Protein AF-0000000084958684 (afdb_homodimer)

Radius of gyration: 32.63 Å; Cα contacts (8 Å, |Δi|>4): 1754; chains: 2; bounding box: 71×109×109 Å

Sequence (992 aa):
MATMGGTKSHTVPFVALGTSLRSRGHNVTLLSAFPGPAANNGLHELVPSILEAYVENFTAEWDLVGARFRNELPVSPWDAMRYAWESCEALLQDASSIASMRKPNGDPHIRWDVAVLDGAYPECMLGILHGENVPTIMLNTVALYSGSIMRQGNPSPWSVTPYFGKAITQDMTFFQRVLNAAALLTLKIMHWFTLSIYLQPTLQRYLGNHIPNDLHSLTAEVPLTLQNSHYSVGDSVPYLSNVVNVACLHCRPAMQLSSDLESFLRRGFVFVSMGSSVRASGMPEALRQIFFAVFSTLPYNVVWKWDGSKIKDLPANVRTAAWWPQQELLGHSKLRAFVSHGGLLSLHEAAYHGAPTLVLPVFCDHDGNAAQAEKLGYALVMDLAGISISALRKDIIKVAALHNNSYREAAKKRSALLRDLPIGPGELATWWVEHVAKYDGADHLKSSIRYMSVFHYYSVDVVLFYILSLILIIYGLKKLFWRAVIGQDVFKKKIDMATMGGTKSHTVPFVALGTSLRSRGHNVTLLSAFPGPAANNGLHELVPSILEAYVENFTAEWDLVGARFRNELPVSPWDAMRYAWESCEALLQDASSIASMRKPNGDPHIRWDVAVLDGAYPECMLGILHGENVPTIMLNTVALYSGSIMRQGNPSPWSVTPYFGKAITQDMTFFQRVLNAAALLTLKIMHWFTLSIYLQPTLQRYLGNHIPNDLHSLTAEVPLTLQNSHYSVGDSVPYLSNVVNVACLHCRPAMQLSSDLESFLRRGFVFVSMGSSVRASGMPEALRQIFFAVFSTLPYNVVWKWDGSKIKDLPANVRTAAWWPQQELLGHSKLRAFVSHGGLLSLHEAAYHGAPTLVLPVFCDHDGNAAQAEKLGYALVMDLAGISISALRKDIIKVAALHNNSYREAAKKRSALLRDLPIGPGELATWWVEHVAKYDGADHLKSSIRYMSVFHYYSVDVVLFYILSLILIIYGLKKLFWRAVIGQDVFKKKID

pLDDT: mean 93.58, std 6.9, range [57.12, 98.69]

Foldseek 3Di:
DEELDLFPLLCLLVLLLQLLLVVVPDQAEYEYLDPDSNVVSPHHYQHQPQLVVVSCVLLVPQLLLVCLLQVHARDDLVSVLVSQQVSLLSCLVRPQSLLCLLAPNNDPVGGDLEAEYALVRCLSSLQSNPPSLHQYAYEHQQQLDCVLVVLLQWDFDLCQRFQLQALDHNPDDPVSSVVRVVVVVVVVVSVCCSVQPRRQVSSCVRPHDVRDNDSSVSSNQRQAYAHQDDVLQGPDTDGAPRYHYQHQSNADAADDDDPVVVVLCVQAEEEEDADRSNALQSHDPVVVVLVQLLQQPDSAAYEHQHPDDDDPPRHPSYDYDVDDPLLNQLLDPRYQAYEYQQRRNSSSSNLQSLHQYEHAHRHGSRSNSQSSLVVLPQYDYDRSNPDGSVVVNVVSCQSRPDPPRSNSVSSVVSNVVQVDDPDHSSVVSSVVSVVCSVVSNPSVSRDPSSPDDPCRVVVVVVVVVVVVVVVVVVVVVVVVVVVVVVVVVVVVVVVD/DEELDLFPLLCLLVLLLQLLLVVVPDQAEYEYLDPDSNVVSPHHYQHQPQLVVVSCVLLVPQLLLVCLLQVHARDDLVSVLVSQQVSLLSCLVRVQSLLCLLAPNNDPVGGDLEAEYEQVRCLSSLLSNPPSLHQYAYEHQQQLDCVLVVLLQWDFDLCQRFQLQAQDHNPDDPVSSVVRVVVVVVVVVSVCCSVQPRRQVSSCVRPNDVRDNDSSVSSNQRQAYAHQDDVLQGPDTDGAPRYHYQHQSNADAADDDDPVVVVLCVQAEEEEDADRSNALVSHDPVVVVLVQLLQQPDSAAYEHQHPDDDDPPRHPSYDYDVDDPLLNQLLDPRYQAYEYQQRRNSSSSNLQNLHQYEHAHRHGSRSNSQSSLVVLPQYDYDRSNPDGSVVVNVVSCQSRPDPPRSNSVSSVVSNVVQVDDPDHSSVVSSVVSVVCSVVSNPSVSRDPSSPDDPCRVVVVVVVVVVVVVVVVVVVVVVVVVVCVVVVVVVVVVVVD

Secondary structure (DSSP, 8-state):
-B---SSGGGHHHHHHHHHHHHHTT---EEE-S-SSTTGGGT-EEE--HHHHHHHHHHHHT--HHHHHHTT--SS-HHHHHHHHHHHHHHHHT-HHHHHHHHSGGG-TT---S-EEEETTS-HHHHHHHTTS---EEEE-SSTT--HHHHHTT----GGG---TTSS--SS--HHHHHHHHHHHHHHHHHHHHIIIIIIHHHHHHHH-TTS-S-HHHHHHT---EEES--TTTS----B-TTEEE-TTTT-----PPPHHHHHHHTT-EEEEE-TTT--GGGS-HHHHHHHHHHHHH-SSEEEEE--SSPPTT--TTEEEES---HHHHHT-TTEEEEEE---HHHHHHHHHHT--EEE---STTHHHHHHHHHHHTSEEE--STT--HHHHHHHHHHHH-SSS-HHHHHHHHHHHHHH--SS-HHHHHHHHHHHHHHTTT-GGG--GGGG--HHHHTTHHHHHHHHHHHHHHHHHHHHHHHHHHHHHHHHHHHH-/-B---SSGGGHHHHHHHHHHHHHTT---EEE-S-SSTTGGGT-EEE--HHHHHHHHHHHHT--HHHHHHTT--SS-HHHHHHHHHHHHHHHHT-HHHHHHHHSGGG-TT---S-EEEETTS-HHHHHHHTTS---EEEE-SSTT--HHHHHTT----GGG---TTSS--SS--HHHHHHHHHHHHHHHHHHHHIIIIIIHHHHHHHH-TTS-S-HHHHHHT---EEES--TTTS----B-TTEEE-TTTT-----PPPHHHHHHHTT-EEEEE-TTT--GGGS-HHHHHHHHHHHHH-SSEEEEE--SSPPTT--TTEEEES---HHHHHT-TTEEEEEE---HHHHHHHHHHT--EEE---STTHHHHHHHHHHHTSEEE--STT--HHHHHHHHHHHH-SSS-HHHHHHHHHHHHHH--SS-HHHHHHHHHHHHHHTTT-GGG--GGGG--HHHHTTHHHHHHHHHHHHHHHHHHHHHHHHHHHHHHHHHHHH-

Structure (mmCIF, N/CA/C/O backbone):
data_AF-0000000084958684-model_v1
#
loop_
_entity.id
_entity.type
_entity.pdbx_description
1 polymer UDP-glucuronosyltransferase
#
loop_
_atom_site.group_PDB
_atom_site.id
_atom_site.type_symbol
_atom_site.label_atom_id
_atom_site.label_alt_id
_atom_site.label_comp_id
_atom_site.label_asym_id
_atom_site.label_entity_id
_atom_site.label_seq_id
_atom_site.pdbx_PDB_ins_code
_atom_site.Cartn_x
_atom_site.Cartn_y
_atom_site.Cartn_z
_atom_site.occupancy
_atom_site.B_iso_or_equiv
_atom_site.auth_seq_id
_atom_site.auth_comp_id
_atom_site.auth_asym_id
_atom_site.auth_atom_id
_atom_site.pdbx_PDB_model_num
ATOM 1 N N . MET A 1 1 ? -19.281 15.852 3.26 1 98.31 1 MET A N 1
ATOM 2 C CA . MET A 1 1 ? -17.938 15.945 3.832 1 98.31 1 MET A CA 1
ATOM 3 C C . MET A 1 1 ? -17.953 16.75 5.133 1 98.31 1 MET A C 1
ATOM 5 O O . MET A 1 1 ? -18.812 17.609 5.32 1 98.31 1 MET A O 1
ATOM 9 N N . ALA A 1 2 ? -17.016 16.359 6.02 1 98.19 2 ALA A N 1
ATOM 10 C CA . ALA A 1 2 ? -17.062 17.078 7.297 1 98.19 2 ALA A CA 1
ATOM 11 C C . ALA A 1 2 ? -15.703 17.062 7.984 1 98.19 2 ALA A C 1
ATOM 13 O O . ALA A 1 2 ? -14.977 16.062 7.914 1 98.19 2 ALA A O 1
ATOM 14 N N . THR A 1 3 ? -15.336 18.141 8.602 1 97.88 3 THR A N 1
ATOM 15 C CA . THR A 1 3 ? -14.156 18.219 9.453 1 97.88 3 THR A CA 1
ATOM 16 C C . THR A 1 3 ? -14.461 19 10.734 1 97.88 3 THR A C 1
ATOM 18 O O . THR A 1 3 ? -15.203 19.984 10.703 1 97.88 3 THR A O 1
ATOM 21 N N . MET A 1 4 ? -13.969 18.438 11.891 1 95.12 4 MET A N 1
ATOM 22 C CA . MET A 1 4 ? -14.094 19.078 13.195 1 95.12 4 MET A CA 1
ATOM 23 C C . MET A 1 4 ? -12.805 19.812 13.562 1 95.12 4 MET A C 1
ATOM 25 O O . MET A 1 4 ? -12.617 20.203 14.719 1 95.12 4 MET A O 1
ATOM 29 N N . GLY A 1 5 ? -11.914 19.797 12.609 1 85.56 5 GLY A N 1
ATOM 30 C CA . GLY A 1 5 ? -10.633 20.391 12.945 1 85.56 5 GLY A CA 1
ATOM 31 C C . GLY A 1 5 ? -10.742 21.812 13.43 1 85.56 5 GLY A C 1
ATOM 32 O O . GLY A 1 5 ? -11.82 22.406 13.391 1 85.56 5 GLY A O 1
ATOM 33 N N . GLY A 1 6 ? -9.555 22.375 14.016 1 80.88 6 GLY A N 1
ATOM 34 C CA . GLY A 1 6 ? -9.578 23.656 14.695 1 80.88 6 GLY A CA 1
ATOM 35 C C . GLY A 1 6 ? -8.984 24.781 13.867 1 80.88 6 GLY A C 1
ATOM 36 O O . GLY A 1 6 ? -8.977 25.938 14.297 1 80.88 6 GLY A O 1
ATOM 37 N N . THR A 1 7 ? -8.492 24.375 12.742 1 87.62 7 THR A N 1
ATOM 38 C CA . THR A 1 7 ? -7.934 25.391 11.867 1 87.62 7 THR A CA 1
ATOM 39 C C . THR A 1 7 ? -8.555 25.312 10.477 1 87.62 7 THR A C 1
ATOM 41 O O . THR A 1 7 ? -8.977 24.234 10.047 1 87.62 7 THR A O 1
ATOM 44 N N . LYS A 1 8 ? -8.633 26.453 9.891 1 90.69 8 LYS A N 1
ATOM 45 C CA . LYS A 1 8 ? -9.258 26.578 8.578 1 90.69 8 LYS A CA 1
ATOM 46 C C . LYS A 1 8 ? -8.539 25.719 7.539 1 90.69 8 LYS A C 1
ATOM 48 O O . LYS A 1 8 ? -9.141 25.297 6.547 1 90.69 8 LYS A O 1
ATOM 53 N N . SER A 1 9 ? -7.285 25.422 7.766 1 91.25 9 SER A N 1
ATOM 54 C CA . SER A 1 9 ? -6.477 24.641 6.832 1 91.25 9 SER A CA 1
ATOM 55 C C . SER A 1 9 ? -7.055 23.25 6.637 1 91.25 9 SER A C 1
ATOM 57 O O . SER A 1 9 ? -6.848 22.625 5.59 1 91.25 9 SER A O 1
ATOM 59 N N . HIS A 1 10 ? -7.805 22.75 7.562 1 94.5 10 HIS A N 1
ATOM 60 C CA . HIS A 1 10 ? -8.391 21.406 7.469 1 94.5 10 HIS A CA 1
ATOM 61 C C . HIS A 1 10 ? -9.469 21.359 6.395 1 94.5 10 HIS A C 1
ATOM 63 O O . HIS A 1 10 ? -9.836 20.266 5.934 1 94.5 10 HIS A O 1
ATOM 69 N N . THR A 1 11 ? -10 22.5 6.027 1 96.88 11 THR A N 1
ATOM 70 C CA . THR A 1 11 ? -11.07 22.516 5.035 1 96.88 11 THR A CA 1
ATOM 71 C C . THR A 1 11 ? -10.5 22.422 3.623 1 96.88 11 THR A C 1
ATOM 73 O O . THR A 1 11 ? -11.203 22.031 2.688 1 96.88 11 THR A O 1
ATOM 76 N N . VAL A 1 12 ? -9.227 22.703 3.447 1 96.31 12 VAL A N 1
ATOM 77 C CA . VAL A 1 12 ? -8.625 22.891 2.131 1 96.31 12 VAL A CA 1
ATOM 78 C C . VAL A 1 12 ? -8.68 21.578 1.344 1 96.31 12 VAL A C 1
ATOM 80 O O . VAL A 1 12 ? -9.156 21.547 0.206 1 96.31 12 VAL A O 1
ATOM 83 N N . PRO A 1 13 ? -8.242 20.438 1.922 1 97.12 13 PRO A N 1
ATOM 84 C CA . PRO A 1 13 ? -8.328 19.188 1.159 1 97.12 13 PRO A CA 1
ATOM 85 C C . PRO A 1 13 ? -9.766 18.781 0.851 1 97.12 13 PRO A C 1
ATOM 87 O O . PRO A 1 13 ? -10.039 18.219 -0.209 1 97.12 13 PRO A O 1
ATOM 90 N N . PHE A 1 14 ? -10.664 19.078 1.726 1 98.31 14 PHE A N 1
ATOM 91 C CA . PHE A 1 14 ? -12.07 18.75 1.517 1 98.31 14 PHE A CA 1
ATOM 92 C C . PHE A 1 14 ? -12.656 19.578 0.383 1 98.31 14 PHE A C 1
ATOM 94 O O . PHE A 1 14 ? -13.414 19.062 -0.444 1 98.31 14 PHE A O 1
ATOM 101 N N . VAL A 1 15 ? -12.297 20.844 0.394 1 98.06 15 VAL A N 1
ATOM 102 C CA . VAL A 1 15 ? -12.789 21.719 -0.667 1 98.06 15 VAL A CA 1
ATOM 103 C C . VAL A 1 15 ? -12.234 21.266 -2.014 1 98.06 15 VAL A C 1
ATOM 105 O O . VAL A 1 15 ? -12.953 21.25 -3.018 1 98.06 15 VAL A O 1
ATOM 108 N N . ALA A 1 16 ? -10.977 20.906 -2.029 1 98.12 16 ALA A N 1
ATOM 109 C CA . ALA A 1 16 ? -10.367 20.406 -3.258 1 98.12 16 ALA A CA 1
ATOM 110 C C . ALA A 1 16 ? -11.086 19.156 -3.758 1 98.12 16 ALA A C 1
ATOM 112 O O . ALA A 1 16 ? -11.43 19.062 -4.938 1 98.12 16 ALA A O 1
ATOM 113 N N . LEU A 1 17 ? -11.305 18.188 -2.9 1 98.56 17 LEU A N 1
ATOM 114 C CA . LEU A 1 17 ? -12.039 16.969 -3.256 1 98.56 17 LEU A CA 1
ATOM 115 C C . LEU A 1 17 ? -13.453 17.312 -3.703 1 98.56 17 LEU A C 1
ATOM 117 O O . LEU A 1 17 ? -13.938 16.766 -4.703 1 98.56 17 LEU A O 1
ATOM 121 N N . GLY A 1 18 ? -14.109 18.172 -2.938 1 98.62 18 GLY A N 1
ATOM 122 C CA . GLY A 1 18 ? -15.469 18.578 -3.271 1 98.62 18 GLY A CA 1
ATOM 123 C C . GLY A 1 18 ? -15.578 19.219 -4.645 1 98.62 18 GLY A C 1
ATOM 124 O O . GLY A 1 18 ? -16.547 18.953 -5.371 1 98.62 18 GLY A O 1
ATOM 125 N N . THR A 1 19 ? -14.648 20.031 -4.938 1 97.88 19 THR A N 1
ATOM 126 C CA . THR A 1 19 ? -14.641 20.672 -6.246 1 97.88 19 THR A CA 1
ATOM 127 C C . THR A 1 19 ? -14.508 19.641 -7.359 1 97.88 19 THR A C 1
ATOM 129 O O . THR A 1 19 ? -15.164 19.75 -8.398 1 97.88 19 THR A O 1
ATOM 132 N N . SER A 1 20 ? -13.648 18.672 -7.172 1 97.69 20 SER A N 1
ATOM 133 C CA . SER A 1 20 ? -13.5 17.594 -8.141 1 97.69 20 SER A CA 1
ATOM 134 C C . SER A 1 20 ? -14.789 16.797 -8.289 1 97.69 20 SER A C 1
ATOM 136 O O . SER A 1 20 ? -15.188 16.453 -9.398 1 97.69 20 SER A O 1
ATOM 138 N N . LEU A 1 21 ? -15.43 16.5 -7.211 1 98.38 21 LEU A N 1
ATOM 139 C CA . LEU A 1 21 ? -16.688 15.758 -7.219 1 98.38 21 LEU A CA 1
ATOM 140 C C . LEU A 1 21 ? -17.781 16.547 -7.938 1 98.38 21 LEU A C 1
ATOM 142 O O . LEU A 1 21 ? -18.531 15.992 -8.734 1 98.38 21 LEU A O 1
ATOM 146 N N . ARG A 1 22 ? -17.828 17.828 -7.66 1 97.75 22 ARG A N 1
ATOM 147 C CA . ARG A 1 22 ? -18.812 18.688 -8.297 1 97.75 22 ARG A CA 1
ATOM 148 C C . ARG A 1 22 ? -18.625 18.719 -9.812 1 97.75 22 ARG A C 1
ATOM 150 O O . ARG A 1 22 ? -19.594 18.719 -10.562 1 97.75 22 ARG A O 1
ATOM 157 N N . SER A 1 23 ? -17.406 18.797 -10.211 1 96.75 23 SER A N 1
ATOM 158 C CA . SER A 1 23 ? -17.109 18.828 -11.641 1 96.75 23 SER A CA 1
ATOM 159 C C . SER A 1 23 ? -17.641 17.578 -12.344 1 96.75 23 SER A C 1
ATOM 161 O O . SER A 1 23 ? -17.891 17.594 -13.547 1 96.75 23 SER A O 1
ATOM 163 N N . ARG A 1 24 ? -17.828 16.547 -11.633 1 96.69 24 ARG A N 1
ATOM 164 C CA . ARG A 1 24 ? -18.344 15.305 -12.188 1 96.69 24 ARG A CA 1
ATOM 165 C C . ARG A 1 24 ? -19.859 15.211 -11.984 1 96.69 24 ARG A C 1
ATOM 167 O O . ARG A 1 24 ? -20.453 14.156 -12.219 1 96.69 24 ARG A O 1
ATOM 174 N N . GLY A 1 25 ? -20.484 16.219 -11.406 1 97.06 25 GLY A N 1
ATOM 175 C CA . GLY A 1 25 ? -21.938 16.312 -11.367 1 97.06 25 GLY A CA 1
ATOM 176 C C . GLY A 1 25 ? -22.516 15.961 -10.016 1 97.06 25 GLY A C 1
ATOM 177 O O . GLY A 1 25 ? -23.734 15.852 -9.859 1 97.06 25 GLY A O 1
ATOM 178 N N . HIS A 1 26 ? -21.719 15.836 -8.984 1 97.69 26 HIS A N 1
ATOM 179 C CA . HIS A 1 26 ? -22.219 15.445 -7.672 1 97.69 26 HIS A CA 1
ATOM 180 C C . HIS A 1 26 ? -22.641 16.672 -6.863 1 97.69 26 HIS A C 1
ATOM 182 O O . HIS A 1 26 ? -22.125 17.766 -7.07 1 97.69 26 HIS A O 1
ATOM 188 N N . ASN A 1 27 ? -23.609 16.453 -5.961 1 96.81 27 ASN A N 1
ATOM 189 C CA . ASN A 1 27 ? -23.984 17.438 -4.957 1 96.81 27 ASN A CA 1
ATOM 190 C C . ASN A 1 27 ? -23.156 17.297 -3.688 1 96.81 27 ASN A C 1
ATOM 192 O O . ASN A 1 27 ? -23.234 16.266 -3.004 1 96.81 27 ASN A O 1
ATOM 196 N N . VAL A 1 28 ? -22.422 18.328 -3.367 1 98.19 28 VAL A N 1
ATOM 197 C CA . VAL A 1 28 ? -21.438 18.203 -2.291 1 98.19 28 VAL A CA 1
ATOM 198 C C . VAL A 1 28 ? -21.734 19.219 -1.202 1 98.19 28 VAL A C 1
ATOM 200 O O . VAL A 1 28 ? -21.938 20.406 -1.491 1 98.19 28 VAL A O 1
ATOM 203 N N . THR A 1 29 ? -21.828 18.797 0.015 1 98.25 29 THR A N 1
ATOM 204 C CA . THR A 1 29 ? -21.969 19.641 1.198 1 98.25 29 THR A CA 1
ATOM 205 C C . THR A 1 29 ? -20.781 19.453 2.137 1 98.25 29 THR A C 1
ATOM 207 O O . THR A 1 29 ? -20.344 18.328 2.389 1 98.25 29 THR A O 1
ATOM 210 N N . LEU A 1 30 ? -20.234 20.547 2.586 1 98.5 30 LEU A N 1
ATOM 211 C CA . LEU A 1 30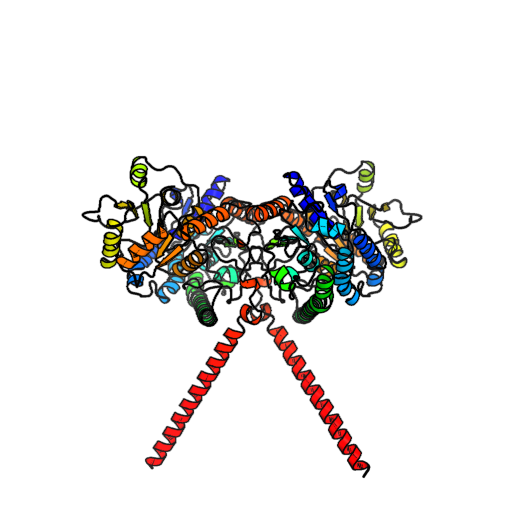 ? -19.141 20.484 3.541 1 98.5 30 LEU A CA 1
ATOM 212 C C . LEU A 1 30 ? -19.547 21.062 4.887 1 98.5 30 LEU A C 1
ATOM 214 O O . LEU A 1 30 ? -20.016 22.219 4.957 1 98.5 30 LEU A O 1
ATOM 218 N N . LEU A 1 31 ? -19.453 20.281 5.91 1 98.38 31 LEU A N 1
ATOM 219 C CA . LEU A 1 31 ? -19.656 20.734 7.281 1 98.38 31 LEU A CA 1
ATOM 220 C C . LEU A 1 31 ? -18.312 21.078 7.941 1 98.38 31 LEU A C 1
ATOM 222 O O . LEU A 1 31 ? -17.406 20.234 7.973 1 98.38 31 LEU A O 1
ATOM 226 N N . SER A 1 32 ? -18.156 22.266 8.391 1 98 32 SER A N 1
ATOM 227 C CA . SER A 1 32 ? -16.984 22.703 9.141 1 98 32 SER A CA 1
ATOM 228 C C . SER A 1 32 ? -17.328 23.859 10.07 1 98 32 SER A C 1
ATOM 230 O O . SER A 1 32 ? -18.469 24.344 10.078 1 98 32 SER A O 1
ATOM 232 N N . ALA A 1 33 ? -16.344 24.266 10.844 1 97.38 33 ALA A N 1
ATOM 233 C CA . ALA A 1 33 ? -16.547 25.375 11.773 1 97.38 33 ALA A CA 1
ATOM 234 C C . ALA A 1 33 ? -16.188 26.719 11.125 1 97.38 33 ALA A C 1
ATOM 236 O O . ALA A 1 33 ? -16.141 27.75 11.797 1 97.38 33 ALA A O 1
ATOM 237 N N . PHE A 1 34 ? -15.945 26.719 9.789 1 96.19 34 PHE A N 1
ATOM 238 C CA . PHE A 1 34 ? -15.414 27.906 9.141 1 96.19 34 PHE A CA 1
ATOM 239 C C . PHE A 1 34 ? -16.281 28.312 7.953 1 96.19 34 PHE A C 1
ATOM 241 O O . PHE A 1 34 ? -16.406 27.562 6.984 1 96.19 34 PHE A O 1
ATOM 248 N N . PRO A 1 35 ? -16.875 29.469 8.031 1 96.31 35 PRO A N 1
ATOM 249 C CA . PRO A 1 35 ? -17.641 29.953 6.871 1 96.31 35 PRO A CA 1
ATOM 250 C C . PRO A 1 35 ? -16.734 30.422 5.73 1 96.31 35 PRO A C 1
ATOM 252 O O . PRO A 1 35 ? -15.695 31.031 5.973 1 96.31 35 PRO A O 1
ATOM 255 N N . GLY A 1 36 ? -17.172 30.094 4.5 1 95.5 36 GLY A N 1
ATOM 256 C CA . GLY A 1 36 ? -16.453 30.688 3.391 1 95.5 36 GLY A CA 1
ATOM 257 C C . GLY A 1 36 ? -15.797 29.656 2.484 1 95.5 36 GLY A C 1
ATOM 258 O O . GLY A 1 36 ? -16.031 29.656 1.273 1 95.5 36 GLY A O 1
ATOM 259 N N . PRO A 1 37 ? -15.016 28.797 3.047 1 94.06 37 PRO A N 1
ATOM 260 C CA . PRO A 1 37 ? -14.211 27.906 2.207 1 94.06 37 PRO A CA 1
ATOM 261 C C . PRO A 1 37 ? -15.062 27.125 1.2 1 94.06 37 PRO A C 1
ATOM 263 O O . PRO A 1 37 ? -14.719 27.062 0.016 1 94.06 37 PRO A O 1
ATOM 266 N N . ALA A 1 38 ? -16.109 26.5 1.632 1 95.81 38 ALA A N 1
ATOM 267 C CA . ALA A 1 38 ? -16.938 25.703 0.743 1 95.81 38 ALA A CA 1
ATOM 268 C C . ALA A 1 38 ? -17.766 26.594 -0.187 1 95.81 38 ALA A C 1
ATOM 270 O O . ALA A 1 38 ? -17.766 26.391 -1.403 1 95.81 38 ALA A O 1
ATOM 271 N N . ALA A 1 39 ? -18.391 27.609 0.36 1 96 39 ALA A N 1
ATOM 272 C CA . ALA A 1 39 ? -19.266 28.5 -0.406 1 96 39 ALA A CA 1
ATOM 273 C C . ALA A 1 39 ? -18.484 29.234 -1.497 1 96 39 ALA A C 1
ATOM 275 O O . ALA A 1 39 ? -18.969 29.391 -2.619 1 96 39 ALA A O 1
ATOM 276 N N . ASN A 1 40 ? -17.312 29.641 -1.155 1 95.31 40 ASN A N 1
ATOM 277 C CA . ASN A 1 40 ? -16.484 30.375 -2.096 1 95.31 40 ASN A CA 1
ATOM 278 C C . ASN A 1 40 ? -16.047 29.5 -3.264 1 95.31 40 ASN A C 1
ATOM 280 O O . ASN A 1 40 ? -15.562 30.016 -4.281 1 95.31 40 ASN A O 1
ATOM 284 N N . ASN A 1 41 ? -16.219 28.234 -3.168 1 95 41 ASN A N 1
ATOM 285 C CA . ASN A 1 41 ? -15.828 27.312 -4.227 1 95 41 ASN A CA 1
ATOM 286 C C . ASN A 1 41 ? -17.031 26.578 -4.82 1 95 41 ASN A C 1
ATOM 288 O O . ASN A 1 41 ? -16.891 25.516 -5.418 1 95 41 ASN A O 1
ATOM 292 N N . GLY A 1 42 ? -18.203 27.062 -4.598 1 95.69 42 GLY A N 1
ATOM 293 C CA . GLY A 1 42 ? -19.406 26.578 -5.246 1 95.69 42 GLY A CA 1
ATOM 294 C C . GLY A 1 42 ? -19.969 25.328 -4.602 1 95.69 42 GLY A C 1
ATOM 295 O O . GLY A 1 42 ? -20.75 24.594 -5.219 1 95.69 42 GLY A O 1
ATOM 296 N N . LEU A 1 43 ? -19.547 24.984 -3.42 1 97.88 43 LEU A N 1
ATOM 297 C CA . LEU A 1 43 ? -20.078 23.844 -2.678 1 97.88 43 LEU A CA 1
ATOM 298 C C . LEU A 1 43 ? -21.125 24.297 -1.667 1 97.88 43 LEU A C 1
ATOM 300 O O . LEU A 1 43 ? -21.156 25.469 -1.279 1 97.88 43 LEU A O 1
ATOM 304 N N . HIS A 1 44 ? -22 23.406 -1.34 1 97.5 44 HIS A N 1
ATOM 305 C CA . HIS A 1 44 ? -22.906 23.703 -0.234 1 97.5 44 HIS A CA 1
ATOM 306 C C . HIS A 1 44 ? -22.172 23.688 1.101 1 97.5 44 HIS A C 1
ATOM 308 O O . HIS A 1 44 ? -21.312 22.844 1.331 1 97.5 44 HIS A O 1
ATOM 314 N N . GLU A 1 45 ? -22.484 24.672 1.894 1 97.44 45 GLU A N 1
ATOM 315 C CA . GLU A 1 45 ? -21.781 24.859 3.156 1 97.44 45 GLU A CA 1
ATOM 316 C C . GLU A 1 45 ? -22.719 24.703 4.348 1 97.44 45 GLU A C 1
ATOM 318 O O . GLU A 1 45 ? -23.844 25.203 4.324 1 97.44 45 GLU A O 1
ATOM 323 N N . LEU A 1 46 ? -22.328 23.906 5.285 1 97.75 46 LEU A N 1
ATOM 324 C CA . LEU A 1 46 ? -23 23.766 6.578 1 97.75 46 LEU A CA 1
ATOM 325 C C . LEU A 1 46 ? -22.062 24.188 7.711 1 97.75 46 LEU A C 1
ATOM 327 O O . LEU A 1 46 ? -21.109 23.484 8.047 1 97.75 46 LEU A O 1
ATOM 331 N N . VAL A 1 47 ? -22.391 25.359 8.297 1 97.88 47 VAL A N 1
ATOM 332 C CA . VAL A 1 47 ? -21.594 25.875 9.391 1 97.88 47 VAL A CA 1
ATOM 333 C C . VAL A 1 47 ? -22.422 25.953 10.664 1 97.88 47 VAL A C 1
ATOM 335 O O . VAL A 1 47 ? -23.109 26.953 10.891 1 97.88 47 VAL A O 1
ATOM 338 N N . PRO A 1 48 ? -22.328 24.953 11.523 1 97.94 48 PRO A N 1
ATOM 339 C CA . PRO A 1 48 ? -23.062 25.062 12.789 1 97.94 48 PRO A CA 1
ATOM 340 C C . PRO A 1 48 ? -22.609 26.25 13.625 1 97.94 48 PRO A C 1
ATOM 342 O O . PRO A 1 48 ? -21.438 26.328 14.016 1 97.94 48 PRO A O 1
ATOM 345 N N . SER A 1 49 ? -23.5 27.078 13.992 1 97.38 49 SER A N 1
ATOM 346 C CA . SER A 1 49 ? -23.172 28.359 14.617 1 97.38 49 SER A CA 1
ATOM 347 C C . SER A 1 49 ? -22.5 28.156 15.977 1 97.38 49 SER A C 1
ATOM 349 O O . SER A 1 49 ? -21.578 28.891 16.328 1 97.38 49 SER A O 1
ATOM 351 N N . ILE A 1 50 ? -22.984 27.188 16.734 1 97.94 50 ILE A N 1
ATOM 352 C CA . ILE A 1 50 ? -22.453 26.969 18.062 1 97.94 50 ILE A CA 1
ATOM 353 C C . ILE A 1 50 ? -21.031 26.422 17.969 1 97.94 50 ILE A C 1
ATOM 355 O O . ILE A 1 50 ? -20.156 26.812 18.734 1 97.94 50 ILE A O 1
ATOM 359 N N . LEU A 1 51 ? -20.828 25.531 17.031 1 98.12 51 LEU A N 1
ATOM 360 C CA . LEU A 1 51 ? -19.5 25 16.797 1 98.12 51 LEU A CA 1
ATOM 361 C C . LEU A 1 51 ? -18.547 26.094 16.328 1 98.12 51 LEU A C 1
ATOM 363 O O . LEU A 1 51 ? -17.406 26.172 16.766 1 98.12 51 LEU A O 1
ATOM 367 N N . GLU A 1 52 ? -19.016 26.891 15.375 1 97.75 52 GLU A N 1
ATOM 368 C CA . GLU A 1 52 ? -18.234 28.016 14.883 1 97.75 52 GLU A CA 1
ATOM 369 C C . GLU A 1 52 ? -17.766 28.922 16.031 1 97.75 52 GLU A C 1
ATOM 371 O O . GLU A 1 52 ? -16.578 29.266 16.125 1 97.75 52 GLU A O 1
ATOM 376 N N . ALA A 1 53 ? -18.688 29.234 16.922 1 97.12 53 ALA A N 1
ATOM 377 C CA . ALA A 1 53 ? -18.391 30.109 18.062 1 97.12 53 ALA A CA 1
ATOM 378 C C . ALA A 1 53 ? -17.391 29.438 19 1 97.12 53 ALA A C 1
ATOM 380 O O . ALA A 1 53 ? -16.469 30.078 19.516 1 97.12 53 ALA A O 1
ATOM 381 N N . TYR A 1 54 ? -17.578 28.234 19.25 1 96.94 54 TYR A N 1
ATOM 382 C CA . TYR A 1 54 ? -16.672 27.516 20.141 1 96.94 54 TYR A CA 1
ATOM 383 C C . TYR A 1 54 ? -15.258 27.516 19.594 1 96.94 54 TYR A C 1
ATOM 385 O O . TYR A 1 54 ? -14.305 27.812 20.328 1 96.94 54 TYR A O 1
ATOM 393 N N . VAL A 1 55 ? -15.141 27.125 18.297 1 96 55 VAL A N 1
ATOM 394 C CA . VAL A 1 55 ? -13.82 27.016 17.688 1 96 55 VAL A CA 1
ATOM 395 C C . VAL A 1 55 ? -13.141 28.375 17.672 1 96 55 VAL A C 1
ATOM 397 O O . VAL A 1 55 ? -11.945 28.484 17.953 1 96 55 VAL A O 1
ATOM 400 N N . GLU A 1 56 ? -13.891 29.375 17.344 1 93.75 56 GLU A N 1
ATOM 401 C CA . GLU A 1 56 ? -13.352 30.734 17.344 1 93.75 56 GLU A CA 1
ATOM 402 C C . GLU A 1 56 ? -12.844 31.109 18.734 1 93.75 56 GLU A C 1
ATOM 404 O O . GLU A 1 56 ? -11.734 31.656 18.859 1 93.75 56 GLU A O 1
ATOM 409 N N . ASN A 1 57 ? -13.602 30.781 19.75 1 93.12 57 ASN A N 1
ATOM 410 C CA . ASN A 1 57 ? -13.219 31.109 21.125 1 93.12 57 ASN A CA 1
ATOM 411 C C . ASN A 1 57 ? -12.039 30.266 21.594 1 93.12 57 ASN A C 1
ATOM 413 O O . ASN A 1 57 ? -11.18 30.75 22.328 1 93.12 57 ASN A O 1
ATOM 417 N N . PHE A 1 58 ? -12.109 29.109 21.266 1 91.81 58 PHE A N 1
ATOM 418 C CA . PHE A 1 58 ? -11.07 28.156 21.672 1 91.81 58 PHE A CA 1
ATOM 419 C C . PHE A 1 58 ? -9.719 28.562 21.094 1 91.81 58 PHE A C 1
ATOM 421 O O . PHE A 1 58 ? -8.695 28.453 21.781 1 91.81 58 PHE A O 1
ATOM 428 N N . THR A 1 59 ? -9.688 29.031 19.828 1 87.25 59 THR A N 1
ATOM 429 C CA . THR A 1 59 ? -8.43 29.312 19.141 1 87.25 59 THR A CA 1
ATOM 430 C C . THR A 1 59 ? -8.031 30.766 19.328 1 87.25 59 THR A C 1
ATOM 432 O O . THR A 1 59 ? -6.906 31.156 19 1 87.25 59 THR A O 1
ATOM 435 N N . ALA A 1 60 ? -8.922 31.594 19.781 1 82 60 ALA A N 1
ATOM 436 C CA . ALA A 1 60 ? -8.703 33.031 19.891 1 82 60 ALA A CA 1
ATOM 437 C C . ALA A 1 60 ? -7.523 33.312 20.828 1 82 60 ALA A C 1
ATOM 439 O O . ALA A 1 60 ? -6.793 34.281 20.609 1 82 60 ALA A O 1
ATOM 440 N N . GLU A 1 61 ? -7.32 32.469 21.719 1 75.69 61 GLU A N 1
ATOM 441 C CA . GLU A 1 61 ? -6.305 32.781 22.719 1 75.69 61 GLU A CA 1
ATOM 442 C C . GLU A 1 61 ? -4.984 32.062 22.406 1 75.69 61 GLU A C 1
ATOM 444 O O . GLU A 1 61 ? -4 32.219 23.125 1 75.69 61 GLU A O 1
ATOM 449 N N . TRP A 1 62 ? -4.98 31.453 21.328 1 79.62 62 TRP A N 1
ATOM 450 C CA . TRP A 1 62 ? -3.768 30.703 21 1 79.62 62 TRP A CA 1
ATOM 451 C C . TRP A 1 62 ? -2.648 31.641 20.562 1 79.62 62 TRP A C 1
ATOM 453 O O . TRP A 1 62 ? -2.814 32.406 19.625 1 79.62 62 TRP A O 1
ATOM 463 N N . ASP A 1 63 ? -1.593 31.672 21.328 1 80.62 63 ASP A N 1
ATOM 464 C CA . ASP A 1 63 ? -0.353 32.344 20.953 1 80.62 63 ASP A CA 1
ATOM 465 C C . ASP A 1 63 ? 0.696 31.344 20.469 1 80.62 63 ASP A C 1
ATOM 467 O O . ASP A 1 63 ? 1.729 31.156 21.125 1 80.62 63 ASP A O 1
ATOM 471 N N . LEU A 1 64 ? 0.476 30.797 19.297 1 83.12 64 LEU A N 1
ATOM 472 C CA . LEU A 1 64 ? 1.291 29.688 18.828 1 83.12 64 LEU A CA 1
ATOM 473 C C . LEU A 1 64 ? 2.723 30.141 18.562 1 83.12 64 LEU A C 1
ATOM 475 O O . LEU A 1 64 ? 3.674 29.531 19.062 1 83.12 64 LEU A O 1
ATOM 479 N N . VAL A 1 65 ? 2.867 31.25 17.891 1 84.88 65 VAL A N 1
ATOM 480 C CA . VAL A 1 65 ? 4.184 31.75 17.5 1 84.88 65 VAL A CA 1
ATOM 481 C C . VAL A 1 65 ? 4.918 32.25 18.734 1 84.88 65 VAL A C 1
ATOM 483 O O . VAL A 1 65 ? 6.102 31.969 18.938 1 84.88 65 VAL A O 1
ATOM 486 N N . GLY A 1 66 ? 4.16 33 19.562 1 84.62 66 GLY A N 1
ATOM 487 C CA . GLY A 1 66 ? 4.773 33.531 20.781 1 84.62 66 GLY A CA 1
ATOM 488 C C . GLY A 1 66 ? 5.242 32.438 21.719 1 84.62 66 GLY A C 1
ATOM 489 O O . GLY A 1 66 ? 6.336 32.531 22.281 1 84.62 66 GLY A O 1
ATOM 490 N N . ALA A 1 67 ? 4.398 31.484 21.891 1 86.94 67 ALA A N 1
ATOM 491 C CA . ALA A 1 67 ? 4.758 30.375 22.766 1 86.94 67 ALA A CA 1
ATOM 492 C C . ALA A 1 67 ? 6.012 29.656 22.266 1 86.94 67 ALA A C 1
ATOM 494 O O . ALA A 1 67 ? 6.926 29.375 23.031 1 86.94 67 ALA A O 1
ATOM 495 N N . ARG A 1 68 ? 6.039 29.406 20.984 1 88.44 68 ARG A N 1
ATOM 496 C CA . ARG A 1 68 ? 7.195 28.734 20.391 1 88.44 68 ARG A CA 1
ATOM 497 C C . ARG A 1 68 ? 8.445 29.594 20.5 1 88.44 68 ARG A C 1
ATOM 499 O O . ARG A 1 68 ? 9.539 29.094 20.75 1 88.44 68 ARG A O 1
ATOM 506 N N . PHE A 1 69 ? 8.289 30.875 20.266 1 88.88 69 PHE A N 1
ATOM 507 C CA . PHE A 1 69 ? 9.391 31.828 20.344 1 88.88 69 PHE A CA 1
ATOM 508 C C . PHE A 1 69 ? 9.977 31.844 21.75 1 88.88 69 PHE A C 1
ATOM 510 O O . PHE A 1 69 ? 11.188 32.031 21.922 1 88.88 69 PHE A O 1
ATOM 517 N N . ARG A 1 70 ? 9.141 31.609 22.75 1 89.62 70 ARG A N 1
ATOM 518 C CA . ARG A 1 70 ? 9.578 31.578 24.141 1 89.62 70 ARG A CA 1
ATOM 519 C C . ARG A 1 70 ? 9.992 30.172 24.562 1 89.62 70 ARG A C 1
ATOM 521 O O . ARG A 1 70 ? 10.25 29.922 25.734 1 89.62 70 ARG A O 1
ATOM 528 N N . ASN A 1 71 ? 9.945 29.25 23.609 1 88.38 71 ASN A N 1
ATOM 529 C CA . ASN A 1 71 ? 10.312 27.859 23.844 1 88.38 71 ASN A CA 1
ATOM 530 C C . ASN A 1 71 ? 9.336 27.172 24.781 1 88.38 71 ASN A C 1
ATOM 532 O O . ASN A 1 71 ? 9.742 26.406 25.672 1 88.38 71 ASN A O 1
ATOM 536 N N . GLU A 1 72 ? 8.109 27.516 24.609 1 86.44 72 GLU A N 1
ATOM 537 C CA . GLU A 1 72 ? 7.02 26.906 25.375 1 86.44 72 GLU A CA 1
ATOM 538 C C . GLU A 1 72 ? 6.141 26.031 24.484 1 86.44 72 GLU A C 1
ATOM 540 O O . GLU A 1 72 ? 6.195 26.141 23.25 1 86.44 72 GLU A O 1
ATOM 545 N N . LEU A 1 73 ? 5.387 25.188 25.141 1 83.94 73 LEU A N 1
ATOM 546 C CA . LEU A 1 73 ? 4.43 24.375 24.391 1 83.94 73 LEU A CA 1
ATOM 547 C C . LEU A 1 73 ? 3.275 25.234 23.875 1 83.94 73 LEU A C 1
ATOM 549 O O . LEU A 1 73 ? 2.596 25.891 24.672 1 83.94 73 LEU A O 1
ATOM 553 N N . PRO A 1 74 ? 3.127 25.188 22.641 1 83.06 74 PRO A N 1
ATOM 554 C CA . PRO A 1 74 ? 2.094 26.062 22.078 1 83.06 74 PRO A CA 1
ATOM 555 C C . PRO A 1 74 ? 0.686 25.672 22.516 1 83.06 74 PRO A C 1
ATOM 557 O O . PRO A 1 74 ? -0.164 26.547 22.734 1 83.06 74 PRO A O 1
ATOM 560 N N . VAL A 1 75 ? 0.394 24.438 22.594 1 85.19 75 VAL A N 1
ATOM 561 C CA . VAL A 1 75 ? -0.903 23.938 23.031 1 85.19 75 VAL A CA 1
ATOM 562 C C . VAL A 1 75 ? -0.707 22.906 24.141 1 85.19 75 VAL A C 1
ATOM 564 O O . VAL A 1 75 ? 0.065 21.953 23.969 1 85.19 75 VAL A O 1
ATOM 567 N N . SER A 1 76 ? -1.395 23.125 25.203 1 87.25 76 SER A N 1
ATOM 568 C CA . SER A 1 76 ? -1.282 22.172 26.297 1 87.25 76 SER A CA 1
ATOM 569 C C . SER A 1 76 ? -1.959 20.844 25.938 1 87.25 76 SER A C 1
ATOM 571 O O . SER A 1 76 ? -2.955 20.828 25.219 1 87.25 76 SER A O 1
ATOM 573 N N . PRO A 1 77 ? -1.441 19.719 26.469 1 88.12 77 PRO A N 1
ATOM 574 C CA . PRO A 1 77 ? -2.084 18.422 26.234 1 88.12 77 PRO A CA 1
ATOM 575 C C . PRO A 1 77 ? -3.543 18.406 26.688 1 88.12 77 PRO A C 1
ATOM 577 O O . PRO A 1 77 ? -4.383 17.766 26.047 1 88.12 77 PRO A O 1
ATOM 580 N N . TRP A 1 78 ? -3.781 19.141 27.734 1 91.69 78 TRP A N 1
ATOM 581 C CA . TRP A 1 78 ? -5.156 19.188 28.219 1 91.69 78 TRP A CA 1
ATOM 582 C C . TRP A 1 78 ? -6.066 19.875 27.219 1 91.69 78 TRP A C 1
ATOM 584 O O . TRP A 1 78 ? -7.195 19.438 26.984 1 91.69 78 TRP A O 1
ATOM 594 N N . ASP A 1 79 ? -5.562 20.969 26.672 1 89.81 79 ASP A N 1
ATOM 595 C CA . ASP A 1 79 ? -6.348 21.703 25.672 1 89.81 79 ASP A CA 1
ATOM 596 C C . ASP A 1 79 ? -6.566 20.844 24.422 1 89.81 79 ASP A C 1
ATOM 598 O O . ASP A 1 79 ? -7.648 20.875 23.828 1 89.81 79 ASP A O 1
ATOM 602 N N . ALA A 1 80 ? -5.574 20.156 24.094 1 88.5 80 ALA A N 1
ATOM 603 C CA . ALA A 1 80 ? -5.711 19.25 22.953 1 88.5 80 ALA A CA 1
ATOM 604 C C . ALA A 1 80 ? -6.766 18.188 23.219 1 88.5 80 ALA A C 1
ATOM 606 O O . ALA A 1 80 ? -7.555 17.844 22.328 1 88.5 80 ALA A O 1
ATOM 607 N N . MET A 1 81 ? -6.812 17.656 24.375 1 94.19 81 MET A N 1
ATOM 608 C CA . MET A 1 81 ? -7.754 16.609 24.734 1 94.19 81 MET A CA 1
ATOM 609 C C . MET A 1 81 ? -9.172 17.156 24.844 1 94.19 81 MET A C 1
ATOM 611 O O . MET A 1 81 ? -10.117 16.562 24.312 1 94.19 81 MET A O 1
ATOM 615 N N . ARG A 1 82 ? -9.289 18.266 25.547 1 95.12 82 ARG A N 1
ATOM 616 C CA . ARG A 1 82 ? -10.633 18.781 25.812 1 95.12 82 ARG A CA 1
ATOM 617 C C . ARG A 1 82 ? -11.305 19.25 24.516 1 95.12 82 ARG A C 1
ATOM 619 O O . ARG A 1 82 ? -12.531 19.266 24.422 1 95.12 82 ARG A O 1
ATOM 626 N N . TYR A 1 83 ? -10.531 19.703 23.547 1 95.12 83 TYR A N 1
ATOM 627 C CA . TYR A 1 83 ? -11.109 20.094 22.266 1 95.12 83 TYR A CA 1
ATOM 628 C C . TYR A 1 83 ? -12.016 19 21.719 1 95.12 83 TYR A C 1
ATOM 630 O O . TYR A 1 83 ? -13.055 19.297 21.125 1 95.12 83 TYR A O 1
ATOM 638 N N . ALA A 1 84 ? -11.641 17.766 21.875 1 95.75 84 ALA A N 1
ATOM 639 C CA . ALA A 1 84 ? -12.352 16.625 21.281 1 95.75 84 ALA A CA 1
ATOM 640 C C . ALA A 1 84 ? -13.789 16.562 21.781 1 95.75 84 ALA A C 1
ATOM 642 O O . ALA A 1 84 ? -14.734 16.672 21 1 95.75 84 ALA A O 1
ATOM 643 N N . TRP A 1 85 ? -14 16.484 23.047 1 97 85 TRP A N 1
ATOM 644 C CA . TRP A 1 85 ? -15.359 16.297 23.516 1 97 85 TRP A CA 1
ATOM 645 C C . TRP A 1 85 ? -16.109 17.625 23.609 1 97 85 TRP A C 1
ATOM 647 O O . TRP A 1 85 ? -17.328 17.672 23.422 1 97 85 TRP A O 1
ATOM 657 N N . GLU A 1 86 ? -15.391 18.766 23.797 1 97.88 86 GLU A N 1
ATOM 658 C CA . GLU A 1 86 ? -16.062 20.047 23.891 1 97.88 86 GLU A CA 1
ATOM 659 C C . GLU A 1 86 ? -16.562 20.516 22.516 1 97.88 86 GLU A C 1
ATOM 661 O O . GLU A 1 86 ? -17.641 21.078 22.406 1 97.88 86 GLU A O 1
ATOM 666 N N . SER A 1 87 ? -15.727 20.375 21.5 1 98 87 SER A N 1
ATOM 667 C CA . SER A 1 87 ? -16.172 20.734 20.156 1 98 87 SER A CA 1
ATOM 668 C C . SER A 1 87 ? -17.344 19.859 19.719 1 98 87 SER A C 1
ATOM 670 O O . SER A 1 87 ? -18.281 20.359 19.078 1 98 87 SER A O 1
ATOM 672 N N . CYS A 1 88 ? -17.297 18.594 20.031 1 98.25 88 CYS A N 1
ATOM 673 C CA . CYS A 1 88 ? -18.391 17.703 19.719 1 98.25 88 CYS A CA 1
ATOM 674 C C . CYS A 1 88 ? -19.672 18.125 20.438 1 98.25 88 CYS A C 1
ATOM 676 O O . CYS A 1 88 ? -20.75 18.109 19.844 1 98.25 88 CYS A O 1
ATOM 678 N N . GLU A 1 89 ? -19.516 18.453 21.688 1 98.38 89 GLU A N 1
ATOM 679 C CA . GLU A 1 89 ? -20.672 18.922 22.453 1 98.38 89 GLU A CA 1
ATOM 680 C C . GLU A 1 89 ? -21.266 20.188 21.828 1 98.38 89 GLU A C 1
ATOM 682 O O . GLU A 1 89 ? -22.484 20.328 21.766 1 98.38 89 GLU A O 1
ATOM 687 N N . ALA A 1 90 ? -20.406 21.078 21.406 1 98.38 90 ALA A N 1
ATOM 688 C CA . ALA A 1 90 ? -20.859 22.297 20.75 1 98.38 90 ALA A CA 1
ATOM 689 C C . ALA A 1 90 ? -21.672 21.969 19.5 1 98.38 90 ALA A C 1
ATOM 691 O O . ALA A 1 90 ? -22.703 22.594 19.25 1 98.38 90 ALA A O 1
ATOM 692 N N . LEU A 1 91 ? -21.219 21.078 18.75 1 98.38 91 LEU A N 1
ATOM 693 C CA . LEU A 1 91 ? -21.938 20.656 17.562 1 98.38 91 LEU A CA 1
ATOM 694 C C . LEU A 1 91 ? -23.281 20.016 17.938 1 98.38 91 LEU A C 1
ATOM 696 O O . LEU A 1 91 ? -24.297 20.312 17.297 1 98.38 91 LEU A O 1
ATOM 700 N N . LEU A 1 92 ? -23.312 19.188 18.969 1 98.12 92 LEU A N 1
ATOM 701 C CA . LEU A 1 92 ? -24.484 18.422 19.375 1 98.12 92 LEU A CA 1
ATOM 702 C C . LEU A 1 92 ? -25.578 19.359 19.906 1 98.12 92 LEU A C 1
ATOM 704 O O . LEU A 1 92 ? -26.75 19 19.922 1 98.12 92 LEU A O 1
ATOM 708 N N . GLN A 1 93 ? -25.219 20.5 20.312 1 97.81 93 GLN A N 1
ATOM 709 C CA . GLN A 1 93 ? -26.172 21.453 20.859 1 97.81 93 GLN A CA 1
ATOM 710 C C . GLN A 1 93 ? -26.969 22.141 19.75 1 97.81 93 GLN A C 1
ATOM 712 O O . GLN A 1 93 ? -28 22.781 20.016 1 97.81 93 GLN A O 1
ATOM 717 N N . ASP A 1 94 ? -26.516 22 18.547 1 97.06 94 ASP A N 1
ATOM 718 C CA . ASP A 1 94 ? -27.188 22.578 17.391 1 97.06 94 ASP A CA 1
ATOM 719 C C . ASP A 1 94 ? -28.047 21.516 16.688 1 97.06 94 ASP A C 1
ATOM 721 O O . ASP A 1 94 ? -27.625 20.938 15.688 1 97.06 94 ASP A O 1
ATOM 725 N N . ALA A 1 95 ? -29.297 21.438 17.016 1 95.25 95 ALA A N 1
ATOM 726 C CA . ALA A 1 95 ? -30.172 20.359 16.562 1 95.25 95 ALA A CA 1
ATOM 727 C C . ALA A 1 95 ? -30.375 20.438 15.047 1 95.25 95 ALA A C 1
ATOM 729 O O . ALA A 1 95 ? -30.453 19.406 14.375 1 95.25 95 ALA A O 1
ATOM 730 N N . SER A 1 96 ? -30.5 21.578 14.586 1 95.5 96 SER A N 1
ATOM 731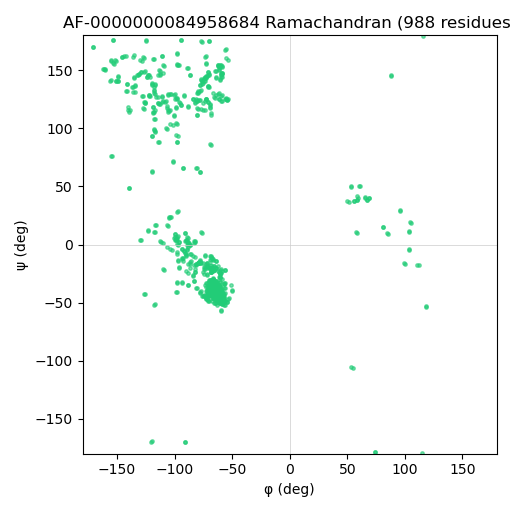 C CA . SER A 1 96 ? -30.719 21.766 13.148 1 95.5 96 SER A CA 1
ATOM 732 C C . SER A 1 96 ? -29.516 21.266 12.344 1 95.5 96 SER A C 1
ATOM 734 O O . SER A 1 96 ? -29.672 20.609 11.32 1 95.5 96 SER A O 1
ATOM 736 N N . SER A 1 97 ? -28.297 21.609 12.766 1 96.25 97 SER A N 1
ATOM 737 C CA . SER A 1 97 ? -27.094 21.172 12.078 1 96.25 97 SER A CA 1
ATOM 738 C C . SER A 1 97 ? -26.922 19.656 12.156 1 96.25 97 SER A C 1
ATOM 740 O O . SER A 1 97 ? -26.453 19.016 11.203 1 96.25 97 SER A O 1
ATOM 742 N N . ILE A 1 98 ? -27.297 19.109 13.289 1 96.44 98 ILE A N 1
ATOM 743 C CA . ILE A 1 98 ? -27.219 17.672 13.453 1 96.44 98 ILE A CA 1
ATOM 744 C C . ILE A 1 98 ? -28.156 16.984 12.469 1 96.44 98 ILE A C 1
ATOM 746 O O . ILE A 1 98 ? -27.797 15.992 11.828 1 96.44 98 ILE A O 1
ATOM 750 N N . ALA A 1 99 ? -29.375 17.516 12.367 1 95.94 99 ALA A N 1
ATOM 751 C CA . ALA A 1 99 ? -30.344 16.938 11.43 1 95.94 99 ALA A CA 1
ATOM 752 C C . ALA A 1 99 ? -29.797 17 10 1 95.94 99 ALA A C 1
ATOM 754 O O . ALA A 1 99 ? -29.938 16.031 9.25 1 95.94 99 ALA A O 1
ATOM 755 N N . SER A 1 100 ? -29.188 18.109 9.633 1 96.19 100 SER A N 1
ATOM 756 C CA . SER A 1 100 ? -28.656 18.312 8.289 1 96.19 100 SER A CA 1
ATOM 757 C C . SER A 1 100 ? -27.438 17.422 8.039 1 96.19 100 SER A C 1
ATOM 759 O O . SER A 1 100 ? -27.188 17 6.91 1 96.19 100 SER A O 1
ATOM 761 N N . MET A 1 101 ? -26.672 17.203 9.078 1 96.38 101 MET A N 1
ATOM 762 C CA . MET A 1 101 ? -25.5 16.328 8.961 1 96.38 101 MET A CA 1
ATOM 763 C C . MET A 1 101 ? -25.922 14.875 8.742 1 96.38 101 MET A C 1
ATOM 765 O O . MET A 1 101 ? -25.297 14.156 7.957 1 96.38 101 MET A O 1
ATOM 769 N N . ARG A 1 102 ? -26.922 14.477 9.422 1 95.81 102 ARG A N 1
ATOM 770 C CA . ARG A 1 102 ? -27.406 13.102 9.336 1 95.81 102 ARG A CA 1
ATOM 771 C C . ARG A 1 102 ? -28.094 12.836 8.008 1 95.81 102 ARG A C 1
ATOM 773 O O . ARG A 1 102 ? -27.922 11.766 7.414 1 95.81 102 ARG A O 1
ATOM 780 N N . LYS A 1 103 ? -28.906 13.883 7.551 1 95.69 103 LYS A N 1
ATOM 781 C CA . LYS A 1 103 ? -29.641 13.828 6.293 1 95.69 103 LYS A CA 1
ATOM 782 C C . LYS A 1 103 ? -29.5 15.125 5.508 1 95.69 103 LYS A C 1
ATOM 784 O O . LYS A 1 103 ? -29.438 16.203 6.098 1 95.69 103 LYS A O 1
ATOM 789 N N . PRO A 1 104 ? -29.422 14.93 4.18 1 94.06 104 PRO A N 1
ATOM 790 C CA . PRO A 1 104 ? -29.328 16.172 3.395 1 94.06 104 PRO A CA 1
ATOM 791 C C . PRO A 1 104 ? -30.453 17.156 3.701 1 94.06 104 PRO A C 1
ATOM 793 O O . PRO A 1 104 ? -31.625 16.812 3.592 1 94.06 104 PRO A O 1
ATOM 796 N N . ASN A 1 105 ? -30.078 18.359 4.066 1 90.56 105 ASN A N 1
ATOM 797 C CA . ASN A 1 105 ? -30.984 19.453 4.375 1 90.56 105 ASN A CA 1
ATOM 798 C C . ASN A 1 105 ? -31.953 19.078 5.504 1 90.56 105 ASN A C 1
ATOM 800 O O . ASN A 1 105 ? -33 19.719 5.672 1 90.56 105 ASN A O 1
ATOM 804 N N . GLY A 1 106 ? -31.703 18.047 6.109 1 91.19 106 GLY A N 1
ATOM 805 C CA . GLY A 1 106 ? -32.562 17.609 7.211 1 91.19 106 GLY A CA 1
ATOM 806 C C . GLY A 1 106 ? -33.781 16.828 6.758 1 91.19 106 GLY A C 1
ATOM 807 O O . GLY A 1 106 ? -34.656 16.562 7.555 1 91.19 106 GLY A O 1
ATOM 808 N N . ASP A 1 107 ? -33.812 16.484 5.504 1 93.25 107 ASP A N 1
ATOM 809 C CA . ASP A 1 107 ? -34.938 15.734 4.961 1 93.25 107 ASP A CA 1
ATOM 810 C C . ASP A 1 107 ? -34.812 14.25 5.293 1 93.25 107 ASP A C 1
ATOM 812 O O . ASP A 1 107 ? -33.938 13.562 4.773 1 93.25 107 ASP A O 1
ATOM 816 N N . PRO A 1 108 ? -35.719 13.727 6.027 1 91.06 108 PRO A N 1
ATOM 817 C CA . PRO A 1 108 ? -35.625 12.336 6.473 1 91.06 108 PRO A CA 1
ATOM 818 C C . PRO A 1 108 ? -35.781 11.336 5.328 1 91.06 108 PRO A C 1
ATOM 820 O O . PRO A 1 108 ? -35.5 10.148 5.496 1 91.06 108 PRO A O 1
ATOM 823 N N . HIS A 1 109 ? -36.188 11.82 4.188 1 92.88 109 HIS A N 1
ATOM 824 C CA . HIS A 1 109 ? -36.469 10.898 3.092 1 92.88 109 HIS A CA 1
ATOM 825 C C . HIS A 1 109 ? -35.281 10.797 2.131 1 92.88 109 HIS A C 1
ATOM 827 O O . HIS A 1 109 ? -35.312 9.961 1.226 1 92.88 109 HIS A O 1
ATOM 833 N N . ILE A 1 110 ? -34.375 11.633 2.371 1 93.81 110 ILE A N 1
ATOM 834 C CA . ILE A 1 110 ? -33.219 11.617 1.495 1 93.81 110 ILE A CA 1
ATOM 835 C C . ILE A 1 110 ? -32 11.156 2.277 1 93.81 110 ILE A C 1
ATOM 837 O O . ILE A 1 110 ? -31.922 11.344 3.494 1 93.81 110 ILE A O 1
ATOM 841 N N . ARG A 1 111 ? -31.141 10.453 1.603 1 94 111 ARG A N 1
ATOM 842 C CA . ARG A 1 111 ? -29.938 9.922 2.246 1 94 111 ARG A CA 1
ATOM 843 C C . ARG A 1 111 ? -28.672 10.375 1.518 1 94 111 ARG A C 1
ATOM 845 O O . ARG A 1 111 ? -28.688 10.547 0.298 1 94 111 ARG A O 1
ATOM 852 N N . TRP A 1 112 ? -27.625 10.617 2.324 1 96.69 112 TRP A N 1
ATOM 853 C CA . TRP A 1 112 ? -26.312 10.836 1.708 1 96.69 112 TRP A CA 1
ATOM 854 C C . TRP A 1 112 ? -25.844 9.586 0.98 1 96.69 112 TRP A C 1
ATOM 856 O O . TRP A 1 112 ? -26.047 8.469 1.459 1 96.69 112 TRP A O 1
ATOM 866 N N . ASP A 1 113 ? -25.172 9.781 -0.114 1 97.12 113 ASP A N 1
ATOM 867 C CA . ASP A 1 113 ? -24.594 8.641 -0.817 1 97.12 113 ASP A CA 1
ATOM 868 C C . ASP A 1 113 ? -23.281 8.219 -0.185 1 97.12 113 ASP A C 1
ATOM 870 O O . ASP A 1 113 ? -22.953 7.027 -0.156 1 97.12 113 ASP A O 1
ATOM 874 N N . VAL A 1 114 ? -22.484 9.188 0.26 1 98.19 114 VAL A N 1
ATOM 875 C CA . VAL A 1 114 ? -21.219 8.938 0.916 1 98.19 114 VAL A CA 1
ATOM 876 C C . VAL A 1 114 ? -20.906 10.062 1.899 1 98.19 114 VAL A C 1
ATOM 878 O O . VAL A 1 114 ? -21.203 11.227 1.63 1 98.19 114 VAL A O 1
ATOM 881 N N . ALA A 1 115 ? -20.375 9.727 3.023 1 98.38 115 ALA A N 1
ATOM 882 C CA . ALA A 1 115 ? -19.828 10.695 3.979 1 98.38 115 ALA A CA 1
ATOM 883 C C . ALA A 1 115 ? -18.297 10.594 4.051 1 98.38 115 ALA A C 1
ATOM 885 O O . ALA A 1 115 ? -17.75 9.516 4.301 1 98.38 115 ALA A O 1
ATOM 886 N N . VAL A 1 116 ? -17.625 11.688 3.797 1 98.69 116 VAL A N 1
ATOM 887 C CA . VAL A 1 116 ? -16.172 11.758 3.924 1 98.69 116 VAL A CA 1
ATOM 888 C C . VAL A 1 116 ? -15.812 12.555 5.176 1 98.69 116 VAL A C 1
ATOM 890 O O . VAL A 1 116 ? -16.031 13.766 5.234 1 98.69 116 VAL A O 1
ATOM 893 N N . LEU A 1 117 ? -15.195 11.883 6.109 1 98.38 117 LEU A N 1
ATOM 894 C CA . LEU A 1 117 ? -14.898 12.508 7.395 1 98.38 117 LEU A CA 1
ATOM 895 C C . LEU A 1 117 ? -13.406 12.742 7.559 1 98.38 117 LEU A C 1
ATOM 897 O O . LEU A 1 117 ? -12.586 12.055 6.945 1 98.38 117 LEU A O 1
ATOM 901 N N . ASP A 1 118 ? -13.062 13.711 8.359 1 98 118 ASP A N 1
ATOM 902 C CA . ASP A 1 118 ? -11.664 13.977 8.68 1 98 118 ASP A CA 1
ATOM 903 C C . ASP A 1 118 ? -11.078 12.867 9.547 1 98 118 ASP A C 1
ATOM 905 O O . ASP A 1 118 ? -11.523 12.656 10.68 1 98 118 ASP A O 1
ATOM 909 N N . GLY A 1 119 ? -10.07 12.242 9.055 1 96.44 119 GLY A N 1
ATOM 910 C CA . GLY A 1 119 ? -9.461 11.109 9.734 1 96.44 119 GLY A CA 1
ATOM 911 C C . GLY A 1 119 ? -8.641 11.508 10.945 1 96.44 119 GLY A C 1
ATOM 912 O O . GLY A 1 119 ? -8.281 10.656 11.766 1 96.44 119 GLY A O 1
ATOM 913 N N . ALA A 1 120 ? -8.422 12.805 11.117 1 94.12 120 ALA A N 1
ATOM 914 C CA . ALA A 1 120 ? -7.66 13.273 12.273 1 94.12 120 ALA A CA 1
ATOM 915 C C . ALA A 1 120 ? -8.477 13.141 13.555 1 94.12 120 ALA A C 1
ATOM 917 O O . ALA A 1 120 ? -7.91 12.969 14.641 1 94.12 120 ALA A O 1
ATOM 918 N N . TYR A 1 121 ? -9.727 13.297 13.461 1 93.81 121 TYR A N 1
ATOM 919 C CA . TYR A 1 121 ? -10.672 13.18 14.57 1 93.81 121 TYR A CA 1
ATOM 920 C C . TYR A 1 121 ? -12.062 12.82 14.07 1 93.81 121 TYR A C 1
ATOM 922 O O . TYR A 1 121 ? -12.961 13.656 14.047 1 93.81 121 TYR A O 1
ATOM 930 N N . PRO A 1 122 ? -12.203 11.508 13.719 1 96.56 122 PRO A N 1
ATOM 931 C CA . PRO A 1 122 ? -13.461 11.125 13.086 1 96.56 122 PRO A CA 1
ATOM 932 C C . PRO A 1 122 ? -14.531 10.695 14.094 1 96.56 122 PRO A C 1
ATOM 934 O O . PRO A 1 122 ? -15.695 10.547 13.734 1 96.56 122 PRO A O 1
ATOM 937 N N . GLU A 1 123 ? -14.227 10.508 15.32 1 96.25 123 GLU A N 1
ATOM 938 C CA . GLU A 1 123 ? -15.047 9.766 16.281 1 96.25 123 GLU A CA 1
ATOM 939 C C . GLU A 1 123 ? -16.359 10.492 16.562 1 96.25 123 GLU A C 1
ATOM 941 O O . GLU A 1 123 ? -17.422 9.867 16.656 1 96.25 123 GLU A O 1
ATOM 946 N N . CYS A 1 124 ? -16.25 11.789 16.703 1 97 124 CYS A N 1
ATOM 947 C CA . CYS A 1 124 ? -17.469 12.555 16.953 1 97 124 CYS A CA 1
ATOM 948 C C . CYS A 1 124 ? -18.484 12.359 15.828 1 97 124 CYS A C 1
ATOM 950 O O . CYS A 1 124 ? -19.625 11.984 16.078 1 97 124 CYS A O 1
ATOM 952 N N . MET A 1 125 ? -18.047 12.547 14.664 1 97.44 125 MET A N 1
ATOM 953 C CA . MET A 1 125 ? -18.922 12.492 13.5 1 97.44 125 MET A CA 1
ATOM 954 C C . MET A 1 125 ? -19.375 11.062 13.227 1 97.44 125 MET A C 1
ATOM 956 O O . MET A 1 125 ? -20.5 10.844 12.766 1 97.44 125 MET A O 1
ATOM 960 N N . LEU A 1 126 ? -18.5 10.109 13.445 1 97 126 LEU A N 1
ATOM 961 C CA . LEU A 1 126 ? -18.891 8.711 13.32 1 97 126 LEU A CA 1
ATOM 962 C C . LEU A 1 126 ? -20.031 8.375 14.281 1 97 126 LEU A C 1
ATOM 964 O O . LEU A 1 126 ? -20.953 7.641 13.922 1 97 126 LEU A O 1
ATOM 968 N N . GLY A 1 127 ? -19.922 8.906 15.492 1 96.62 127 GLY A N 1
ATOM 969 C CA . GLY A 1 127 ? -21 8.711 16.453 1 96.62 127 GLY A CA 1
ATOM 970 C C . GLY A 1 127 ? -22.328 9.312 15.992 1 96.62 127 GLY A C 1
ATOM 971 O O . GLY A 1 127 ? -23.375 8.664 16.078 1 96.62 127 GLY A O 1
ATOM 972 N N . ILE A 1 128 ? -22.25 10.477 15.477 1 96.81 128 ILE A N 1
ATOM 973 C CA . ILE A 1 128 ? -23.453 11.195 15.055 1 96.81 128 ILE A CA 1
ATOM 974 C C . ILE A 1 128 ? -24.094 10.469 13.883 1 96.81 128 ILE A C 1
ATOM 976 O O . ILE A 1 128 ? -25.328 10.391 13.789 1 96.81 128 ILE A O 1
ATOM 980 N N . LEU A 1 129 ? -23.281 9.906 12.992 1 96.5 129 LEU A N 1
ATOM 981 C CA . LEU A 1 129 ? -23.781 9.273 11.781 1 96.5 129 LEU A CA 1
ATOM 982 C C . LEU A 1 129 ? -24.172 7.82 12.047 1 96.5 129 LEU A C 1
ATOM 984 O O . LEU A 1 129 ? -24.734 7.152 11.18 1 96.5 129 LEU A O 1
ATOM 988 N N . HIS A 1 130 ? -23.828 7.383 13.242 1 94.5 130 HIS A N 1
ATOM 989 C CA . HIS A 1 130 ? -24.109 5.992 13.57 1 94.5 130 HIS A CA 1
ATOM 990 C C . HIS A 1 130 ? -25.609 5.703 13.469 1 94.5 130 HIS A C 1
ATOM 992 O O . HIS A 1 130 ? -26.422 6.457 13.992 1 94.5 130 HIS A O 1
ATOM 998 N N . GLY A 1 131 ? -26.047 4.73 12.781 1 90.69 131 GLY A N 1
ATOM 999 C CA . GLY A 1 131 ? -27.438 4.363 12.633 1 90.69 131 GLY A CA 1
ATOM 1000 C C . GLY A 1 131 ? -28.047 4.844 11.328 1 90.69 131 GLY A C 1
ATOM 1001 O O . GLY A 1 131 ? -29.125 4.395 10.938 1 90.69 131 GLY A O 1
ATOM 1002 N N . GLU A 1 132 ? -27.422 5.793 10.625 1 92.81 132 GLU A N 1
ATOM 1003 C CA . GLU A 1 132 ? -27.953 6.312 9.375 1 92.81 132 GLU A CA 1
ATOM 1004 C C . GLU A 1 132 ? -27.594 5.402 8.203 1 92.81 132 GLU A C 1
ATOM 1006 O O . GLU A 1 132 ? -28.172 5.52 7.117 1 92.81 132 GLU A O 1
ATOM 1011 N N . ASN A 1 133 ? -26.719 4.441 8.398 1 89.69 133 ASN A N 1
ATOM 1012 C CA . ASN A 1 133 ? -26.297 3.492 7.375 1 89.69 133 ASN A CA 1
ATOM 1013 C C . ASN A 1 133 ? -25.75 4.203 6.141 1 89.69 133 ASN A C 1
ATOM 1015 O O . ASN A 1 133 ? -26.125 3.871 5.012 1 89.69 133 ASN A O 1
ATOM 1019 N N . VAL A 1 134 ? -25.062 5.242 6.305 1 95.12 134 VAL A N 1
ATOM 1020 C CA . VAL A 1 134 ? -24.391 5.957 5.227 1 95.12 134 VAL A CA 1
ATOM 1021 C C . VAL A 1 134 ? -22.953 5.438 5.07 1 95.12 134 VAL A C 1
ATOM 1023 O O . VAL A 1 134 ? -22.234 5.309 6.055 1 95.12 134 VAL A O 1
ATOM 1026 N N . PRO A 1 135 ? -22.594 5.055 3.785 1 96.31 135 PRO A N 1
ATOM 1027 C CA . PRO A 1 135 ? -21.188 4.723 3.568 1 96.31 135 PRO A CA 1
ATOM 1028 C C . PRO A 1 135 ? -20.234 5.84 3.996 1 96.31 135 PRO A C 1
ATOM 1030 O O . PRO A 1 135 ? -20.422 6.996 3.605 1 96.31 135 PRO A O 1
ATOM 1033 N N . THR A 1 136 ? -19.266 5.52 4.891 1 97.44 136 THR A N 1
ATOM 1034 C CA . THR A 1 136 ? -18.406 6.539 5.461 1 97.44 136 THR A CA 1
ATOM 1035 C C . THR A 1 136 ? -16.938 6.219 5.176 1 97.44 136 THR A C 1
ATOM 1037 O O . THR A 1 136 ? -16.5 5.082 5.363 1 97.44 136 THR A O 1
ATOM 1040 N N . ILE A 1 137 ? -16.219 7.184 4.629 1 98.31 137 ILE A N 1
ATOM 1041 C CA . ILE A 1 137 ? -14.773 7.043 4.461 1 98.31 137 ILE A CA 1
ATOM 1042 C C . ILE A 1 137 ? -14.062 8.211 5.129 1 98.31 137 ILE A C 1
ATOM 1044 O O . ILE A 1 137 ? -14.703 9.117 5.672 1 98.31 137 ILE A O 1
ATOM 1048 N N . MET A 1 138 ? -12.742 8.156 5.125 1 98.25 138 MET A N 1
ATOM 1049 C CA . MET A 1 138 ? -11.984 9.211 5.801 1 98.25 138 MET A CA 1
ATOM 1050 C C . MET A 1 138 ? -11.008 9.883 4.836 1 98.25 138 MET A C 1
ATOM 1052 O O . MET A 1 138 ? -10.523 9.242 3.898 1 98.25 138 MET A O 1
ATOM 1056 N N . LEU A 1 139 ? -10.82 11.117 5.016 1 98.25 139 LEU A N 1
ATOM 1057 C CA . LEU A 1 139 ? -9.742 11.906 4.438 1 98.25 139 LEU A CA 1
ATOM 1058 C C . LEU A 1 139 ? -8.859 12.508 5.527 1 98.25 139 LEU A C 1
ATOM 1060 O O . LEU A 1 139 ? -9.328 13.312 6.336 1 98.25 139 LEU A O 1
ATOM 1064 N N . ASN A 1 140 ? -7.621 12.125 5.512 1 96.69 140 ASN A N 1
ATOM 1065 C CA . ASN A 1 140 ? -6.73 12.594 6.57 1 96.69 140 ASN A CA 1
ATOM 1066 C C . ASN A 1 140 ? -6.16 13.969 6.254 1 96.69 140 ASN A C 1
ATOM 1068 O O . ASN A 1 140 ? -5.52 14.164 5.219 1 96.69 140 ASN A O 1
ATOM 1072 N N . THR A 1 141 ? -6.355 14.883 7.195 1 94.69 141 THR A N 1
ATOM 1073 C CA . THR A 1 141 ? -5.816 16.219 7.023 1 94.69 141 THR A CA 1
ATOM 1074 C C . THR A 1 141 ? -4.473 16.359 7.734 1 94.69 141 THR A C 1
ATOM 1076 O O . THR A 1 141 ? -3.725 17.312 7.48 1 94.69 141 THR A O 1
ATOM 1079 N N . VAL A 1 142 ? -4.207 15.523 8.664 1 92.19 142 VAL A N 1
ATOM 1080 C CA . VAL A 1 142 ? -2.916 15.43 9.328 1 92.19 142 VAL A CA 1
ATOM 1081 C C . VAL A 1 142 ? -2.172 14.188 8.859 1 92.19 142 VAL A C 1
ATOM 1083 O O . VAL A 1 142 ? -2.406 13.086 9.359 1 92.19 142 VAL A O 1
ATOM 1086 N N . ALA A 1 143 ? -1.299 14.312 8 1 88.12 143 ALA A N 1
ATOM 1087 C CA . ALA A 1 143 ? -0.717 13.227 7.223 1 88.12 143 ALA A CA 1
ATOM 1088 C C . ALA A 1 143 ? 0.045 12.25 8.117 1 88.12 143 ALA A C 1
ATOM 1090 O O . ALA A 1 143 ? 0.022 11.039 7.891 1 88.12 143 ALA A O 1
ATOM 1091 N N . LEU A 1 144 ? 0.666 12.758 9.172 1 88.25 144 LEU A N 1
ATOM 1092 C CA . LEU A 1 144 ? 1.537 11.898 9.969 1 88.25 144 LEU A CA 1
ATOM 1093 C C . LEU A 1 144 ? 0.77 11.258 11.117 1 88.25 144 LEU A C 1
ATOM 1095 O O . LEU A 1 144 ? 1.299 10.398 11.82 1 88.25 144 LEU A O 1
ATOM 1099 N N . TYR A 1 145 ? -0.45 11.672 11.25 1 89.75 145 TYR A N 1
ATOM 1100 C CA . TYR A 1 145 ? -1.278 11.031 12.266 1 89.75 145 TYR A CA 1
ATOM 1101 C C . TYR A 1 145 ? -1.874 9.727 11.734 1 89.75 145 TYR A C 1
ATOM 1103 O O . TYR A 1 145 ? -2.611 9.734 10.75 1 89.75 145 TYR A O 1
ATOM 1111 N N . SER A 1 146 ? -1.574 8.633 12.477 1 90.81 146 SER A N 1
ATOM 1112 C CA . SER A 1 146 ? -1.978 7.328 11.961 1 90.81 146 SER A CA 1
ATOM 1113 C C . SER A 1 146 ? -2.959 6.641 12.898 1 90.81 146 SER A C 1
ATOM 1115 O O . SER A 1 146 ? -3.26 5.457 12.727 1 90.81 146 SER A O 1
ATOM 1117 N N . GLY A 1 147 ? -3.451 7.355 13.852 1 93.12 147 GLY A N 1
ATOM 1118 C CA . GLY A 1 147 ? -4.32 6.73 14.828 1 93.12 147 GLY A CA 1
ATOM 1119 C C . GLY A 1 147 ? -5.547 6.082 14.219 1 93.12 147 GLY A C 1
ATOM 1120 O O . GLY A 1 147 ? -5.848 4.918 14.492 1 93.12 147 GLY A O 1
ATOM 1121 N N . SER A 1 148 ? -6.242 6.785 13.406 1 95 148 SER A N 1
ATOM 1122 C CA . SER A 1 148 ? -7.461 6.27 12.789 1 95 148 SER A CA 1
ATOM 1123 C C . SER A 1 148 ? -7.148 5.16 11.797 1 95 148 SER A C 1
ATOM 1125 O O . SER A 1 148 ? -7.887 4.176 11.695 1 95 148 SER A O 1
ATOM 1127 N N . ILE A 1 149 ? -6.043 5.281 11.094 1 95.69 149 ILE A N 1
ATOM 1128 C CA . ILE A 1 149 ? -5.621 4.281 10.117 1 95.69 149 ILE A CA 1
ATOM 1129 C C . ILE A 1 149 ? -5.297 2.971 10.828 1 95.69 149 ILE A C 1
ATOM 1131 O O . ILE A 1 149 ? -5.613 1.89 10.328 1 95.69 149 ILE A O 1
ATOM 1135 N N . MET A 1 150 ? -4.66 3.152 11.969 1 94.94 150 MET A N 1
ATOM 1136 C CA . MET A 1 150 ? -4.316 1.961 12.742 1 94.94 150 MET A CA 1
ATOM 1137 C C . MET A 1 150 ? -5.574 1.204 13.156 1 94.94 150 MET A C 1
ATOM 1139 O O . MET A 1 150 ? -5.617 -0.025 13.078 1 94.94 150 MET A O 1
ATOM 1143 N N . ARG A 1 151 ? -6.594 1.913 13.492 1 93.75 151 ARG A N 1
ATOM 1144 C CA . ARG A 1 151 ? -7.832 1.301 13.969 1 93.75 151 ARG A CA 1
ATOM 1145 C C . ARG A 1 151 ? -8.602 0.664 12.812 1 93.75 151 ARG A C 1
ATOM 1147 O O . ARG A 1 151 ? -9.414 -0.239 13.023 1 93.75 151 ARG A O 1
ATOM 1154 N N . GLN A 1 152 ? -8.328 1.086 11.641 1 93.94 152 GLN A N 1
ATOM 1155 C CA . GLN A 1 152 ? -8.969 0.559 10.445 1 93.94 152 GLN A CA 1
ATOM 1156 C C . GLN A 1 152 ? -8.297 -0.728 9.977 1 93.94 152 GLN A C 1
ATOM 1158 O O . GLN A 1 152 ? -8.633 -1.266 8.922 1 93.94 152 GLN A O 1
ATOM 1163 N N . GLY A 1 153 ? -7.332 -1.191 10.711 1 93.12 153 GLY A N 1
ATOM 1164 C CA . GLY A 1 153 ? -6.676 -2.447 10.383 1 93.12 153 GLY A CA 1
ATOM 1165 C C . GLY A 1 153 ? -5.293 -2.26 9.781 1 93.12 153 GLY A C 1
ATOM 1166 O O . GLY A 1 153 ? -4.766 -3.164 9.133 1 93.12 153 GLY A O 1
ATOM 1167 N N . ASN A 1 154 ? -4.734 -1.137 9.969 1 95.44 154 ASN A N 1
ATOM 1168 C CA . ASN A 1 154 ? -3.41 -0.85 9.43 1 95.44 154 ASN A CA 1
ATOM 1169 C C . ASN A 1 154 ? -2.408 -0.535 10.539 1 95.44 154 ASN A C 1
ATOM 1171 O O . ASN A 1 154 ? -1.793 0.533 10.539 1 95.44 154 ASN A O 1
ATOM 1175 N N . PRO A 1 155 ? -2.232 -1.506 11.312 1 93.12 155 PRO A N 1
ATOM 1176 C CA . PRO A 1 155 ? -1.209 -1.266 12.336 1 93.12 155 PRO A CA 1
ATOM 1177 C C . PRO A 1 155 ? 0.208 -1.292 11.766 1 93.12 155 PRO A C 1
ATOM 1179 O O . PRO A 1 155 ? 0.539 -2.168 10.961 1 93.12 155 PRO A O 1
ATOM 1182 N N . SER A 1 156 ? 0.998 -0.238 11.938 1 92.31 156 SER A N 1
ATOM 1183 C CA . SER A 1 156 ? 2.398 -0.211 11.523 1 92.31 156 SER A CA 1
ATOM 1184 C C . SER A 1 156 ? 3.328 -0.206 12.734 1 92.31 156 SER A C 1
ATOM 1186 O O . SER A 1 156 ? 2.998 0.363 13.773 1 92.31 156 SER A O 1
ATOM 1188 N N . PRO A 1 157 ? 4.484 -0.845 12.539 1 94.31 157 PRO A N 1
ATOM 1189 C CA . PRO A 1 157 ? 5.43 -0.829 13.656 1 94.31 157 PRO A CA 1
ATOM 1190 C C . PRO A 1 157 ? 5.844 0.584 14.062 1 94.31 157 PRO A C 1
ATOM 1192 O O . PRO A 1 157 ? 6.004 1.454 13.203 1 94.31 157 PRO A O 1
ATOM 1195 N N . TRP A 1 158 ? 6.059 0.721 15.312 1 95.25 158 TRP A N 1
ATOM 1196 C CA . TRP A 1 158 ? 6.387 2.045 15.828 1 95.25 158 TRP A CA 1
ATOM 1197 C C . TRP A 1 158 ? 7.789 2.465 15.398 1 95.25 158 TRP A C 1
ATOM 1199 O O . TRP A 1 158 ? 8.125 3.65 15.422 1 95.25 158 TRP A O 1
ATOM 1209 N N . SER A 1 159 ? 8.609 1.486 15 1 95.69 159 SER A N 1
ATOM 1210 C CA . SER A 1 159 ? 9.953 1.787 14.531 1 95.69 159 SER A CA 1
ATOM 1211 C C . SER A 1 159 ? 9.922 2.57 13.219 1 95.69 159 SER A C 1
ATOM 1213 O O . SER A 1 159 ? 10.883 3.26 12.883 1 95.69 159 SER A O 1
ATOM 1215 N N . VAL A 1 160 ? 8.82 2.482 12.539 1 94.88 160 VAL A N 1
ATOM 1216 C CA . VAL A 1 160 ? 8.75 3.158 11.242 1 94.88 160 VAL A CA 1
ATOM 1217 C C . VAL A 1 160 ? 7.578 4.137 11.234 1 94.88 160 VAL A C 1
ATOM 1219 O O . VAL A 1 160 ? 7.148 4.59 10.172 1 94.88 160 VAL A O 1
ATOM 1222 N N . THR A 1 161 ? 7.012 4.41 12.367 1 95.25 161 THR A N 1
ATOM 1223 C CA . THR A 1 161 ? 5.938 5.383 12.531 1 95.25 161 THR A CA 1
ATOM 1224 C C . THR A 1 161 ? 6.352 6.488 13.492 1 95.25 161 THR A C 1
ATOM 1226 O O . THR A 1 161 ? 6.09 6.398 14.695 1 95.25 161 THR A O 1
ATOM 1229 N N . PRO A 1 162 ? 6.855 7.516 12.992 1 95.62 162 PRO A N 1
ATOM 1230 C CA . PRO A 1 162 ? 7.301 8.594 13.883 1 95.62 162 PRO A CA 1
ATOM 1231 C C . PRO A 1 162 ? 6.141 9.367 14.5 1 95.62 162 PRO A C 1
ATOM 1233 O O . PRO A 1 162 ? 5.105 9.562 13.859 1 95.62 162 PRO A O 1
ATOM 1236 N N . TYR A 1 163 ? 6.402 9.742 15.773 1 95.25 163 TYR A N 1
ATOM 1237 C CA . TYR A 1 163 ? 5.488 10.695 16.375 1 95.25 163 TYR A CA 1
ATOM 1238 C C . TYR A 1 163 ? 5.492 12.016 15.617 1 95.25 163 TYR A C 1
ATOM 1240 O O . TYR A 1 163 ? 6.551 12.594 15.375 1 95.25 163 TYR A O 1
ATOM 1248 N N . PHE A 1 164 ? 4.316 12.5 15.266 1 92.56 164 PHE A N 1
ATOM 1249 C CA . PHE A 1 164 ? 4.215 13.602 14.32 1 92.56 164 PHE A CA 1
ATOM 1250 C C . PHE A 1 164 ? 4.547 14.93 14.992 1 92.56 164 PHE A C 1
ATOM 1252 O O . PHE A 1 164 ? 4.781 15.938 14.32 1 92.56 164 PHE A O 1
ATOM 1259 N N . GLY A 1 165 ? 4.578 15.047 16.328 1 92.38 165 GLY A N 1
ATOM 1260 C CA . GLY A 1 165 ? 4.793 16.297 17.047 1 92.38 165 GLY A CA 1
ATOM 1261 C C . GLY A 1 165 ? 6.258 16.594 17.281 1 92.38 165 GLY A C 1
ATOM 1262 O O . GLY A 1 165 ? 6.594 17.609 17.922 1 92.38 165 GLY A O 1
ATOM 1263 N N . LYS A 1 166 ? 7.109 15.742 16.812 1 92.88 166 LYS A N 1
ATOM 1264 C CA . LYS A 1 166 ? 8.547 15.961 16.969 1 92.88 166 LYS A CA 1
ATOM 1265 C C . LYS A 1 166 ? 9.258 15.867 15.617 1 92.88 166 LYS A C 1
ATOM 1267 O O . LYS A 1 166 ? 8.703 15.352 14.641 1 92.88 166 LYS A O 1
ATOM 1272 N N . ALA A 1 167 ? 10.445 16.438 15.672 1 94.19 167 ALA A N 1
ATOM 1273 C CA . ALA A 1 167 ? 11.25 16.453 14.453 1 94.19 167 ALA A CA 1
ATOM 1274 C C . ALA A 1 167 ? 11.977 15.125 14.258 1 94.19 167 ALA A C 1
ATOM 1276 O O . ALA A 1 167 ? 13.211 15.078 14.297 1 94.19 167 ALA A O 1
ATOM 1277 N N . ILE A 1 168 ? 11.219 14.055 14.031 1 94.75 168 ILE A N 1
ATOM 1278 C CA . ILE A 1 168 ? 11.789 12.734 13.805 1 94.75 168 ILE A CA 1
ATOM 1279 C C . ILE A 1 168 ? 11.172 12.109 12.555 1 94.75 168 ILE A C 1
ATOM 1281 O O . ILE A 1 168 ? 10.039 12.422 12.195 1 94.75 168 ILE A O 1
ATOM 1285 N N . THR A 1 169 ? 11.961 11.344 11.859 1 95.31 169 THR A N 1
ATOM 1286 C CA . THR A 1 169 ? 11.523 10.602 10.68 1 95.31 169 THR A CA 1
ATOM 1287 C C . THR A 1 169 ? 11.727 9.102 10.883 1 95.31 169 THR A C 1
ATOM 1289 O O . THR A 1 169 ? 11.945 8.641 12.008 1 95.31 169 THR A O 1
ATOM 1292 N N . GLN A 1 170 ? 11.578 8.297 9.836 1 94.62 170 GLN A N 1
ATOM 1293 C CA . GLN A 1 170 ? 11.68 6.844 9.938 1 94.62 170 GLN A CA 1
ATOM 1294 C C . GLN A 1 170 ? 13.117 6.414 10.242 1 94.62 170 GLN A C 1
ATOM 1296 O O . GLN A 1 170 ? 13.352 5.281 10.672 1 94.62 170 GLN A O 1
ATOM 1301 N N . ASP A 1 171 ? 14.078 7.273 10.031 1 95 171 ASP A N 1
ATOM 1302 C CA . ASP A 1 171 ? 15.477 6.953 10.289 1 95 171 ASP A CA 1
ATOM 1303 C C . ASP A 1 171 ? 15.883 7.367 11.703 1 95 171 ASP A C 1
ATOM 1305 O O . ASP A 1 171 ? 16.797 8.172 11.875 1 95 171 ASP A O 1
ATOM 1309 N N . MET A 1 172 ? 15.344 6.766 12.617 1 96.5 172 MET A N 1
ATOM 1310 C CA . MET A 1 172 ? 15.547 7.109 14.023 1 96.5 172 MET A CA 1
ATOM 1311 C C . MET A 1 172 ? 16.766 6.402 14.594 1 96.5 172 MET A C 1
ATOM 1313 O O . MET A 1 172 ? 17.031 5.246 14.25 1 96.5 172 MET A O 1
ATOM 1317 N N . THR A 1 173 ? 17.453 7.09 15.5 1 96.44 173 THR A N 1
ATOM 1318 C CA . THR A 1 173 ? 18.469 6.441 16.344 1 96.44 173 THR A CA 1
ATOM 1319 C C . THR A 1 173 ? 17.797 5.633 17.453 1 96.44 173 THR A C 1
ATOM 1321 O O . THR A 1 173 ? 16.578 5.688 17.625 1 96.44 173 THR A O 1
ATOM 1324 N N . PHE A 1 174 ? 18.656 4.875 18.234 1 96.62 174 PHE A N 1
ATOM 1325 C CA . PHE A 1 174 ? 18.109 4.062 19.328 1 96.62 174 PHE A CA 1
ATOM 1326 C C . PHE A 1 174 ? 17.375 4.926 20.328 1 96.62 174 PHE A C 1
ATOM 1328 O O . PHE A 1 174 ? 16.234 4.617 20.719 1 96.62 174 PHE A O 1
ATOM 1335 N N . PHE A 1 175 ? 17.891 5.965 20.703 1 97.5 175 PHE A N 1
ATOM 1336 C CA . PHE A 1 175 ? 17.297 6.824 21.719 1 97.5 175 PHE A CA 1
ATOM 1337 C C . PHE A 1 175 ? 16.062 7.527 21.188 1 97.5 175 PHE A C 1
ATOM 1339 O O . PHE A 1 175 ? 15.094 7.727 21.922 1 97.5 175 PHE A O 1
ATOM 1346 N N . GLN A 1 176 ? 16.094 7.914 19.938 1 97.62 176 GLN A N 1
ATOM 1347 C CA . GLN A 1 176 ? 14.914 8.5 19.312 1 97.62 176 GLN A CA 1
ATOM 1348 C C . GLN A 1 176 ? 13.758 7.508 19.297 1 97.62 176 GLN A C 1
ATOM 1350 O O . GLN A 1 176 ? 12.602 7.887 19.484 1 97.62 176 GLN A O 1
ATOM 1355 N N . ARG A 1 177 ? 14.109 6.258 19.031 1 97.88 177 ARG A N 1
ATOM 1356 C CA . ARG A 1 177 ? 13.07 5.23 19.016 1 97.88 177 ARG A CA 1
ATOM 1357 C C . ARG A 1 177 ? 12.469 5.043 20.406 1 97.88 177 ARG A C 1
ATOM 1359 O O . ARG A 1 177 ? 11.273 4.793 20.547 1 97.88 177 ARG A O 1
ATOM 1366 N N . VAL A 1 178 ? 13.305 5.094 21.406 1 98 178 VAL A N 1
ATOM 1367 C CA . VAL A 1 178 ? 12.844 4.984 22.781 1 98 178 VAL A CA 1
ATOM 1368 C C . VAL A 1 178 ? 11.859 6.113 23.094 1 98 178 VAL A C 1
ATOM 1370 O O . VAL A 1 178 ? 10.773 5.871 23.609 1 98 178 VAL A O 1
ATOM 1373 N N . LEU A 1 179 ? 12.242 7.324 22.75 1 97.81 179 LEU A N 1
ATOM 1374 C CA . LEU A 1 179 ? 11.391 8.484 22.984 1 97.81 179 LEU A CA 1
ATOM 1375 C C . LEU A 1 179 ? 10.133 8.422 22.125 1 97.81 179 LEU A C 1
ATOM 1377 O O . LEU A 1 179 ? 9.047 8.805 22.578 1 97.81 179 LEU A O 1
ATOM 1381 N N . ASN A 1 180 ? 10.328 7.988 20.906 1 97.81 180 ASN A N 1
ATOM 1382 C CA . ASN A 1 180 ? 9.195 7.84 20 1 97.81 180 ASN A CA 1
ATOM 1383 C C . ASN A 1 180 ? 8.148 6.875 20.547 1 97.81 180 ASN A C 1
ATOM 1385 O O . ASN A 1 180 ? 6.953 7.164 20.516 1 97.81 180 ASN A O 1
ATOM 1389 N N . ALA A 1 181 ? 8.609 5.77 21.031 1 97.69 181 ALA A N 1
ATOM 1390 C CA . ALA A 1 181 ? 7.699 4.773 21.594 1 97.69 181 ALA A CA 1
ATOM 1391 C C . ALA A 1 181 ? 6.926 5.348 22.781 1 97.69 181 ALA A C 1
ATOM 1393 O O . ALA A 1 181 ? 5.723 5.117 22.922 1 97.69 181 ALA A O 1
ATOM 1394 N N . ALA A 1 182 ? 7.602 6.035 23.609 1 97.44 182 ALA A N 1
ATOM 1395 C CA . ALA A 1 182 ? 6.953 6.656 24.766 1 97.44 182 ALA A CA 1
ATOM 1396 C C . ALA A 1 182 ? 5.898 7.668 24.328 1 97.44 182 ALA A C 1
ATOM 1398 O O . ALA A 1 182 ? 4.805 7.727 24.891 1 97.44 182 ALA A O 1
ATOM 1399 N N . ALA A 1 183 ? 6.27 8.484 23.344 1 96.5 183 ALA A N 1
ATOM 1400 C CA . ALA A 1 183 ? 5.348 9.5 22.844 1 96.5 183 ALA A CA 1
ATOM 1401 C C . ALA A 1 183 ? 4.105 8.859 22.234 1 96.5 183 ALA A C 1
ATOM 1403 O O . ALA A 1 183 ? 2.98 9.289 22.5 1 96.5 183 ALA A O 1
ATOM 1404 N N . LEU A 1 184 ? 4.324 7.855 21.453 1 96.5 184 LEU A N 1
ATOM 1405 C CA . LEU A 1 184 ? 3.209 7.188 20.797 1 96.5 184 LEU A CA 1
ATOM 1406 C C . LEU A 1 184 ? 2.316 6.484 21.812 1 96.5 184 LEU A C 1
ATOM 1408 O O . LEU A 1 184 ? 1.092 6.48 21.688 1 96.5 184 LEU A O 1
ATOM 1412 N N . LEU A 1 185 ? 2.936 5.887 22.797 1 96.31 185 LEU A N 1
ATOM 1413 C CA . LEU A 1 185 ? 2.152 5.246 23.859 1 96.31 185 LEU A CA 1
ATOM 1414 C C . LEU A 1 185 ? 1.321 6.273 24.609 1 96.31 185 LEU A C 1
ATOM 1416 O O . LEU A 1 185 ? 0.15 6.031 24.922 1 96.31 185 LEU A O 1
ATOM 1420 N N . THR A 1 186 ? 1.93 7.367 24.922 1 95.94 186 THR A N 1
ATOM 1421 C CA . THR A 1 186 ? 1.223 8.438 25.609 1 95.94 186 THR A CA 1
ATOM 1422 C C . THR A 1 186 ? 0.03 8.914 24.781 1 95.94 186 THR A C 1
ATOM 1424 O O . THR A 1 186 ? -1.061 9.125 25.312 1 95.94 186 THR A O 1
ATOM 1427 N N . LEU A 1 187 ? 0.297 9.125 23.531 1 94.81 187 LEU A N 1
ATOM 1428 C CA . LEU A 1 187 ? -0.776 9.555 22.641 1 94.81 187 LEU A CA 1
ATOM 1429 C C . LEU A 1 187 ? -1.914 8.539 22.641 1 94.81 187 LEU A C 1
ATOM 1431 O O . LEU A 1 187 ? -3.088 8.914 22.625 1 94.81 187 LEU A O 1
ATOM 1435 N N . LYS A 1 188 ? -1.607 7.281 22.594 1 94.5 188 LYS A N 1
ATOM 1436 C CA . LYS A 1 188 ? -2.613 6.223 22.594 1 94.5 188 LYS A CA 1
ATOM 1437 C C . LYS A 1 188 ? -3.436 6.254 23.891 1 94.5 188 LYS A C 1
ATOM 1439 O O . LYS A 1 188 ? -4.66 6.098 23.844 1 94.5 188 LYS A O 1
ATOM 1444 N N . ILE A 1 189 ? -2.791 6.434 24.984 1 95.44 189 ILE A N 1
ATOM 1445 C CA . ILE A 1 189 ? -3.457 6.488 26.281 1 95.44 189 ILE A CA 1
ATOM 1446 C C . ILE A 1 189 ? -4.359 7.719 26.344 1 95.44 189 ILE A C 1
ATOM 1448 O O . ILE A 1 189 ? -5.516 7.629 26.766 1 95.44 189 ILE A O 1
ATOM 1452 N N . MET A 1 190 ? -3.809 8.828 25.891 1 95.5 190 MET A N 1
ATOM 1453 C CA . MET A 1 190 ? -4.586 10.062 25.875 1 95.5 190 MET A CA 1
ATOM 1454 C C . MET A 1 190 ? -5.828 9.906 25 1 95.5 190 MET A C 1
ATOM 1456 O O . MET A 1 190 ? -6.91 10.367 25.375 1 95.5 190 MET A O 1
ATOM 1460 N N . HIS A 1 191 ? -5.637 9.352 23.891 1 94.88 191 HIS A N 1
ATOM 1461 C CA . HIS A 1 191 ? -6.754 9.133 22.984 1 94.88 191 HIS A CA 1
ATOM 1462 C C . HIS A 1 191 ? -7.816 8.25 23.625 1 94.88 191 HIS A C 1
ATOM 1464 O O . HIS A 1 191 ? -9.008 8.555 23.562 1 94.88 191 HIS A O 1
ATOM 1470 N N . TRP A 1 192 ? -7.426 7.145 24.219 1 93.81 192 TRP A N 1
ATOM 1471 C CA . TRP A 1 192 ? -8.352 6.23 24.875 1 93.81 192 TRP A CA 1
ATOM 1472 C C . TRP A 1 192 ? -9.109 6.941 25.984 1 93.81 192 TRP A C 1
ATOM 1474 O O . TRP A 1 192 ? -10.328 6.781 26.125 1 93.81 192 TRP A O 1
ATOM 1484 N N . PHE A 1 193 ? -8.359 7.664 26.719 1 94.88 193 PHE A N 1
ATOM 1485 C CA . PHE A 1 193 ? -8.945 8.406 27.844 1 94.88 193 PHE A CA 1
ATOM 1486 C C . PHE A 1 193 ? -9.977 9.406 27.344 1 94.88 193 PHE A C 1
ATOM 1488 O O . PHE A 1 193 ? -11.086 9.477 27.875 1 94.88 193 PHE A O 1
ATOM 1495 N N . THR A 1 194 ? -9.656 10.172 26.359 1 96.25 194 THR A N 1
ATOM 1496 C CA . THR A 1 194 ? -10.539 11.195 25.797 1 96.25 194 THR A CA 1
ATOM 1497 C C . THR A 1 194 ? -11.812 10.562 25.234 1 96.25 194 THR A C 1
ATOM 1499 O O . THR A 1 194 ? -12.914 11.055 25.484 1 96.25 194 THR A O 1
ATOM 1502 N N . LEU A 1 195 ? -11.703 9.477 24.562 1 95.62 195 LEU A N 1
ATOM 1503 C CA . LEU A 1 195 ? -12.844 8.852 23.906 1 95.62 195 LEU A CA 1
ATOM 1504 C C . LEU A 1 195 ? -13.734 8.141 24.922 1 95.62 195 LEU A C 1
ATOM 1506 O O . LEU A 1 195 ? -14.961 8.289 24.875 1 95.62 195 LEU A O 1
ATOM 1510 N N . SER A 1 196 ? -13.148 7.406 25.859 1 94.88 196 SER A N 1
ATOM 1511 C CA . SER A 1 196 ? -13.891 6.512 26.734 1 94.88 196 SER A CA 1
ATOM 1512 C C . SER A 1 196 ? -14.492 7.27 27.922 1 94.88 196 SER A C 1
ATOM 1514 O O . SER A 1 196 ? -15.578 6.938 28.391 1 94.88 196 SER A O 1
ATOM 1516 N N . ILE A 1 197 ? -13.805 8.297 28.328 1 95.81 197 ILE A N 1
ATOM 1517 C CA . ILE A 1 197 ? -14.227 8.961 29.562 1 95.81 197 ILE A CA 1
ATOM 1518 C C . ILE A 1 197 ? -15.062 10.188 29.234 1 95.81 197 ILE A C 1
ATOM 1520 O O . ILE A 1 197 ? -15.992 10.531 29.969 1 95.81 197 ILE A O 1
ATOM 1524 N N . TYR A 1 198 ? -14.758 10.852 28.109 1 96.56 198 TYR A N 1
ATOM 1525 C CA . TYR A 1 198 ? -15.398 12.148 27.906 1 96.56 198 TYR A CA 1
ATOM 1526 C C . TYR A 1 198 ? -16.281 12.117 26.656 1 96.56 198 TYR A C 1
ATOM 1528 O O . TYR A 1 198 ? -17.469 12.422 26.734 1 96.56 198 TYR A O 1
ATOM 1536 N N . LEU A 1 199 ? -15.797 11.711 25.547 1 97.44 199 LEU A N 1
ATOM 1537 C CA . LEU A 1 199 ? -16.516 11.844 24.297 1 97.44 199 LEU A CA 1
ATOM 1538 C C . LEU A 1 199 ? -17.703 10.891 24.25 1 97.44 199 LEU A C 1
ATOM 1540 O O . LEU A 1 199 ? -18.812 11.281 23.844 1 97.44 199 LEU A O 1
ATOM 1544 N N . GLN A 1 200 ? -17.438 9.609 24.594 1 96.19 200 GLN A N 1
ATOM 1545 C CA . GLN A 1 200 ? -18.5 8.594 24.547 1 96.19 200 GLN A CA 1
ATOM 1546 C C . GLN A 1 200 ? -19.688 9 25.391 1 96.19 200 GLN A C 1
ATOM 1548 O O . GLN A 1 200 ? -20.828 9.008 24.922 1 96.19 200 GLN A O 1
ATOM 1553 N N . PRO A 1 201 ? -19.562 9.367 26.672 1 95.94 201 PRO A N 1
ATOM 1554 C CA . PRO A 1 201 ? -20.703 9.805 27.469 1 95.94 201 PRO A CA 1
ATOM 1555 C C . PRO A 1 201 ? -21.391 11.039 26.906 1 95.94 201 PRO A C 1
ATOM 1557 O O . PRO A 1 201 ? -22.609 11.18 27 1 95.94 201 PRO A O 1
ATOM 1560 N N . THR A 1 202 ? -20.594 11.953 26.328 1 97.12 202 THR A N 1
ATOM 1561 C CA . THR A 1 202 ? -21.172 13.141 25.719 1 97.12 202 THR A CA 1
ATOM 1562 C C . THR A 1 202 ? -22.094 12.766 24.562 1 97.12 202 THR A C 1
ATOM 1564 O O . THR A 1 202 ? -23.203 13.273 24.469 1 97.12 202 THR A O 1
ATOM 1567 N N . LEU A 1 203 ? -21.641 11.906 23.719 1 97.38 203 LEU A N 1
ATOM 1568 C CA . LEU A 1 203 ? -22.453 11.453 22.578 1 97.38 203 LEU A CA 1
ATOM 1569 C C . LEU A 1 203 ? -23.703 10.742 23.062 1 97.38 203 LEU A C 1
ATOM 1571 O O . LEU A 1 203 ? -24.797 10.953 22.516 1 97.38 203 LEU A O 1
ATOM 1575 N N . GLN A 1 204 ? -23.594 9.945 24.078 1 96.38 204 GLN A N 1
ATOM 1576 C CA . GLN A 1 204 ? -24.719 9.188 24.594 1 96.38 204 GLN A CA 1
ATOM 1577 C C . GLN A 1 204 ? -25.75 10.109 25.25 1 96.38 204 GLN A C 1
ATOM 1579 O O . GLN A 1 204 ? -26.953 9.867 25.188 1 96.38 204 GLN A O 1
ATOM 1584 N N . ARG A 1 205 ? -25.312 11.117 25.875 1 95.88 205 ARG A N 1
ATOM 1585 C CA . ARG A 1 205 ? -26.203 12.086 26.516 1 95.88 205 ARG A CA 1
ATOM 1586 C C . ARG A 1 205 ? -27.094 12.789 25.484 1 95.88 205 ARG A C 1
ATOM 1588 O O . ARG A 1 205 ? -28.281 13.008 25.734 1 95.88 205 ARG A O 1
ATOM 1595 N N . TYR A 1 206 ? -26.531 13.109 24.344 1 95.44 206 TYR A N 1
ATOM 1596 C CA . TYR A 1 206 ? -27.25 13.914 23.359 1 95.44 206 TYR A CA 1
ATOM 1597 C C . TYR A 1 206 ? -27.969 13.031 22.344 1 95.44 206 TYR A C 1
ATOM 1599 O O . TYR A 1 206 ? -29.016 13.422 21.812 1 95.44 206 TYR A O 1
ATOM 1607 N N . LEU A 1 207 ? -27.438 11.859 22 1 94.62 207 LEU A N 1
ATOM 1608 C CA . LEU A 1 207 ? -27.969 11.055 20.906 1 94.62 207 LEU A CA 1
ATOM 1609 C C . LEU A 1 207 ? -28.656 9.797 21.438 1 94.62 207 LEU A C 1
ATOM 1611 O O . LEU A 1 207 ? -29.422 9.156 20.719 1 94.62 207 LEU A O 1
ATOM 1615 N N . GLY A 1 208 ? -28.344 9.367 22.594 1 93 208 GLY A N 1
ATOM 1616 C CA . GLY A 1 208 ? -28.969 8.203 23.188 1 93 208 GLY A CA 1
ATOM 1617 C C . GLY A 1 208 ? -28.016 7.051 23.406 1 93 208 GLY A C 1
ATOM 1618 O O . GLY A 1 208 ? -26.859 7.105 22.984 1 93 208 GLY A O 1
ATOM 1619 N N . ASN A 1 209 ? -28.516 5.988 23.922 1 90.5 209 ASN A N 1
ATOM 1620 C CA . ASN A 1 209 ? -27.688 4.871 24.391 1 90.5 209 ASN A CA 1
ATOM 1621 C C . ASN A 1 209 ? -27.422 3.875 23.266 1 90.5 209 ASN A C 1
ATOM 1623 O O . ASN A 1 209 ? -26.672 2.91 23.438 1 90.5 209 ASN A O 1
ATOM 1627 N N . HIS A 1 210 ? -27.906 4.199 22.156 1 89.44 210 HIS A N 1
ATOM 1628 C CA . HIS A 1 210 ? -27.641 3.307 21.031 1 89.44 210 HIS A CA 1
ATOM 1629 C C . HIS A 1 210 ? -26.234 3.512 20.484 1 89.44 210 HIS A C 1
ATOM 1631 O O . HIS A 1 210 ? -25.734 2.697 19.703 1 89.44 210 HIS A O 1
ATOM 1637 N N . ILE A 1 211 ? -25.641 4.555 20.859 1 90.69 211 ILE A N 1
ATOM 1638 C CA . ILE A 1 211 ? -24.234 4.766 20.516 1 90.69 211 ILE A CA 1
ATOM 1639 C C . ILE A 1 211 ? -23.375 3.717 21.219 1 90.69 211 ILE A C 1
ATOM 1641 O O . ILE A 1 211 ? -23.453 3.555 22.438 1 90.69 211 ILE A O 1
ATOM 1645 N N . PRO A 1 212 ? -22.547 3.014 20.438 1 89.75 212 PRO A N 1
ATOM 1646 C CA . PRO A 1 212 ? -21.766 1.935 21.031 1 89.75 212 PRO A CA 1
ATOM 1647 C C . PRO A 1 212 ? -20.828 2.426 22.141 1 89.75 212 PRO A C 1
ATOM 1649 O O . PRO A 1 212 ? -20.344 3.559 22.094 1 89.75 212 PRO A O 1
ATOM 1652 N N . ASN A 1 213 ? -20.531 1.495 23.031 1 86.5 213 ASN A N 1
ATOM 1653 C CA . ASN A 1 213 ? -19.641 1.79 24.156 1 86.5 213 ASN A CA 1
ATOM 1654 C C . ASN A 1 213 ? -18.188 1.897 23.719 1 86.5 213 ASN A C 1
ATOM 1656 O O . ASN A 1 213 ? -17.359 2.449 24.453 1 86.5 213 ASN A O 1
ATOM 1660 N N . ASP A 1 214 ? -17.922 1.338 22.562 1 88.62 214 ASP A N 1
ATOM 1661 C CA . ASP A 1 214 ? -16.578 1.432 22.031 1 88.62 214 ASP A CA 1
ATOM 1662 C C . ASP A 1 214 ? -16.547 2.191 20.703 1 88.62 214 ASP A C 1
ATOM 1664 O O . ASP A 1 214 ? -16.766 1.604 19.641 1 88.62 214 ASP A O 1
ATOM 1668 N N . LEU A 1 215 ? -16.203 3.461 20.812 1 91.19 215 LEU A N 1
ATOM 1669 C CA . LEU A 1 215 ? -16.172 4.305 19.625 1 91.19 215 LEU A CA 1
ATOM 1670 C C . LEU A 1 215 ? -15.086 3.836 18.656 1 91.19 215 LEU A C 1
ATOM 1672 O O . LEU A 1 215 ? -15.141 4.137 17.469 1 91.19 215 LEU A O 1
ATOM 1676 N N . HIS A 1 216 ? -14.133 3.119 19.219 1 89.44 216 HIS A N 1
ATOM 1677 C CA . HIS A 1 216 ? -13.055 2.602 18.391 1 89.44 216 HIS A CA 1
ATOM 1678 C C . HIS A 1 216 ? -13.586 1.614 17.359 1 89.44 216 HIS A C 1
ATOM 1680 O O . HIS A 1 216 ? -13.055 1.522 16.25 1 89.44 216 HIS A O 1
ATOM 1686 N N . SER A 1 217 ? -14.609 0.925 17.688 1 91.94 217 SER A N 1
ATOM 1687 C CA . SER A 1 217 ? -15.195 -0.053 16.781 1 91.94 217 SER A CA 1
ATOM 1688 C C . SER A 1 217 ? -15.812 0.628 15.57 1 91.94 217 SER A C 1
ATOM 1690 O O . SER A 1 217 ? -15.828 0.061 14.469 1 91.94 217 SER A O 1
ATOM 1692 N N . LEU A 1 218 ? -16.266 1.858 15.805 1 94.88 218 LEU A N 1
ATOM 1693 C CA . LEU A 1 218 ? -16.844 2.594 14.68 1 94.88 218 LEU A CA 1
ATOM 1694 C C . LEU A 1 218 ? -15.773 2.951 13.656 1 94.88 218 LEU A C 1
ATOM 1696 O O . LEU A 1 218 ? -16 2.85 12.453 1 94.88 218 LEU A O 1
ATOM 1700 N N . THR A 1 219 ? -14.656 3.373 14.141 1 95.75 219 THR A N 1
ATOM 1701 C CA . THR A 1 219 ? -13.562 3.719 13.242 1 95.75 219 THR A CA 1
ATOM 1702 C C . THR A 1 219 ? -13.055 2.482 12.508 1 95.75 219 THR A C 1
ATOM 1704 O O . THR A 1 219 ? -12.664 2.564 11.344 1 95.75 219 THR A O 1
ATOM 1707 N N . ALA A 1 220 ? -13.062 1.321 13.172 1 95.62 220 ALA A N 1
ATOM 1708 C CA . ALA A 1 220 ? -12.586 0.067 12.594 1 95.62 220 ALA A CA 1
ATOM 1709 C C . ALA A 1 220 ? -13.453 -0.354 11.414 1 95.62 220 ALA A C 1
ATOM 1711 O O . ALA A 1 220 ? -13 -1.099 10.539 1 95.62 220 ALA A O 1
ATOM 1712 N N . GLU A 1 221 ? -14.641 0.169 11.367 1 95.69 221 GLU A N 1
ATOM 1713 C CA . GLU A 1 221 ? -15.586 -0.263 10.336 1 95.69 221 GLU A CA 1
ATOM 1714 C C . GLU A 1 221 ? -15.516 0.642 9.109 1 95.69 221 GLU A C 1
ATOM 1716 O O . GLU A 1 221 ? -16.203 0.404 8.117 1 95.69 221 GLU A O 1
ATOM 1721 N N . VAL A 1 222 ? -14.695 1.697 9.172 1 97.19 222 VAL A N 1
ATOM 1722 C CA . VAL A 1 222 ? -14.508 2.566 8.016 1 97.19 222 VAL A CA 1
ATOM 1723 C C . VAL A 1 222 ? -13.68 1.852 6.957 1 97.19 222 VAL A C 1
ATOM 1725 O O . VAL A 1 222 ? -12.547 1.432 7.227 1 97.19 222 VAL A O 1
ATOM 1728 N N . PRO A 1 223 ? -14.133 1.732 5.758 1 97 223 PRO A N 1
ATOM 1729 C CA . PRO A 1 223 ? -13.523 0.832 4.773 1 97 223 PRO A CA 1
ATOM 1730 C C . PRO A 1 223 ? -12.312 1.448 4.078 1 97 223 PRO A C 1
ATOM 1732 O O . PRO A 1 223 ? -11.461 0.725 3.557 1 97 223 PRO A O 1
ATOM 1735 N N . LEU A 1 224 ? -12.25 2.771 4.059 1 97.94 224 LEU A N 1
ATOM 1736 C CA . LEU A 1 224 ? -11.258 3.406 3.197 1 97.94 224 LEU A CA 1
ATOM 1737 C C . LEU A 1 224 ? -10.781 4.727 3.797 1 97.94 224 LEU A C 1
ATOM 1739 O O . LEU A 1 224 ? -11.578 5.469 4.383 1 97.94 224 LEU A O 1
ATOM 1743 N N . THR A 1 225 ? -9.531 4.961 3.664 1 98.12 225 THR A N 1
ATOM 1744 C CA . THR A 1 225 ? -8.953 6.246 4.047 1 98.12 225 THR A CA 1
ATOM 1745 C C . THR A 1 225 ? -8.164 6.852 2.889 1 98.12 225 THR A C 1
ATOM 1747 O O . THR A 1 225 ? -7.301 6.191 2.305 1 98.12 225 THR A O 1
ATOM 1750 N N . LEU A 1 226 ? -8.555 8.055 2.504 1 98.31 226 LEU A N 1
ATOM 1751 C CA . LEU A 1 226 ? -7.703 8.867 1.646 1 98.31 226 LEU A CA 1
ATOM 1752 C C . LEU A 1 226 ? -6.609 9.555 2.457 1 98.31 226 LEU A C 1
ATOM 1754 O O . LEU A 1 226 ? -6.895 10.422 3.289 1 98.31 226 LEU A O 1
ATOM 1758 N N . GLN A 1 227 ? -5.391 9.109 2.205 1 97.12 227 GLN A N 1
ATOM 1759 C CA . GLN A 1 227 ? -4.254 9.547 3.008 1 97.12 227 GLN A CA 1
ATOM 1760 C C . GLN A 1 227 ? -3.492 10.672 2.316 1 97.12 227 GLN A C 1
ATOM 1762 O O . GLN A 1 227 ? -3.088 10.539 1.159 1 97.12 227 GLN A O 1
ATOM 1767 N N . ASN A 1 228 ? -3.328 11.789 3.037 1 95.94 228 ASN A N 1
ATOM 1768 C CA . ASN A 1 228 ? -2.635 12.953 2.506 1 95.94 228 ASN A CA 1
ATOM 1769 C C . ASN A 1 228 ? -1.12 12.766 2.533 1 95.94 228 ASN A C 1
ATOM 1771 O O . ASN A 1 228 ? -0.402 13.57 3.133 1 95.94 228 ASN A O 1
ATOM 1775 N N . SER A 1 229 ? -0.695 11.781 1.805 1 94.5 229 SER A N 1
ATOM 1776 C CA . SER A 1 229 ? 0.725 11.453 1.758 1 94.5 229 SER A CA 1
ATOM 1777 C C . SER A 1 229 ? 1.129 10.953 0.375 1 94.5 229 SER A C 1
ATOM 1779 O O . SER A 1 229 ? 0.272 10.68 -0.469 1 94.5 229 SER A O 1
ATOM 1781 N N . HIS A 1 230 ? 2.379 10.992 0.111 1 95.75 230 HIS A N 1
ATOM 1782 C CA . HIS A 1 230 ? 3.049 10.516 -1.096 1 95.75 230 HIS A CA 1
ATOM 1783 C C . HIS A 1 230 ? 4.543 10.32 -0.855 1 95.75 230 HIS A C 1
ATOM 1785 O O . HIS A 1 230 ? 5.141 11.023 -0.037 1 95.75 230 HIS A O 1
ATOM 1791 N N . TYR A 1 231 ? 5.125 9.422 -1.548 1 93.19 231 TYR A N 1
ATOM 1792 C CA . TYR A 1 231 ? 6.531 9.133 -1.307 1 93.19 231 TYR A CA 1
ATOM 1793 C C . TYR A 1 231 ? 7.406 10.328 -1.67 1 93.19 231 TYR A C 1
ATOM 1795 O O . TYR A 1 231 ? 8.555 10.414 -1.235 1 93.19 231 TYR A O 1
ATOM 1803 N N . SER A 1 232 ? 6.918 11.242 -2.434 1 94.94 232 SER A N 1
ATOM 1804 C CA . SER A 1 232 ? 7.688 12.414 -2.838 1 94.94 232 SER A CA 1
ATOM 1805 C C . SER A 1 232 ? 7.734 13.461 -1.728 1 94.94 232 SER A C 1
ATOM 1807 O O . SER A 1 232 ? 8.57 14.367 -1.753 1 94.94 232 SER A O 1
ATOM 1809 N N . VAL A 1 233 ? 6.863 13.344 -0.733 1 96.38 233 VAL A N 1
ATOM 1810 C CA . VAL A 1 233 ? 6.816 14.398 0.273 1 96.38 233 VAL A CA 1
ATOM 1811 C C . VAL A 1 233 ? 6.879 13.789 1.67 1 96.38 233 VAL A C 1
ATOM 1813 O O . VAL A 1 233 ? 6.793 14.5 2.674 1 96.38 233 VAL A O 1
ATOM 1816 N N . GLY A 1 234 ? 7.031 12.578 1.744 1 93.94 234 GLY A N 1
ATOM 1817 C CA . GLY A 1 234 ? 7.141 11.906 3.027 1 93.94 234 GLY A CA 1
ATOM 1818 C C . GLY A 1 234 ? 7.535 10.445 2.902 1 93.94 234 GLY A C 1
ATOM 1819 O O . GLY A 1 234 ? 7.516 9.883 1.805 1 93.94 234 GLY A O 1
ATOM 1820 N N . ASP A 1 235 ? 7.84 9.859 4.047 1 94.06 235 ASP A N 1
ATOM 1821 C CA . ASP A 1 235 ? 8.203 8.445 4.074 1 94.06 235 ASP A CA 1
ATOM 1822 C C . ASP A 1 235 ? 6.996 7.559 3.777 1 94.06 235 ASP A C 1
ATOM 1824 O O . ASP A 1 235 ? 5.871 7.887 4.16 1 94.06 235 ASP A O 1
ATOM 1828 N N . SER A 1 236 ? 7.316 6.457 3.115 1 93.81 236 SER A N 1
ATOM 1829 C CA . SER A 1 236 ? 6.281 5.449 2.896 1 93.81 236 SER A CA 1
ATOM 1830 C C . SER A 1 236 ? 6.047 4.617 4.152 1 93.81 236 SER A C 1
ATOM 1832 O O . SER A 1 236 ? 7 4.262 4.852 1 93.81 236 SER A O 1
ATOM 1834 N N . VAL A 1 237 ? 4.777 4.375 4.434 1 94.69 237 VAL A N 1
ATOM 1835 C CA . VAL A 1 237 ? 4.367 3.516 5.543 1 94.69 237 VAL A CA 1
ATOM 1836 C C . VAL A 1 237 ? 3.617 2.301 5 1 94.69 237 VAL A C 1
ATOM 1838 O O . VAL A 1 237 ? 2.869 2.408 4.027 1 94.69 237 VAL A O 1
ATOM 1841 N N . PRO A 1 238 ? 3.904 1.156 5.555 1 95.25 238 PRO A N 1
ATOM 1842 C CA . PRO A 1 238 ? 3.203 -0.022 5.035 1 95.25 238 PRO A CA 1
ATOM 1843 C C . PRO A 1 238 ? 1.717 -0.027 5.387 1 95.25 238 PRO A C 1
ATOM 1845 O O . PRO A 1 238 ? 1.357 -0.042 6.566 1 95.25 238 PRO A O 1
ATOM 1848 N N . TYR A 1 239 ? 0.86 0.016 4.379 1 96 239 TYR A N 1
ATOM 1849 C CA . TYR A 1 239 ? -0.589 -0.01 4.547 1 96 239 TYR A CA 1
ATOM 1850 C C . TYR A 1 239 ? -1.221 -1.088 3.676 1 96 239 TYR A C 1
ATOM 1852 O O . TYR A 1 239 ? -0.609 -1.555 2.713 1 96 239 TYR A O 1
ATOM 1860 N N . LEU A 1 240 ? -2.422 -1.462 4.113 1 96.44 240 LEU A N 1
ATOM 1861 C CA . LEU A 1 240 ? -3.275 -2.277 3.254 1 96.44 240 LEU A CA 1
ATOM 1862 C C . LEU A 1 240 ? -3.783 -1.47 2.064 1 96.44 240 LEU A C 1
ATOM 1864 O O . LEU A 1 240 ? -3.496 -0.277 1.951 1 96.44 240 LEU A O 1
ATOM 1868 N N . SER A 1 241 ? -4.477 -2.139 1.19 1 94.38 241 SER A N 1
ATOM 1869 C CA . SER A 1 241 ? -4.949 -1.524 -0.046 1 94.38 241 SER A CA 1
ATOM 1870 C C . SER A 1 241 ? -6.031 -0.49 0.232 1 94.38 241 SER A C 1
ATOM 1872 O O . SER A 1 241 ? -6.371 0.312 -0.641 1 94.38 241 SER A O 1
ATOM 1874 N N . ASN A 1 242 ? -6.559 -0.477 1.408 1 96.62 242 ASN A N 1
ATOM 1875 C CA . ASN A 1 242 ? -7.668 0.425 1.706 1 96.62 242 ASN A CA 1
ATOM 1876 C C . ASN A 1 242 ? -7.172 1.801 2.139 1 96.62 242 ASN A C 1
ATOM 1878 O O . ASN A 1 242 ? -7.969 2.672 2.492 1 96.62 242 ASN A O 1
ATOM 1882 N N . VAL A 1 243 ? -5.922 2.029 2.211 1 97.25 243 VAL A N 1
ATOM 1883 C CA . VAL A 1 243 ? -5.332 3.352 2.414 1 97.25 243 VAL A CA 1
ATOM 1884 C C . VAL A 1 243 ? -4.758 3.867 1.097 1 97.25 243 VAL A C 1
ATOM 1886 O O . VAL A 1 243 ? -3.809 3.291 0.559 1 97.25 243 VAL A O 1
ATOM 1889 N N . VAL A 1 244 ? -5.328 4.949 0.594 1 97.12 244 VAL A N 1
ATOM 1890 C CA . VAL A 1 244 ? -4.973 5.473 -0.721 1 97.12 244 VAL A CA 1
ATOM 1891 C C . VAL A 1 244 ? -4.285 6.828 -0.569 1 97.12 244 VAL A C 1
ATOM 1893 O O . VAL A 1 244 ? -4.875 7.77 -0.037 1 97.12 244 VAL A O 1
ATOM 1896 N N . ASN A 1 245 ? -3.07 6.91 -1.047 1 96.62 245 ASN A N 1
ATOM 1897 C CA . ASN A 1 245 ? -2.299 8.141 -0.944 1 96.62 245 ASN A CA 1
ATOM 1898 C C . ASN A 1 245 ? -2.729 9.164 -1.993 1 96.62 245 ASN A C 1
ATOM 1900 O O . ASN A 1 245 ? -2.723 8.875 -3.189 1 96.62 245 ASN A O 1
ATOM 1904 N N . VAL A 1 246 ? -3.107 10.383 -1.512 1 97.19 246 VAL A N 1
ATOM 1905 C CA . VAL A 1 246 ? -3.6 11.414 -2.416 1 97.19 246 VAL A CA 1
ATOM 1906 C C . VAL A 1 246 ? -3.033 12.773 -2.006 1 97.19 246 VAL A C 1
ATOM 1908 O O . VAL A 1 246 ? -3.771 13.758 -1.906 1 97.19 246 VAL A O 1
ATOM 1911 N N . ALA A 1 247 ? -1.767 12.828 -1.788 1 95.5 247 ALA A N 1
ATOM 1912 C CA . ALA A 1 247 ? -1.129 14.078 -1.382 1 95.5 247 ALA A CA 1
ATOM 1913 C C . ALA A 1 247 ? -1.357 15.172 -2.42 1 95.5 247 ALA A C 1
ATOM 1915 O O . ALA A 1 247 ? -1.451 14.891 -3.617 1 95.5 247 ALA A O 1
ATOM 1916 N N . CYS A 1 248 ? -1.448 16.406 -1.965 1 96.25 248 CYS A N 1
ATOM 1917 C CA . CYS A 1 248 ? -1.469 17.609 -2.779 1 96.25 248 CYS A CA 1
ATOM 1918 C C . CYS A 1 248 ? -2.725 17.672 -3.643 1 96.25 248 CYS A C 1
ATOM 1920 O O . CYS A 1 248 ? -2.668 18.078 -4.805 1 96.25 248 CYS A O 1
ATOM 1922 N N . LEU A 1 249 ? -3.809 17.266 -3.023 1 96.06 249 LEU A N 1
ATOM 1923 C CA . LEU A 1 249 ? -5.109 17.328 -3.678 1 96.06 249 LEU A CA 1
ATOM 1924 C C . LEU A 1 249 ? -5.418 18.766 -4.117 1 96.06 249 LEU A C 1
ATOM 1926 O O . LEU A 1 249 ? -6.078 18.969 -5.137 1 96.06 249 LEU A O 1
ATOM 1930 N N . HIS A 1 250 ? -4.938 19.703 -3.334 1 96.5 250 HIS A N 1
ATOM 1931 C CA . HIS A 1 250 ? -5.305 21.109 -3.527 1 96.5 250 HIS A CA 1
ATOM 1932 C C . HIS A 1 250 ? -4.332 21.812 -4.473 1 96.5 250 HIS A C 1
ATOM 1934 O O . HIS A 1 250 ? -4.559 22.953 -4.863 1 96.5 250 HIS A O 1
ATOM 1940 N N . CYS A 1 251 ? -3.252 21.125 -4.824 1 97.62 251 CYS A N 1
ATOM 1941 C CA . CYS A 1 251 ? -2.225 21.766 -5.645 1 97.62 251 CYS A CA 1
ATOM 1942 C C . CYS A 1 251 ? -2.709 21.953 -7.078 1 97.62 251 CYS A C 1
ATOM 1944 O O . CYS A 1 251 ? -3.469 21.125 -7.594 1 97.62 251 CYS A O 1
ATOM 1946 N N . ARG A 1 252 ? -2.312 23 -7.672 1 96.06 252 ARG A N 1
ATOM 1947 C CA . ARG A 1 252 ? -2.635 23.344 -9.055 1 96.06 252 ARG A CA 1
ATOM 1948 C C . ARG A 1 252 ? -1.535 24.188 -9.68 1 96.06 252 ARG A C 1
ATOM 1950 O O . ARG A 1 252 ? -0.733 24.797 -8.969 1 96.06 252 ARG A O 1
ATOM 1957 N N . PRO A 1 253 ? -1.464 24.203 -10.984 1 96 253 PRO A N 1
ATOM 1958 C CA . PRO A 1 253 ? -0.481 25.078 -11.633 1 96 253 PRO A CA 1
ATOM 1959 C C . PRO A 1 253 ? -0.706 26.562 -11.312 1 96 253 PRO A C 1
ATOM 1961 O O . PRO A 1 253 ? -1.836 26.969 -11.031 1 96 253 PRO A O 1
ATOM 1964 N N . ALA A 1 254 ? 0.358 27.297 -11.367 1 96.88 254 ALA A N 1
ATOM 1965 C CA . ALA A 1 254 ? 0.31 28.734 -11.102 1 96.88 254 ALA A CA 1
ATOM 1966 C C . ALA A 1 254 ? -0.392 29.469 -12.242 1 96.88 254 ALA A C 1
ATOM 1968 O O . ALA A 1 254 ? -0.149 29.203 -13.414 1 96.88 254 ALA A O 1
ATOM 1969 N N . MET A 1 255 ? -1.264 30.391 -11.836 1 95.25 255 MET A N 1
ATOM 1970 C CA . MET A 1 255 ? -1.943 31.25 -12.805 1 95.25 255 MET A CA 1
ATOM 1971 C C . MET A 1 255 ? -1.203 32.562 -12.969 1 95.25 255 MET A C 1
ATOM 1973 O O . MET A 1 255 ? -0.243 32.844 -12.25 1 95.25 255 MET A O 1
ATOM 1977 N N . GLN A 1 256 ? -1.697 33.344 -13.867 1 94.5 256 GLN A N 1
ATOM 1978 C CA . GLN A 1 256 ? -1.044 34.625 -14.148 1 94.5 256 GLN A CA 1
ATOM 1979 C C . GLN A 1 256 ? -1.335 35.656 -13.055 1 94.5 256 GLN A C 1
ATOM 1981 O O . GLN A 1 256 ? -2.459 35.719 -12.547 1 94.5 256 GLN A O 1
ATOM 1986 N N . LEU A 1 257 ? -0.256 36.438 -12.742 1 96.38 257 LEU A N 1
ATOM 1987 C CA . LEU A 1 257 ? -0.378 37.469 -11.727 1 96.38 257 LEU A CA 1
ATOM 1988 C C . LEU A 1 257 ? -0.616 38.844 -12.383 1 96.38 257 LEU A C 1
ATOM 1990 O O . LEU A 1 257 ? -0.456 38.969 -13.594 1 96.38 257 LEU A O 1
ATOM 1994 N N . SER A 1 258 ? -1.064 39.812 -11.586 1 95 258 SER A N 1
ATOM 1995 C CA . SER A 1 258 ? -1.249 41.156 -12.078 1 95 258 SER A CA 1
ATOM 1996 C C . SER A 1 258 ? 0.073 41.781 -12.539 1 95 258 SER A C 1
ATOM 1998 O O . SER A 1 258 ? 1.137 41.406 -12.031 1 95 258 SER A O 1
ATOM 2000 N N . SER A 1 259 ? -0.022 42.719 -13.445 1 95.12 259 SER A N 1
ATOM 2001 C CA . SER A 1 259 ? 1.172 43.344 -14 1 95.12 259 SER A CA 1
ATOM 2002 C C . SER A 1 259 ? 1.95 44.094 -12.922 1 95.12 259 SER A C 1
ATOM 2004 O O . SER A 1 259 ? 3.184 44.125 -12.938 1 95.12 259 SER A O 1
ATOM 2006 N N . ASP A 1 260 ? 1.276 44.656 -12.078 1 95.5 260 ASP A N 1
ATOM 2007 C CA . ASP A 1 260 ? 1.913 45.406 -10.992 1 95.5 260 ASP A CA 1
ATOM 2008 C C . ASP A 1 260 ? 2.752 44.469 -10.117 1 95.5 260 ASP A C 1
ATOM 2010 O O . ASP A 1 260 ? 3.912 44.781 -9.82 1 95.5 260 ASP A O 1
ATOM 2014 N N . LEU A 1 261 ? 2.145 43.438 -9.688 1 96.12 261 LEU A N 1
ATOM 2015 C CA . LEU A 1 261 ? 2.865 42.469 -8.852 1 96.12 261 LEU A CA 1
ATOM 2016 C C . LEU A 1 261 ? 4.039 41.875 -9.609 1 96.12 261 LEU A C 1
ATOM 2018 O O . LEU A 1 261 ? 5.117 41.656 -9.047 1 96.12 261 LEU A O 1
ATOM 2022 N N . GLU A 1 262 ? 3.891 41.656 -10.891 1 96.56 262 GLU A N 1
ATOM 2023 C CA . GLU A 1 262 ? 4.945 41.094 -11.727 1 96.56 262 GLU A CA 1
ATOM 2024 C C . GLU A 1 262 ? 6.176 41.969 -11.75 1 96.56 262 GLU A C 1
ATOM 2026 O O . GLU A 1 262 ? 7.309 41.5 -11.695 1 96.56 262 GLU A O 1
ATOM 2031 N N . SER A 1 263 ? 5.891 43.25 -11.844 1 96 263 SER A N 1
ATOM 2032 C CA . SER A 1 263 ? 6.996 44.188 -11.867 1 96 263 SER A CA 1
ATOM 2033 C C . SER A 1 263 ? 7.789 44.156 -10.57 1 96 263 SER A C 1
ATOM 2035 O O . SER A 1 263 ? 9.016 44.25 -10.578 1 96 263 SER A O 1
ATOM 2037 N N . PHE A 1 264 ? 7.098 44 -9.523 1 97 264 PHE A N 1
ATOM 2038 C CA . PHE A 1 264 ? 7.727 43.938 -8.211 1 97 264 PHE A CA 1
ATOM 2039 C C . PHE A 1 264 ? 8.547 42.688 -8.047 1 97 264 PHE A C 1
ATOM 2041 O O . PHE A 1 264 ? 9.586 42.688 -7.383 1 97 264 PHE A O 1
ATOM 2048 N N . LEU A 1 265 ? 8.141 41.594 -8.703 1 97.38 265 LEU A N 1
ATOM 2049 C CA . LEU A 1 265 ? 8.742 40.281 -8.508 1 97.38 265 LEU A CA 1
ATOM 2050 C C . LEU A 1 265 ? 9.953 40.125 -9.414 1 97.38 265 LEU A C 1
ATOM 2052 O O . LEU A 1 265 ? 10.75 39.188 -9.219 1 97.38 265 LEU A O 1
ATOM 2056 N N . ARG A 1 266 ? 10.188 40.875 -10.383 1 94.31 266 ARG A N 1
ATOM 2057 C CA . ARG A 1 266 ? 11.164 40.719 -11.453 1 94.31 266 ARG A CA 1
ATOM 2058 C C . ARG A 1 266 ? 12.586 40.688 -10.891 1 94.31 266 ARG A C 1
ATOM 2060 O O . ARG A 1 266 ? 13.461 40.031 -11.461 1 94.31 266 ARG A O 1
ATOM 2067 N N . ARG A 1 267 ? 12.812 41.312 -9.805 1 92.88 267 ARG A N 1
ATOM 2068 C CA . ARG A 1 267 ? 14.148 41.375 -9.219 1 92.88 267 ARG A CA 1
ATOM 2069 C C . ARG A 1 267 ? 14.461 40.125 -8.406 1 92.88 267 ARG A C 1
ATOM 2071 O O . ARG A 1 267 ? 15.562 40 -7.863 1 92.88 267 ARG A O 1
ATOM 2078 N N . GLY A 1 268 ? 13.555 39.25 -8.406 1 96.81 268 GLY A N 1
ATOM 2079 C CA . GLY A 1 268 ? 13.664 38.156 -7.465 1 96.81 268 GLY A CA 1
ATOM 2080 C C . GLY A 1 268 ? 13.039 38.469 -6.117 1 96.81 268 GLY A C 1
ATOM 2081 O O . GLY A 1 268 ? 13.086 39.594 -5.645 1 96.81 268 GLY A O 1
ATOM 2082 N N . PHE A 1 269 ? 12.477 37.406 -5.543 1 98.31 269 PHE A N 1
ATOM 2083 C CA . PHE A 1 269 ? 11.781 37.719 -4.301 1 98.31 269 PHE A CA 1
ATOM 2084 C C . PHE A 1 269 ? 11.742 36.5 -3.389 1 98.31 269 PHE A C 1
ATOM 2086 O O . PHE A 1 269 ? 11.93 35.375 -3.844 1 98.31 269 PHE A O 1
ATOM 2093 N N . VAL A 1 270 ? 11.602 36.781 -2.127 1 98.31 270 VAL A N 1
ATOM 2094 C CA . VAL A 1 270 ? 11.328 35.812 -1.08 1 98.31 270 VAL A CA 1
ATOM 2095 C C . VAL A 1 270 ? 9.867 35.938 -0.632 1 98.31 270 VAL A C 1
ATOM 2097 O O . VAL A 1 270 ? 9.383 37.031 -0.387 1 98.31 270 VAL A O 1
ATOM 2100 N N . PHE A 1 271 ? 9.211 34.812 -0.633 1 98.31 271 PHE A N 1
ATOM 2101 C CA . PHE A 1 271 ? 7.832 34.812 -0.172 1 98.31 271 PHE A CA 1
ATOM 2102 C C . PHE A 1 271 ? 7.742 34.344 1.27 1 98.31 271 PHE A C 1
ATOM 2104 O O . PHE A 1 271 ? 8.227 33.25 1.595 1 98.31 271 PHE A O 1
ATOM 2111 N N . VAL A 1 272 ? 7.125 35.125 2.102 1 96.12 272 VAL A N 1
ATOM 2112 C CA . VAL A 1 272 ? 7.016 34.812 3.521 1 96.12 272 VAL A CA 1
ATOM 2113 C C . VAL A 1 272 ? 5.543 34.656 3.904 1 96.12 272 VAL A C 1
ATOM 2115 O O . VAL A 1 272 ? 4.77 35.625 3.818 1 96.12 272 VAL A O 1
ATOM 2118 N N . SER A 1 273 ? 5.238 33.406 4.277 1 92.62 273 SER A N 1
ATOM 2119 C CA . SER A 1 273 ? 3.879 33.125 4.715 1 92.62 273 SER A CA 1
ATOM 2120 C C . SER A 1 273 ? 3.879 32.156 5.91 1 92.62 273 SER A C 1
ATOM 2122 O O . SER A 1 273 ? 4.348 31.031 5.805 1 92.62 273 SER A O 1
ATOM 2124 N N . MET A 1 274 ? 3.385 32.594 6.98 1 79.25 274 MET A N 1
ATOM 2125 C CA . MET A 1 274 ? 3.35 31.75 8.18 1 79.25 274 MET A CA 1
ATOM 2126 C C . MET A 1 274 ? 1.983 31.094 8.344 1 79.25 274 MET A C 1
ATOM 2128 O O . MET A 1 274 ? 1.537 30.844 9.461 1 79.25 274 MET A O 1
ATOM 2132 N N . GLY A 1 275 ? 1.312 30.875 7.309 1 66.19 275 GLY A N 1
ATOM 2133 C CA . GLY A 1 275 ? 0.104 30.078 7.25 1 66.19 275 GLY A CA 1
ATOM 2134 C C . GLY A 1 275 ? -1.106 30.766 7.848 1 66.19 275 GLY A C 1
ATOM 2135 O O . GLY A 1 275 ? -1.02 31.906 8.281 1 66.19 275 GLY A O 1
ATOM 2136 N N . SER A 1 276 ? -2.197 30.109 7.855 1 60.19 276 SER A N 1
ATOM 2137 C CA . SER A 1 276 ? -3.479 30.641 8.312 1 60.19 276 SER A CA 1
ATOM 2138 C C . SER A 1 276 ? -3.605 30.547 9.828 1 60.19 276 SER A C 1
ATOM 2140 O O . SER A 1 276 ? -4.391 31.281 10.438 1 60.19 276 SER A O 1
ATOM 2142 N N . SER A 1 277 ? -2.787 29.734 10.336 1 57.56 277 SER A N 1
ATOM 2143 C CA . SER A 1 277 ? -2.957 29.453 11.758 1 57.56 277 SER A CA 1
ATOM 2144 C C . SER A 1 277 ? -2.219 30.469 12.617 1 57.56 277 SER A C 1
ATOM 2146 O O . SER A 1 277 ? -2.477 30.578 13.82 1 57.56 277 SER A O 1
ATOM 2148 N N . VAL A 1 278 ? -1.331 31.156 11.961 1 59 278 VAL A N 1
ATOM 2149 C CA . VAL A 1 278 ? -0.514 32.094 12.703 1 59 278 VAL A CA 1
ATOM 2150 C C . VAL A 1 278 ? -1.015 33.531 12.445 1 59 278 VAL A C 1
ATOM 2152 O O . VAL A 1 278 ? -1.026 34 11.305 1 59 278 VAL A O 1
ATOM 2155 N N . ARG A 1 279 ? -1.684 33.969 13.43 1 63.91 279 ARG A N 1
ATOM 2156 C CA . ARG A 1 279 ? -2.09 35.375 13.344 1 63.91 279 ARG A CA 1
ATOM 2157 C C . ARG A 1 279 ? -0.914 36.281 13.625 1 63.91 279 ARG A C 1
ATOM 2159 O O . ARG A 1 279 ? -0.236 36.156 14.648 1 63.91 279 ARG A O 1
ATOM 2166 N N . ALA A 1 280 ? -0.65 37.094 12.672 1 62.19 280 ALA A N 1
ATOM 2167 C CA . ALA A 1 280 ? 0.456 38.031 12.797 1 62.19 280 ALA A CA 1
ATOM 2168 C C . ALA A 1 280 ? 0.27 38.938 14.008 1 62.19 280 ALA A C 1
ATOM 2170 O O . ALA A 1 280 ? 1.248 39.375 14.617 1 62.19 280 ALA A O 1
ATOM 2171 N N . SER A 1 281 ? -0.993 39.125 14.266 1 60.25 281 SER A N 1
ATOM 2172 C CA . SER A 1 281 ? -1.257 40 15.398 1 60.25 281 SER A CA 1
ATOM 2173 C C . SER A 1 281 ? -0.709 39.438 16.703 1 60.25 281 SER A C 1
ATOM 2175 O O . SER A 1 281 ? -0.431 40.156 17.641 1 60.25 281 SER A O 1
ATOM 2177 N N . GLY A 1 282 ? -0.472 38.156 16.641 1 69.12 282 GLY A N 1
ATOM 2178 C CA . GLY A 1 282 ? 0.028 37.531 17.859 1 69.12 282 GLY A CA 1
ATOM 2179 C C . GLY A 1 282 ? 1.535 37.375 17.859 1 69.12 282 GLY A C 1
ATOM 2180 O O . GLY A 1 282 ? 2.107 36.875 18.828 1 69.12 282 GLY A O 1
ATOM 2181 N N . MET A 1 283 ? 2.098 37.906 16.906 1 79.75 283 MET A N 1
ATOM 2182 C CA . MET A 1 283 ? 3.551 37.75 16.828 1 79.75 283 MET A CA 1
ATOM 2183 C C . MET A 1 283 ? 4.23 38.75 17.781 1 79.75 283 MET A C 1
ATOM 2185 O O . MET A 1 283 ? 3.9 39.938 17.797 1 79.75 283 MET A O 1
ATOM 2189 N N . PRO A 1 284 ? 5.117 38.219 18.5 1 85.5 284 PRO A N 1
ATOM 2190 C CA . PRO A 1 284 ? 5.844 39.094 19.406 1 85.5 284 PRO A CA 1
ATOM 2191 C C . PRO A 1 284 ? 6.578 40.219 18.688 1 85.5 284 PRO A C 1
ATOM 2193 O O . PRO A 1 284 ? 7.129 40 17.594 1 85.5 284 PRO A O 1
ATOM 2196 N N . GLU A 1 285 ? 6.652 41.312 19.359 1 86.81 285 GLU A N 1
ATOM 2197 C CA . GLU A 1 285 ? 7.293 42.5 18.781 1 86.81 285 GLU A CA 1
ATOM 2198 C C . GLU A 1 285 ? 8.75 42.219 18.422 1 86.81 285 GLU A C 1
ATOM 2200 O O . GLU A 1 285 ? 9.242 42.656 17.391 1 86.81 285 GLU A O 1
ATOM 2205 N N . ALA A 1 286 ? 9.359 41.5 19.312 1 90.38 286 ALA A N 1
ATOM 2206 C CA . ALA A 1 286 ? 10.773 41.188 19.078 1 90.38 286 ALA A CA 1
ATOM 2207 C C . ALA A 1 286 ? 10.945 40.406 17.781 1 90.38 286 ALA A C 1
ATOM 2209 O O . ALA A 1 286 ? 11.891 40.625 17.031 1 90.38 286 ALA A O 1
ATOM 2210 N N . LEU A 1 287 ? 10.133 39.5 17.609 1 90.5 287 LEU A N 1
ATOM 2211 C CA . LEU A 1 287 ? 10.203 38.656 16.406 1 90.5 287 LEU A CA 1
ATOM 2212 C C . LEU A 1 287 ? 9.898 39.5 15.172 1 90.5 287 LEU A C 1
ATOM 2214 O O . LEU A 1 287 ? 10.547 39.344 14.133 1 90.5 287 LEU A O 1
ATOM 2218 N N . ARG A 1 288 ? 8.922 40.312 15.242 1 88.38 288 ARG A N 1
ATOM 2219 C CA . ARG A 1 288 ? 8.578 41.219 14.141 1 88.38 288 ARG A CA 1
ATOM 2220 C C . ARG A 1 288 ? 9.766 42.094 13.75 1 88.38 288 ARG A C 1
ATOM 2222 O O . ARG A 1 288 ? 10.016 42.312 12.562 1 88.38 288 ARG A O 1
ATOM 2229 N N . GLN A 1 289 ? 10.414 42.531 14.758 1 90.62 289 GLN A N 1
ATOM 2230 C CA . GLN A 1 289 ? 11.578 43.375 14.516 1 90.62 289 GLN A CA 1
ATOM 2231 C C . GLN A 1 289 ? 12.688 42.594 13.82 1 90.62 289 GLN A C 1
ATOM 2233 O O . GLN A 1 289 ? 13.398 43.125 12.961 1 90.62 289 GLN A O 1
ATOM 2238 N N . ILE A 1 290 ? 12.805 41.406 14.258 1 93.75 290 ILE A N 1
ATOM 2239 C CA . ILE A 1 290 ? 13.805 40.562 13.617 1 93.75 290 ILE A CA 1
ATOM 2240 C C . ILE A 1 290 ? 13.477 40.406 12.141 1 93.75 290 ILE A C 1
ATOM 2242 O O . ILE A 1 290 ? 14.336 40.562 11.281 1 93.75 290 ILE A O 1
ATOM 2246 N N . PHE A 1 291 ? 12.227 40.094 11.836 1 92.62 291 PHE A N 1
ATOM 2247 C CA . PHE A 1 291 ? 11.789 39.906 10.461 1 92.62 291 PHE A CA 1
ATOM 2248 C C . PHE A 1 291 ? 12 41.188 9.656 1 92.62 291 PHE A C 1
ATOM 2250 O O . PHE A 1 291 ? 12.562 41.156 8.562 1 92.62 291 PHE A O 1
ATOM 2257 N N . PHE A 1 292 ? 11.617 42.25 10.281 1 91.62 292 PHE A N 1
ATOM 2258 C CA . PHE A 1 292 ? 11.734 43.531 9.625 1 91.62 292 PHE A CA 1
ATOM 2259 C C . PHE A 1 292 ? 13.195 43.844 9.305 1 91.62 292 PHE A C 1
ATOM 2261 O O . PHE A 1 292 ? 13.516 44.25 8.195 1 91.62 292 PHE A O 1
ATOM 2268 N N . ALA A 1 293 ? 14.008 43.656 10.281 1 94.75 293 ALA A N 1
ATOM 2269 C CA . ALA A 1 293 ? 15.43 43.938 10.117 1 94.75 293 ALA A CA 1
ATOM 2270 C C . ALA A 1 293 ? 16.047 43.094 9.008 1 94.75 293 ALA A C 1
ATOM 2272 O O . ALA A 1 293 ? 16.812 43.594 8.195 1 94.75 293 ALA A O 1
ATOM 2273 N N . VAL A 1 294 ? 15.672 41.875 9 1 97 294 VAL A N 1
ATOM 2274 C CA . VAL A 1 294 ? 16.25 40.938 8.039 1 97 294 VAL A CA 1
ATOM 2275 C C . VAL A 1 294 ? 15.711 41.25 6.641 1 97 294 VAL A C 1
ATOM 2277 O O . VAL A 1 294 ? 16.484 41.344 5.68 1 97 294 VAL A O 1
ATOM 2280 N N . PHE A 1 295 ? 14.406 41.438 6.484 1 96.56 295 PHE A N 1
ATOM 2281 C CA . PHE A 1 295 ? 13.781 41.625 5.184 1 96.56 295 PHE A CA 1
ATOM 2282 C C . PHE A 1 295 ? 14.273 42.938 4.535 1 96.56 295 PHE A C 1
ATOM 2284 O O . PHE A 1 295 ? 14.422 43 3.312 1 96.56 295 PHE A O 1
ATOM 2291 N N . SER A 1 296 ? 14.562 43.875 5.328 1 94.56 296 SER A N 1
ATOM 2292 C CA . SER A 1 296 ? 15 45.156 4.828 1 94.56 296 SER A CA 1
ATOM 2293 C C . SER A 1 296 ? 16.406 45.094 4.242 1 94.56 296 SER A C 1
ATOM 2295 O O . SER A 1 296 ? 16.797 45.938 3.438 1 94.56 296 SER A O 1
ATOM 2297 N N . THR A 1 297 ? 17.094 44.125 4.609 1 95.31 297 THR A N 1
ATOM 2298 C CA . THR A 1 297 ? 18.5 44.062 4.227 1 95.31 297 THR A CA 1
ATOM 2299 C C . THR A 1 297 ? 18.734 43.031 3.148 1 95.31 297 THR A C 1
ATOM 2301 O O . THR A 1 297 ? 19.859 42.875 2.658 1 95.31 297 THR A O 1
ATOM 2304 N N . LEU A 1 298 ? 17.719 42.344 2.744 1 96.12 298 LEU A N 1
ATOM 2305 C CA . LEU A 1 298 ? 17.875 41.312 1.737 1 96.12 298 LEU A CA 1
ATOM 2306 C C . LEU A 1 298 ? 18.094 41.906 0.355 1 96.12 298 LEU A C 1
ATOM 2308 O O . LEU A 1 298 ? 17.547 42.969 0.035 1 96.12 298 LEU A O 1
ATOM 2312 N N . PRO A 1 299 ? 18.938 41.281 -0.46 1 94.62 299 PRO A N 1
ATOM 2313 C CA . PRO A 1 299 ? 19.141 41.75 -1.828 1 94.62 299 PRO A CA 1
ATOM 2314 C C . PRO A 1 299 ? 18 41.375 -2.768 1 94.62 299 PRO A C 1
ATOM 2316 O O . PRO A 1 299 ? 18.141 41.469 -3.988 1 94.62 299 PRO A O 1
ATOM 2319 N N . TYR A 1 300 ? 16.906 40.875 -2.242 1 95.38 300 TYR A N 1
ATOM 2320 C CA . TYR A 1 300 ? 15.695 40.469 -2.939 1 95.38 300 TYR A CA 1
ATOM 2321 C C . TYR A 1 300 ? 14.5 41.312 -2.469 1 95.38 300 TYR A C 1
ATOM 2323 O O . TYR A 1 300 ? 14.539 41.906 -1.393 1 95.38 300 TYR A O 1
ATOM 2331 N N . ASN A 1 301 ? 13.508 41.312 -3.316 1 97.69 301 ASN A N 1
ATOM 2332 C CA . ASN A 1 301 ? 12.227 41.781 -2.793 1 97.69 301 ASN A CA 1
ATOM 2333 C C . ASN A 1 301 ? 11.586 40.781 -1.865 1 97.69 301 ASN A C 1
ATOM 2335 O O . ASN A 1 301 ? 11.945 39.594 -1.892 1 97.69 301 ASN A O 1
ATOM 2339 N N . VAL A 1 302 ? 10.734 41.25 -0.977 1 97.81 302 VAL A N 1
ATOM 2340 C CA . VAL A 1 302 ? 10.07 40.375 -0.017 1 97.81 302 VAL A CA 1
ATOM 2341 C C . VAL A 1 302 ? 8.555 40.562 -0.114 1 97.81 302 VAL A C 1
ATOM 2343 O O . VAL A 1 302 ? 8.055 41.688 -0.062 1 97.81 302 VAL A O 1
ATOM 2346 N N . VAL A 1 303 ? 7.898 39.5 -0.394 1 96.88 303 VAL A N 1
ATOM 2347 C CA . VAL A 1 303 ? 6.445 39.438 -0.296 1 96.88 303 VAL A CA 1
ATOM 2348 C C . VAL A 1 303 ? 6.039 38.75 1.01 1 96.88 303 VAL A C 1
ATOM 2350 O O . VAL A 1 303 ? 6.242 37.562 1.178 1 96.88 303 VAL A O 1
ATOM 2353 N N . TRP A 1 304 ? 5.48 39.531 1.903 1 94.31 304 TRP A N 1
ATOM 2354 C CA . TRP A 1 304 ? 5.25 39.062 3.27 1 94.31 304 TRP A CA 1
ATOM 2355 C C . TRP A 1 304 ? 3.762 39.062 3.602 1 94.31 304 TRP A C 1
ATOM 2357 O O . TRP A 1 304 ? 3.135 40.125 3.643 1 94.31 304 TRP A O 1
ATOM 2367 N N . LYS A 1 305 ? 3.197 37.844 3.803 1 92.69 305 LYS A N 1
ATOM 2368 C CA . LYS A 1 305 ? 1.818 37.781 4.273 1 92.69 305 LYS A CA 1
ATOM 2369 C C . LYS A 1 305 ? 1.698 38.281 5.707 1 92.69 305 LYS A C 1
ATOM 2371 O O . LYS A 1 305 ? 2.254 37.688 6.633 1 92.69 305 LYS A O 1
ATOM 2376 N N . TRP A 1 306 ? 1.029 39.375 5.82 1 86.56 306 TRP A N 1
ATOM 2377 C CA . TRP A 1 306 ? 0.904 40.094 7.102 1 86.56 306 TRP A CA 1
ATOM 2378 C C . TRP A 1 306 ? -0.507 40.625 7.289 1 86.56 306 TRP A C 1
ATOM 2380 O O . TRP A 1 306 ? -0.968 41.469 6.5 1 86.56 306 TRP A O 1
ATOM 2390 N N . ASP A 1 307 ? -1.156 40.062 8.289 1 78.81 307 ASP A N 1
ATOM 2391 C CA . ASP A 1 307 ? -2.525 40.5 8.523 1 78.81 307 ASP A CA 1
ATOM 2392 C C . ASP A 1 307 ? -2.609 41.406 9.766 1 78.81 307 ASP A C 1
ATOM 2394 O O . ASP A 1 307 ? -3.689 41.594 10.328 1 78.81 307 ASP A O 1
ATOM 2398 N N . GLY A 1 308 ? -1.508 41.906 10.219 1 76.88 308 GLY A N 1
ATOM 2399 C CA . GLY A 1 308 ? -1.5 42.781 11.367 1 76.88 308 GLY A CA 1
ATOM 2400 C C . GLY A 1 308 ? -1.62 44.25 10.992 1 76.88 308 GLY A C 1
ATOM 2401 O O . GLY A 1 308 ? -2.062 44.594 9.891 1 76.88 308 GLY A O 1
ATOM 2402 N N . SER A 1 309 ? -1.394 45.062 12.031 1 76.56 309 SER A N 1
ATOM 2403 C CA . SER A 1 309 ? -1.457 46.5 11.844 1 76.56 309 SER A CA 1
ATOM 2404 C C . SER A 1 309 ? -0.411 46.969 10.836 1 76.56 309 SER A C 1
ATOM 2406 O O . SER A 1 309 ? 0.593 46.281 10.609 1 76.56 309 SER A O 1
ATOM 2408 N N . LYS A 1 310 ? -0.774 48.062 10.258 1 78.19 310 LYS A N 1
ATOM 2409 C CA . LYS A 1 310 ? 0.128 48.625 9.266 1 78.19 310 LYS A CA 1
ATOM 2410 C C . LYS A 1 310 ? 1.518 48.875 9.852 1 78.19 310 LYS A C 1
ATOM 2412 O O . LYS A 1 310 ? 1.648 49.375 10.961 1 78.19 310 LYS A O 1
ATOM 2417 N N . ILE A 1 311 ? 2.422 48.312 9.172 1 79.62 311 ILE A N 1
ATOM 2418 C CA . ILE A 1 311 ? 3.809 48.531 9.578 1 79.62 311 ILE A CA 1
ATOM 2419 C C . ILE A 1 311 ? 4.301 49.875 9.047 1 79.62 311 ILE A C 1
ATOM 2421 O O . ILE A 1 311 ? 4.23 50.156 7.844 1 79.62 311 ILE A O 1
ATOM 2425 N N . LYS A 1 312 ? 4.734 50.656 9.914 1 81.56 312 LYS A N 1
ATOM 2426 C CA . LYS A 1 312 ? 5.242 51.969 9.539 1 81.56 312 LYS A CA 1
ATOM 2427 C C . LYS A 1 312 ? 6.605 51.875 8.859 1 81.56 312 LYS A C 1
ATOM 2429 O O . LYS A 1 312 ? 7.414 51 9.219 1 81.56 312 LYS A O 1
ATOM 2434 N N . ASP A 1 313 ? 6.906 52.688 7.887 1 85.19 313 ASP A N 1
ATOM 2435 C CA . ASP A 1 313 ? 8.203 52.812 7.234 1 85.19 313 ASP A CA 1
ATOM 2436 C C . ASP A 1 313 ? 8.648 51.5 6.609 1 85.19 313 ASP A C 1
ATOM 2438 O O . ASP A 1 313 ? 9.789 51.062 6.801 1 85.19 313 ASP A O 1
ATOM 2442 N N . LEU A 1 314 ? 7.727 50.812 6.02 1 88.62 314 LEU A N 1
ATOM 2443 C CA . LEU A 1 314 ? 8.07 49.594 5.305 1 88.62 314 LEU A CA 1
ATOM 2444 C C . LEU A 1 314 ? 9.07 49.906 4.188 1 88.62 314 LEU A C 1
ATOM 2446 O O . LEU A 1 314 ? 8.852 50.781 3.369 1 88.62 314 LEU A O 1
ATOM 2450 N N . PRO A 1 315 ? 10.188 49.219 4.246 1 92.19 315 PRO A N 1
ATOM 2451 C CA . PRO A 1 315 ? 11.148 49.406 3.162 1 92.19 315 PRO A CA 1
ATOM 2452 C C . PRO A 1 315 ? 10.547 49.188 1.78 1 92.19 315 PRO A C 1
ATOM 2454 O O . PRO A 1 315 ? 9.578 48.406 1.649 1 92.19 315 PRO A O 1
ATOM 2457 N N . ALA A 1 316 ? 11.141 49.719 0.677 1 92.75 316 ALA A N 1
ATOM 2458 C CA . ALA A 1 316 ? 10.617 49.656 -0.685 1 92.75 316 ALA A CA 1
ATOM 2459 C C . ALA A 1 316 ? 10.641 48.25 -1.23 1 92.75 316 ALA A C 1
ATOM 2461 O O . ALA A 1 316 ? 9.844 47.906 -2.105 1 92.75 316 ALA A O 1
ATOM 2462 N N . ASN A 1 317 ? 11.492 47.469 -0.683 1 96.38 317 ASN A N 1
ATOM 2463 C CA . ASN A 1 317 ? 11.625 46.125 -1.219 1 96.38 317 ASN A CA 1
ATOM 2464 C C . ASN A 1 317 ? 10.656 45.156 -0.548 1 96.38 317 ASN A C 1
ATOM 2466 O O . ASN A 1 317 ? 10.656 43.938 -0.853 1 96.38 317 ASN A O 1
ATOM 2470 N N . VAL A 1 318 ? 9.867 45.594 0.421 1 96.31 318 VAL A N 1
ATOM 2471 C CA . VAL A 1 318 ? 8.961 44.719 1.153 1 96.31 318 VAL A CA 1
ATOM 2472 C C . VAL A 1 318 ? 7.516 45.094 0.878 1 96.31 318 VAL A C 1
ATOM 2474 O O . VAL A 1 318 ? 7.145 46.281 1.031 1 96.31 318 VAL A O 1
ATOM 2477 N N . ARG A 1 319 ? 6.738 44.156 0.481 1 94.94 319 ARG A N 1
ATOM 2478 C CA . ARG A 1 319 ? 5.297 44.344 0.349 1 94.94 319 ARG A CA 1
ATOM 2479 C C . ARG A 1 319 ? 4.535 43.406 1.274 1 94.94 319 ARG A C 1
ATOM 2481 O O . ARG A 1 319 ? 4.91 42.219 1.419 1 94.94 319 ARG A O 1
ATOM 2488 N N . THR A 1 320 ? 3.512 43.969 1.942 1 92.69 320 THR A N 1
ATOM 2489 C CA . THR A 1 320 ? 2.709 43.156 2.865 1 92.69 320 THR A CA 1
ATOM 2490 C C . THR A 1 320 ? 1.24 43.188 2.457 1 92.69 320 THR A C 1
ATOM 2492 O O . THR A 1 320 ? 0.776 44.125 1.821 1 92.69 320 THR A O 1
ATOM 2495 N N . ALA A 1 321 ? 0.604 42.094 2.672 1 91.25 321 ALA A N 1
ATOM 2496 C CA . ALA A 1 321 ? -0.844 41.969 2.525 1 91.25 321 ALA A CA 1
ATOM 2497 C C . ALA A 1 321 ? -1.396 40.844 3.385 1 91.25 321 ALA A C 1
ATOM 2499 O O . ALA A 1 321 ? -0.66 39.938 3.77 1 91.25 321 ALA A O 1
ATOM 2500 N N . ALA A 1 322 ? -2.658 40.969 3.646 1 88.31 322 ALA A N 1
ATOM 2501 C CA . ALA A 1 322 ? -3.314 39.938 4.457 1 88.31 322 ALA A CA 1
ATOM 2502 C C . ALA A 1 322 ? -3.467 38.656 3.678 1 88.31 322 ALA A C 1
ATOM 2504 O O . ALA A 1 322 ? -3.594 37.562 4.27 1 88.31 322 ALA A O 1
ATOM 2505 N N . TRP A 1 323 ? -3.508 38.781 2.416 1 90.25 323 TRP A N 1
ATOM 2506 C CA . TRP A 1 323 ? -3.662 37.625 1.555 1 90.25 323 TRP A CA 1
ATOM 2507 C C . TRP A 1 323 ? -2.803 37.75 0.301 1 90.25 323 TRP A C 1
ATOM 2509 O O . TRP A 1 323 ? -2.674 38.844 -0.258 1 90.25 323 TRP A O 1
ATOM 2519 N N . TRP A 1 324 ? -2.168 36.625 -0.067 1 94.44 324 TRP A N 1
ATOM 2520 C CA . TRP A 1 324 ? -1.418 36.531 -1.314 1 94.44 324 TRP A CA 1
ATOM 2521 C C . TRP A 1 324 ? -1.783 35.25 -2.072 1 94.44 324 TRP A C 1
ATOM 2523 O O . TRP A 1 324 ? -2.148 34.25 -1.464 1 94.44 324 TRP A O 1
ATOM 2533 N N . PRO A 1 325 ? -1.794 35.281 -3.408 1 95.56 325 PRO A N 1
ATOM 2534 C CA . PRO A 1 325 ? -1.948 34.062 -4.172 1 95.56 325 PRO A CA 1
ATOM 2535 C C . PRO A 1 325 ? -0.735 33.125 -4.055 1 95.56 325 PRO A C 1
ATOM 2537 O O . PRO A 1 325 ? 0.12 33.125 -4.945 1 95.56 325 PRO A O 1
ATOM 2540 N N . GLN A 1 326 ? -0.717 32.344 -3.086 1 96.12 326 GLN A N 1
ATOM 2541 C CA . GLN A 1 326 ? 0.46 31.594 -2.652 1 96.12 326 GLN A CA 1
ATOM 2542 C C . GLN A 1 326 ? 0.976 30.688 -3.764 1 96.12 326 GLN A C 1
ATOM 2544 O O . GLN A 1 326 ? 2.174 30.672 -4.051 1 96.12 326 GLN A O 1
ATOM 2549 N N . GLN A 1 327 ? 0.142 29.922 -4.434 1 97.56 327 GLN A N 1
ATOM 2550 C CA . GLN A 1 327 ? 0.616 28.953 -5.422 1 97.56 327 GLN A CA 1
ATOM 2551 C C . GLN A 1 327 ? 1.165 29.656 -6.66 1 97.56 327 GLN A C 1
ATOM 2553 O O . GLN A 1 327 ? 2.09 29.156 -7.305 1 97.56 327 GLN A O 1
ATOM 2558 N N . GLU A 1 328 ? 0.602 30.859 -6.996 1 98.19 328 GLU A N 1
ATOM 2559 C CA . GLU A 1 328 ? 1.162 31.672 -8.078 1 98.19 328 GLU A CA 1
ATOM 2560 C C . GLU A 1 328 ? 2.561 32.156 -7.719 1 98.19 328 GLU A C 1
ATOM 2562 O O . GLU A 1 328 ? 3.455 32.188 -8.57 1 98.19 328 GLU A O 1
ATOM 2567 N N . LEU A 1 329 ? 2.662 32.531 -6.465 1 98.25 329 LEU A N 1
ATOM 2568 C CA . LEU A 1 329 ? 3.955 33.031 -6.016 1 98.25 329 LEU A CA 1
ATOM 2569 C C . LEU A 1 329 ? 4.98 31.906 -5.934 1 98.25 329 LEU A C 1
ATOM 2571 O O . LEU A 1 329 ? 6.129 32.062 -6.348 1 98.25 329 LEU A O 1
ATOM 2575 N N . LEU A 1 330 ? 4.562 30.797 -5.441 1 98.38 330 LEU A N 1
ATOM 2576 C CA . LEU A 1 330 ? 5.461 29.656 -5.309 1 98.38 330 LEU A CA 1
ATOM 2577 C C . LEU A 1 330 ? 5.875 29.141 -6.68 1 98.38 330 LEU A C 1
ATOM 2579 O O . LEU A 1 330 ? 6.984 28.625 -6.844 1 98.38 330 LEU A O 1
ATOM 2583 N N . GLY A 1 331 ? 5.027 29.25 -7.621 1 98.06 331 GLY A N 1
ATOM 2584 C CA . GLY A 1 331 ? 5.305 28.75 -8.953 1 98.06 331 GLY A CA 1
ATOM 2585 C C . GLY A 1 331 ? 5.969 29.781 -9.852 1 98.06 331 GLY A C 1
ATOM 2586 O O . GLY A 1 331 ? 6.211 29.531 -11.031 1 98.06 331 GLY A O 1
ATOM 2587 N N . HIS A 1 332 ? 6.281 30.938 -9.32 1 97.88 332 HIS A N 1
ATOM 2588 C CA . HIS A 1 332 ? 6.848 32.031 -10.117 1 97.88 332 HIS A CA 1
ATOM 2589 C C . HIS A 1 332 ? 8.328 31.781 -10.406 1 97.88 332 HIS A C 1
ATOM 2591 O O . HIS A 1 332 ? 9.062 31.312 -9.531 1 97.88 332 HIS A O 1
ATOM 2597 N N . SER A 1 333 ? 8.805 32.125 -11.586 1 96.12 333 SER A N 1
ATOM 2598 C CA . SER A 1 333 ? 10.156 31.812 -12.031 1 96.12 333 SER A CA 1
ATOM 2599 C C . SER A 1 333 ? 11.195 32.625 -11.25 1 96.12 333 SER A C 1
ATOM 2601 O O . SER A 1 333 ? 12.359 32.219 -11.156 1 96.12 333 SER A O 1
ATOM 2603 N N . LYS A 1 334 ? 10.758 33.75 -10.625 1 97.44 334 LYS A N 1
ATOM 2604 C CA . LYS A 1 334 ? 11.711 34.625 -9.945 1 97.44 334 LYS A CA 1
ATOM 2605 C C . LYS A 1 334 ? 11.711 34.375 -8.445 1 97.44 334 LYS A C 1
ATOM 2607 O O . LYS A 1 334 ? 12.406 35.062 -7.691 1 97.44 334 LYS A O 1
ATOM 2612 N N . LEU A 1 335 ? 10.969 33.344 -7.98 1 98.31 335 LEU A N 1
ATOM 2613 C CA . LEU A 1 335 ? 10.984 33.031 -6.562 1 98.31 335 LEU A CA 1
ATOM 2614 C C . LEU A 1 335 ? 12.359 32.531 -6.133 1 98.31 335 LEU A C 1
ATOM 2616 O O . LEU A 1 335 ? 12.922 31.625 -6.77 1 98.31 335 LEU A O 1
ATOM 2620 N N . ARG A 1 336 ? 12.852 33.094 -5.086 1 98.06 336 ARG A N 1
ATOM 2621 C CA . ARG A 1 336 ? 14.156 32.688 -4.57 1 98.06 336 ARG A CA 1
ATOM 2622 C C . ARG A 1 336 ? 13.992 31.719 -3.406 1 98.06 336 ARG A C 1
ATOM 2624 O O . ARG A 1 336 ? 14.781 30.766 -3.268 1 98.06 336 ARG A O 1
ATOM 2631 N N . ALA A 1 337 ? 13.062 31.984 -2.582 1 98.44 337 ALA A N 1
ATOM 2632 C CA . ALA A 1 337 ? 12.852 31.141 -1.417 1 98.44 337 ALA A CA 1
ATOM 2633 C C . ALA A 1 337 ? 11.445 31.328 -0.844 1 98.44 337 ALA A C 1
ATOM 2635 O O . ALA A 1 337 ? 10.844 32.406 -1.016 1 98.44 337 ALA A O 1
ATOM 2636 N N . PHE A 1 338 ? 10.969 30.328 -0.262 1 98.62 338 PHE A N 1
ATOM 2637 C CA . PHE A 1 338 ? 9.734 30.328 0.51 1 98.62 338 PHE A CA 1
ATOM 2638 C C . PHE A 1 338 ? 10.023 30.219 2.002 1 98.62 338 PHE A C 1
ATOM 2640 O O . PHE A 1 338 ? 10.758 29.328 2.43 1 98.62 338 PHE A O 1
ATOM 2647 N N . VAL A 1 339 ? 9.578 31.141 2.793 1 97.19 339 VAL A N 1
ATOM 2648 C CA . VAL A 1 339 ? 9.695 31.078 4.246 1 97.19 339 VAL A CA 1
ATOM 2649 C C . VAL A 1 339 ? 8.328 30.766 4.863 1 97.19 339 VAL A C 1
ATOM 2651 O O . VAL A 1 339 ? 7.375 31.531 4.688 1 97.19 339 VAL A O 1
ATOM 2654 N N . SER A 1 340 ? 8.258 29.656 5.555 1 94.88 340 SER A N 1
ATOM 2655 C CA . SER A 1 340 ? 6.965 29.188 6.051 1 94.88 340 SER A CA 1
ATOM 2656 C C . SER A 1 340 ? 7.105 28.531 7.426 1 94.88 340 SER A C 1
ATOM 2658 O O . SER A 1 340 ? 8.219 28.219 7.859 1 94.88 340 SER A O 1
ATOM 2660 N N . HIS A 1 341 ? 6.016 28.391 8.125 1 92.31 341 HIS A N 1
ATOM 2661 C CA . HIS A 1 341 ? 6.02 27.672 9.398 1 92.31 341 HIS A CA 1
ATOM 2662 C C . HIS A 1 341 ? 6.027 26.172 9.172 1 92.31 341 HIS A C 1
ATOM 2664 O O . HIS A 1 341 ? 6.242 25.406 10.117 1 92.31 341 HIS A O 1
ATOM 2670 N N . GLY A 1 342 ? 5.699 25.766 7.938 1 92.62 342 GLY A N 1
ATOM 2671 C CA . GLY A 1 342 ? 5.863 24.359 7.633 1 92.62 342 GLY A CA 1
ATOM 2672 C C . GLY A 1 342 ? 4.586 23.562 7.793 1 92.62 342 GLY A C 1
ATOM 2673 O O . GLY A 1 342 ? 4.625 22.375 8.164 1 92.62 342 GLY A O 1
ATOM 2674 N N . GLY A 1 343 ? 3.42 24.188 7.59 1 93 343 GLY A N 1
ATOM 2675 C CA . GLY A 1 343 ? 2.193 23.422 7.488 1 93 343 GLY A CA 1
ATOM 2676 C C . GLY A 1 343 ? 2.221 22.406 6.363 1 93 343 GLY A C 1
ATOM 2677 O O . GLY A 1 343 ? 2.895 22.609 5.352 1 93 343 GLY A O 1
ATOM 2678 N N . LEU A 1 344 ? 1.481 21.391 6.527 1 94.5 344 LEU A N 1
ATOM 2679 C CA . LEU A 1 344 ? 1.483 20.297 5.574 1 94.5 344 LEU A CA 1
ATOM 2680 C C . LEU A 1 344 ? 1.154 20.781 4.172 1 94.5 344 LEU A C 1
ATOM 2682 O O . LEU A 1 344 ? 1.87 20.484 3.215 1 94.5 344 LEU A O 1
ATOM 2686 N N . LEU A 1 345 ? 0.105 21.562 4.031 1 95.5 345 LEU A N 1
ATOM 2687 C CA . LEU A 1 345 ? -0.38 22 2.729 1 95.5 345 LEU A CA 1
ATOM 2688 C C . LEU A 1 345 ? 0.612 22.953 2.072 1 95.5 345 LEU A C 1
ATOM 2690 O O . LEU A 1 345 ? 0.828 22.891 0.859 1 95.5 345 LEU A O 1
ATOM 2694 N N . SER A 1 346 ? 1.201 23.812 2.9 1 95.81 346 SER A N 1
ATOM 2695 C CA . SER A 1 346 ? 2.207 24.734 2.375 1 95.81 346 SER A CA 1
ATOM 2696 C C . SER A 1 346 ? 3.439 23.984 1.884 1 95.81 346 SER A C 1
ATOM 2698 O O . SER A 1 346 ? 4.012 24.328 0.848 1 95.81 346 SER A O 1
ATOM 2700 N N . LEU A 1 347 ? 3.814 23.031 2.645 1 97.12 347 LEU A N 1
ATOM 2701 C CA . LEU A 1 347 ? 4.973 22.25 2.236 1 97.12 347 LEU A CA 1
ATOM 2702 C C . LEU A 1 347 ? 4.668 21.438 0.982 1 97.12 347 LEU A C 1
ATOM 2704 O O . LEU A 1 347 ? 5.539 21.25 0.128 1 97.12 347 LEU A O 1
ATOM 2708 N N . HIS A 1 348 ? 3.447 20.906 0.882 1 97.81 348 HIS A N 1
ATOM 2709 C CA . HIS A 1 348 ? 3.041 20.234 -0.348 1 97.81 348 HIS A CA 1
ATOM 2710 C C . HIS A 1 348 ? 3.121 21.172 -1.542 1 97.81 348 HIS A C 1
ATOM 2712 O O . HIS A 1 348 ? 3.617 20.797 -2.605 1 97.81 348 HIS A O 1
ATOM 2718 N N . GLU A 1 349 ? 2.645 22.375 -1.354 1 98 349 GLU A N 1
ATOM 2719 C CA . GLU A 1 349 ? 2.691 23.375 -2.424 1 98 349 GLU A CA 1
ATOM 2720 C C . GLU A 1 349 ? 4.133 23.719 -2.793 1 98 349 GLU A C 1
ATOM 2722 O O . GLU A 1 349 ? 4.457 23.875 -3.971 1 98 349 GLU A O 1
ATOM 2727 N N . ALA A 1 350 ? 4.91 23.859 -1.747 1 98.5 350 ALA A N 1
ATOM 2728 C CA . ALA A 1 350 ? 6.32 24.141 -1.997 1 98.5 350 ALA A CA 1
ATOM 2729 C C . ALA A 1 350 ? 6.961 23.047 -2.83 1 98.5 350 ALA A C 1
ATOM 2731 O O . ALA A 1 350 ? 7.668 23.312 -3.803 1 98.5 350 ALA A O 1
ATOM 2732 N N . ALA A 1 351 ? 6.727 21.828 -2.484 1 98.56 351 ALA A N 1
ATOM 2733 C CA . ALA A 1 351 ? 7.246 20.688 -3.236 1 98.56 351 ALA A CA 1
ATOM 2734 C C . ALA A 1 351 ? 6.684 20.656 -4.652 1 98.56 351 ALA A C 1
ATOM 2736 O O . ALA A 1 351 ? 7.422 20.469 -5.621 1 98.56 351 ALA A O 1
ATOM 2737 N N . TYR A 1 352 ? 5.434 20.859 -4.781 1 98.56 352 TYR A N 1
ATOM 2738 C CA . TYR A 1 352 ? 4.746 20.812 -6.066 1 98.56 352 TYR A CA 1
ATOM 2739 C C . TYR A 1 352 ? 5.316 21.859 -7.027 1 98.56 352 TYR A C 1
ATOM 2741 O O . TYR A 1 352 ? 5.5 21.578 -8.211 1 98.56 352 TYR A O 1
ATOM 2749 N N . HIS A 1 353 ? 5.645 23.016 -6.5 1 98.69 353 HIS A N 1
ATOM 2750 C CA . HIS A 1 353 ? 6.109 24.109 -7.34 1 98.69 353 HIS A CA 1
ATOM 2751 C C . HIS A 1 353 ? 7.633 24.172 -7.371 1 98.69 353 HIS A C 1
ATOM 2753 O O . HIS A 1 353 ? 8.211 25.062 -8.016 1 98.69 353 HIS A O 1
ATOM 2759 N N . GLY A 1 354 ? 8.32 23.266 -6.656 1 98.44 354 GLY A N 1
ATOM 2760 C CA . GLY A 1 354 ? 9.773 23.203 -6.656 1 98.44 354 GLY A CA 1
ATOM 2761 C C . GLY A 1 354 ? 10.414 24.391 -5.957 1 98.44 354 GLY A C 1
ATOM 2762 O O . GLY A 1 354 ? 11.422 24.922 -6.422 1 98.44 354 GLY A O 1
ATOM 2763 N N . ALA A 1 355 ? 9.82 24.797 -4.848 1 98.5 355 ALA A N 1
ATOM 2764 C CA . ALA A 1 355 ? 10.289 25.984 -4.137 1 98.5 355 ALA A CA 1
ATOM 2765 C C . ALA A 1 355 ? 11.188 25.594 -2.963 1 98.5 355 ALA A C 1
ATOM 2767 O O . ALA A 1 355 ? 10.75 24.922 -2.031 1 98.5 355 ALA A O 1
ATOM 2768 N N . PRO A 1 356 ? 12.461 26.016 -2.996 1 98.62 356 PRO A N 1
ATOM 2769 C CA . PRO A 1 356 ? 13.25 25.828 -1.775 1 98.62 356 PRO A CA 1
ATOM 2770 C C . PRO A 1 356 ? 12.664 26.578 -0.578 1 98.62 356 PRO A C 1
ATOM 2772 O O . PRO A 1 356 ? 12.203 27.703 -0.719 1 98.62 356 PRO A O 1
ATOM 2775 N N . THR A 1 357 ? 12.719 25.953 0.606 1 98.69 357 THR A N 1
ATOM 2776 C CA . THR A 1 357 ? 11.891 26.469 1.688 1 98.69 357 THR A CA 1
ATOM 2777 C C . THR A 1 357 ? 12.688 26.562 2.986 1 98.69 357 THR A C 1
ATOM 2779 O O . THR A 1 357 ? 13.461 25.656 3.307 1 98.69 357 THR A O 1
ATOM 2782 N N . LEU A 1 358 ? 12.617 27.672 3.629 1 98.5 358 LEU A N 1
ATOM 2783 C CA . LEU A 1 358 ? 13.023 27.812 5.023 1 98.5 358 LEU A CA 1
ATOM 2784 C C . LEU A 1 358 ? 11.828 27.641 5.957 1 98.5 358 LEU A C 1
ATOM 2786 O O . LEU A 1 358 ? 10.859 28.391 5.875 1 98.5 358 LEU A O 1
ATOM 2790 N N . VAL A 1 359 ? 11.914 26.672 6.809 1 97.5 359 VAL A N 1
ATOM 2791 C CA . VAL A 1 359 ? 10.758 26.328 7.641 1 97.5 359 VAL A CA 1
ATOM 2792 C C . VAL A 1 359 ? 11.047 26.703 9.094 1 97.5 359 VAL A C 1
ATOM 2794 O O . VAL A 1 359 ? 12.094 26.344 9.641 1 97.5 359 VAL A O 1
ATOM 2797 N N . LEU A 1 360 ? 10.18 27.422 9.641 1 94.94 360 LEU A N 1
ATOM 2798 C CA . LEU A 1 360 ? 10.164 27.734 11.07 1 94.94 360 LEU A CA 1
ATOM 2799 C C . LEU A 1 360 ? 8.945 27.109 11.742 1 94.94 360 LEU A C 1
ATOM 2801 O O . LEU A 1 360 ? 7.926 27.781 11.922 1 94.94 360 LEU A O 1
ATOM 2805 N N . PRO A 1 361 ? 9.086 25.859 12.188 1 93.5 361 PRO A N 1
ATOM 2806 C CA . PRO A 1 361 ? 7.91 25.188 12.742 1 93.5 361 PRO A CA 1
ATOM 2807 C C . P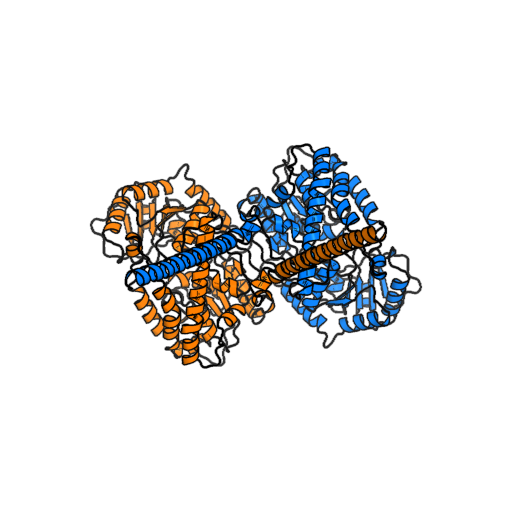RO A 1 361 ? 7.391 25.859 14.016 1 93.5 361 PRO A C 1
ATOM 2809 O O . PRO A 1 361 ? 8.18 26.344 14.828 1 93.5 361 PRO A O 1
ATOM 2812 N N . VAL A 1 362 ? 6.117 25.766 14.203 1 88.12 362 VAL A N 1
ATOM 2813 C CA . VAL A 1 362 ? 5.523 26.484 15.328 1 88.12 362 VAL A CA 1
ATOM 2814 C C . VAL A 1 362 ? 4.719 25.531 16.203 1 88.12 362 VAL A C 1
ATOM 2816 O O . VAL A 1 362 ? 4.762 25.609 17.422 1 88.12 362 VAL A O 1
ATOM 2819 N N . PHE A 1 363 ? 3.957 24.656 15.484 1 82.56 363 PHE A N 1
ATOM 2820 C CA . PHE A 1 363 ? 2.996 23.938 16.312 1 82.56 363 PHE A CA 1
ATOM 2821 C C . PHE A 1 363 ? 2.719 22.547 15.742 1 82.56 363 PHE A C 1
ATOM 2823 O O . PHE A 1 363 ? 2.682 22.359 14.523 1 82.56 363 PHE A O 1
ATOM 2830 N N . CYS A 1 364 ? 2.502 21.562 16.75 1 82.75 364 CYS A N 1
ATOM 2831 C CA . CYS A 1 364 ? 1.93 20.25 16.516 1 82.75 364 CYS A CA 1
ATOM 2832 C C . CYS A 1 364 ? 2.699 19.5 15.438 1 82.75 364 CYS A C 1
ATOM 2834 O O . CYS A 1 364 ? 3.869 19.156 15.625 1 82.75 364 CYS A O 1
ATOM 2836 N N . ASP A 1 365 ? 2.041 19.406 14.234 1 89 365 ASP A N 1
ATOM 2837 C CA . ASP A 1 365 ? 2.605 18.516 13.227 1 89 365 ASP A CA 1
ATOM 2838 C C . ASP A 1 365 ? 3.627 19.25 12.359 1 89 365 ASP A C 1
ATOM 2840 O O . ASP A 1 365 ? 4.266 18.625 11.5 1 89 365 ASP A O 1
ATOM 2844 N N . HIS A 1 366 ? 3.922 20.516 12.711 1 92.19 366 HIS A N 1
ATOM 2845 C CA . HIS A 1 366 ? 4.879 21.266 11.914 1 92.19 366 HIS A CA 1
ATOM 2846 C C . HIS A 1 366 ? 6.281 20.672 12.031 1 92.19 366 HIS A C 1
ATOM 2848 O O . HIS A 1 366 ? 7.031 20.641 11.055 1 92.19 366 HIS A O 1
ATOM 2854 N N . ASP A 1 367 ? 6.57 20.219 13.234 1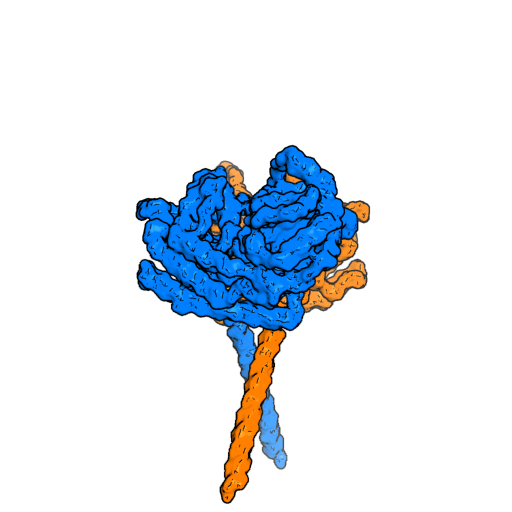 94 367 ASP A N 1
ATOM 2855 C CA . ASP A 1 367 ? 7.898 19.656 13.445 1 94 367 ASP A CA 1
ATOM 2856 C C . ASP A 1 367 ? 8.094 18.391 12.609 1 94 367 ASP A C 1
ATOM 2858 O O . ASP A 1 367 ? 9.133 18.219 11.977 1 94 367 ASP A O 1
ATOM 2862 N N . GLY A 1 368 ? 7.113 17.547 12.672 1 95.81 368 GLY A N 1
ATOM 2863 C CA . GLY A 1 368 ? 7.191 16.328 11.875 1 95.81 368 GLY A CA 1
ATOM 2864 C C . GLY A 1 368 ? 7.223 16.594 10.383 1 95.81 368 GLY A C 1
ATOM 2865 O O . GLY A 1 368 ? 8.016 15.992 9.656 1 95.81 368 GLY A O 1
ATOM 2866 N N . ASN A 1 369 ? 6.383 17.5 9.914 1 96.44 369 ASN A N 1
ATOM 2867 C CA . ASN A 1 369 ? 6.355 17.875 8.508 1 96.44 369 ASN A CA 1
ATOM 2868 C C . ASN A 1 369 ? 7.688 18.453 8.055 1 96.44 369 ASN A C 1
ATOM 2870 O O . ASN A 1 369 ? 8.195 18.109 6.984 1 96.44 369 ASN A O 1
ATOM 2874 N N . ALA A 1 370 ? 8.164 19.312 8.898 1 97.12 370 ALA A N 1
ATOM 2875 C CA . ALA A 1 370 ? 9.43 19.969 8.594 1 97.12 370 ALA A CA 1
ATOM 2876 C C . ALA A 1 370 ? 10.57 18.953 8.516 1 97.12 370 ALA A C 1
ATOM 2878 O O . ALA A 1 370 ? 11.445 19.062 7.656 1 97.12 370 ALA A O 1
ATOM 2879 N N . ALA A 1 371 ? 10.531 18.031 9.398 1 97.19 371 ALA A N 1
ATOM 2880 C CA . ALA A 1 371 ? 11.562 17 9.414 1 97.19 371 ALA A CA 1
ATOM 2881 C C . ALA A 1 371 ? 11.539 16.188 8.125 1 97.19 371 ALA A C 1
ATOM 2883 O O . ALA A 1 371 ? 12.586 15.836 7.582 1 97.19 371 ALA A O 1
ATOM 2884 N N . GLN A 1 372 ? 10.383 15.805 7.664 1 97.06 372 GLN A N 1
ATOM 2885 C CA . GLN A 1 372 ? 10.258 15.07 6.41 1 97.06 372 GLN A CA 1
ATOM 2886 C C . GLN A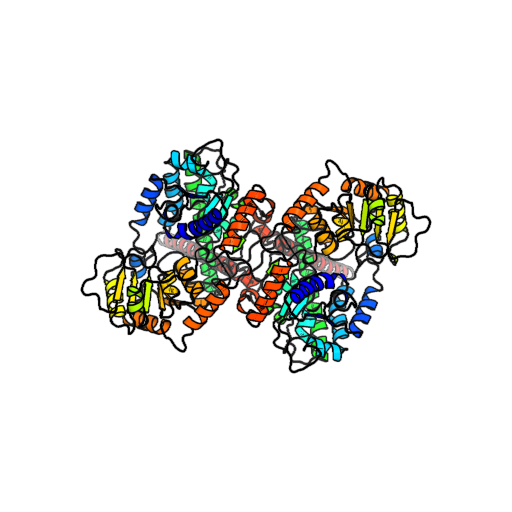 1 372 ? 10.805 15.883 5.238 1 97.06 372 GLN A C 1
ATOM 2888 O O . GLN A 1 372 ? 11.523 15.352 4.391 1 97.06 372 GLN A O 1
ATOM 2893 N N . ALA A 1 373 ? 10.445 17.156 5.219 1 98.12 373 ALA A N 1
ATOM 2894 C CA . ALA A 1 373 ? 10.891 18.047 4.145 1 98.12 373 ALA A CA 1
ATOM 2895 C C . ALA A 1 373 ? 12.406 18.203 4.152 1 98.12 373 ALA A C 1
ATOM 2897 O O . ALA A 1 373 ? 13.047 18.219 3.096 1 98.12 373 ALA A O 1
ATOM 2898 N N . GLU A 1 374 ? 12.906 18.328 5.324 1 98.25 374 GLU A N 1
ATOM 2899 C CA . GLU A 1 374 ? 14.359 18.453 5.465 1 98.25 374 GLU A CA 1
ATOM 2900 C C . GLU A 1 374 ? 15.062 17.172 4.996 1 98.25 374 GLU A C 1
ATOM 2902 O O . GLU A 1 374 ? 16.078 17.25 4.297 1 98.25 374 GLU A O 1
ATOM 2907 N N . LYS A 1 375 ? 14.555 16.094 5.375 1 97.12 375 LYS A N 1
ATOM 2908 C CA . LYS A 1 375 ? 15.109 14.805 4.953 1 97.12 375 LYS A CA 1
ATOM 2909 C C . LYS A 1 375 ? 15.141 14.695 3.434 1 97.12 375 LYS A C 1
ATOM 2911 O O . LYS A 1 375 ? 16.094 14.148 2.865 1 97.12 375 LYS A O 1
ATOM 2916 N N . LEU A 1 376 ? 14.141 15.211 2.805 1 97.38 376 LEU A N 1
ATOM 2917 C CA . LEU A 1 376 ? 14.023 15.133 1.352 1 97.38 376 LEU A CA 1
ATOM 2918 C C . LEU A 1 376 ? 14.898 16.188 0.679 1 97.38 376 LEU A C 1
ATOM 2920 O O . LEU A 1 376 ? 15.07 16.172 -0.542 1 97.38 376 LEU A O 1
ATOM 2924 N N . GLY A 1 377 ? 15.336 17.172 1.421 1 98.12 377 GLY A N 1
ATOM 2925 C CA . GLY A 1 377 ? 16.422 18.031 0.982 1 98.12 377 GLY A CA 1
ATOM 2926 C C . GLY A 1 377 ? 15.969 19.391 0.502 1 98.12 377 GLY A C 1
ATOM 2927 O O . GLY A 1 377 ? 16.797 20.266 0.234 1 98.12 377 GLY A O 1
ATOM 2928 N N . TYR A 1 378 ? 14.633 19.609 0.441 1 98.44 378 TYR A N 1
ATOM 2929 C CA . TYR A 1 378 ? 14.195 20.859 -0.178 1 98.44 378 TYR A CA 1
ATOM 2930 C C . TYR A 1 378 ? 13.875 21.906 0.877 1 98.44 378 TYR A C 1
ATOM 2932 O O . TYR A 1 378 ? 13.477 23.031 0.547 1 98.44 378 TYR A O 1
ATOM 2940 N N . ALA A 1 379 ? 14.117 21.578 2.188 1 98.62 379 ALA A N 1
ATOM 2941 C CA . ALA A 1 379 ? 13.797 22.516 3.26 1 98.62 379 ALA A CA 1
ATOM 2942 C C . ALA A 1 379 ? 14.945 22.609 4.262 1 98.62 379 ALA A C 1
ATOM 2944 O O . ALA A 1 379 ? 15.594 21.609 4.578 1 98.62 379 ALA A O 1
ATOM 2945 N N . LEU A 1 380 ? 15.227 23.797 4.637 1 98.62 380 LEU A N 1
ATOM 2946 C CA . LEU A 1 380 ? 16.047 24.062 5.805 1 98.62 380 LEU A CA 1
ATOM 2947 C C . LEU A 1 380 ? 15.188 24.422 7.012 1 98.62 380 LEU A C 1
ATOM 2949 O O . LEU A 1 380 ? 14.281 25.25 6.91 1 98.62 380 LEU A O 1
ATOM 2953 N N . VAL A 1 381 ? 15.43 23.766 8.133 1 98.12 381 VAL A N 1
ATOM 2954 C CA . VAL A 1 381 ? 14.594 23.984 9.305 1 98.12 381 VAL A CA 1
ATOM 2955 C C . VAL A 1 381 ? 15.336 24.859 10.32 1 98.12 381 VAL A C 1
ATOM 2957 O O . VAL A 1 381 ? 16.516 24.625 10.594 1 98.12 381 VAL A O 1
ATOM 2960 N N . MET A 1 382 ? 14.672 25.859 10.75 1 96.25 382 MET A N 1
ATOM 2961 C CA . MET A 1 382 ? 15.211 26.781 11.758 1 96.25 382 MET A CA 1
ATOM 2962 C C . MET A 1 382 ? 14.328 26.781 13 1 96.25 382 MET A C 1
ATOM 2964 O O . MET A 1 382 ? 13.102 26.797 12.898 1 96.25 382 MET A O 1
ATOM 2968 N N . ASP A 1 383 ? 15.008 26.797 14.109 1 92.69 383 ASP A N 1
ATOM 2969 C CA . ASP A 1 383 ? 14.281 26.859 15.375 1 92.69 383 ASP A CA 1
ATOM 2970 C C . ASP A 1 383 ? 13.859 28.281 15.695 1 92.69 383 ASP A C 1
ATOM 2972 O O . ASP A 1 383 ? 14.695 29.188 15.742 1 92.69 383 ASP A O 1
ATOM 2976 N N . LEU A 1 384 ? 12.656 28.453 15.906 1 90.88 384 LEU A N 1
ATOM 2977 C CA . LEU A 1 384 ? 12.117 29.781 16.172 1 90.88 384 LEU A CA 1
ATOM 2978 C C . LEU A 1 384 ? 12.625 30.328 17.5 1 90.88 384 LEU A C 1
ATOM 2980 O O . LEU A 1 384 ? 12.836 31.531 17.656 1 90.88 384 LEU A O 1
ATOM 2984 N N . ALA A 1 385 ? 12.812 29.453 18.422 1 90.06 385 ALA A N 1
ATOM 2985 C CA . ALA A 1 385 ? 13.258 29.859 19.75 1 90.06 385 ALA A CA 1
ATOM 2986 C C . ALA A 1 385 ? 14.68 30.406 19.719 1 90.06 385 ALA A C 1
ATOM 2988 O O . ALA A 1 385 ? 15.039 31.281 20.5 1 90.06 385 ALA A O 1
ATOM 2989 N N . GLY A 1 386 ? 15.461 29.906 18.828 1 90.5 386 GLY A N 1
ATOM 2990 C CA . GLY A 1 386 ? 16.844 30.344 18.719 1 90.5 386 GLY A CA 1
ATOM 2991 C C . GLY A 1 386 ? 17.094 31.297 17.562 1 90.5 386 GLY A C 1
ATOM 2992 O O . GLY A 1 386 ? 18.234 31.5 17.156 1 90.5 386 GLY A O 1
ATOM 2993 N N . ILE A 1 387 ? 16.078 31.969 17.125 1 94.44 387 ILE A N 1
ATOM 2994 C CA . ILE A 1 387 ? 16.172 32.812 15.922 1 94.44 387 ILE A CA 1
ATOM 2995 C C . ILE A 1 387 ? 16.906 34.094 16.25 1 94.44 387 ILE A C 1
ATOM 2997 O O . ILE A 1 387 ? 16.797 34.625 17.359 1 94.44 387 ILE A O 1
ATOM 3001 N N . SER A 1 388 ? 17.766 34.531 15.398 1 96.19 388 SER A N 1
ATOM 3002 C CA . SER A 1 388 ? 18.453 35.812 15.438 1 96.19 388 SER A CA 1
ATOM 3003 C C . SER A 1 388 ? 18.469 36.5 14.07 1 96.19 388 SER A C 1
ATOM 3005 O O . SER A 1 388 ? 18.203 35.844 13.055 1 96.19 388 SER A O 1
ATOM 3007 N N . ILE A 1 389 ? 18.75 37.781 14.086 1 97.25 389 ILE A N 1
ATOM 3008 C CA . ILE A 1 389 ? 18.797 38.531 12.836 1 97.25 389 ILE A CA 1
ATOM 3009 C C . ILE A 1 389 ? 19.828 37.938 11.906 1 97.25 389 ILE A C 1
ATOM 3011 O O . ILE A 1 389 ? 19.562 37.688 10.727 1 97.25 389 ILE A O 1
ATOM 3015 N N . SER A 1 390 ? 20.953 37.625 12.469 1 97.38 390 SER A N 1
ATOM 3016 C CA . SER A 1 390 ? 22.047 37.094 11.664 1 97.38 390 SER A CA 1
ATOM 3017 C C . SER A 1 390 ? 21.719 35.688 11.156 1 97.38 390 SER A C 1
ATOM 3019 O O . SER A 1 390 ? 21.969 35.375 9.984 1 97.38 390 SER A O 1
ATOM 3021 N N . ALA A 1 391 ? 21.188 34.875 12 1 97.25 391 ALA A N 1
ATOM 3022 C CA . ALA A 1 391 ? 20.891 33.5 11.625 1 97.25 391 ALA A CA 1
ATOM 3023 C C . ALA A 1 391 ? 19.797 33.438 10.562 1 97.25 391 ALA A C 1
ATOM 3025 O O . ALA A 1 391 ? 19.906 32.688 9.594 1 97.25 391 ALA A O 1
ATOM 3026 N N . LEU A 1 392 ? 18.766 34.188 10.781 1 97.88 392 LEU A N 1
ATOM 3027 C CA . LEU A 1 392 ? 17.656 34.219 9.836 1 97.88 392 LEU A CA 1
ATOM 3028 C C . LEU A 1 392 ? 18.125 34.719 8.469 1 97.88 392 LEU A C 1
ATOM 3030 O O . LEU A 1 392 ? 17.781 34.125 7.438 1 97.88 392 LEU A O 1
ATOM 3034 N N . ARG A 1 393 ? 18.859 35.844 8.477 1 97.81 393 ARG A N 1
ATOM 3035 C CA . ARG A 1 393 ? 19.359 36.406 7.223 1 97.81 393 ARG A CA 1
ATOM 3036 C C . ARG A 1 393 ? 20.234 35.375 6.488 1 97.81 393 ARG A C 1
ATOM 3038 O O . ARG A 1 393 ? 20.062 35.188 5.285 1 97.81 393 ARG A O 1
ATOM 3045 N N . LYS A 1 394 ? 21.109 34.781 7.27 1 97.75 394 LYS A N 1
ATOM 3046 C CA . LYS A 1 394 ? 22.031 33.812 6.695 1 97.75 394 LYS A CA 1
ATOM 3047 C C . LYS A 1 394 ? 21.266 32.656 6.062 1 97.75 394 LYS A C 1
ATOM 3049 O O . LYS A 1 394 ? 21.562 32.25 4.941 1 97.75 394 LYS A O 1
ATOM 3054 N N . ASP A 1 395 ? 20.281 32.125 6.758 1 98.06 395 ASP A N 1
ATOM 3055 C CA . ASP A 1 395 ? 19.547 30.938 6.289 1 98.06 395 ASP A CA 1
ATOM 3056 C C . ASP A 1 395 ? 18.672 31.281 5.094 1 98.06 395 ASP A C 1
ATOM 3058 O O . ASP A 1 395 ? 18.516 30.469 4.18 1 98.06 395 ASP A O 1
ATOM 3062 N N . ILE A 1 396 ? 18.078 32.469 5.07 1 98.25 396 ILE A N 1
ATOM 3063 C CA . ILE A 1 396 ? 17.281 32.875 3.922 1 98.25 396 ILE A CA 1
ATOM 3064 C C . ILE A 1 396 ? 18.172 32.969 2.682 1 98.25 396 ILE A C 1
ATOM 3066 O O . ILE A 1 396 ? 17.812 32.469 1.616 1 98.25 396 ILE A O 1
ATOM 3070 N N . ILE A 1 397 ? 19.297 33.625 2.812 1 97.69 397 ILE A N 1
ATOM 3071 C CA . ILE A 1 397 ? 20.219 33.812 1.688 1 97.69 397 ILE A CA 1
ATOM 3072 C C . ILE A 1 397 ? 20.688 32.438 1.178 1 97.69 397 ILE A C 1
ATOM 3074 O O . ILE A 1 397 ? 20.797 32.219 -0.032 1 97.69 397 ILE A O 1
ATOM 3078 N N . LYS A 1 398 ? 20.938 31.578 2.129 1 97.88 398 LYS A N 1
ATOM 3079 C CA . LYS A 1 398 ? 21.391 30.234 1.786 1 97.88 398 LYS A CA 1
ATOM 3080 C C . LYS A 1 398 ? 20.344 29.5 0.949 1 97.88 398 LYS A C 1
ATOM 3082 O O . LYS A 1 398 ? 20.656 28.938 -0.097 1 97.88 398 LYS A O 1
ATOM 3087 N N . VAL A 1 399 ? 19.094 29.531 1.337 1 98.44 399 VAL A N 1
ATOM 3088 C CA . VAL A 1 399 ? 18.016 28.828 0.668 1 98.44 399 VAL A CA 1
ATOM 3089 C C . VAL A 1 399 ? 17.641 29.547 -0.626 1 98.44 399 VAL A C 1
ATOM 3091 O O . VAL A 1 399 ? 17.156 28.922 -1.576 1 98.44 399 VAL A O 1
ATOM 3094 N N . ALA A 1 400 ? 17.938 30.828 -0.687 1 98 400 ALA A N 1
ATOM 3095 C CA . ALA A 1 400 ? 17.531 31.672 -1.815 1 98 400 ALA A CA 1
ATOM 3096 C C . ALA A 1 400 ? 18.594 31.656 -2.908 1 98 400 ALA A C 1
ATOM 3098 O O . ALA A 1 400 ? 18.375 32.219 -3.996 1 98 400 ALA A O 1
ATOM 3099 N N . ALA A 1 401 ? 19.641 31.047 -2.664 1 96.5 401 ALA A N 1
ATOM 3100 C CA . ALA A 1 401 ? 20.75 31.094 -3.611 1 96.5 401 ALA A CA 1
ATOM 3101 C C . ALA A 1 401 ? 20.344 30.547 -4.973 1 96.5 401 ALA A C 1
ATOM 3103 O O . ALA A 1 401 ? 19.562 29.594 -5.059 1 96.5 401 ALA A O 1
ATOM 3104 N N . LEU A 1 402 ? 20.859 31.109 -6.031 1 92.5 402 LEU A N 1
ATOM 3105 C CA . LEU A 1 402 ? 20.484 30.703 -7.383 1 92.5 402 LEU A CA 1
ATOM 3106 C C . LEU A 1 402 ? 21.375 29.562 -7.871 1 92.5 402 LEU A C 1
ATOM 3108 O O . LEU A 1 402 ? 20.922 28.688 -8.609 1 92.5 402 LEU A O 1
ATOM 3112 N N . HIS A 1 403 ? 22.578 29.656 -7.441 1 92.12 403 HIS A N 1
ATOM 3113 C CA . HIS A 1 403 ? 23.531 28.672 -7.953 1 92.12 403 HIS A CA 1
ATOM 3114 C C . HIS A 1 403 ? 24.016 27.75 -6.844 1 92.12 403 HIS A C 1
ATOM 3116 O O . HIS A 1 403 ? 24.141 28.156 -5.691 1 92.12 403 HIS A O 1
ATOM 3122 N N . ASN A 1 404 ? 24.328 26.578 -7.23 1 94.25 404 ASN A N 1
ATOM 3123 C CA . ASN A 1 404 ? 24.859 25.562 -6.32 1 94.25 404 ASN A CA 1
ATOM 3124 C C . ASN A 1 404 ? 23.969 25.406 -5.086 1 94.25 404 ASN A C 1
ATOM 3126 O O . ASN A 1 404 ? 24.469 25.406 -3.959 1 94.25 404 ASN A O 1
ATOM 3130 N N . ASN A 1 405 ? 22.703 25.531 -5.324 1 97.56 405 ASN A N 1
ATOM 3131 C CA . ASN A 1 405 ? 21.719 25.438 -4.254 1 97.56 405 ASN A CA 1
ATOM 3132 C C . ASN A 1 405 ? 21.078 24.047 -4.188 1 97.56 405 ASN A C 1
ATOM 3134 O O . ASN A 1 405 ? 20.203 23.719 -4.992 1 97.56 405 ASN A O 1
ATOM 3138 N N . SER A 1 406 ? 21.484 23.234 -3.209 1 98.25 406 SER A N 1
ATOM 3139 C CA . SER A 1 406 ? 21 21.875 -3.074 1 98.25 406 SER A CA 1
ATOM 3140 C C . SER A 1 406 ? 19.516 21.844 -2.732 1 98.25 406 SER A C 1
ATOM 3142 O O . SER A 1 406 ? 18.797 20.906 -3.088 1 98.25 406 SER A O 1
ATOM 3144 N N . TYR A 1 407 ? 19.062 22.875 -2.027 1 98.56 407 TYR A N 1
ATOM 3145 C CA . TYR A 1 407 ? 17.641 22.938 -1.696 1 98.56 407 TYR A CA 1
ATOM 3146 C C . TYR A 1 407 ? 16.797 23.109 -2.953 1 98.56 407 TYR A C 1
ATOM 3148 O O . TYR A 1 407 ? 15.75 22.469 -3.088 1 98.56 407 TYR A O 1
ATOM 3156 N N . ARG A 1 408 ? 17.25 23.938 -3.814 1 98.19 408 ARG A N 1
ATOM 3157 C CA . ARG A 1 408 ? 16.531 24.188 -5.062 1 98.19 408 ARG A CA 1
ATOM 3158 C C . ARG A 1 408 ? 16.531 22.938 -5.941 1 98.19 408 ARG A C 1
ATOM 3160 O O . ARG A 1 408 ? 15.508 22.609 -6.543 1 98.19 408 ARG A O 1
ATOM 3167 N N . GLU A 1 409 ? 17.656 22.312 -6.031 1 98.12 409 GLU A N 1
ATOM 3168 C CA . GLU A 1 409 ? 17.734 21.078 -6.812 1 98.12 409 GLU A CA 1
ATOM 3169 C C . GLU A 1 409 ? 16.812 20 -6.254 1 98.12 409 GLU A C 1
ATOM 3171 O O . GLU A 1 409 ? 16.125 19.312 -7.012 1 98.12 409 GLU A O 1
ATOM 3176 N N . ALA A 1 410 ? 16.797 19.859 -5.004 1 98.31 410 ALA A N 1
ATOM 3177 C CA . ALA A 1 410 ? 15.914 18.891 -4.359 1 98.31 410 ALA A CA 1
ATOM 3178 C C . ALA A 1 410 ? 14.445 19.25 -4.566 1 98.31 410 ALA A C 1
ATOM 3180 O O . ALA A 1 410 ? 13.609 18.359 -4.793 1 98.31 410 ALA A O 1
ATOM 3181 N N . ALA A 1 411 ? 14.148 20.5 -4.438 1 98.5 411 ALA A N 1
ATOM 3182 C CA . ALA A 1 411 ? 12.773 20.953 -4.641 1 98.5 411 ALA A CA 1
ATOM 3183 C C . ALA A 1 411 ? 12.289 20.625 -6.051 1 98.5 411 ALA A C 1
ATOM 3185 O O . ALA A 1 411 ? 11.156 20.172 -6.234 1 98.5 411 ALA A O 1
ATOM 3186 N N . LYS A 1 412 ? 13.117 20.875 -6.98 1 97.94 412 LYS A N 1
ATOM 3187 C CA . LYS A 1 412 ? 12.773 20.562 -8.367 1 97.94 412 LYS A CA 1
ATOM 3188 C C . LYS A 1 412 ? 12.508 19.078 -8.547 1 97.94 412 LYS A C 1
ATOM 3190 O O . LYS A 1 412 ? 11.586 18.688 -9.266 1 97.94 412 LYS A O 1
ATOM 3195 N N . LYS A 1 413 ? 13.336 18.328 -7.922 1 97.56 413 LYS A N 1
ATOM 3196 C CA . LYS A 1 413 ? 13.148 16.875 -7.98 1 97.56 413 LYS A CA 1
ATOM 3197 C C . LYS A 1 413 ? 11.805 16.469 -7.383 1 97.56 413 LYS A C 1
ATOM 3199 O O . LYS A 1 413 ? 11.078 15.656 -7.953 1 97.56 413 LYS A O 1
ATOM 3204 N N . ARG A 1 414 ? 11.453 17.031 -6.215 1 98 414 ARG A N 1
ATOM 3205 C CA . ARG A 1 414 ? 10.164 16.734 -5.594 1 98 414 ARG A CA 1
ATOM 3206 C C . ARG A 1 414 ? 9.008 17.141 -6.504 1 98 414 ARG A C 1
ATOM 3208 O O . ARG A 1 414 ? 8.016 16.422 -6.617 1 98 414 ARG A O 1
ATOM 3215 N N . SER A 1 415 ? 9.164 18.281 -7.102 1 98.38 415 SER A N 1
ATOM 3216 C CA . SER A 1 415 ? 8.133 18.797 -8 1 98.38 415 SER A CA 1
ATOM 3217 C C . SER A 1 415 ? 7.895 17.828 -9.164 1 98.38 415 SER A C 1
ATOM 3219 O O . SER A 1 415 ? 6.75 17.516 -9.477 1 98.38 415 SER A O 1
ATOM 3221 N N . ALA A 1 416 ? 8.961 17.406 -9.75 1 97.81 416 ALA A N 1
ATOM 3222 C CA . ALA A 1 416 ? 8.852 16.469 -10.867 1 97.81 416 ALA A CA 1
ATOM 3223 C C . ALA A 1 416 ? 8.133 15.188 -10.453 1 97.81 416 ALA A C 1
ATOM 3225 O O . ALA A 1 416 ? 7.258 14.703 -11.164 1 97.81 416 ALA A O 1
ATOM 3226 N N . LEU A 1 417 ? 8.484 14.664 -9.336 1 97.12 417 LEU A N 1
ATOM 3227 C CA . LEU A 1 417 ? 7.926 13.398 -8.867 1 97.12 417 LEU A CA 1
ATOM 3228 C C . LEU A 1 417 ? 6.461 13.57 -8.477 1 97.12 417 LEU A C 1
ATOM 3230 O O . LEU A 1 417 ? 5.641 12.688 -8.742 1 97.12 417 LEU A O 1
ATOM 3234 N N . LEU A 1 418 ? 6.172 14.664 -7.809 1 97 418 LEU A N 1
ATOM 3235 C CA . LEU A 1 418 ? 4.816 14.891 -7.324 1 97 418 LEU A CA 1
ATOM 3236 C C . LEU A 1 418 ? 3.859 15.141 -8.484 1 97 418 LEU A C 1
ATOM 3238 O O . LEU A 1 418 ? 2.654 14.914 -8.367 1 97 418 LEU A O 1
ATOM 3242 N N . ARG A 1 419 ? 4.363 15.586 -9.594 1 96.75 419 ARG A N 1
ATOM 3243 C CA . ARG A 1 419 ? 3.539 15.922 -10.75 1 96.75 419 ARG A CA 1
ATOM 3244 C C . ARG A 1 419 ? 3.496 14.766 -11.742 1 96.75 419 ARG A C 1
ATOM 3246 O O . ARG A 1 419 ? 2.668 14.75 -12.656 1 96.75 419 ARG A O 1
ATOM 3253 N N . ASP A 1 420 ? 4.367 13.812 -11.586 1 96.06 420 ASP A N 1
ATOM 3254 C CA . ASP A 1 420 ? 4.434 12.648 -12.461 1 96.06 420 ASP A CA 1
ATOM 3255 C C . ASP A 1 420 ? 3.717 11.453 -11.844 1 96.06 420 ASP A C 1
ATOM 3257 O O . ASP A 1 420 ? 4.348 10.602 -11.211 1 96.06 420 ASP A O 1
ATOM 3261 N N . LEU A 1 421 ? 2.449 11.359 -12.094 1 95.94 421 LEU A N 1
ATOM 3262 C CA . LEU A 1 421 ? 1.591 10.32 -11.539 1 95.94 421 LEU A CA 1
ATOM 3263 C C . LEU A 1 421 ? 0.783 9.633 -12.641 1 95.94 421 LEU A C 1
ATOM 3265 O O . LEU A 1 421 ? 0.472 10.25 -13.656 1 95.94 421 LEU A O 1
ATOM 3269 N N . PRO A 1 422 ? 0.497 8.367 -12.438 1 95.75 422 PRO A N 1
ATOM 3270 C CA . PRO A 1 422 ? -0.329 7.691 -13.438 1 95.75 422 PRO A CA 1
ATOM 3271 C C . PRO A 1 422 ? -1.761 8.219 -13.477 1 95.75 422 PRO A C 1
ATOM 3273 O O . PRO A 1 422 ? -2.424 8.148 -14.516 1 95.75 422 PRO A O 1
ATOM 3276 N N . ILE A 1 423 ? -2.248 8.664 -12.375 1 96 423 ILE A N 1
ATOM 3277 C CA . ILE A 1 423 ? -3.555 9.281 -12.203 1 96 423 ILE A CA 1
ATOM 3278 C C . ILE A 1 423 ? -3.453 10.422 -11.195 1 96 423 ILE A C 1
ATOM 3280 O O . ILE A 1 423 ? -2.807 10.281 -10.148 1 96 423 ILE A O 1
ATOM 3284 N N . GLY A 1 424 ? -4.008 11.586 -11.539 1 95.62 424 GLY A N 1
ATOM 3285 C CA . GLY A 1 424 ? -3.957 12.719 -10.625 1 95.62 424 GLY A CA 1
ATOM 3286 C C . GLY A 1 424 ? -4.672 12.453 -9.312 1 95.62 424 GLY A C 1
ATOM 3287 O O . GLY A 1 424 ? -5.633 11.688 -9.273 1 95.62 424 GLY A O 1
ATOM 3288 N N . PRO A 1 425 ? -4.207 13.086 -8.273 1 96.62 425 PRO A N 1
ATOM 3289 C CA . PRO A 1 425 ? -4.805 12.82 -6.961 1 96.62 425 PRO A CA 1
ATOM 3290 C C . PRO A 1 425 ? -6.293 13.156 -6.91 1 96.62 425 PRO A C 1
ATOM 3292 O O . PRO A 1 425 ? -7.066 12.453 -6.262 1 96.62 425 PRO A O 1
ATOM 3295 N N . GLY A 1 426 ? -6.715 14.25 -7.496 1 97 426 GLY A N 1
ATOM 3296 C CA . GLY A 1 426 ? -8.125 14.602 -7.531 1 97 426 GLY A CA 1
ATOM 3297 C C . GLY A 1 426 ? -8.984 13.547 -8.203 1 97 426 GLY A C 1
ATOM 3298 O O . GLY A 1 426 ? -10.039 13.172 -7.684 1 97 426 GLY A O 1
ATOM 3299 N N . GLU A 1 427 ? -8.547 13.125 -9.344 1 97.06 427 GLU A N 1
ATOM 3300 C CA . GLU A 1 427 ? -9.266 12.094 -10.078 1 97.06 427 GLU A CA 1
ATOM 3301 C C . GLU A 1 427 ? -9.312 10.789 -9.297 1 97.06 427 GLU A C 1
ATOM 3303 O O . GLU A 1 427 ? -10.352 10.125 -9.242 1 97.06 427 GLU A O 1
ATOM 3308 N N . LEU A 1 428 ? -8.203 10.43 -8.773 1 97.88 428 LEU A N 1
ATOM 3309 C CA . LEU A 1 428 ? -8.109 9.188 -8.008 1 97.88 428 LEU A CA 1
ATOM 3310 C C . LEU A 1 428 ? -9.039 9.219 -6.805 1 97.88 428 LEU A C 1
ATOM 3312 O O . LEU A 1 428 ? -9.781 8.266 -6.562 1 97.88 428 LEU A O 1
ATOM 3316 N N . ALA A 1 429 ? -8.961 10.281 -6.039 1 98.5 429 ALA A N 1
ATOM 3317 C CA . ALA A 1 429 ? -9.82 10.422 -4.867 1 98.5 429 ALA A CA 1
ATOM 3318 C C . ALA A 1 429 ? -11.297 10.383 -5.258 1 98.5 429 ALA A C 1
ATOM 3320 O O . ALA A 1 429 ? -12.094 9.711 -4.598 1 98.5 429 ALA A O 1
ATOM 3321 N N . THR A 1 430 ? -11.625 11.102 -6.297 1 98.44 430 THR A N 1
ATOM 3322 C CA . THR A 1 430 ? -13.008 11.133 -6.773 1 98.44 430 THR A CA 1
ATOM 3323 C C . THR A 1 430 ? -13.469 9.734 -7.172 1 98.44 430 THR A C 1
ATOM 3325 O O . THR A 1 430 ? -14.586 9.328 -6.84 1 98.44 430 THR A O 1
ATOM 3328 N N . TRP A 1 431 ? -12.641 9.031 -7.879 1 98.38 431 TRP A N 1
ATOM 3329 C CA . TRP A 1 431 ? -12.984 7.672 -8.297 1 98.38 431 TRP A CA 1
ATOM 3330 C C . TRP A 1 431 ? -13.305 6.797 -7.094 1 98.38 431 TRP A C 1
ATOM 3332 O O . TRP A 1 431 ? -14.273 6.031 -7.117 1 98.38 431 TRP A O 1
ATOM 3342 N N . TRP A 1 432 ? -12.555 6.887 -6.07 1 98.38 432 TRP A N 1
ATOM 3343 C CA . TRP A 1 432 ? -12.734 6.047 -4.895 1 98.38 432 TRP A CA 1
ATOM 3344 C C . TRP A 1 432 ? -14.031 6.395 -4.172 1 98.38 432 TRP A C 1
ATOM 3346 O O . TRP A 1 432 ? -14.727 5.508 -3.664 1 98.38 432 TRP A O 1
ATOM 3356 N N . VAL A 1 433 ? -14.297 7.707 -4.074 1 98.62 433 VAL A N 1
ATOM 3357 C CA . VAL A 1 433 ? -15.57 8.102 -3.48 1 98.62 433 VAL A CA 1
ATOM 3358 C C . VAL A 1 433 ? -16.719 7.496 -4.273 1 98.62 433 VAL A C 1
ATOM 3360 O O . VAL A 1 433 ? -17.656 6.934 -3.693 1 98.62 433 VAL A O 1
ATOM 3363 N N . GLU A 1 434 ? -16.672 7.582 -5.566 1 98.31 434 GLU A N 1
ATOM 3364 C CA . GLU A 1 434 ? -17.703 7.004 -6.434 1 98.31 434 GLU A CA 1
ATOM 3365 C C . GLU A 1 434 ? -17.766 5.488 -6.27 1 98.31 434 GLU A C 1
ATOM 3367 O O . GLU A 1 434 ? -18.859 4.906 -6.301 1 98.31 434 GLU A O 1
ATOM 3372 N N . HIS A 1 435 ? -16.609 4.883 -6.141 1 98.12 435 HIS A N 1
ATOM 3373 C CA . HIS A 1 435 ? -16.531 3.438 -5.945 1 98.12 435 HIS A CA 1
ATOM 3374 C C . HIS A 1 435 ? -17.266 3.018 -4.672 1 98.12 435 HIS A C 1
ATOM 3376 O O . HIS A 1 435 ? -18.016 2.035 -4.676 1 98.12 435 HIS A O 1
ATOM 3382 N N . VAL A 1 436 ? -17.031 3.73 -3.602 1 97.75 436 VAL A N 1
ATOM 3383 C CA . VAL A 1 436 ? -17.672 3.436 -2.324 1 97.75 436 VAL A CA 1
ATOM 3384 C C . VAL A 1 436 ? -19.188 3.615 -2.449 1 97.75 436 VAL A C 1
ATOM 3386 O O . VAL A 1 436 ? -19.953 2.824 -1.904 1 97.75 436 VAL A O 1
ATOM 3389 N N . ALA A 1 437 ? -19.594 4.664 -3.129 1 97.38 437 ALA A N 1
ATOM 3390 C CA . ALA A 1 437 ? -21.016 4.887 -3.359 1 97.38 437 ALA A CA 1
ATOM 3391 C C . ALA A 1 437 ? -21.625 3.746 -4.176 1 97.38 437 ALA A C 1
ATOM 3393 O O . ALA A 1 437 ? -22.703 3.244 -3.848 1 97.38 437 ALA A O 1
ATOM 3394 N N . LYS A 1 438 ? -20.953 3.357 -5.215 1 96.94 438 LYS A N 1
ATOM 3395 C CA . LYS A 1 438 ? -21.438 2.35 -6.156 1 96.94 438 LYS A CA 1
ATOM 3396 C C . LYS A 1 438 ? -21.656 1.008 -5.461 1 96.94 438 LYS A C 1
ATOM 3398 O O . LYS A 1 438 ? -22.609 0.293 -5.766 1 96.94 438 LYS A O 1
ATOM 3403 N N . TYR A 1 439 ? -20.781 0.643 -4.543 1 96.12 439 TYR A N 1
ATOM 3404 C CA . TYR A 1 439 ? -20.828 -0.678 -3.93 1 96.12 439 TYR A CA 1
ATOM 3405 C C . TYR A 1 439 ? -21.375 -0.601 -2.51 1 96.12 439 TYR A C 1
ATOM 3407 O O . TYR A 1 439 ? -21.031 -1.426 -1.659 1 96.12 439 TYR A O 1
ATOM 3415 N N . ASP A 1 440 ? -22.125 0.417 -2.15 1 91 440 ASP A N 1
ATOM 3416 C CA . ASP A 1 440 ? -22.891 0.581 -0.921 1 91 440 ASP A CA 1
ATOM 3417 C C . ASP A 1 440 ? -22.016 0.376 0.31 1 91 440 ASP A C 1
ATOM 3419 O O . ASP A 1 440 ? -22.328 -0.446 1.174 1 91 440 ASP A O 1
ATOM 3423 N N . GLY A 1 441 ? -20.828 1.087 0.298 1 89.25 441 GLY A N 1
ATOM 3424 C CA . GLY A 1 441 ? -19.984 1.097 1.484 1 89.25 441 GLY A CA 1
ATOM 3425 C C . GLY A 1 441 ? -18.672 0.366 1.29 1 89.25 441 GLY A C 1
ATOM 3426 O O . GLY A 1 441 ? -17.766 0.474 2.121 1 89.25 441 GLY A O 1
ATOM 3427 N N . ALA A 1 442 ? -18.609 -0.489 0.231 1 93.81 442 ALA A N 1
ATOM 3428 C CA . ALA A 1 442 ? -17.375 -1.153 -0.168 1 93.81 442 ALA A CA 1
ATOM 3429 C C . ALA A 1 442 ? -16.828 -2.031 0.958 1 93.81 442 ALA A C 1
ATOM 3431 O O . ALA A 1 442 ? -15.664 -1.922 1.335 1 93.81 442 ALA A O 1
ATOM 3432 N N . ASP A 1 443 ? -17.625 -2.865 1.521 1 94 443 ASP A N 1
ATOM 3433 C CA . ASP A 1 443 ? -17.234 -3.791 2.582 1 94 443 ASP A CA 1
ATOM 3434 C C . ASP A 1 443 ? -16.062 -4.672 2.145 1 94 443 ASP A C 1
ATOM 3436 O O . ASP A 1 443 ? -15.312 -5.172 2.98 1 94 443 ASP A O 1
ATOM 3440 N N . HIS A 1 444 ? -15.906 -4.801 0.823 1 95.19 444 HIS A N 1
ATOM 3441 C CA . HIS A 1 444 ? -14.859 -5.66 0.281 1 95.19 444 HIS A CA 1
ATOM 3442 C C . HIS A 1 444 ? -13.477 -5.086 0.555 1 95.19 444 HIS A C 1
ATOM 3444 O O . HIS A 1 444 ? -12.469 -5.781 0.414 1 95.19 444 HIS A O 1
ATOM 3450 N N . LEU A 1 445 ? -13.398 -3.85 1.038 1 96.31 445 LEU A N 1
ATOM 3451 C CA . LEU A 1 445 ? -12.117 -3.217 1.318 1 96.31 445 LEU A CA 1
ATOM 3452 C C . LEU A 1 445 ? -11.711 -3.43 2.771 1 96.31 445 LEU A C 1
ATOM 3454 O O . LEU A 1 445 ? -10.562 -3.186 3.143 1 96.31 445 LEU A O 1
ATOM 3458 N N . LYS A 1 446 ? -12.617 -3.904 3.607 1 95.44 446 LYS A N 1
ATOM 3459 C CA . LYS A 1 446 ? -12.328 -4.098 5.023 1 95.44 446 LYS A CA 1
ATOM 3460 C C . LYS A 1 446 ? -11.555 -5.391 5.258 1 95.44 446 LYS A C 1
ATOM 3462 O O . LYS A 1 446 ? -11.891 -6.434 4.699 1 95.44 446 LYS A O 1
ATOM 3467 N N . SER A 1 447 ? -10.477 -5.285 6.027 1 93.75 447 SER A N 1
ATOM 3468 C CA . SER A 1 447 ? -9.664 -6.453 6.336 1 93.75 447 SER A CA 1
ATOM 3469 C C . SER A 1 447 ? -10.031 -7.047 7.691 1 93.75 447 SER A C 1
ATOM 3471 O O . SER A 1 447 ? -10.523 -6.336 8.57 1 93.75 447 SER A O 1
ATOM 3473 N N . SER A 1 448 ? -9.773 -8.305 7.848 1 92.94 448 SER A N 1
ATOM 3474 C CA . SER A 1 448 ? -9.992 -8.961 9.133 1 92.94 448 SER A CA 1
ATOM 3475 C C . SER A 1 448 ? -8.953 -8.516 10.156 1 92.94 448 SER A C 1
ATOM 3477 O O . SER A 1 448 ? -9.148 -8.695 11.367 1 92.94 448 SER A O 1
ATOM 3479 N N . ILE A 1 449 ? -7.938 -7.938 9.711 1 94.5 449 ILE A N 1
ATOM 3480 C CA . ILE A 1 449 ? -6.852 -7.48 10.57 1 94.5 449 ILE A CA 1
ATOM 3481 C C . ILE A 1 449 ? -7.383 -6.457 11.57 1 94.5 449 ILE A C 1
ATOM 3483 O O . ILE A 1 449 ? -6.848 -6.32 12.672 1 94.5 449 ILE A O 1
ATOM 3487 N N . ARG A 1 450 ? -8.492 -5.781 11.203 1 94.38 450 ARG A N 1
ATOM 3488 C CA . ARG A 1 450 ? -9 -4.684 12.023 1 94.38 450 ARG A CA 1
ATOM 3489 C C . ARG A 1 450 ? -9.445 -5.184 13.391 1 94.38 450 ARG A C 1
ATOM 3491 O O . ARG A 1 450 ? -9.555 -4.398 14.336 1 94.38 450 ARG A O 1
ATOM 3498 N N . TYR A 1 451 ? -9.586 -6.508 13.547 1 92.06 451 TYR A N 1
ATOM 3499 C CA . TYR A 1 451 ? -10.023 -7.051 14.828 1 92.06 451 TYR A CA 1
ATOM 3500 C C . TYR A 1 451 ? -8.906 -7.848 15.492 1 92.06 451 TYR A C 1
ATOM 3502 O O . TYR A 1 451 ? -9.102 -8.438 16.562 1 92.06 451 TYR A O 1
ATOM 3510 N N . MET A 1 452 ? -7.828 -7.852 14.875 1 93 452 MET A N 1
ATOM 3511 C CA . MET A 1 452 ? -6.715 -8.609 15.43 1 93 452 MET A CA 1
ATOM 3512 C C . MET A 1 452 ? -6.066 -7.855 16.578 1 93 452 MET A C 1
ATOM 3514 O O . MET A 1 452 ? -5.812 -6.652 16.484 1 93 452 MET A O 1
ATOM 3518 N N . SER A 1 453 ? -5.844 -8.539 17.672 1 92.38 453 SER A N 1
ATOM 3519 C CA . SER A 1 453 ? -5.121 -7.934 18.781 1 92.38 453 SER A CA 1
ATOM 3520 C C . SER A 1 453 ? -3.635 -7.793 18.469 1 92.38 453 SER A C 1
ATOM 3522 O O . SER A 1 453 ? -3.125 -8.445 17.547 1 92.38 453 SER A O 1
ATOM 3524 N N . VAL A 1 454 ? -2.99 -6.953 19.219 1 90.19 454 VAL A N 1
ATOM 3525 C CA . VAL A 1 454 ? -1.556 -6.75 19.047 1 90.19 454 VAL A CA 1
ATOM 3526 C C . VAL A 1 454 ? -0.814 -8.062 19.297 1 90.19 454 VAL A C 1
ATOM 3528 O O . VAL A 1 454 ? 0.115 -8.398 18.547 1 90.19 454 VAL A O 1
ATOM 3531 N N . PHE A 1 455 ? -1.207 -8.828 20.266 1 92.06 455 PHE A N 1
ATOM 3532 C CA . PHE A 1 455 ? -0.601 -10.094 20.641 1 92.06 455 PHE A CA 1
ATOM 3533 C C . PHE A 1 455 ? -0.718 -11.109 19.516 1 92.06 455 PHE A C 1
ATOM 3535 O O . PHE A 1 455 ? 0.217 -11.875 19.25 1 92.06 455 PHE A O 1
ATOM 3542 N N . HIS A 1 456 ? -1.851 -11.031 18.875 1 94.44 456 HIS A N 1
ATOM 3543 C CA . HIS A 1 456 ? -2.104 -11.922 17.75 1 94.44 456 HIS A CA 1
ATOM 3544 C C . HIS A 1 456 ? -1.382 -11.445 16.5 1 94.44 456 HIS A C 1
ATOM 3546 O O . HIS A 1 456 ? -0.766 -12.25 15.789 1 94.44 456 HIS A O 1
ATOM 3552 N N . TYR A 1 457 ? -1.397 -10.195 16.312 1 94.69 457 TYR A N 1
ATOM 3553 C CA . TYR A 1 457 ? -0.84 -9.617 15.086 1 94.69 457 TYR A CA 1
ATOM 3554 C C . TYR A 1 457 ? 0.662 -9.859 15.008 1 94.69 457 TYR A C 1
ATOM 3556 O O . TYR A 1 457 ? 1.181 -10.219 13.945 1 94.69 457 TYR A O 1
ATOM 3564 N N . TYR A 1 458 ? 1.338 -9.789 16.094 1 93.25 458 TYR A N 1
ATOM 3565 C CA . TYR A 1 458 ? 2.785 -9.977 16.094 1 93.25 458 TYR A CA 1
ATOM 3566 C C . TYR A 1 458 ? 3.16 -11.383 16.531 1 93.25 458 TYR A C 1
ATOM 3568 O O . TYR A 1 458 ? 4.336 -11.672 16.781 1 93.25 458 TYR A O 1
ATOM 3576 N N . SER A 1 459 ? 2.26 -12.297 16.672 1 95.75 459 SER A N 1
ATOM 3577 C CA . SER A 1 459 ? 2.432 -13.719 16.938 1 95.75 459 SER A CA 1
ATOM 3578 C C . SER A 1 459 ? 3.193 -13.953 18.234 1 95.75 459 SER A C 1
ATOM 3580 O O . SER A 1 459 ? 4.051 -14.836 18.312 1 95.75 459 SER A O 1
ATOM 3582 N N . VAL A 1 460 ? 2.9 -13.125 19.188 1 94.12 460 VAL A N 1
ATOM 3583 C CA . VAL A 1 460 ? 3.541 -13.305 20.484 1 94.12 460 VAL A CA 1
ATOM 3584 C C . VAL A 1 460 ? 3.111 -14.633 21.094 1 94.12 460 VAL A C 1
ATOM 3586 O O . VAL A 1 460 ? 3.922 -15.336 21.703 1 94.12 460 VAL A O 1
ATOM 3589 N N . ASP A 1 461 ? 1.833 -14.953 20.938 1 95.88 461 ASP A N 1
ATOM 3590 C CA . ASP A 1 461 ? 1.31 -16.219 21.438 1 95.88 461 ASP A CA 1
ATOM 3591 C C . ASP A 1 461 ? 2.031 -17.406 20.797 1 95.88 461 ASP A C 1
ATOM 3593 O O . ASP A 1 461 ? 2.357 -18.375 21.484 1 95.88 461 ASP A O 1
ATOM 3597 N N . VAL A 1 462 ? 2.318 -17.297 19.531 1 97.44 462 VAL A N 1
ATOM 3598 C CA . VAL A 1 462 ? 3 -18.375 18.812 1 97.44 462 VAL A CA 1
ATOM 3599 C C . VAL A 1 462 ? 4.438 -18.484 19.312 1 97.44 462 VAL A C 1
ATOM 3601 O O . VAL A 1 462 ? 4.938 -19.594 19.516 1 97.44 462 VAL A O 1
ATOM 3604 N N . VAL A 1 463 ? 5.125 -17.422 19.5 1 95.69 463 VAL A N 1
ATOM 3605 C CA . VAL A 1 463 ? 6.492 -17.422 20.016 1 95.69 463 VAL A CA 1
ATOM 3606 C C . VAL A 1 463 ? 6.527 -18.062 21.391 1 95.69 463 VAL A C 1
ATOM 3608 O O . VAL A 1 463 ? 7.398 -18.891 21.688 1 95.69 463 VAL A O 1
ATOM 3611 N N . LEU A 1 464 ? 5.645 -17.672 22.234 1 96.19 464 LEU A N 1
ATOM 3612 C CA . LEU A 1 464 ? 5.562 -18.234 23.578 1 96.19 464 LEU A CA 1
ATOM 3613 C C . LEU A 1 464 ? 5.336 -19.734 23.531 1 96.19 464 LEU A C 1
ATOM 3615 O O . LEU A 1 464 ? 5.895 -20.484 24.344 1 96.19 464 LEU A O 1
ATOM 3619 N N . PHE A 1 465 ? 4.461 -20.156 22.625 1 97.56 465 PHE A N 1
ATOM 3620 C CA . PHE A 1 465 ? 4.223 -21.578 22.438 1 97.56 465 PHE A CA 1
ATOM 3621 C C . PHE A 1 465 ? 5.523 -22.312 22.109 1 97.56 465 PHE A C 1
ATOM 3623 O O . PHE A 1 465 ? 5.82 -23.344 22.703 1 97.56 465 PHE A O 1
ATOM 3630 N N . TYR A 1 466 ? 6.273 -21.844 21.219 1 97.12 466 TYR A N 1
ATOM 3631 C CA . TYR A 1 466 ? 7.52 -22.5 20.812 1 97.12 466 TYR A CA 1
ATOM 3632 C C . TYR A 1 466 ? 8.539 -22.469 21.953 1 97.12 466 TYR A C 1
ATOM 3634 O O . TYR A 1 466 ? 9.289 -23.422 22.156 1 97.12 466 TYR A O 1
ATOM 3642 N N . ILE A 1 467 ? 8.633 -21.359 22.688 1 96.62 467 ILE A N 1
ATOM 3643 C CA . ILE A 1 467 ? 9.547 -21.266 23.828 1 96.62 467 ILE A CA 1
ATOM 3644 C C . ILE A 1 467 ? 9.172 -22.312 24.875 1 96.62 467 ILE A C 1
ATOM 3646 O O . ILE A 1 467 ? 10.031 -23.031 25.375 1 96.62 467 ILE A O 1
ATOM 3650 N N . LEU A 1 468 ? 7.926 -22.359 25.203 1 97.31 468 LEU A N 1
ATOM 3651 C CA . LEU A 1 468 ? 7.449 -23.312 26.203 1 97.31 468 LEU A CA 1
ATOM 3652 C C . LEU A 1 468 ? 7.703 -24.75 25.75 1 97.31 468 LEU A C 1
ATOM 3654 O O . LEU A 1 468 ? 8.07 -25.609 26.562 1 97.31 468 LEU A O 1
ATOM 3658 N N . SER A 1 469 ? 7.426 -25.031 24.484 1 97.31 469 SER A N 1
ATOM 3659 C CA . SER A 1 469 ? 7.684 -26.359 23.938 1 97.31 469 SER A CA 1
ATOM 3660 C C . SER A 1 469 ? 9.164 -26.719 24.031 1 97.31 469 SER A C 1
ATOM 3662 O O . SER A 1 469 ? 9.508 -27.859 24.359 1 97.31 469 SER A O 1
ATOM 3664 N N . LEU A 1 470 ? 9.984 -25.781 23.75 1 96.88 470 LEU A N 1
ATOM 3665 C CA . LEU A 1 470 ? 11.422 -26 23.828 1 96.88 470 LEU A CA 1
ATOM 3666 C C . LEU A 1 470 ? 11.844 -26.297 25.266 1 96.88 470 LEU A C 1
ATOM 3668 O O . LEU A 1 470 ? 12.672 -27.172 25.516 1 96.88 470 LEU A O 1
ATOM 3672 N N . ILE A 1 471 ? 11.336 -25.547 26.188 1 96.69 471 ILE A N 1
ATOM 3673 C CA . ILE A 1 471 ? 11.641 -25.734 27.594 1 96.69 471 ILE A CA 1
ATOM 3674 C C . ILE A 1 471 ? 11.211 -27.141 28.016 1 96.69 471 ILE A C 1
ATOM 3676 O O . ILE A 1 471 ? 11.953 -27.828 28.719 1 96.69 471 ILE A O 1
ATOM 3680 N N . LEU A 1 472 ? 10.062 -27.547 27.594 1 96.88 472 LEU A N 1
ATOM 3681 C CA . LEU A 1 472 ? 9.547 -28.859 27.938 1 96.88 472 LEU A CA 1
ATOM 3682 C C . LEU A 1 472 ? 10.422 -29.953 27.344 1 96.88 472 LEU A C 1
ATOM 3684 O O . LEU A 1 472 ? 10.656 -30.984 27.984 1 96.88 472 LEU A O 1
ATOM 3688 N N . ILE A 1 473 ? 10.82 -29.75 26.156 1 96.44 473 ILE A N 1
ATOM 3689 C CA . ILE A 1 473 ? 11.688 -30.719 25.5 1 96.44 473 ILE A CA 1
ATOM 3690 C C . ILE A 1 473 ? 13.016 -30.812 26.25 1 96.44 473 ILE A C 1
ATOM 3692 O O . ILE A 1 473 ? 13.508 -31.922 26.5 1 96.44 473 ILE A O 1
ATOM 3696 N N . ILE A 1 474 ? 13.586 -29.703 26.578 1 96.19 474 ILE A N 1
ATOM 3697 C CA . ILE A 1 474 ? 14.852 -29.688 27.312 1 96.19 474 ILE A CA 1
ATOM 3698 C C . ILE A 1 474 ? 14.672 -30.359 28.672 1 96.19 474 ILE A C 1
ATOM 3700 O O . ILE A 1 474 ? 15.516 -31.172 29.078 1 96.19 474 ILE A O 1
ATOM 3704 N N . TYR A 1 475 ? 13.656 -29.969 29.328 1 95 475 TYR A N 1
ATOM 3705 C CA . TYR A 1 475 ? 13.367 -30.578 30.625 1 95 475 TYR A CA 1
ATOM 3706 C C . TYR A 1 475 ? 13.188 -32.094 30.484 1 95 475 TYR A C 1
ATOM 3708 O O . TYR A 1 475 ? 13.68 -32.844 31.312 1 95 475 TYR A O 1
ATOM 3716 N N . GLY A 1 476 ? 12.461 -32.5 29.516 1 95.06 476 GLY A N 1
ATOM 3717 C CA . GLY A 1 476 ? 12.273 -33.938 29.266 1 95.06 476 GLY A CA 1
ATOM 3718 C C . GLY A 1 476 ? 13.57 -34.656 28.953 1 95.06 476 GLY A C 1
ATOM 3719 O O . GLY A 1 476 ? 13.797 -35.781 29.453 1 95.06 476 GLY A O 1
ATOM 3720 N N . LEU A 1 477 ? 14.297 -34.094 28.156 1 95.19 477 LEU A N 1
ATOM 3721 C CA . LEU A 1 477 ? 15.586 -34.688 27.812 1 95.19 477 LEU A CA 1
ATOM 3722 C C . LEU A 1 477 ? 16.484 -34.781 29.031 1 95.19 477 LEU A C 1
ATOM 3724 O O . LEU A 1 477 ? 17.219 -35.75 29.203 1 95.19 477 LEU A O 1
ATOM 3728 N N . LYS A 1 478 ? 16.531 -33.719 29.781 1 93.69 478 LYS A N 1
ATOM 3729 C CA . LYS A 1 478 ? 17.312 -33.719 31.016 1 93.69 478 LYS A CA 1
ATOM 3730 C C . LYS A 1 478 ? 16.844 -34.844 31.953 1 93.69 478 LYS A C 1
ATOM 3732 O O . LYS A 1 478 ? 17.672 -35.531 32.562 1 93.69 478 LYS A O 1
ATOM 3737 N N . LYS A 1 479 ? 15.633 -34.969 32.062 1 93.06 479 LYS A N 1
ATOM 3738 C CA . LYS A 1 479 ? 15.07 -36 32.906 1 93.06 479 LYS A CA 1
ATOM 3739 C C . LYS A 1 479 ? 15.438 -37.406 32.375 1 93.06 479 LYS A C 1
ATOM 3741 O O . LYS A 1 479 ? 15.734 -38.312 33.156 1 93.06 479 LYS A O 1
ATOM 3746 N N . LEU A 1 480 ? 15.359 -37.562 31.109 1 92.56 480 LEU A N 1
ATOM 3747 C CA . LEU A 1 480 ? 15.719 -38.844 30.5 1 92.56 480 LEU A CA 1
ATOM 3748 C C . LEU A 1 480 ? 17.203 -39.125 30.688 1 92.56 480 LEU A C 1
ATOM 3750 O O . LEU A 1 480 ? 17.594 -40.281 30.906 1 92.56 480 LEU A O 1
ATOM 3754 N N . PHE A 1 481 ? 17.938 -38.094 30.5 1 90.56 481 PHE A N 1
ATOM 3755 C CA . PHE A 1 481 ? 19.375 -38.219 30.703 1 90.56 481 PHE A CA 1
ATOM 3756 C C . PHE A 1 481 ? 19.688 -38.594 32.156 1 90.56 481 PHE A C 1
ATOM 3758 O O . PHE A 1 481 ? 20.516 -39.469 32.406 1 90.56 481 PHE A O 1
ATOM 3765 N N . TRP A 1 482 ? 19.047 -37.938 33.031 1 89.69 482 TRP A N 1
ATOM 3766 C CA . TRP A 1 482 ? 19.266 -38.219 34.469 1 89.69 482 TRP A CA 1
ATOM 3767 C C . TRP A 1 482 ? 18.797 -39.625 34.812 1 89.69 482 TRP A C 1
ATOM 3769 O O . TRP A 1 482 ? 19.438 -40.312 35.594 1 89.69 482 TRP A O 1
ATOM 3779 N N . ARG A 1 483 ? 17.766 -40.031 34.219 1 90 483 ARG A N 1
ATOM 3780 C CA . ARG A 1 483 ? 17.266 -41.375 34.469 1 90 483 ARG A CA 1
ATOM 3781 C C . ARG A 1 483 ? 18.219 -42.438 33.906 1 90 483 ARG A C 1
ATOM 3783 O O . ARG A 1 483 ? 18.422 -43.469 34.531 1 90 483 ARG A O 1
ATOM 3790 N N . ALA A 1 484 ? 18.766 -42.125 32.781 1 88.88 484 ALA A N 1
ATOM 3791 C CA . ALA A 1 484 ? 19.703 -43.031 32.156 1 88.88 484 ALA A CA 1
ATOM 3792 C C . ALA A 1 484 ? 21 -43.125 32.938 1 88.88 484 ALA A C 1
ATOM 3794 O O . ALA A 1 484 ? 21.594 -44.188 33.062 1 88.88 484 ALA A O 1
ATOM 3795 N N . VAL A 1 485 ? 21.422 -42.031 33.531 1 86 485 VAL A N 1
ATOM 3796 C CA . VAL A 1 485 ? 22.656 -42 34.281 1 86 485 VAL A CA 1
ATOM 3797 C C . VAL A 1 485 ? 22.438 -42.656 35.656 1 86 485 VAL A C 1
ATOM 3799 O O . VAL A 1 485 ? 23.281 -43.469 36.094 1 86 485 VAL A O 1
ATOM 3802 N N . ILE A 1 486 ? 21.391 -42.375 36.219 1 81.31 486 ILE A N 1
ATOM 3803 C CA . ILE A 1 486 ? 21.109 -43 37.5 1 81.31 486 ILE A CA 1
ATOM 3804 C C . ILE A 1 486 ? 20.875 -44.5 37.312 1 81.31 486 ILE A C 1
ATOM 3806 O O . ILE A 1 486 ? 21.312 -45.312 38.125 1 81.31 486 ILE A O 1
ATOM 3810 N N . GLY A 1 487 ? 20.219 -44.812 36.25 1 74.56 487 GLY A N 1
ATOM 3811 C CA . GLY A 1 487 ? 20.016 -46.219 35.938 1 74.56 487 GLY A CA 1
ATOM 3812 C C . GLY A 1 487 ? 21.312 -46.969 35.719 1 74.56 487 GLY A C 1
ATOM 3813 O O . GLY A 1 487 ? 21.453 -48.094 36.156 1 74.56 487 GLY A O 1
ATOM 3814 N N . GLN A 1 488 ? 22.219 -46.375 35.188 1 76.12 488 GLN A N 1
ATOM 3815 C CA . GLN A 1 488 ? 23.516 -46.969 34.969 1 76.12 488 GLN A CA 1
ATOM 3816 C C . GLN A 1 488 ? 24.281 -47.125 36.281 1 76.12 488 GLN A C 1
ATOM 3818 O O . GLN A 1 488 ? 24.953 -48.125 36.5 1 76.12 488 GLN A O 1
ATOM 3823 N N . ASP A 1 489 ? 24.203 -46.125 37.125 1 75.88 489 ASP A N 1
ATOM 3824 C CA . ASP A 1 489 ? 24.859 -46.188 38.406 1 75.88 489 ASP A CA 1
ATOM 3825 C C . ASP A 1 489 ? 24.281 -47.312 39.281 1 75.88 489 ASP A C 1
ATOM 3827 O O . ASP A 1 489 ? 25 -48 39.969 1 75.88 489 ASP A O 1
ATOM 3831 N N . VAL A 1 490 ? 23.094 -47.531 39.188 1 70.81 490 VAL A N 1
ATOM 3832 C CA . VAL A 1 490 ? 22.438 -48.594 39.969 1 70.81 490 VAL A CA 1
ATOM 3833 C C . VAL A 1 490 ? 22.812 -49.969 39.406 1 70.81 490 VAL A C 1
ATOM 3835 O O . VAL A 1 490 ? 23.062 -50.906 40.156 1 70.81 490 VAL A O 1
ATOM 3838 N N . PHE A 1 491 ? 22.953 -50.031 38.188 1 65.88 491 PHE A N 1
ATOM 3839 C CA . PHE A 1 491 ? 23.328 -51.281 37.531 1 65.88 491 PHE A CA 1
ATOM 3840 C C . PHE A 1 491 ? 24.781 -51.656 37.844 1 65.88 491 PHE A C 1
ATOM 3842 O O . PHE A 1 491 ? 25.094 -52.812 38.094 1 65.88 491 PHE A O 1
ATOM 3849 N N . LYS A 1 492 ? 25.625 -50.75 37.875 1 69.12 492 LYS A N 1
ATOM 3850 C CA . LYS A 1 492 ? 27.031 -51 38.25 1 69.12 492 LYS A CA 1
ATOM 3851 C C . LYS A 1 492 ? 27.156 -51.406 39.719 1 69.12 492 LYS A C 1
ATOM 3853 O O . LYS A 1 492 ? 27.953 -52.281 40.031 1 69.12 492 LYS A O 1
ATOM 3858 N N . LYS A 1 493 ? 26.453 -50.781 40.438 1 61.06 493 LYS A N 1
ATOM 3859 C CA . LYS A 1 493 ? 26.547 -51.156 41.844 1 61.06 493 LYS A CA 1
ATOM 3860 C C . LYS A 1 493 ? 26.016 -52.562 42.094 1 61.06 493 LYS A C 1
ATOM 3862 O O . LYS A 1 493 ? 26.484 -53.281 42.969 1 61.06 493 LYS A O 1
ATOM 3867 N N . LYS A 1 494 ? 25.25 -53.156 41.406 1 65 494 LYS A N 1
ATOM 3868 C CA . LYS A 1 494 ? 24.719 -54.5 41.562 1 65 494 LYS A CA 1
ATOM 3869 C C . LYS A 1 494 ? 25.703 -55.531 41.031 1 65 494 LYS A C 1
ATOM 3871 O O . LYS A 1 494 ? 25.719 -56.688 41.531 1 65 494 LYS A O 1
ATOM 3876 N N . ILE A 1 495 ? 26.531 -55.188 40.25 1 70.62 495 ILE A N 1
ATOM 3877 C CA . ILE A 1 495 ? 27.5 -56.125 39.688 1 70.62 495 ILE A CA 1
ATOM 3878 C C . ILE A 1 495 ? 28.734 -56.156 40.594 1 70.62 495 ILE A C 1
ATOM 3880 O O . ILE A 1 495 ? 29.328 -57.25 40.812 1 70.62 495 ILE A O 1
ATOM 3884 N N . ASP A 1 496 ? 29.062 -55.281 41.344 1 57.91 496 ASP A N 1
ATOM 3885 C CA . ASP A 1 496 ? 30.203 -55.375 42.281 1 57.91 496 ASP A CA 1
ATOM 3886 C C . ASP A 1 496 ? 29.797 -56.062 43.562 1 57.91 496 ASP A C 1
ATOM 3888 O O . ASP A 1 496 ? 30.594 -56.812 44.125 1 57.91 496 ASP A O 1
ATOM 3892 N N . MET B 1 1 ? 12.859 -8.219 -20.219 1 98.31 1 MET B N 1
ATOM 3893 C CA . MET B 1 1 ? 12.125 -9.023 -19.25 1 98.31 1 MET B CA 1
ATOM 3894 C C . MET B 1 1 ? 12.68 -10.438 -19.188 1 98.31 1 MET B C 1
ATOM 3896 O O . MET B 1 1 ? 13.227 -10.945 -20.172 1 98.31 1 MET B O 1
ATOM 3900 N N . ALA B 1 2 ? 12.547 -11.023 -17.969 1 98.19 2 ALA B N 1
ATOM 3901 C CA . ALA B 1 2 ? 13.133 -12.359 -17.875 1 98.19 2 ALA B CA 1
ATOM 3902 C C . ALA B 1 2 ? 12.477 -13.164 -16.766 1 98.19 2 ALA B C 1
ATOM 3904 O O . ALA B 1 2 ? 12.125 -12.625 -15.719 1 98.19 2 ALA B O 1
ATOM 3905 N N . THR B 1 3 ? 12.25 -14.43 -17 1 97.88 3 THR B N 1
ATOM 3906 C CA . THR B 1 3 ? 11.797 -15.367 -15.969 1 97.88 3 THR B CA 1
ATOM 3907 C C . THR B 1 3 ? 12.562 -16.688 -16.062 1 97.88 3 THR B C 1
ATOM 3909 O O . THR B 1 3 ? 12.867 -17.156 -17.156 1 97.88 3 THR B O 1
ATOM 3912 N N . MET B 1 4 ? 12.992 -17.203 -14.852 1 95 4 MET B N 1
ATOM 3913 C CA . MET B 1 4 ? 13.664 -18.484 -14.734 1 95 4 MET B CA 1
ATOM 3914 C C . MET B 1 4 ? 12.688 -19.578 -14.328 1 95 4 MET B C 1
ATOM 3916 O O . MET B 1 4 ? 13.094 -20.672 -13.945 1 95 4 MET B O 1
ATOM 3920 N N . GLY B 1 5 ? 11.445 -19.141 -14.273 1 85.12 5 GLY B N 1
ATOM 3921 C CA . GLY B 1 5 ? 10.484 -20.109 -13.781 1 85.12 5 GLY B CA 1
ATOM 3922 C C . GLY B 1 5 ? 10.477 -21.406 -14.578 1 85.12 5 GLY B C 1
ATOM 3923 O O . GLY B 1 5 ? 11.109 -21.484 -15.633 1 85.12 5 GLY B O 1
ATOM 3924 N N . GLY B 1 6 ? 9.758 -22.516 -13.977 1 80.12 6 GLY B N 1
ATOM 3925 C CA . GLY B 1 6 ? 9.828 -23.859 -14.523 1 80.12 6 GLY B CA 1
ATOM 3926 C C . GLY B 1 6 ? 8.594 -24.234 -15.328 1 80.12 6 GLY B C 1
ATOM 3927 O O . GLY B 1 6 ? 8.531 -25.312 -15.906 1 80.12 6 GLY B O 1
ATOM 3928 N N . THR B 1 7 ? 7.676 -23.328 -15.297 1 87.38 7 THR B N 1
ATOM 3929 C CA . THR B 1 7 ? 6.477 -23.594 -16.078 1 87.38 7 THR B CA 1
ATOM 3930 C C . THR B 1 7 ? 6.191 -22.438 -17.031 1 87.38 7 THR B C 1
ATOM 3932 O O . THR B 1 7 ? 6.551 -21.297 -16.766 1 87.38 7 THR B O 1
ATOM 3935 N N . LYS B 1 8 ? 5.613 -22.812 -18.109 1 90.62 8 LYS B N 1
ATOM 3936 C CA . LYS B 1 8 ? 5.312 -21.859 -19.172 1 90.62 8 LYS B CA 1
ATOM 3937 C C . LYS B 1 8 ? 4.383 -20.766 -18.688 1 90.62 8 LYS B C 1
ATOM 3939 O O . LYS B 1 8 ? 4.391 -19.656 -19.219 1 90.62 8 LYS B O 1
ATOM 3944 N N . SER B 1 9 ? 3.611 -21.031 -17.656 1 91.25 9 SER B N 1
ATOM 3945 C CA . SER B 1 9 ? 2.648 -20.078 -17.125 1 91.25 9 SER B CA 1
ATOM 3946 C C . SER B 1 9 ? 3.344 -18.828 -16.609 1 91.25 9 SER B C 1
ATOM 3948 O O . SER B 1 9 ? 2.744 -17.75 -16.562 1 91.25 9 SER B O 1
ATOM 3950 N N . HIS B 1 10 ? 4.59 -18.906 -16.266 1 94.5 10 HIS B N 1
ATOM 3951 C CA . HIS B 1 10 ? 5.336 -17.766 -15.75 1 94.5 10 HIS B CA 1
ATOM 3952 C C . HIS B 1 10 ? 5.578 -16.719 -16.844 1 94.5 10 HIS B C 1
ATOM 3954 O O . HIS B 1 10 ? 5.887 -15.562 -16.547 1 94.5 10 HIS B O 1
ATOM 3960 N N . THR B 1 11 ? 5.48 -17.125 -18.078 1 96.88 11 THR B N 1
ATOM 3961 C CA . THR B 1 11 ? 5.738 -16.188 -19.172 1 96.88 11 THR B CA 1
ATOM 3962 C C . THR B 1 11 ? 4.512 -15.328 -19.453 1 96.88 11 THR B C 1
ATOM 3964 O O . THR B 1 11 ? 4.625 -14.242 -20.031 1 96.88 11 THR B O 1
ATOM 3967 N N . VAL B 1 12 ? 3.359 -15.727 -18.984 1 96.25 12 VAL B N 1
ATOM 3968 C CA . VAL B 1 12 ? 2.088 -15.133 -19.391 1 96.25 12 VAL B CA 1
ATOM 3969 C C . VAL B 1 12 ? 2.016 -13.688 -18.922 1 96.25 12 VAL B C 1
ATOM 3971 O O . VAL B 1 12 ? 1.745 -12.781 -19.703 1 96.25 12 VAL B O 1
ATOM 3974 N N . PRO B 1 13 ? 2.301 -13.398 -17.625 1 97.12 13 PRO B N 1
ATOM 3975 C CA . PRO B 1 13 ? 2.258 -12 -17.188 1 97.12 13 PRO B CA 1
ATOM 3976 C C . PRO B 1 13 ? 3.305 -11.133 -17.891 1 97.12 13 PRO B C 1
ATOM 3978 O O . PRO B 1 13 ? 3.059 -9.961 -18.156 1 97.12 13 PRO B O 1
ATOM 3981 N N . PHE B 1 14 ? 4.426 -11.695 -18.203 1 98.31 14 PHE B N 1
ATOM 3982 C CA . PHE B 1 14 ? 5.484 -10.953 -18.875 1 98.31 14 PHE B CA 1
ATOM 3983 C C . PHE B 1 14 ? 5.078 -10.617 -20.312 1 98.31 14 PHE B C 1
ATOM 3985 O O . PHE B 1 14 ? 5.324 -9.5 -20.781 1 98.31 14 PHE B O 1
ATOM 3992 N N . VAL B 1 15 ? 4.473 -11.594 -20.953 1 98.12 15 VAL B N 1
ATOM 3993 C CA . VAL B 1 15 ? 4.023 -11.359 -22.312 1 98.12 15 VAL B CA 1
ATOM 3994 C C . VAL B 1 15 ? 2.939 -10.281 -22.328 1 98.12 15 VAL B C 1
ATOM 3996 O O . VAL B 1 15 ? 2.924 -9.414 -23.203 1 98.12 15 VAL B O 1
ATOM 3999 N N . ALA B 1 16 ? 2.041 -10.359 -21.359 1 98.12 16 ALA B N 1
ATOM 4000 C CA . ALA B 1 16 ? 0.996 -9.344 -21.266 1 98.12 16 ALA B CA 1
ATOM 4001 C C . ALA B 1 16 ? 1.597 -7.957 -21.078 1 98.12 16 ALA B C 1
ATOM 4003 O O . ALA B 1 16 ? 1.214 -7.008 -21.766 1 98.12 16 ALA B O 1
ATOM 4004 N N . LEU B 1 17 ? 2.514 -7.801 -20.141 1 98.56 17 LEU B N 1
ATOM 4005 C CA . LEU B 1 17 ? 3.193 -6.527 -19.906 1 98.56 17 LEU B CA 1
ATOM 4006 C C . LEU B 1 17 ? 3.953 -6.09 -21.156 1 98.56 17 LEU B C 1
ATOM 4008 O O . LEU B 1 17 ? 3.898 -4.922 -21.547 1 98.56 17 LEU B O 1
ATOM 4012 N N . GLY B 1 18 ? 4.672 -7.035 -21.766 1 98.62 18 GLY B N 1
ATOM 4013 C CA . GLY B 1 18 ? 5.43 -6.73 -22.969 1 98.62 18 GLY B CA 1
ATOM 4014 C C . GLY B 1 18 ? 4.562 -6.219 -24.109 1 98.62 18 GLY B C 1
ATOM 4015 O O . GLY B 1 18 ? 4.957 -5.301 -24.828 1 98.62 18 GLY B O 1
ATOM 4016 N N . THR B 1 19 ? 3.459 -6.836 -24.25 1 97.88 19 THR B N 1
ATOM 4017 C CA . THR B 1 19 ? 2.537 -6.41 -25.297 1 97.88 19 THR B CA 1
ATOM 4018 C C . THR B 1 19 ? 2.059 -4.98 -25.047 1 97.88 19 THR B C 1
ATOM 4020 O O . THR B 1 19 ? 1.952 -4.188 -25.984 1 97.88 19 THR B O 1
ATOM 4023 N N . SER B 1 20 ? 1.76 -4.664 -23.812 1 97.69 20 SER B N 1
ATOM 4024 C CA . SER B 1 20 ? 1.364 -3.305 -23.453 1 97.69 20 SER B CA 1
ATOM 4025 C C . SER B 1 20 ? 2.49 -2.312 -23.734 1 97.69 20 SER B C 1
ATOM 4027 O O . SER B 1 20 ? 2.25 -1.221 -24.25 1 97.69 20 SER B O 1
ATOM 4029 N N . LEU B 1 21 ? 3.688 -2.65 -23.406 1 98.38 21 LEU B N 1
ATOM 4030 C CA . LEU B 1 21 ? 4.852 -1.803 -23.641 1 98.38 21 LEU B CA 1
ATOM 4031 C C . LEU B 1 21 ? 5.078 -1.588 -25.125 1 98.38 21 LEU B C 1
ATOM 4033 O O . LEU B 1 21 ? 5.359 -0.468 -25.562 1 98.38 21 LEU B O 1
ATOM 4037 N N . ARG B 1 22 ? 4.941 -2.646 -25.875 1 97.81 22 ARG B N 1
ATOM 4038 C CA . ARG B 1 22 ? 5.117 -2.561 -27.312 1 97.81 22 ARG B CA 1
ATOM 4039 C C . ARG B 1 22 ? 4.094 -1.62 -27.938 1 97.81 22 ARG B C 1
ATOM 4041 O O . ARG B 1 22 ? 4.414 -0.859 -28.859 1 97.81 22 ARG B O 1
ATOM 4048 N N . SER B 1 23 ? 2.906 -1.714 -27.484 1 96.75 23 SER B N 1
ATOM 4049 C CA . SER B 1 23 ? 1.85 -0.856 -28.016 1 96.75 23 SER B CA 1
ATOM 4050 C C . SER B 1 23 ? 2.18 0.618 -27.797 1 96.75 23 SER B C 1
ATOM 4052 O O . SER B 1 23 ? 1.678 1.479 -28.531 1 96.75 23 SER B O 1
ATOM 4054 N N . ARG B 1 24 ? 2.99 0.901 -26.891 1 96.62 24 ARG B N 1
ATOM 4055 C CA . ARG B 1 24 ? 3.402 2.275 -26.625 1 96.62 24 ARG B CA 1
ATOM 4056 C C . ARG B 1 24 ? 4.715 2.604 -27.328 1 96.62 24 ARG B C 1
ATOM 4058 O O . ARG B 1 24 ? 5.312 3.65 -27.078 1 96.62 24 ARG B O 1
ATOM 4065 N N . GLY B 1 25 ? 5.27 1.67 -28.094 1 97.06 25 GLY B N 1
ATOM 4066 C CA . GLY B 1 25 ? 6.398 1.959 -28.969 1 97.06 25 GLY B CA 1
ATOM 4067 C C . GLY B 1 25 ? 7.719 1.454 -28.422 1 97.06 25 GLY B C 1
ATOM 4068 O O . GLY B 1 25 ? 8.781 1.749 -28.969 1 97.06 25 GLY B O 1
ATOM 4069 N N . HIS B 1 26 ? 7.723 0.649 -27.391 1 97.75 26 HIS B N 1
ATOM 4070 C CA . HIS B 1 26 ? 8.969 0.17 -26.812 1 97.75 26 HIS B CA 1
ATOM 4071 C C . HIS B 1 26 ? 9.438 -1.111 -27.484 1 97.75 26 HIS B C 1
ATOM 4073 O O . HIS B 1 26 ? 8.633 -1.872 -28.016 1 97.75 26 HIS B O 1
ATOM 4079 N N . ASN B 1 27 ? 10.766 -1.316 -27.469 1 96.88 27 ASN B N 1
ATOM 4080 C CA . ASN B 1 27 ? 11.375 -2.58 -27.859 1 96.88 27 ASN B CA 1
ATOM 4081 C C . ASN B 1 27 ? 11.492 -3.543 -26.688 1 96.88 27 ASN B C 1
ATOM 4083 O O . ASN B 1 27 ? 12.195 -3.264 -25.719 1 96.88 27 ASN B O 1
ATOM 4087 N N . VAL B 1 28 ? 10.844 -4.668 -26.812 1 98.19 28 VAL B N 1
ATOM 4088 C CA . VAL B 1 28 ? 10.734 -5.559 -25.672 1 98.19 28 VAL B CA 1
ATOM 4089 C C . VAL B 1 28 ? 11.32 -6.922 -26.016 1 98.19 28 VAL B C 1
ATOM 4091 O O . VAL B 1 28 ? 11 -7.496 -27.062 1 98.19 28 VAL B O 1
ATOM 4094 N N . THR B 1 29 ? 12.195 -7.422 -25.203 1 98.31 29 THR B N 1
ATOM 4095 C CA . THR B 1 29 ? 12.766 -8.766 -25.281 1 98.31 29 THR B CA 1
ATOM 4096 C C . THR B 1 29 ? 12.43 -9.578 -24.047 1 98.31 29 THR B C 1
ATOM 4098 O O . THR B 1 29 ? 12.539 -9.078 -22.922 1 98.31 29 THR B O 1
ATOM 4101 N N . LEU B 1 30 ? 11.984 -10.781 -24.25 1 98.5 30 LEU B N 1
ATOM 4102 C CA . LEU B 1 30 ? 11.695 -11.672 -23.125 1 98.5 30 LEU B CA 1
ATOM 4103 C C . LEU B 1 30 ? 12.641 -12.867 -23.125 1 98.5 30 LEU B C 1
ATOM 4105 O O . LEU B 1 30 ? 12.742 -13.586 -24.125 1 98.5 30 LEU B O 1
ATOM 4109 N N . LEU B 1 31 ? 13.352 -13.023 -22.062 1 98.38 31 LEU B N 1
ATOM 4110 C CA . LEU B 1 31 ? 14.172 -14.211 -21.844 1 98.38 31 LEU B CA 1
ATOM 4111 C C . LEU B 1 31 ? 13.43 -15.234 -20.984 1 98.38 31 LEU B C 1
ATOM 4113 O O . LEU B 1 31 ? 12.969 -14.914 -19.891 1 98.38 31 LEU B O 1
ATOM 4117 N N . SER B 1 32 ? 13.258 -16.406 -21.484 1 98 32 SER B N 1
ATOM 4118 C CA . SER B 1 32 ? 12.656 -17.516 -20.75 1 98 32 SER B CA 1
ATOM 4119 C C . SER B 1 32 ? 13.148 -18.859 -21.297 1 98 32 SER B C 1
ATOM 4121 O O . SER B 1 32 ? 13.906 -18.906 -22.266 1 98 32 SER B O 1
ATOM 4123 N N . ALA B 1 33 ? 12.711 -19.922 -20.625 1 97.38 33 ALA B N 1
ATOM 4124 C CA . ALA B 1 33 ? 13.117 -21.266 -21.047 1 97.38 33 ALA B CA 1
ATOM 4125 C C . ALA B 1 33 ? 12.125 -21.844 -22.047 1 97.38 33 ALA B C 1
ATOM 4127 O O . ALA B 1 33 ? 12.203 -23.031 -22.391 1 97.38 33 ALA B O 1
ATOM 4128 N N . PHE B 1 34 ? 11.172 -21.016 -22.547 1 96.25 34 PHE B N 1
ATOM 4129 C CA . PHE B 1 34 ? 10.078 -21.547 -23.344 1 96.25 34 PHE B CA 1
ATOM 4130 C C . PHE B 1 34 ? 9.969 -20.797 -24.672 1 96.25 34 PHE B C 1
ATOM 4132 O O . PHE B 1 34 ? 9.703 -19.594 -24.703 1 9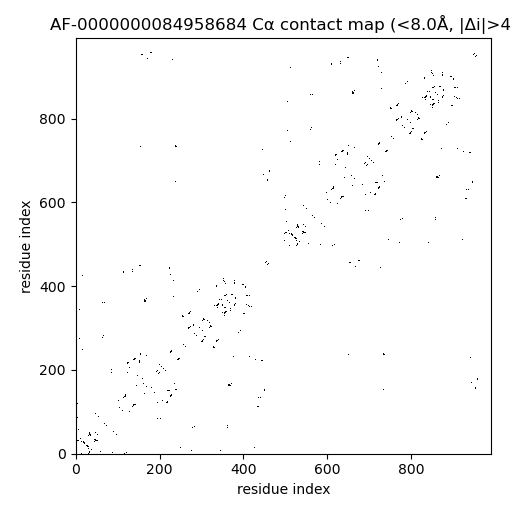6.25 34 PHE B O 1
ATOM 4139 N N . PRO B 1 35 ? 10.164 -21.5 -25.75 1 96.31 35 PRO B N 1
ATOM 4140 C CA . PRO B 1 35 ? 9.969 -20.859 -27.047 1 96.31 35 PRO B CA 1
ATOM 4141 C C . PRO B 1 35 ? 8.492 -20.656 -27.391 1 96.31 35 PRO B C 1
ATOM 4143 O O . PRO B 1 35 ? 7.66 -21.516 -27.078 1 96.31 35 PRO B O 1
ATOM 4146 N N . GLY B 1 36 ? 8.211 -19.484 -28 1 95.5 36 GLY B N 1
ATOM 4147 C CA . GLY B 1 36 ? 6.855 -19.344 -28.516 1 95.5 36 GLY B CA 1
ATOM 4148 C C . GLY B 1 36 ? 6.098 -18.203 -27.875 1 95.5 36 GLY B C 1
ATOM 4149 O O . GLY B 1 36 ? 5.582 -17.328 -28.578 1 95.5 36 GLY B O 1
ATOM 4150 N N . PRO B 1 37 ? 6.047 -18.188 -26.578 1 94.06 37 PRO B N 1
ATOM 4151 C CA . PRO B 1 37 ? 5.176 -17.203 -25.922 1 94.06 37 PRO B CA 1
ATOM 4152 C C . PRO B 1 37 ? 5.457 -15.773 -26.359 1 94.06 37 PRO B C 1
ATOM 4154 O O . PRO B 1 37 ? 4.527 -15.031 -26.703 1 94.06 37 PRO B O 1
ATOM 4157 N N . ALA B 1 38 ? 6.676 -15.344 -26.344 1 95.88 38 ALA B N 1
ATOM 4158 C CA . ALA B 1 38 ? 7.027 -13.977 -26.703 1 95.88 38 ALA B CA 1
ATOM 4159 C C . ALA B 1 38 ? 6.902 -13.758 -28.219 1 95.88 38 ALA B C 1
ATOM 4161 O O . ALA B 1 38 ? 6.258 -12.805 -28.656 1 95.88 38 ALA B O 1
ATOM 4162 N N . ALA B 1 39 ? 7.426 -14.672 -29 1 96.06 39 ALA B N 1
ATOM 4163 C CA . ALA B 1 39 ? 7.43 -14.555 -30.453 1 96.06 39 ALA B CA 1
ATOM 4164 C C . ALA B 1 39 ? 6.004 -14.531 -31.016 1 96.06 39 ALA B C 1
ATOM 4166 O O . ALA B 1 39 ? 5.699 -13.766 -31.922 1 96.06 39 ALA B O 1
ATOM 4167 N N . ASN B 1 40 ? 5.199 -15.344 -30.453 1 95.38 40 ASN B N 1
ATOM 4168 C CA . ASN B 1 40 ? 3.816 -15.453 -30.906 1 95.38 40 ASN B CA 1
ATOM 4169 C C . ASN B 1 40 ? 3.033 -14.172 -30.625 1 95.38 40 ASN B C 1
ATOM 4171 O O . ASN B 1 40 ? 1.949 -13.969 -31.172 1 95.38 40 ASN B O 1
ATOM 4175 N N . ASN B 1 41 ? 3.564 -13.305 -29.828 1 94.94 41 ASN B N 1
ATOM 4176 C CA . ASN B 1 41 ? 2.891 -12.062 -29.484 1 94.94 41 ASN B CA 1
ATOM 4177 C C . ASN B 1 41 ? 3.676 -10.844 -29.969 1 94.94 41 ASN B C 1
ATOM 4179 O O . ASN B 1 41 ? 3.496 -9.742 -29.453 1 94.94 41 ASN B O 1
ATOM 4183 N N . GLY B 1 42 ? 4.59 -11.023 -30.859 1 95.69 42 GLY B N 1
ATOM 4184 C CA . GLY B 1 42 ? 5.289 -9.938 -31.531 1 95.69 42 GLY B CA 1
ATOM 4185 C C . GLY B 1 42 ? 6.418 -9.352 -30.703 1 95.69 42 GLY B C 1
ATOM 4186 O O . GLY B 1 42 ? 6.863 -8.227 -30.953 1 95.69 42 GLY B O 1
ATOM 4187 N N . LEU B 1 43 ? 6.855 -10.008 -29.672 1 97.88 43 LEU B N 1
ATOM 4188 C CA . LEU B 1 43 ? 7.988 -9.57 -28.875 1 97.88 43 LEU B CA 1
ATOM 4189 C C . LEU B 1 43 ? 9.266 -10.289 -29.297 1 97.88 43 LEU B C 1
ATOM 4191 O O . LEU B 1 43 ? 9.203 -11.352 -29.922 1 97.88 43 LEU B O 1
ATOM 4195 N N . HIS B 1 44 ? 10.359 -9.656 -29.031 1 97.56 44 HIS B N 1
ATOM 4196 C CA . HIS B 1 44 ? 11.625 -10.359 -29.219 1 97.56 44 HIS B CA 1
ATOM 4197 C C . HIS B 1 44 ? 11.812 -11.438 -28.172 1 97.56 44 HIS B C 1
ATOM 4199 O O . HIS B 1 44 ? 11.484 -11.234 -27 1 97.56 44 HIS B O 1
ATOM 4205 N N . GLU B 1 45 ? 12.266 -12.578 -28.641 1 97.44 45 GLU B N 1
ATOM 4206 C CA . GLU B 1 45 ? 12.391 -13.734 -27.75 1 97.44 45 GLU B CA 1
ATOM 4207 C C . GLU B 1 45 ? 13.852 -14.18 -27.625 1 97.44 45 GLU B C 1
ATOM 4209 O O . GLU B 1 45 ? 14.586 -14.203 -28.625 1 97.44 45 GLU B O 1
ATOM 4214 N N . LEU B 1 46 ? 14.297 -14.359 -26.438 1 97.75 46 LEU B N 1
ATOM 4215 C CA . LEU B 1 46 ? 15.586 -14.961 -26.109 1 97.75 46 LEU B CA 1
ATOM 4216 C C . LEU B 1 46 ? 15.398 -16.266 -25.328 1 97.75 46 LEU B C 1
ATOM 4218 O O . LEU B 1 46 ? 15.039 -16.234 -24.156 1 97.75 46 LEU B O 1
ATOM 4222 N N . VAL B 1 47 ? 15.68 -17.375 -26.031 1 97.88 47 VAL B N 1
ATOM 4223 C CA . VAL B 1 47 ? 15.539 -18.688 -25.391 1 97.88 47 VAL B CA 1
ATOM 4224 C C . VAL B 1 47 ? 16.906 -19.375 -25.328 1 97.88 47 VAL B C 1
ATOM 4226 O O . VAL B 1 47 ? 17.312 -20.031 -26.281 1 97.88 47 VAL B O 1
ATOM 4229 N N . PRO B 1 48 ? 17.578 -19.281 -24.188 1 97.94 48 PRO B N 1
ATOM 4230 C CA . PRO B 1 48 ? 18.844 -20.016 -24.078 1 97.94 48 PRO B CA 1
ATOM 4231 C C . PRO B 1 48 ? 18.656 -21.516 -24.219 1 97.94 48 PRO B C 1
ATOM 4233 O O . PRO B 1 48 ? 17.969 -22.141 -23.422 1 97.94 48 PRO B O 1
ATOM 4236 N N . SER B 1 49 ? 19.344 -22.109 -25.109 1 97.38 49 SER B N 1
ATOM 4237 C CA . SER B 1 49 ? 19.109 -23.5 -25.484 1 97.38 49 SER B CA 1
ATOM 4238 C C . SER B 1 49 ? 19.422 -24.453 -24.344 1 97.38 49 SER B C 1
ATOM 4240 O O . SER B 1 49 ? 18.719 -25.438 -24.125 1 97.38 49 SER B O 1
ATOM 4242 N N . ILE B 1 50 ? 20.5 -24.156 -23.609 1 97.94 50 ILE B N 1
ATOM 4243 C CA . ILE B 1 50 ? 20.906 -25.031 -22.516 1 97.94 50 ILE B CA 1
ATOM 4244 C C . ILE B 1 50 ? 19.891 -24.953 -21.391 1 97.94 50 ILE B C 1
ATOM 4246 O O . ILE B 1 50 ? 19.531 -25.969 -20.781 1 97.94 50 ILE B O 1
ATOM 4250 N N . LEU B 1 51 ? 19.422 -23.766 -21.109 1 98.12 51 LEU B N 1
ATOM 4251 C CA . LEU B 1 51 ? 18.391 -23.594 -20.094 1 98.12 51 LEU B CA 1
ATOM 4252 C C . LEU B 1 51 ? 17.094 -24.281 -20.516 1 98.12 51 LEU B C 1
ATOM 4254 O O . LEU B 1 51 ? 16.438 -24.938 -19.688 1 98.12 51 LEU B O 1
ATOM 4258 N N . GLU B 1 52 ? 16.703 -24.078 -21.781 1 97.69 52 GLU B N 1
ATOM 4259 C CA . GLU B 1 52 ? 15.516 -24.734 -22.312 1 97.69 52 GLU B CA 1
ATOM 4260 C C . GLU B 1 52 ? 15.578 -26.25 -22.109 1 97.69 52 GLU B C 1
ATOM 4262 O O . GLU B 1 52 ? 14.625 -26.859 -21.609 1 97.69 52 GLU B O 1
ATOM 4267 N N . ALA B 1 53 ? 16.719 -26.828 -22.438 1 97.12 53 ALA B N 1
ATOM 4268 C CA . ALA B 1 53 ? 16.906 -28.266 -22.297 1 97.12 53 ALA B CA 1
ATOM 4269 C C . ALA B 1 53 ? 16.844 -28.688 -20.828 1 97.12 53 ALA B C 1
ATOM 4271 O O . ALA B 1 53 ? 16.266 -29.734 -20.5 1 97.12 53 ALA B O 1
ATOM 4272 N N . TYR B 1 54 ? 17.469 -28 -20 1 96.94 54 TYR B N 1
ATOM 4273 C CA . TYR B 1 54 ? 17.469 -28.328 -18.578 1 96.94 54 TYR B CA 1
ATOM 4274 C C . TYR B 1 54 ? 16.047 -28.328 -18.031 1 96.94 54 TYR B C 1
ATOM 4276 O O . TYR B 1 54 ? 15.648 -29.281 -17.344 1 96.94 54 TYR B O 1
ATOM 4284 N N . VAL B 1 55 ? 15.32 -27.219 -18.328 1 95.94 55 VAL B N 1
ATOM 4285 C CA . VAL B 1 55 ? 13.969 -27.078 -17.781 1 95.94 55 VAL B CA 1
ATOM 4286 C C . VAL B 1 55 ? 13.078 -28.203 -18.312 1 95.94 55 VAL B C 1
ATOM 4288 O O . VAL B 1 55 ? 12.281 -28.766 -17.578 1 95.94 55 VAL B O 1
ATOM 4291 N N . GLU B 1 56 ? 13.211 -28.469 -19.562 1 93.69 56 GLU B N 1
ATOM 4292 C CA . GLU B 1 56 ? 12.445 -29.547 -20.156 1 93.69 56 GLU B CA 1
ATOM 4293 C C . GLU B 1 56 ? 12.734 -30.875 -19.469 1 93.69 56 GLU B C 1
ATOM 4295 O O . GLU B 1 56 ? 11.812 -31.625 -19.125 1 93.69 56 GLU B O 1
ATOM 4300 N N . ASN B 1 57 ? 13.992 -31.141 -19.219 1 93.06 57 ASN B N 1
ATOM 4301 C CA . ASN B 1 57 ? 14.391 -32.375 -18.562 1 93.06 57 ASN B CA 1
ATOM 4302 C C . ASN B 1 57 ? 13.961 -32.406 -17.109 1 93.06 57 ASN B C 1
ATOM 4304 O O . ASN B 1 57 ? 13.586 -33.469 -16.594 1 93.06 57 ASN B O 1
ATOM 4308 N N . PHE B 1 58 ? 14.133 -31.375 -16.516 1 91.75 58 PHE B N 1
ATOM 4309 C CA . PHE B 1 58 ? 13.812 -31.266 -15.094 1 91.75 58 PHE B CA 1
ATOM 4310 C C . PHE B 1 58 ? 12.328 -31.516 -14.859 1 91.75 58 PHE B C 1
ATOM 4312 O O . PHE B 1 58 ? 11.945 -32.156 -13.883 1 91.75 58 PHE B O 1
ATOM 4319 N N . THR B 1 59 ? 11.453 -31 -15.758 1 87.19 59 THR B N 1
ATOM 4320 C CA . THR B 1 59 ? 10.008 -31.062 -15.547 1 87.19 59 THR B CA 1
ATOM 4321 C C . THR B 1 59 ? 9.422 -32.281 -16.219 1 87.19 59 THR B C 1
ATOM 4323 O O . THR B 1 59 ? 8.258 -32.625 -15.992 1 87.19 59 THR B O 1
ATOM 4326 N N . ALA B 1 60 ? 10.156 -32.938 -17.062 1 82 60 ALA B N 1
ATOM 4327 C CA . ALA B 1 60 ? 9.68 -34.062 -17.844 1 82 60 ALA B CA 1
ATOM 4328 C C . ALA B 1 60 ? 9.211 -35.219 -16.922 1 82 60 ALA B C 1
ATOM 4330 O O . ALA B 1 60 ? 8.266 -35.938 -17.266 1 82 60 ALA B O 1
ATOM 4331 N N . GLU B 1 61 ? 9.789 -35.25 -15.812 1 75.69 61 GLU B N 1
ATOM 4332 C CA . GLU B 1 61 ? 9.484 -36.406 -14.961 1 75.69 61 GLU B CA 1
ATOM 4333 C C . GLU B 1 61 ? 8.461 -36.062 -13.891 1 75.69 61 GLU B C 1
ATOM 4335 O O . GLU B 1 61 ? 8.07 -36.906 -13.086 1 75.69 61 GLU B O 1
ATOM 4340 N N . TRP B 1 62 ? 8.016 -34.906 -13.969 1 79.44 62 TRP B N 1
ATOM 4341 C CA . TRP B 1 62 ? 7.086 -34.469 -12.922 1 79.44 62 TRP B CA 1
ATOM 4342 C C . TRP B 1 62 ? 5.715 -35.125 -13.117 1 79.44 62 TRP B C 1
ATOM 4344 O O . TRP B 1 62 ? 5.102 -34.969 -14.172 1 79.44 62 TRP B O 1
ATOM 4354 N N . ASP B 1 63 ? 5.332 -35.938 -12.164 1 80.19 63 ASP B N 1
ATOM 4355 C CA . ASP B 1 63 ? 3.984 -36.5 -12.086 1 80.19 63 ASP B CA 1
ATOM 4356 C C . ASP B 1 63 ? 3.148 -35.75 -11.047 1 80.19 63 ASP B C 1
ATOM 4358 O O . ASP B 1 63 ? 2.764 -36.312 -10.023 1 80.19 63 ASP B O 1
ATOM 4362 N N . LEU B 1 64 ? 2.787 -34.531 -11.367 1 82.88 64 LEU B N 1
ATOM 4363 C CA . LEU B 1 64 ? 2.17 -33.625 -10.383 1 82.88 64 LEU B CA 1
ATOM 4364 C C . LEU B 1 64 ? 0.786 -34.156 -9.992 1 82.88 64 LEU B C 1
ATOM 4366 O O . LEU B 1 64 ? 0.496 -34.312 -8.805 1 82.88 64 LEU B O 1
ATOM 4370 N N . VAL B 1 65 ? 0.004 -34.5 -10.961 1 84.44 65 VAL B N 1
ATOM 4371 C CA . VAL B 1 65 ? -1.368 -34.938 -10.727 1 84.44 65 VAL B CA 1
ATOM 4372 C C . VAL B 1 65 ? -1.365 -36.312 -10.062 1 84.44 65 VAL B C 1
ATOM 4374 O O . VAL B 1 65 ? -2.098 -36.562 -9.102 1 84.44 65 VAL B O 1
ATOM 4377 N N . GLY B 1 66 ? -0.504 -37.188 -10.609 1 84.19 66 GLY B N 1
ATOM 4378 C CA . GLY B 1 66 ? -0.427 -38.531 -10.039 1 84.19 66 GLY B CA 1
ATOM 4379 C C . GLY B 1 66 ? 0.036 -38.531 -8.594 1 84.19 66 GLY B C 1
ATOM 4380 O O . GLY B 1 66 ? -0.517 -39.25 -7.762 1 84.19 66 GLY B O 1
ATOM 4381 N N . ALA B 1 67 ? 1.032 -37.75 -8.367 1 86.69 67 ALA B N 1
ATOM 4382 C CA . ALA B 1 67 ? 1.544 -37.688 -7.004 1 86.69 67 ALA B CA 1
ATOM 4383 C C . ALA B 1 67 ? 0.47 -37.156 -6.047 1 86.69 67 ALA B C 1
ATOM 4385 O O . ALA B 1 67 ? 0.272 -37.75 -4.969 1 86.69 67 ALA B O 1
ATOM 4386 N N . ARG B 1 68 ? -0.213 -36.156 -6.465 1 88.19 68 ARG B N 1
ATOM 4387 C CA . ARG B 1 68 ? -1.266 -35.594 -5.621 1 88.19 68 ARG B CA 1
ATOM 4388 C C . ARG B 1 68 ? -2.408 -36.594 -5.445 1 88.19 68 ARG B C 1
ATOM 4390 O O . ARG B 1 68 ? -2.984 -36.688 -4.359 1 88.19 68 ARG B O 1
ATOM 4397 N N . PHE B 1 69 ? -2.748 -37.281 -6.496 1 88.56 69 PHE B N 1
ATOM 4398 C CA . PHE B 1 69 ? -3.803 -38.281 -6.461 1 88.56 69 PHE B CA 1
ATOM 4399 C C . PHE B 1 69 ? -3.461 -39.375 -5.477 1 88.56 69 PHE B C 1
ATOM 4401 O O . PHE B 1 69 ? -4.348 -39.938 -4.82 1 88.56 69 PHE B O 1
ATOM 4408 N N . ARG B 1 70 ? -2.189 -39.656 -5.332 1 89.38 70 ARG B N 1
ATOM 4409 C CA . ARG B 1 70 ? -1.727 -40.688 -4.41 1 89.38 70 ARG B CA 1
ATOM 4410 C C . ARG B 1 70 ? -1.443 -40.094 -3.029 1 89.38 70 ARG B C 1
ATOM 4412 O O . ARG B 1 70 ? -0.896 -40.781 -2.16 1 89.38 70 ARG B O 1
ATOM 4419 N N . ASN B 1 71 ? -1.703 -38.812 -2.885 1 88.25 71 ASN B N 1
ATOM 4420 C CA . ASN B 1 71 ? -1.492 -38.094 -1.629 1 88.25 71 ASN B CA 1
ATOM 4421 C C . ASN B 1 71 ? -0.01 -38 -1.283 1 88.25 71 ASN B C 1
ATOM 4423 O O . ASN B 1 71 ? 0.373 -38.156 -0.123 1 88.25 71 ASN B O 1
ATOM 4427 N N . GLU B 1 72 ? 0.762 -37.812 -2.297 1 86.19 72 GLU B N 1
ATOM 4428 C CA . GLU B 1 72 ? 2.201 -37.625 -2.154 1 86.19 72 GLU B CA 1
ATOM 4429 C C . GLU B 1 72 ? 2.604 -36.188 -2.498 1 86.19 72 GLU B C 1
ATOM 4431 O O . GLU B 1 72 ? 1.833 -35.438 -3.119 1 86.19 72 GLU B O 1
ATOM 4436 N N . LEU B 1 73 ? 3.789 -35.844 -2.043 1 83.75 73 LEU B N 1
ATOM 4437 C CA . LEU B 1 73 ? 4.316 -34.531 -2.408 1 83.75 73 LEU B CA 1
ATOM 4438 C C . LEU B 1 73 ? 4.703 -34.5 -3.883 1 83.75 73 LEU B C 1
ATOM 4440 O O . LEU B 1 73 ? 5.508 -35.312 -4.34 1 83.75 73 LEU B O 1
ATOM 4444 N N . PRO B 1 74 ? 4.113 -33.594 -4.527 1 82.75 74 PRO B N 1
ATOM 4445 C CA . PRO B 1 74 ? 4.371 -33.562 -5.969 1 82.75 74 PRO B CA 1
ATOM 4446 C C . PRO B 1 74 ? 5.82 -33.219 -6.301 1 82.75 74 PRO B C 1
ATOM 4448 O O . PRO B 1 74 ? 6.375 -33.719 -7.27 1 82.75 74 PRO B O 1
ATOM 4451 N N . VAL B 1 75 ? 6.406 -32.312 -5.602 1 85 75 VAL B N 1
ATOM 4452 C CA . VAL B 1 75 ? 7.801 -31.922 -5.801 1 85 75 VAL B CA 1
ATOM 4453 C C . VAL B 1 75 ? 8.555 -32 -4.473 1 85 75 VAL B C 1
ATOM 4455 O O . VAL B 1 75 ? 8.109 -31.438 -3.471 1 85 75 VAL B O 1
ATOM 4458 N N . SER B 1 76 ? 9.633 -32.688 -4.516 1 87.25 76 SER B N 1
ATOM 4459 C CA . SER B 1 76 ? 10.422 -32.781 -3.293 1 87.25 76 SER B CA 1
ATOM 4460 C C . SER B 1 76 ? 11.094 -31.438 -2.965 1 87.25 76 SER B C 1
ATOM 4462 O O . SER B 1 76 ? 11.453 -30.688 -3.867 1 87.25 76 SER B O 1
ATOM 4464 N N . PRO B 1 77 ? 11.289 -31.141 -1.676 1 88.12 77 PRO B N 1
ATOM 4465 C CA . PRO B 1 77 ? 11.992 -29.922 -1.286 1 88.12 77 PRO B CA 1
ATOM 4466 C C . PRO B 1 77 ? 13.391 -29.828 -1.894 1 88.12 77 PRO B C 1
ATOM 4468 O O . PRO B 1 77 ? 13.844 -28.734 -2.256 1 88.12 77 PRO B O 1
ATOM 4471 N N . TRP B 1 78 ? 13.992 -30.969 -2.021 1 91.56 78 TRP B N 1
ATOM 4472 C CA . TRP B 1 78 ? 15.328 -30.984 -2.609 1 91.56 78 TRP B CA 1
ATOM 4473 C C . TRP B 1 78 ? 15.281 -30.547 -4.07 1 91.56 78 TRP B C 1
ATOM 4475 O O . TRP B 1 78 ? 16.141 -29.797 -4.531 1 91.56 78 TRP B O 1
ATOM 4485 N N . ASP B 1 79 ? 14.289 -31.078 -4.789 1 89.62 79 ASP B N 1
ATOM 4486 C CA . ASP B 1 79 ? 14.141 -30.703 -6.191 1 89.62 79 ASP B CA 1
ATOM 4487 C C . ASP B 1 79 ? 13.828 -29.219 -6.336 1 89.62 79 ASP B C 1
ATOM 4489 O O . ASP B 1 79 ? 14.32 -28.562 -7.254 1 89.62 79 ASP B O 1
ATOM 4493 N N . ALA B 1 80 ? 13.047 -28.781 -5.445 1 88.31 80 ALA B N 1
ATOM 4494 C CA . ALA B 1 80 ? 12.734 -27.344 -5.465 1 88.31 80 ALA B CA 1
ATOM 4495 C C . ALA B 1 80 ? 13.984 -26.516 -5.227 1 88.31 80 ALA B C 1
ATOM 4497 O O . ALA B 1 80 ? 14.18 -25.484 -5.875 1 88.31 80 ALA B O 1
ATOM 4498 N N . MET B 1 81 ? 14.82 -26.922 -4.355 1 94.12 81 MET B N 1
ATOM 4499 C CA . MET B 1 81 ? 16.031 -26.172 -4.023 1 94.12 81 MET B CA 1
ATOM 4500 C C . MET B 1 81 ? 17.062 -26.266 -5.148 1 94.12 81 MET B C 1
ATOM 4502 O O . MET B 1 81 ? 17.641 -25.25 -5.547 1 94.12 81 MET B O 1
ATOM 4506 N N . ARG B 1 82 ? 17.25 -27.484 -5.637 1 95.06 82 ARG B N 1
ATOM 4507 C CA . ARG B 1 82 ? 18.312 -27.672 -6.625 1 95.06 82 ARG B CA 1
ATOM 4508 C C . ARG B 1 82 ? 17.969 -26.938 -7.926 1 95.06 82 ARG B C 1
ATOM 4510 O O . ARG B 1 82 ? 18.875 -26.578 -8.688 1 95.06 82 ARG B O 1
ATOM 4517 N N . TYR B 1 83 ? 16.703 -26.797 -8.25 1 95.06 83 TYR B N 1
ATOM 4518 C CA . TYR B 1 83 ? 16.312 -26.062 -9.445 1 95.06 83 TYR B CA 1
ATOM 4519 C C . TYR B 1 83 ? 17 -24.703 -9.492 1 95.06 83 TYR B C 1
ATOM 4521 O O . TYR B 1 83 ? 17.391 -24.234 -10.555 1 95.06 83 TYR B O 1
ATOM 4529 N N . ALA B 1 84 ? 17.109 -24.047 -8.367 1 95.69 84 ALA B N 1
ATOM 4530 C CA . ALA B 1 84 ? 17.625 -22.688 -8.289 1 95.69 84 ALA B CA 1
ATOM 4531 C C . ALA B 1 84 ? 19.047 -22.594 -8.828 1 95.69 84 ALA B C 1
ATOM 4533 O O . ALA B 1 84 ? 19.297 -21.891 -9.805 1 95.69 84 ALA B O 1
ATOM 4534 N N . TRP B 1 85 ? 19.938 -23.328 -8.32 1 97.06 85 TRP B N 1
ATOM 4535 C CA . TRP B 1 85 ? 21.328 -23.156 -8.742 1 97.06 85 TRP B CA 1
ATOM 4536 C C . TRP B 1 85 ? 21.594 -23.953 -10.023 1 97.06 85 TRP B C 1
ATOM 4538 O O . TRP B 1 85 ? 22.438 -23.531 -10.844 1 97.06 85 TRP B O 1
ATOM 4548 N N . GLU B 1 86 ? 20.859 -25.047 -10.289 1 97.88 86 GLU B N 1
ATOM 4549 C CA . GLU B 1 86 ? 21.109 -25.828 -11.5 1 97.88 86 GLU B CA 1
ATOM 4550 C C . GLU B 1 86 ? 20.578 -25.094 -12.734 1 97.88 86 GLU B C 1
ATOM 4552 O O . GLU B 1 86 ? 21.203 -25.125 -13.797 1 97.88 86 GLU B O 1
ATOM 4557 N N . SER B 1 87 ? 19.391 -24.531 -12.641 1 98 87 SER B N 1
ATOM 4558 C CA . SER B 1 87 ? 18.875 -23.766 -13.766 1 98 87 SER B CA 1
ATOM 4559 C C . SER B 1 87 ? 19.75 -22.547 -14.062 1 98 87 SER B C 1
ATOM 4561 O O . SER B 1 87 ? 19.984 -22.219 -15.227 1 98 87 SER B O 1
ATOM 4563 N N . CYS B 1 88 ? 20.219 -21.906 -13.023 1 98.25 88 CYS B N 1
ATOM 4564 C CA . CYS B 1 88 ? 21.125 -20.781 -13.203 1 98.25 88 CYS B CA 1
ATOM 4565 C C . CYS B 1 88 ? 22.406 -21.219 -13.883 1 98.25 88 CYS B C 1
ATOM 4567 O O . CYS B 1 88 ? 22.922 -20.531 -14.773 1 98.25 88 CYS B O 1
ATOM 4569 N N . GLU B 1 89 ? 22.922 -22.328 -13.438 1 98.38 89 GLU B N 1
ATOM 4570 C CA . GLU B 1 89 ? 24.141 -22.859 -14.055 1 98.38 89 GLU B CA 1
ATOM 4571 C C . GLU B 1 89 ? 23.922 -23.156 -15.531 1 98.38 89 GLU B C 1
ATOM 4573 O O . GLU B 1 89 ? 24.797 -22.891 -16.359 1 98.38 89 GLU B O 1
ATOM 4578 N N . ALA B 1 90 ? 22.781 -23.734 -15.836 1 98.38 90 ALA B N 1
ATOM 4579 C CA . ALA B 1 90 ? 22.438 -24.016 -17.219 1 98.38 90 ALA B CA 1
ATOM 4580 C C . ALA B 1 90 ? 22.438 -22.734 -18.062 1 98.38 90 ALA B C 1
ATOM 4582 O O . ALA B 1 90 ? 22.922 -22.734 -19.188 1 98.38 90 ALA B O 1
ATOM 4583 N N . LEU B 1 91 ? 21.875 -21.734 -17.547 1 98.38 91 LEU B N 1
ATOM 4584 C CA . LEU B 1 91 ? 21.859 -20.453 -18.234 1 98.38 91 LEU B CA 1
ATOM 4585 C C . LEU B 1 91 ? 23.281 -19.906 -18.406 1 98.38 91 LEU B C 1
ATOM 4587 O O . LEU B 1 91 ? 23.641 -19.406 -19.484 1 98.38 91 LEU B O 1
ATOM 4591 N N . LEU B 1 92 ? 24.125 -20 -17.375 1 98.12 92 LEU B N 1
ATOM 4592 C CA . LEU B 1 92 ? 25.469 -19.453 -17.344 1 98.12 92 LEU B CA 1
ATOM 4593 C C . LEU B 1 92 ? 26.375 -20.156 -18.344 1 98.12 92 LEU B C 1
ATOM 4595 O O . LEU B 1 92 ? 27.391 -19.609 -18.781 1 98.12 92 LEU B O 1
ATOM 4599 N N . GLN B 1 93 ? 26.031 -21.312 -18.719 1 97.88 93 GLN B N 1
ATOM 4600 C CA . GLN B 1 93 ? 26.844 -22.094 -19.656 1 97.88 93 GLN B CA 1
ATOM 4601 C C . GLN B 1 93 ? 26.641 -21.609 -21.094 1 97.88 93 GLN B C 1
ATOM 4603 O O . GLN B 1 93 ? 27.422 -21.969 -21.984 1 97.88 93 GLN B O 1
ATOM 4608 N N . ASP B 1 94 ? 25.625 -20.844 -21.297 1 97.06 94 ASP B N 1
ATOM 4609 C CA . ASP B 1 94 ? 25.344 -20.281 -22.609 1 97.06 94 ASP B CA 1
ATOM 4610 C C . ASP B 1 94 ? 25.875 -18.859 -22.719 1 97.06 94 ASP B C 1
ATOM 4612 O O . ASP B 1 94 ? 25.125 -17.891 -22.562 1 97.06 94 ASP B O 1
ATOM 4616 N N . ALA B 1 95 ? 27.062 -18.688 -23.219 1 95.25 95 ALA B N 1
ATOM 4617 C CA . ALA B 1 95 ? 27.75 -17.406 -23.219 1 95.25 95 ALA B CA 1
ATOM 4618 C C . ALA B 1 95 ? 27.016 -16.391 -24.094 1 95.25 95 ALA B C 1
ATOM 4620 O O . ALA B 1 95 ? 26.953 -15.203 -23.75 1 95.25 95 ALA B O 1
ATOM 4621 N N . SER B 1 96 ? 26.562 -16.844 -25.141 1 95.5 96 SER B N 1
ATOM 4622 C CA . SER B 1 96 ? 25.859 -15.945 -26.062 1 95.5 96 SER B CA 1
ATOM 4623 C C . SER B 1 96 ? 24.594 -15.383 -25.438 1 95.5 96 SER B C 1
ATOM 4625 O O . SER B 1 96 ? 24.312 -14.195 -25.562 1 95.5 96 SER B O 1
ATOM 4627 N N . SER B 1 97 ? 23.797 -16.219 -24.766 1 96.31 97 SER B N 1
ATOM 4628 C CA . SER B 1 97 ? 22.578 -15.773 -24.109 1 96.31 97 SER B CA 1
ATOM 4629 C C . SER B 1 97 ? 22.891 -14.82 -22.953 1 96.31 97 SER B C 1
ATOM 4631 O O . SER B 1 97 ? 22.141 -13.867 -22.719 1 96.31 97 SER B O 1
ATOM 4633 N N . ILE B 1 98 ? 23.969 -15.102 -22.281 1 96.5 98 ILE B N 1
ATOM 4634 C CA . ILE B 1 98 ? 24.375 -14.234 -21.172 1 96.5 98 ILE B CA 1
ATOM 4635 C C . ILE B 1 98 ? 24.719 -12.844 -21.719 1 96.5 98 ILE B C 1
ATOM 4637 O O . ILE B 1 98 ? 24.312 -11.828 -21.141 1 96.5 98 ILE B O 1
ATOM 4641 N N . ALA B 1 99 ? 25.469 -12.828 -22.812 1 96 99 ALA B N 1
ATOM 4642 C CA . ALA B 1 99 ? 25.812 -11.555 -23.422 1 96 99 ALA B CA 1
ATOM 4643 C C . ALA B 1 99 ? 24.578 -10.773 -23.828 1 96 99 ALA B C 1
ATOM 4645 O O . ALA B 1 99 ? 24.484 -9.562 -23.609 1 96 99 ALA B O 1
ATOM 4646 N N . SER B 1 100 ? 23.594 -11.469 -24.406 1 96.19 100 SER B N 1
ATOM 4647 C CA . SER B 1 100 ? 22.359 -10.836 -24.875 1 96.19 100 SER B CA 1
ATOM 4648 C C . SER B 1 100 ? 21.5 -10.383 -23.703 1 96.19 100 SER B C 1
ATOM 4650 O O . SER B 1 100 ? 20.766 -9.398 -23.812 1 96.19 100 SER B O 1
ATOM 4652 N N . MET B 1 101 ? 21.562 -11.109 -22.609 1 96.44 101 MET B N 1
ATOM 4653 C CA . MET B 1 101 ? 20.812 -10.734 -21.422 1 96.44 101 MET B CA 1
ATOM 4654 C C . MET B 1 101 ? 21.375 -9.469 -20.797 1 96.44 101 MET B C 1
ATOM 4656 O O . MET B 1 101 ? 20.641 -8.609 -20.312 1 96.44 101 MET B O 1
ATOM 4660 N N . ARG B 1 102 ? 22.656 -9.391 -20.781 1 95.88 102 ARG B N 1
ATOM 4661 C CA . ARG B 1 102 ? 23.344 -8.25 -20.156 1 95.88 102 ARG B CA 1
ATOM 4662 C C . ARG B 1 102 ? 23.188 -6.996 -21.016 1 95.88 102 ARG B C 1
ATOM 4664 O O . ARG B 1 102 ? 23 -5.898 -20.469 1 95.88 102 ARG B O 1
ATOM 4671 N N . LYS B 1 103 ? 23.281 -7.203 -22.391 1 95.69 103 LYS B N 1
ATOM 4672 C CA . LYS B 1 103 ? 23.156 -6.125 -23.359 1 95.69 103 LYS B CA 1
ATOM 4673 C C . LYS B 1 103 ? 22.25 -6.535 -24.531 1 95.69 103 LYS B C 1
ATOM 4675 O O . LYS B 1 103 ? 22.266 -7.695 -24.953 1 95.69 103 LYS B O 1
ATOM 4680 N N . PRO B 1 104 ? 21.5 -5.523 -24.984 1 94.19 104 PRO B N 1
ATOM 4681 C CA . PRO B 1 104 ? 20.672 -5.875 -26.141 1 94.19 104 PRO B CA 1
ATOM 4682 C C . PRO B 1 104 ? 21.469 -6.469 -27.297 1 94.19 104 PRO B C 1
ATOM 4684 O O . PRO B 1 104 ? 22.422 -5.848 -27.766 1 94.19 104 PRO B O 1
ATOM 4687 N N . ASN B 1 105 ? 21.078 -7.645 -27.719 1 90.75 105 ASN B N 1
ATOM 4688 C CA . ASN B 1 105 ? 21.688 -8.367 -28.828 1 90.75 105 ASN B CA 1
ATOM 4689 C C . ASN B 1 105 ? 23.172 -8.625 -28.578 1 90.75 105 ASN B C 1
ATOM 4691 O O . ASN B 1 105 ? 23.922 -8.891 -29.531 1 90.75 105 ASN B O 1
ATOM 4695 N N . GLY B 1 106 ? 23.578 -8.375 -27.469 1 91.38 106 GLY B N 1
ATOM 4696 C CA . GLY B 1 106 ? 24.984 -8.602 -27.125 1 91.38 106 GLY B CA 1
ATOM 4697 C C . GLY B 1 106 ? 25.875 -7.438 -27.5 1 91.38 106 GLY B C 1
ATOM 4698 O O . GLY B 1 106 ? 27.109 -7.555 -27.453 1 91.38 106 GLY B O 1
ATOM 4699 N N . ASP B 1 107 ? 25.297 -6.352 -27.891 1 93.38 107 ASP B N 1
ATOM 4700 C CA . ASP B 1 107 ? 26.062 -5.168 -28.281 1 93.38 107 ASP B CA 1
ATOM 4701 C C . ASP B 1 107 ? 26.531 -4.395 -27.062 1 93.38 107 ASP B C 1
ATOM 4703 O O . ASP B 1 107 ? 25.734 -3.799 -26.344 1 93.38 107 ASP B O 1
ATOM 4707 N N . PRO B 1 108 ? 27.797 -4.293 -26.875 1 91.19 108 PRO B N 1
ATOM 4708 C CA . PRO B 1 108 ? 28.344 -3.654 -25.672 1 91.19 108 PRO B CA 1
ATOM 4709 C C . PRO B 1 108 ? 28.062 -2.152 -25.625 1 91.19 108 PRO B C 1
ATOM 4711 O O . PRO B 1 108 ? 28.234 -1.519 -24.578 1 91.19 108 PRO B O 1
ATOM 4714 N N . HIS B 1 109 ? 27.594 -1.612 -26.734 1 92.88 109 HIS B N 1
ATOM 4715 C CA . HIS B 1 109 ? 27.438 -0.164 -26.797 1 92.88 109 HIS B CA 1
ATOM 4716 C C . HIS B 1 109 ? 26 0.248 -26.516 1 92.88 109 HIS B C 1
ATOM 4718 O O . HIS B 1 109 ? 25.703 1.438 -26.391 1 92.88 109 HIS B O 1
ATOM 4724 N N . ILE B 1 110 ? 25.219 -0.727 -26.422 1 93.81 110 ILE B N 1
ATOM 4725 C CA . ILE B 1 110 ? 23.812 -0.43 -26.156 1 93.81 110 ILE B CA 1
ATOM 4726 C C . ILE B 1 110 ? 23.422 -0.956 -24.781 1 93.81 110 ILE B C 1
ATOM 4728 O O . ILE B 1 110 ? 24.016 -1.914 -24.281 1 93.81 110 ILE B O 1
ATOM 4732 N N . ARG B 1 111 ? 22.547 -0.25 -24.141 1 93.94 111 ARG B N 1
ATOM 4733 C CA . ARG B 1 111 ? 22.109 -0.626 -22.797 1 93.94 111 ARG B CA 1
ATOM 4734 C C . ARG B 1 111 ? 20.594 -0.785 -22.734 1 93.94 111 ARG B C 1
ATOM 4736 O O . ARG B 1 111 ? 19.859 -0.082 -23.438 1 93.94 111 ARG B O 1
ATOM 4743 N N . TRP B 1 112 ? 20.172 -1.769 -21.922 1 96.69 112 TRP B N 1
ATOM 4744 C CA . TRP B 1 112 ? 18.75 -1.848 -21.609 1 96.69 112 TRP B CA 1
ATOM 4745 C C . TRP B 1 112 ? 18.297 -0.615 -20.844 1 96.69 112 TRP B C 1
ATOM 4747 O O . TRP B 1 112 ? 19.016 -0.111 -19.984 1 96.69 112 TRP B O 1
ATOM 4757 N N . ASP B 1 113 ? 17.109 -0.191 -21.125 1 97.06 113 ASP B N 1
ATOM 4758 C CA . ASP B 1 113 ? 16.547 0.921 -20.344 1 97.06 113 ASP B CA 1
ATOM 4759 C C . ASP B 1 113 ? 15.992 0.442 -19.016 1 97.06 113 ASP B C 1
ATOM 4761 O O . ASP B 1 113 ? 16.078 1.157 -18.016 1 97.06 113 ASP B O 1
ATOM 4765 N N . VAL B 1 114 ? 15.375 -0.744 -19.016 1 98.19 114 VAL B N 1
ATOM 4766 C CA . VAL B 1 114 ? 14.82 -1.344 -17.812 1 98.19 114 VAL B CA 1
ATOM 4767 C C . VAL B 1 114 ? 14.852 -2.865 -17.922 1 98.19 114 VAL B C 1
ATOM 4769 O O . VAL B 1 114 ? 14.617 -3.414 -19 1 98.19 114 VAL B O 1
ATOM 4772 N N . ALA B 1 115 ? 15.164 -3.541 -16.859 1 98.31 115 ALA B N 1
ATOM 4773 C CA . ALA B 1 115 ? 15.039 -4.992 -16.75 1 98.31 115 ALA B CA 1
ATOM 4774 C C . ALA B 1 115 ? 13.922 -5.371 -15.773 1 98.31 115 ALA B C 1
ATOM 4776 O O . ALA B 1 115 ? 13.93 -4.941 -14.617 1 98.31 115 ALA B O 1
ATOM 4777 N N . VAL B 1 116 ? 12.961 -6.129 -16.234 1 98.69 116 VAL B N 1
ATOM 4778 C CA . VAL B 1 116 ? 11.891 -6.645 -15.398 1 98.69 116 VAL B CA 1
ATOM 4779 C C . VAL B 1 116 ? 12.109 -8.133 -15.125 1 98.69 116 VAL B C 1
ATOM 4781 O O . VAL B 1 116 ? 11.992 -8.953 -16.031 1 98.69 116 VAL B O 1
ATOM 4784 N N . LEU B 1 117 ? 12.352 -8.453 -13.883 1 98.38 117 LEU B N 1
ATOM 4785 C CA . LEU B 1 117 ? 12.695 -9.82 -13.531 1 98.38 117 LEU B CA 1
ATOM 4786 C C . LEU B 1 117 ? 11.562 -10.492 -12.758 1 98.38 117 LEU B C 1
ATOM 4788 O O . LEU B 1 117 ? 10.758 -9.805 -12.117 1 98.38 117 LEU B O 1
ATOM 4792 N N . ASP B 1 118 ? 11.492 -11.781 -12.836 1 98 118 ASP B N 1
ATOM 4793 C CA . ASP B 1 118 ? 10.523 -12.547 -12.055 1 98 118 ASP B CA 1
ATOM 4794 C C . ASP B 1 118 ? 10.859 -12.516 -10.57 1 98 118 ASP B C 1
ATOM 4796 O O . ASP B 1 118 ? 11.914 -13 -10.148 1 98 118 ASP B O 1
ATOM 4800 N N . GLY B 1 119 ? 9.953 -12.023 -9.797 1 96.5 119 GLY B N 1
ATOM 4801 C CA . GLY B 1 119 ? 10.164 -11.852 -8.367 1 96.5 119 GLY B CA 1
ATOM 4802 C C . GLY B 1 119 ? 10.125 -13.156 -7.598 1 96.5 119 GLY B C 1
ATOM 4803 O O . GLY B 1 119 ? 10.531 -13.203 -6.434 1 96.5 119 GLY B O 1
ATOM 4804 N N . ALA B 1 120 ? 9.711 -14.227 -8.25 1 94.19 120 ALA B N 1
ATOM 4805 C CA . ALA B 1 120 ? 9.664 -15.523 -7.586 1 94.19 120 ALA B CA 1
ATOM 4806 C C . ALA B 1 120 ? 11.07 -16.078 -7.355 1 94.19 120 ALA B C 1
ATOM 4808 O O . ALA B 1 120 ? 11.297 -16.828 -6.402 1 94.19 120 ALA B O 1
ATOM 4809 N N . TYR B 1 121 ? 11.945 -15.797 -8.234 1 93.81 121 TYR B N 1
ATOM 4810 C CA . TYR B 1 121 ? 13.344 -16.219 -8.172 1 93.81 121 TYR B CA 1
ATOM 4811 C C . TYR B 1 121 ? 14.234 -15.266 -8.961 1 93.81 121 TYR B C 1
ATOM 4813 O O . TYR B 1 121 ? 14.711 -15.609 -10.047 1 93.81 121 TYR B O 1
ATOM 4821 N N . PRO B 1 122 ? 14.477 -14.078 -8.336 1 96.56 122 PRO B N 1
ATOM 4822 C CA . PRO B 1 122 ? 15.195 -13.055 -9.102 1 96.56 122 PRO B CA 1
ATOM 4823 C C . PRO B 1 122 ? 16.703 -13.148 -8.938 1 96.56 122 PRO B C 1
ATOM 4825 O O . PRO B 1 122 ? 17.453 -12.5 -9.68 1 96.56 122 PRO B O 1
ATOM 4828 N N . GLU B 1 123 ? 17.234 -13.93 -8.062 1 96.31 123 GLU B N 1
ATOM 4829 C CA . GLU B 1 123 ? 18.609 -13.844 -7.586 1 96.31 123 GLU B CA 1
ATOM 4830 C C . GLU B 1 123 ? 19.594 -14.195 -8.688 1 96.31 123 GLU B C 1
ATOM 4832 O O . GLU B 1 123 ? 20.641 -13.547 -8.828 1 96.31 123 GLU B O 1
ATOM 4837 N N . CYS B 1 124 ? 19.266 -15.219 -9.438 1 97 124 CYS B N 1
ATOM 4838 C CA . CYS B 1 124 ? 20.156 -15.602 -10.523 1 97 124 CYS B CA 1
ATOM 4839 C C . CYS B 1 124 ? 20.344 -14.445 -11.5 1 97 124 CYS B C 1
ATOM 4841 O O . CYS B 1 124 ? 21.484 -14.055 -11.789 1 97 124 CYS B O 1
ATOM 4843 N N . MET B 1 125 ? 19.297 -13.906 -11.922 1 97.44 125 MET B N 1
ATOM 4844 C CA . MET B 1 125 ? 19.328 -12.859 -12.945 1 97.44 125 MET B CA 1
ATOM 4845 C C . MET B 1 125 ? 19.891 -11.562 -12.375 1 97.44 125 MET B C 1
ATOM 4847 O O . MET B 1 125 ? 20.562 -10.805 -13.078 1 97.44 125 MET B O 1
ATOM 4851 N N . LEU B 1 126 ? 19.578 -11.281 -11.125 1 97.06 126 LEU B N 1
ATOM 4852 C CA . LEU B 1 126 ? 20.172 -10.125 -10.469 1 97.06 126 LEU B CA 1
ATOM 4853 C C . LEU B 1 126 ? 21.703 -10.234 -10.445 1 97.06 126 LEU B C 1
ATOM 4855 O O . LEU B 1 126 ? 22.406 -9.242 -10.648 1 97.06 126 LEU B O 1
ATOM 4859 N N . GLY B 1 127 ? 22.172 -11.438 -10.172 1 96.69 127 GLY B N 1
ATOM 4860 C CA . GLY B 1 127 ? 23.609 -11.656 -10.211 1 96.69 127 GLY B CA 1
ATOM 4861 C C . GLY B 1 127 ? 24.219 -11.422 -11.586 1 96.69 127 GLY B C 1
ATOM 4862 O O . GLY B 1 127 ? 25.25 -10.766 -11.711 1 96.69 127 GLY B O 1
ATOM 4863 N N . ILE B 1 128 ? 23.562 -11.914 -12.562 1 96.88 128 ILE B N 1
ATOM 4864 C CA . ILE B 1 128 ? 24.062 -11.812 -13.93 1 96.88 128 ILE B CA 1
ATOM 4865 C C . ILE B 1 128 ? 24.078 -10.352 -14.367 1 96.88 128 ILE B C 1
ATOM 4867 O O . ILE B 1 128 ? 25 -9.922 -15.062 1 96.88 128 ILE B O 1
ATOM 4871 N N . LEU B 1 129 ? 23.094 -9.578 -13.945 1 96.62 129 LEU B N 1
ATOM 4872 C CA . LEU B 1 129 ? 22.953 -8.195 -14.383 1 96.62 129 LEU B CA 1
ATOM 4873 C C . LEU B 1 129 ? 23.781 -7.266 -13.5 1 96.62 129 LEU B C 1
ATOM 4875 O O . LEU B 1 129 ? 23.906 -6.07 -13.789 1 96.62 129 LEU B O 1
ATOM 4879 N N . HIS B 1 130 ? 24.312 -7.852 -12.445 1 94.62 130 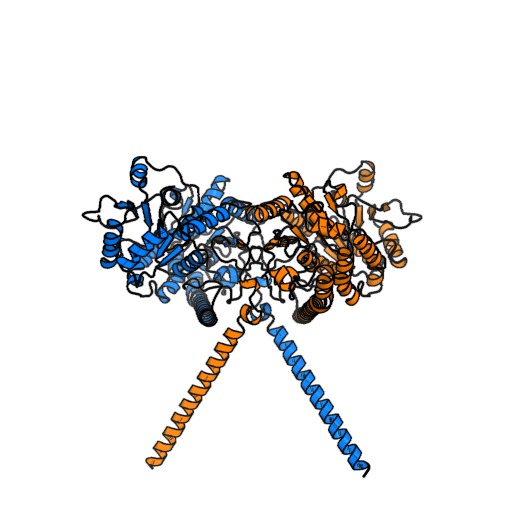HIS B N 1
ATOM 4880 C CA . HIS B 1 130 ? 25.094 -7.027 -11.523 1 94.62 130 HIS B CA 1
ATOM 4881 C C . HIS B 1 130 ? 26.266 -6.375 -12.234 1 94.62 130 HIS B C 1
ATOM 4883 O O . HIS B 1 130 ? 27.016 -7.039 -12.961 1 94.62 130 HIS B O 1
ATOM 4889 N N . GLY B 1 131 ? 26.469 -5.125 -12.148 1 90.81 131 GLY B N 1
ATOM 4890 C CA . GLY B 1 131 ? 27.562 -4.41 -12.781 1 90.81 131 GLY B CA 1
ATOM 4891 C C . GLY B 1 131 ? 27.172 -3.711 -14.062 1 90.81 131 GLY B C 1
ATOM 4892 O O . GLY B 1 131 ? 27.906 -2.861 -14.57 1 90.81 131 GLY B O 1
ATOM 4893 N N . GLU B 1 132 ? 26.031 -4.043 -14.664 1 92.75 132 GLU B N 1
ATOM 4894 C CA . GLU B 1 132 ? 25.594 -3.424 -15.914 1 92.75 132 GLU B CA 1
ATOM 4895 C C . GLU B 1 132 ? 24.875 -2.105 -15.648 1 92.75 132 GLU B C 1
ATOM 4897 O O . GLU B 1 132 ? 24.656 -1.315 -16.578 1 92.75 132 GLU B O 1
ATOM 4902 N N . ASN B 1 133 ? 24.562 -1.789 -14.406 1 89.62 133 ASN B N 1
ATOM 4903 C CA . ASN B 1 133 ? 23.891 -0.556 -14.016 1 89.62 133 ASN B CA 1
ATOM 4904 C C . ASN B 1 133 ? 22.578 -0.37 -14.758 1 89.62 133 ASN B C 1
ATOM 4906 O O . ASN B 1 133 ? 22.297 0.713 -15.273 1 89.62 133 ASN B O 1
ATOM 4910 N N . VAL B 1 134 ? 21.875 -1.383 -14.984 1 95.06 134 VAL B N 1
ATOM 4911 C CA . VAL B 1 134 ? 20.547 -1.336 -15.586 1 95.06 134 VAL B CA 1
ATOM 4912 C C . VAL B 1 134 ? 19.484 -1.251 -14.492 1 95.06 134 VAL B C 1
ATOM 4914 O O . VAL B 1 134 ? 19.516 -2.01 -13.516 1 95.06 134 VAL B O 1
ATOM 4917 N N . PRO B 1 135 ? 18.547 -0.228 -14.625 1 96.25 135 PRO B N 1
ATOM 4918 C CA . PRO B 1 135 ? 17.422 -0.224 -13.688 1 96.25 135 PRO B CA 1
ATOM 4919 C C . PRO B 1 135 ? 16.641 -1.537 -13.703 1 96.25 135 PRO B C 1
ATOM 4921 O O . PRO B 1 135 ? 16.266 -2.027 -14.766 1 96.25 135 PRO B O 1
ATOM 4924 N N . THR B 1 136 ? 16.484 -2.164 -12.508 1 97.44 136 THR B N 1
ATOM 4925 C CA . THR B 1 136 ? 15.867 -3.48 -12.422 1 97.44 136 THR B CA 1
ATOM 4926 C C . THR B 1 136 ? 14.641 -3.445 -11.508 1 97.44 136 THR B C 1
ATOM 4928 O O . THR B 1 136 ? 14.703 -2.893 -10.406 1 97.44 136 THR B O 1
ATOM 4931 N N . ILE B 1 137 ? 13.523 -3.943 -12.008 1 98.31 137 ILE B N 1
ATOM 4932 C CA . ILE B 1 137 ? 12.336 -4.105 -11.172 1 98.31 137 ILE B CA 1
ATOM 4933 C C . ILE B 1 137 ? 11.859 -5.555 -11.234 1 98.31 137 ILE B C 1
ATOM 4935 O O . ILE B 1 137 ? 12.43 -6.375 -11.953 1 98.31 137 ILE B O 1
ATOM 4939 N N . MET B 1 138 ? 10.844 -5.852 -10.43 1 98.25 138 MET B N 1
ATOM 4940 C CA . MET B 1 138 ? 10.367 -7.23 -10.391 1 98.25 138 MET B CA 1
ATOM 4941 C C . MET B 1 138 ? 8.883 -7.305 -10.742 1 98.25 138 MET B C 1
ATOM 4943 O O . MET B 1 138 ? 8.133 -6.363 -10.469 1 98.25 138 MET B O 1
ATOM 4947 N N . LEU B 1 139 ? 8.516 -8.336 -11.375 1 98.25 139 LEU B N 1
ATOM 4948 C CA . LEU B 1 139 ? 7.137 -8.781 -11.562 1 98.25 139 LEU B CA 1
ATOM 4949 C C . LEU B 1 139 ? 6.922 -10.156 -10.945 1 98.25 139 LEU B C 1
ATOM 4951 O O . LEU B 1 139 ? 7.543 -11.133 -11.375 1 98.25 139 LEU B O 1
ATOM 4955 N N . ASN B 1 140 ? 6.051 -10.203 -9.992 1 96.75 140 ASN B N 1
ATOM 4956 C CA . ASN B 1 140 ? 5.84 -11.469 -9.297 1 96.75 140 ASN B CA 1
ATOM 4957 C C . ASN B 1 140 ? 4.855 -12.367 -10.047 1 96.75 140 ASN B C 1
ATOM 4959 O O . ASN B 1 140 ? 3.717 -11.969 -10.297 1 96.75 140 ASN B O 1
ATOM 4963 N N . THR B 1 141 ? 5.312 -13.586 -10.328 1 94.88 141 THR B N 1
ATOM 4964 C CA . THR B 1 141 ? 4.441 -14.539 -11 1 94.88 141 THR B CA 1
ATOM 4965 C C . THR B 1 141 ? 3.771 -15.469 -9.992 1 94.88 141 THR B C 1
ATOM 4967 O O . THR B 1 141 ? 2.803 -16.156 -10.32 1 94.88 141 THR B O 1
ATOM 4970 N N . VAL B 1 142 ? 4.316 -15.562 -8.836 1 92.31 142 VAL B N 1
ATOM 4971 C CA . VAL B 1 142 ? 3.717 -16.281 -7.723 1 92.31 142 VAL B CA 1
ATOM 4972 C C . VAL B 1 142 ? 3.189 -15.297 -6.684 1 92.31 142 VAL B C 1
ATOM 4974 O O . VAL B 1 142 ? 3.949 -14.797 -5.852 1 92.31 142 VAL B O 1
ATOM 4977 N N . ALA B 1 143 ? 1.984 -15.047 -6.664 1 88.25 143 ALA B N 1
ATOM 4978 C CA . ALA B 1 143 ? 1.364 -13.922 -5.969 1 88.25 143 ALA B CA 1
ATOM 4979 C C . ALA B 1 143 ? 1.551 -14.047 -4.457 1 88.25 143 ALA B C 1
ATOM 4981 O O . ALA B 1 143 ? 1.763 -13.039 -3.77 1 88.25 143 ALA B O 1
ATOM 4982 N N . LEU B 1 144 ? 1.547 -15.25 -3.947 1 88.75 144 LEU B N 1
ATOM 4983 C CA . LEU B 1 144 ? 1.556 -15.414 -2.496 1 88.75 144 LEU B CA 1
ATOM 4984 C C . LEU B 1 144 ? 2.982 -15.539 -1.974 1 88.75 144 LEU B C 1
ATOM 4986 O O . LEU B 1 144 ? 3.203 -15.555 -0.76 1 88.75 144 LEU B O 1
ATOM 4990 N N . TYR B 1 145 ? 3.902 -15.602 -2.887 1 90 145 TYR B N 1
ATOM 4991 C CA . TYR B 1 145 ? 5.297 -15.625 -2.457 1 90 145 TYR B CA 1
ATOM 4992 C C . TYR B 1 145 ? 5.797 -14.211 -2.168 1 90 145 TYR B C 1
ATOM 4994 O O . TYR B 1 145 ? 5.812 -13.359 -3.057 1 90 145 TYR B O 1
ATOM 5002 N N . SER B 1 146 ? 6.254 -14.023 -0.916 1 91.06 146 SER B N 1
ATOM 5003 C CA . SER B 1 146 ? 6.609 -12.672 -0.511 1 91.06 146 SER B CA 1
ATOM 5004 C C . SER B 1 146 ? 8.086 -12.562 -0.166 1 91.06 146 SER B C 1
ATOM 5006 O O . SER B 1 146 ? 8.539 -11.547 0.372 1 91.06 146 SER B O 1
ATOM 5008 N N . GLY B 1 147 ? 8.836 -13.57 -0.47 1 93.31 147 GLY B N 1
ATOM 5009 C CA . GLY B 1 147 ? 10.234 -13.57 -0.085 1 93.31 147 GLY B CA 1
ATOM 5010 C C . GLY B 1 147 ? 11.008 -12.383 -0.643 1 93.31 147 GLY B C 1
ATOM 5011 O O . GLY B 1 147 ? 11.703 -11.688 0.096 1 93.31 147 GLY B O 1
ATOM 5012 N N . SER B 1 148 ? 10.898 -12.148 -1.899 1 95.12 148 SER B N 1
ATOM 5013 C CA . SER B 1 148 ? 11.633 -11.062 -2.539 1 95.12 148 SER B CA 1
ATOM 5014 C C . SER B 1 148 ? 11.109 -9.703 -2.086 1 95.12 148 SER B C 1
ATOM 5016 O O . SER B 1 148 ? 11.883 -8.766 -1.896 1 95.12 148 SER B O 1
ATOM 5018 N N . ILE B 1 149 ? 9.812 -9.602 -1.863 1 95.75 149 ILE B N 1
ATOM 5019 C CA . ILE B 1 149 ? 9.188 -8.367 -1.411 1 95.75 149 ILE B CA 1
ATOM 5020 C C . ILE B 1 149 ? 9.688 -8.016 -0.011 1 95.75 149 ILE B C 1
ATOM 5022 O O . ILE B 1 149 ? 9.93 -6.848 0.295 1 95.75 149 ILE B O 1
ATOM 5026 N N . MET B 1 150 ? 9.797 -9.062 0.77 1 95.06 150 MET B N 1
ATOM 5027 C CA . MET B 1 150 ? 10.289 -8.844 2.129 1 95.06 150 MET B CA 1
ATOM 5028 C C . MET B 1 150 ? 11.703 -8.273 2.113 1 95.06 150 MET B C 1
ATOM 5030 O O . MET B 1 150 ? 12.016 -7.359 2.875 1 95.06 150 MET B O 1
ATOM 5034 N N . ARG B 1 151 ? 12.508 -8.727 1.212 1 93.88 151 ARG B N 1
ATOM 5035 C CA . ARG B 1 151 ? 13.898 -8.297 1.135 1 93.88 151 ARG B CA 1
ATOM 5036 C C . ARG B 1 151 ? 14.008 -6.883 0.58 1 93.88 151 ARG B C 1
ATOM 5038 O O . ARG B 1 151 ? 14.992 -6.188 0.826 1 93.88 151 ARG B O 1
ATOM 5045 N N . GLN B 1 152 ? 13.008 -6.465 -0.095 1 94 152 GLN B N 1
ATOM 5046 C CA . GLN B 1 152 ? 12.961 -5.129 -0.673 1 94 152 GLN B CA 1
ATOM 5047 C C . GLN B 1 152 ? 12.508 -4.098 0.36 1 94 152 GLN B C 1
ATOM 5049 O O . GLN B 1 152 ? 12.305 -2.928 0.031 1 94 152 GLN B O 1
ATOM 5054 N N . GLY B 1 153 ? 12.305 -4.52 1.557 1 93.19 153 GLY B N 1
ATOM 5055 C CA . GLY B 1 153 ? 11.938 -3.604 2.623 1 93.19 153 GLY B CA 1
ATOM 5056 C C . GLY B 1 153 ? 10.469 -3.691 3.002 1 93.19 153 GLY B C 1
ATOM 5057 O O . GLY B 1 153 ? 9.922 -2.766 3.604 1 93.19 153 GLY B O 1
ATOM 5058 N N . ASN B 1 154 ? 9.844 -4.738 2.658 1 95.56 154 ASN B N 1
ATOM 5059 C CA . ASN B 1 154 ? 8.43 -4.918 2.965 1 95.56 154 ASN B CA 1
ATOM 5060 C C . ASN B 1 154 ? 8.195 -6.145 3.846 1 95.56 154 ASN B C 1
ATOM 5062 O O . ASN B 1 154 ? 7.445 -7.047 3.479 1 95.56 154 ASN B O 1
ATOM 5066 N N . PRO B 1 155 ? 8.75 -6.039 4.965 1 93.31 155 PRO B N 1
ATOM 5067 C CA . PRO B 1 155 ? 8.469 -7.156 5.871 1 93.31 155 PRO B CA 1
ATOM 5068 C C . PRO B 1 155 ? 7.043 -7.121 6.418 1 93.31 155 PRO B C 1
ATOM 5070 O O . PRO B 1 155 ? 6.539 -6.055 6.773 1 93.31 155 PRO B O 1
ATOM 5073 N N . SER B 1 156 ? 6.262 -8.188 6.273 1 92.5 156 SER B N 1
ATOM 5074 C CA . SER B 1 156 ? 4.93 -8.289 6.855 1 92.5 156 SER B CA 1
ATOM 5075 C C . SER B 1 156 ? 4.887 -9.352 7.953 1 92.5 156 SER B C 1
ATOM 5077 O O . SER B 1 156 ? 5.594 -10.359 7.879 1 92.5 156 SER B O 1
ATOM 5079 N N . PRO B 1 157 ? 4.035 -9.07 8.953 1 94.44 157 PRO B N 1
ATOM 5080 C CA . PRO B 1 157 ? 3.93 -10.078 10.016 1 94.44 157 PRO B CA 1
ATOM 5081 C C . PRO B 1 157 ? 3.473 -11.438 9.492 1 94.44 157 PRO B C 1
ATOM 5083 O O . PRO B 1 157 ? 2.633 -11.508 8.594 1 94.44 157 PRO B O 1
ATOM 5086 N N . TRP B 1 158 ? 3.984 -12.438 10.125 1 95.31 158 TRP B N 1
ATOM 5087 C CA . TRP B 1 158 ? 3.682 -13.789 9.664 1 95.31 158 TRP B CA 1
ATOM 5088 C C . TRP B 1 158 ? 2.236 -14.156 9.984 1 95.31 158 TRP B C 1
ATOM 5090 O O . TRP B 1 158 ? 1.685 -15.094 9.391 1 95.31 158 TRP B O 1
ATOM 5100 N N . SER B 1 159 ? 1.619 -13.43 10.914 1 95.69 159 SER B N 1
ATOM 5101 C CA . SER B 1 159 ? 0.221 -13.672 11.25 1 95.69 159 SER B CA 1
ATOM 5102 C C . SER B 1 159 ? -0.699 -13.328 10.086 1 95.69 159 SER B C 1
ATOM 5104 O O . SER B 1 159 ? -1.825 -13.82 10.008 1 95.69 159 SER B O 1
ATOM 5106 N N . VAL B 1 160 ? -0.203 -12.523 9.195 1 94.94 160 VAL B N 1
ATOM 5107 C CA . VAL B 1 160 ? -1.062 -12.102 8.086 1 94.94 160 VAL B CA 1
ATOM 5108 C C . VAL B 1 160 ? -0.407 -12.469 6.758 1 94.94 160 VAL B C 1
ATOM 5110 O O . VAL B 1 160 ? -0.799 -11.961 5.707 1 94.94 160 VAL B O 1
ATOM 5113 N N . THR B 1 161 ? 0.615 -13.258 6.789 1 95.31 161 THR B N 1
ATOM 5114 C CA . THR B 1 161 ? 1.296 -13.758 5.602 1 95.31 161 THR B CA 1
ATOM 5115 C C . THR B 1 161 ? 1.241 -15.281 5.555 1 95.31 161 THR B C 1
ATOM 5117 O O . THR B 1 161 ? 2.156 -15.961 6.031 1 95.31 161 THR B O 1
ATOM 5120 N N . PRO B 1 162 ? 0.304 -15.797 4.91 1 95.69 162 PRO B N 1
ATOM 5121 C CA . PRO B 1 162 ? 0.184 -17.25 4.863 1 95.69 162 PRO B CA 1
ATOM 5122 C C . PRO B 1 162 ? 1.24 -17.906 3.975 1 95.69 162 PRO B C 1
ATOM 5124 O O . PRO B 1 162 ? 1.622 -17.344 2.947 1 95.69 162 PRO B O 1
ATOM 5127 N N . TYR B 1 163 ? 1.674 -19.094 4.477 1 95.25 163 TYR B N 1
ATOM 5128 C CA . TYR B 1 163 ? 2.48 -19.922 3.596 1 95.25 163 TYR B CA 1
ATOM 5129 C C . TYR B 1 163 ? 1.693 -20.328 2.355 1 95.25 163 TYR B C 1
ATOM 5131 O O . TYR B 1 163 ? 0.578 -20.844 2.463 1 95.25 163 TYR B O 1
ATOM 5139 N N . PHE B 1 164 ? 2.27 -20.141 1.197 1 92.56 164 PHE B N 1
ATOM 5140 C CA . PHE B 1 164 ? 1.512 -20.234 -0.045 1 92.56 164 PHE B CA 1
ATOM 5141 C C . PHE B 1 164 ? 1.294 -21.703 -0.427 1 92.56 164 PHE B C 1
ATOM 5143 O O . PHE B 1 164 ? 0.465 -22 -1.287 1 92.56 164 PHE B O 1
ATOM 5150 N N . GLY B 1 165 ? 1.997 -22.688 0.145 1 92.31 165 GLY B N 1
ATOM 5151 C CA . GLY B 1 165 ? 1.909 -24.094 -0.229 1 92.31 165 GLY B CA 1
ATOM 5152 C C . GLY B 1 165 ? 0.823 -24.844 0.518 1 92.31 165 GLY B C 1
ATOM 5153 O O . GLY B 1 165 ? 0.654 -26.047 0.333 1 92.31 165 GLY B O 1
ATOM 5154 N N . LYS B 1 166 ? 0.12 -24.141 1.366 1 92.81 166 LYS B N 1
ATOM 5155 C CA . LYS B 1 166 ? -0.967 -24.766 2.119 1 92.81 166 LYS B CA 1
ATOM 5156 C C . LYS B 1 166 ? -2.268 -23.984 1.945 1 92.81 166 LYS B C 1
ATOM 5158 O O . LYS B 1 166 ? -2.256 -22.828 1.505 1 92.81 166 LYS B O 1
ATOM 5163 N N . ALA B 1 167 ? -3.303 -24.734 2.26 1 94.12 167 ALA B N 1
ATOM 5164 C CA . ALA B 1 167 ? -4.633 -24.141 2.131 1 94.12 167 ALA B CA 1
ATOM 5165 C C . ALA B 1 167 ? -4.961 -23.266 3.342 1 94.12 167 ALA B C 1
ATOM 5167 O O . ALA B 1 167 ? -5.887 -23.578 4.098 1 94.12 167 ALA B O 1
ATOM 5168 N N . ILE B 1 168 ? -4.227 -22.172 3.518 1 94.69 168 ILE B N 1
ATOM 5169 C CA . ILE B 1 168 ? -4.461 -21.25 4.625 1 94.69 168 ILE B CA 1
ATOM 5170 C C . ILE B 1 168 ? -4.535 -19.812 4.102 1 94.69 168 ILE B C 1
ATOM 5172 O O . ILE B 1 168 ? -3.939 -19.5 3.07 1 94.69 168 ILE B O 1
ATOM 5176 N N . THR B 1 169 ? -5.34 -19.031 4.738 1 95.31 169 THR B N 1
ATOM 5177 C CA . THR B 1 169 ? -5.48 -17.609 4.434 1 95.31 169 THR B CA 1
ATOM 5178 C C . THR B 1 169 ? -5.125 -16.75 5.648 1 95.31 169 THR B C 1
ATOM 5180 O O . THR B 1 169 ? -4.539 -17.25 6.613 1 95.31 169 THR B O 1
ATOM 5183 N N . GLN B 1 170 ? -5.402 -15.461 5.613 1 94.62 170 GLN B N 1
ATOM 5184 C CA . GLN B 1 170 ? -5.047 -14.547 6.691 1 94.62 170 GLN B CA 1
ATOM 5185 C C . GLN B 1 170 ? -5.871 -14.82 7.945 1 94.62 170 GLN B C 1
ATOM 5187 O O . GLN B 1 170 ? -5.516 -14.383 9.039 1 94.62 170 GLN B O 1
ATOM 5192 N N . ASP B 1 171 ? -6.961 -15.523 7.82 1 94.94 171 ASP B N 1
ATOM 5193 C CA . ASP B 1 171 ? -7.82 -15.836 8.961 1 94.94 171 ASP B CA 1
ATOM 5194 C C . ASP B 1 171 ? -7.438 -17.172 9.586 1 94.94 171 ASP B C 1
ATOM 5196 O O . ASP B 1 171 ? -8.266 -18.094 9.664 1 94.94 171 ASP B O 1
ATOM 5200 N N . MET B 1 172 ? -6.336 -17.234 10.109 1 96.5 172 MET B N 1
ATOM 5201 C CA . MET B 1 172 ? -5.773 -18.469 10.656 1 96.5 172 MET B CA 1
ATOM 5202 C C . MET B 1 172 ? -6.215 -18.672 12.102 1 96.5 172 MET B C 1
ATOM 5204 O O . MET B 1 172 ? -6.32 -17.703 12.867 1 96.5 172 MET B O 1
ATOM 5208 N N . THR B 1 173 ? -6.406 -19.938 12.461 1 96.38 173 THR B N 1
ATOM 5209 C CA . THR B 1 173 ? -6.539 -20.297 13.867 1 96.38 173 THR B CA 1
ATOM 5210 C C . THR B 1 173 ? -5.176 -20.312 14.555 1 96.38 173 THR B C 1
ATOM 5212 O O . THR B 1 173 ? -4.145 -20.156 13.898 1 96.38 173 THR B O 1
ATOM 5215 N N . PHE B 1 174 ? -5.203 -20.547 15.922 1 96.62 174 PHE B N 1
ATOM 5216 C CA . PHE B 1 174 ? -3.951 -20.562 16.656 1 96.62 174 PHE B CA 1
ATOM 5217 C C . PHE B 1 174 ? -3.021 -21.656 16.141 1 96.62 174 PHE B C 1
ATOM 5219 O O . PHE B 1 174 ? -1.844 -21.391 15.875 1 96.62 174 PHE B O 1
ATOM 5226 N N . PHE B 1 175 ? -3.482 -22.75 15.914 1 97.5 175 PHE B N 1
ATOM 5227 C CA . PHE B 1 175 ? -2.668 -23.875 15.484 1 97.5 175 PHE B CA 1
ATOM 5228 C C . PHE B 1 175 ? -2.186 -23.688 14.047 1 97.5 175 PHE B C 1
ATOM 5230 O O . PHE B 1 175 ? -1.064 -24.062 13.711 1 97.5 175 PHE B O 1
ATOM 5237 N N . GLN B 1 176 ? -3.031 -23.125 13.227 1 97.62 176 GLN B N 1
ATOM 5238 C CA . GLN B 1 176 ? -2.617 -22.812 11.859 1 97.62 176 GLN B CA 1
ATOM 5239 C C . GLN B 1 176 ? -1.472 -21.812 11.852 1 97.62 176 GLN B C 1
ATOM 5241 O O . GLN B 1 176 ? -0.559 -21.906 11.031 1 97.62 176 GLN B O 1
ATOM 5246 N N . ARG B 1 177 ? -1.564 -20.859 12.773 1 97.88 177 ARG B N 1
ATOM 5247 C CA . ARG B 1 177 ? -0.496 -19.875 12.859 1 97.88 177 ARG B CA 1
ATOM 5248 C C . ARG B 1 177 ? 0.813 -20.516 13.297 1 97.88 177 ARG B C 1
ATOM 5250 O O . ARG B 1 177 ? 1.889 -20.125 12.836 1 97.88 177 ARG B O 1
ATOM 5257 N N . VAL B 1 178 ? 0.717 -21.438 14.211 1 98 178 VAL B N 1
ATOM 5258 C CA . VAL B 1 178 ? 1.897 -22.156 14.672 1 98 178 VAL B CA 1
ATOM 5259 C C . VAL B 1 178 ? 2.541 -22.891 13.5 1 98 178 VAL B C 1
ATOM 5261 O O . VAL B 1 178 ? 3.75 -22.797 13.281 1 98 178 VAL B O 1
ATOM 5264 N N . LEU B 1 179 ? 1.736 -23.609 12.734 1 97.81 179 LEU B N 1
ATOM 5265 C CA . LEU B 1 179 ? 2.234 -24.359 11.586 1 97.81 179 LEU B CA 1
ATOM 5266 C C . LEU B 1 179 ? 2.738 -23.406 10.5 1 97.81 179 LEU B C 1
ATOM 5268 O O . LEU B 1 179 ? 3.738 -23.688 9.836 1 97.81 179 LEU B O 1
ATOM 5272 N N . ASN B 1 180 ? 1.998 -22.328 10.328 1 97.81 180 ASN B N 1
ATOM 5273 C CA . ASN B 1 180 ? 2.393 -21.328 9.352 1 97.81 180 ASN B CA 1
ATOM 5274 C C . ASN B 1 180 ? 3.773 -20.75 9.656 1 97.81 180 ASN B C 1
ATOM 5276 O O . ASN B 1 180 ? 4.609 -20.625 8.766 1 97.81 180 ASN B O 1
ATOM 5280 N N . ALA B 1 181 ? 3.982 -20.422 10.883 1 97.69 181 ALA B N 1
ATOM 5281 C CA . ALA B 1 181 ? 5.273 -19.875 11.297 1 97.69 181 ALA B CA 1
ATOM 5282 C C . ALA B 1 181 ? 6.402 -20.859 11.031 1 97.69 181 ALA B C 1
ATOM 5284 O O . ALA B 1 181 ? 7.473 -20.484 10.555 1 97.69 181 ALA B O 1
ATOM 5285 N N . ALA B 1 182 ? 6.172 -22.078 11.344 1 97.44 182 ALA B N 1
ATOM 5286 C CA . ALA B 1 182 ? 7.172 -23.125 11.102 1 97.44 182 ALA B CA 1
ATOM 5287 C C . ALA B 1 182 ? 7.473 -23.25 9.609 1 97.44 182 ALA B C 1
ATOM 5289 O O . ALA B 1 182 ? 8.633 -23.391 9.211 1 97.44 182 ALA B O 1
ATOM 5290 N N . ALA B 1 183 ? 6.418 -23.25 8.812 1 96.5 183 ALA B N 1
ATOM 5291 C CA . ALA B 1 183 ? 6.586 -23.375 7.371 1 96.5 183 ALA B CA 1
ATOM 5292 C C . ALA B 1 183 ? 7.371 -22.203 6.801 1 96.5 183 ALA B C 1
ATOM 5294 O O . ALA B 1 183 ? 8.281 -22.391 5.992 1 96.5 183 ALA B O 1
ATOM 5295 N N . LEU B 1 184 ? 7.012 -21.047 7.242 1 96.5 184 LEU B N 1
ATOM 5296 C CA . LEU B 1 184 ? 7.68 -19.859 6.742 1 96.5 184 LEU B CA 1
ATOM 5297 C C . LEU B 1 184 ? 9.141 -19.812 7.184 1 96.5 184 LEU B C 1
ATOM 5299 O O . LEU B 1 184 ? 10.016 -19.406 6.414 1 96.5 184 LEU B O 1
ATOM 5303 N N . LEU B 1 185 ? 9.383 -20.219 8.398 1 96.38 185 LEU B N 1
ATOM 5304 C CA . LEU B 1 185 ? 10.758 -20.281 8.875 1 96.38 185 LEU B CA 1
ATOM 5305 C C . LEU B 1 185 ? 11.57 -21.281 8.07 1 96.38 185 LEU B C 1
ATOM 5307 O O . LEU B 1 185 ? 12.719 -21.016 7.707 1 96.38 185 LEU B O 1
ATOM 5311 N N . THR B 1 186 ? 10.977 -22.406 7.832 1 95.94 186 THR B N 1
ATOM 5312 C CA . THR B 1 186 ? 11.648 -23.422 7.031 1 95.94 186 THR B CA 1
ATOM 5313 C C . THR B 1 186 ? 11.977 -22.891 5.641 1 95.94 186 THR B C 1
ATOM 5315 O O . THR B 1 186 ? 13.078 -23.109 5.133 1 95.94 186 THR B O 1
ATOM 5318 N N . LEU B 1 187 ? 11.008 -22.266 5.059 1 94.81 187 LEU B N 1
ATOM 5319 C CA . LEU B 1 187 ? 11.219 -21.688 3.736 1 94.81 187 LEU B CA 1
ATOM 5320 C C . LEU B 1 187 ? 12.367 -20.688 3.764 1 94.81 187 LEU B C 1
ATOM 5322 O O . LEU B 1 187 ? 13.172 -20.625 2.832 1 94.81 187 LEU B O 1
ATOM 5326 N N . LYS B 1 188 ? 12.422 -19.859 4.762 1 94.56 188 LYS B N 1
ATOM 5327 C CA . LYS B 1 188 ? 13.484 -18.875 4.898 1 94.56 188 LYS B CA 1
ATOM 5328 C C . LYS B 1 188 ? 14.852 -19.531 5.012 1 94.56 188 LYS B C 1
ATOM 5330 O O . LYS B 1 188 ? 15.82 -19.078 4.402 1 94.56 188 LYS B O 1
ATOM 5335 N N . ILE B 1 189 ? 14.938 -20.562 5.781 1 95.44 189 ILE B N 1
ATOM 5336 C CA . ILE B 1 189 ? 16.172 -21.297 5.977 1 95.44 189 ILE B CA 1
ATOM 5337 C C . ILE B 1 189 ? 16.594 -21.953 4.664 1 95.44 189 ILE B C 1
ATOM 5339 O O . ILE B 1 189 ? 17.766 -21.875 4.266 1 95.44 189 ILE B O 1
ATOM 5343 N N . MET B 1 190 ? 15.625 -22.562 4.023 1 95.5 190 MET B N 1
ATOM 5344 C CA . MET B 1 190 ? 15.898 -23.219 2.74 1 95.5 190 MET B CA 1
ATOM 5345 C C . MET B 1 190 ? 16.406 -22.203 1.719 1 95.5 190 MET B C 1
ATOM 5347 O O . MET B 1 190 ? 17.328 -22.484 0.963 1 95.5 190 MET B O 1
ATOM 5351 N N . HIS B 1 191 ? 15.766 -21.109 1.682 1 94.88 191 HIS B N 1
ATOM 5352 C CA . HIS B 1 191 ? 16.172 -20.062 0.757 1 94.88 191 HIS B CA 1
ATOM 5353 C C . HIS B 1 191 ? 17.594 -19.594 1.045 1 94.88 191 HIS B C 1
ATOM 5355 O O . HIS B 1 191 ? 18.406 -19.453 0.126 1 94.88 191 HIS B O 1
ATOM 5361 N N . TRP B 1 192 ? 17.906 -19.328 2.285 1 93.88 192 TRP B N 1
ATOM 5362 C CA . TRP B 1 192 ? 19.25 -18.891 2.68 1 93.88 192 TRP B CA 1
ATOM 5363 C C . TRP B 1 192 ? 20.297 -19.938 2.299 1 93.88 192 TRP B C 1
ATOM 5365 O O . TRP B 1 192 ? 21.359 -19.594 1.779 1 93.88 192 TRP B O 1
ATOM 5375 N N . PHE B 1 193 ? 19.938 -21.125 2.586 1 94.94 193 PHE B N 1
ATOM 5376 C CA . PHE B 1 193 ? 20.828 -22.234 2.285 1 94.94 193 PHE B CA 1
ATOM 5377 C C . PHE B 1 193 ? 21.094 -22.328 0.787 1 94.94 193 PHE B C 1
ATOM 5379 O O . PHE B 1 193 ? 22.25 -22.438 0.357 1 94.94 193 PHE B O 1
ATOM 5386 N N . THR B 1 194 ? 20.094 -22.297 -0.011 1 96.25 194 THR B N 1
ATOM 5387 C CA . THR B 1 194 ? 20.188 -22.406 -1.463 1 96.25 194 THR B CA 1
ATOM 5388 C C . THR B 1 194 ? 21.016 -21.25 -2.035 1 96.25 194 THR B C 1
ATOM 5390 O O . THR B 1 194 ? 21.891 -21.469 -2.881 1 96.25 194 THR B O 1
ATOM 5393 N N . LEU B 1 195 ? 20.828 -20.062 -1.563 1 95.56 195 LEU B N 1
ATOM 5394 C CA . LEU B 1 195 ? 21.484 -18.891 -2.113 1 95.56 195 LEU B CA 1
ATOM 5395 C C . LEU B 1 195 ? 22.953 -18.844 -1.668 1 95.56 195 LEU B C 1
ATOM 5397 O O . LEU B 1 195 ? 23.844 -18.594 -2.482 1 95.56 195 LEU B O 1
ATOM 5401 N N . SER B 1 196 ? 23.219 -19.109 -0.4 1 94.94 196 SER B N 1
ATOM 5402 C CA . SER B 1 196 ? 24.547 -18.875 0.185 1 94.94 196 SER B CA 1
ATOM 5403 C C . SER B 1 196 ? 25.484 -20.031 -0.106 1 94.94 196 SER B C 1
ATOM 5405 O O . SER B 1 196 ? 26.688 -19.828 -0.289 1 94.94 196 SER B O 1
ATOM 5407 N N . ILE B 1 197 ? 24.938 -21.203 -0.207 1 95.81 197 ILE B N 1
ATOM 5408 C CA . ILE B 1 197 ? 25.797 -22.375 -0.307 1 95.81 197 ILE B CA 1
ATOM 5409 C C . ILE B 1 197 ? 25.938 -22.797 -1.77 1 95.81 197 ILE B C 1
ATOM 5411 O O . ILE B 1 197 ? 27 -23.281 -2.186 1 95.81 197 ILE B O 1
ATOM 5415 N N . TYR B 1 198 ? 24.891 -22.609 -2.568 1 96.62 198 TYR B N 1
ATOM 5416 C CA . TYR B 1 198 ? 24.938 -23.188 -3.904 1 96.62 198 TYR B CA 1
ATOM 5417 C C . TYR B 1 198 ? 24.906 -22.109 -4.977 1 96.62 198 TYR B C 1
ATOM 5419 O O . TYR B 1 198 ? 25.797 -22.047 -5.832 1 96.62 198 TYR B O 1
ATOM 5427 N N . LEU B 1 199 ? 24 -21.219 -4.949 1 97.5 199 LEU B N 1
ATOM 5428 C CA . LEU B 1 199 ? 23.812 -20.266 -6.047 1 97.5 199 LEU B CA 1
ATOM 5429 C C . LEU B 1 199 ? 24.953 -19.266 -6.105 1 97.5 199 LEU B C 1
ATOM 5431 O O . LEU B 1 199 ? 25.484 -18.984 -7.184 1 97.5 199 LEU B O 1
ATOM 5435 N N . GLN B 1 200 ? 25.281 -18.672 -4.934 1 96.25 200 GLN B N 1
ATOM 5436 C CA . GLN B 1 200 ? 26.328 -17.656 -4.883 1 96.25 200 GLN B CA 1
ATOM 5437 C C . GLN B 1 200 ? 27.641 -18.203 -5.43 1 96.25 200 GLN B C 1
ATOM 5439 O O . GLN B 1 200 ? 28.25 -17.594 -6.312 1 96.25 200 GLN B O 1
ATOM 5444 N N . PRO B 1 201 ? 28.172 -19.344 -5 1 96 201 PRO B N 1
ATOM 5445 C CA . PRO B 1 201 ? 29.422 -19.891 -5.57 1 96 201 PRO B CA 1
ATOM 5446 C C . PRO B 1 201 ? 29.297 -20.188 -7.062 1 96 201 PRO B C 1
ATOM 5448 O O . PRO B 1 201 ? 30.266 -20.031 -7.809 1 96 201 PRO B O 1
ATOM 5451 N N . THR B 1 202 ? 28.125 -20.641 -7.488 1 97.19 202 THR B N 1
ATOM 5452 C CA . THR B 1 202 ? 27.906 -20.906 -8.906 1 97.19 202 THR B CA 1
ATOM 5453 C C . THR B 1 202 ? 28.047 -19.625 -9.727 1 97.19 202 THR B C 1
ATOM 5455 O O . THR B 1 202 ? 28.734 -19.625 -10.75 1 97.19 202 THR B O 1
ATOM 5458 N N . LEU B 1 203 ? 27.438 -18.594 -9.297 1 97.44 203 LEU B N 1
ATOM 5459 C CA . LEU B 1 203 ? 27.531 -17.297 -9.984 1 97.44 203 LEU B CA 1
ATOM 5460 C C . LEU B 1 203 ? 28.969 -16.797 -10 1 97.44 203 LEU B C 1
ATOM 5462 O O . LEU B 1 203 ? 29.453 -16.297 -11.023 1 97.44 203 LEU B O 1
ATOM 5466 N N . GLN B 1 204 ? 29.672 -16.953 -8.914 1 96.5 204 GLN B N 1
ATOM 5467 C CA . GLN B 1 204 ? 31.047 -16.469 -8.812 1 96.5 204 GLN B CA 1
ATOM 5468 C C . GLN B 1 204 ? 31.984 -17.281 -9.703 1 96.5 204 GLN B C 1
ATOM 5470 O O . GLN B 1 204 ? 32.938 -16.75 -10.266 1 96.5 204 GLN B O 1
ATOM 5475 N N . ARG B 1 205 ? 31.75 -18.516 -9.844 1 96 205 ARG B N 1
ATOM 5476 C CA . ARG B 1 205 ? 32.562 -19.391 -10.695 1 96 205 ARG B CA 1
ATOM 5477 C C . ARG B 1 205 ? 32.469 -18.953 -12.156 1 96 205 ARG B C 1
ATOM 5479 O O . ARG B 1 205 ? 33.469 -18.969 -12.875 1 96 205 ARG B O 1
ATOM 5486 N N . TYR B 1 206 ? 31.297 -18.547 -12.602 1 95.56 206 TYR B N 1
ATOM 5487 C CA . TYR B 1 206 ? 31.078 -18.266 -14.016 1 95.56 206 TYR B CA 1
ATOM 5488 C C . TYR B 1 206 ? 31.297 -16.797 -14.312 1 95.56 206 TYR B C 1
ATOM 5490 O O . TYR B 1 206 ? 31.703 -16.422 -15.422 1 95.56 206 TYR B O 1
ATOM 5498 N N . LEU B 1 207 ? 30.984 -15.875 -13.383 1 94.75 207 LEU B N 1
ATOM 5499 C CA . LEU B 1 207 ? 30.984 -14.445 -13.664 1 94.75 207 LEU B CA 1
ATOM 5500 C C . LEU B 1 207 ? 32.125 -13.742 -12.961 1 94.75 207 LEU B C 1
ATOM 5502 O O . LEU B 1 207 ? 32.5 -12.617 -13.305 1 94.75 207 LEU B O 1
ATOM 5506 N N . GLY B 1 208 ? 32.656 -14.312 -11.945 1 93.19 208 GLY B N 1
ATOM 5507 C CA . GLY B 1 208 ? 33.812 -13.727 -11.25 1 93.19 208 GLY B CA 1
ATOM 5508 C C . GLY B 1 208 ? 33.469 -13.328 -9.82 1 93.19 208 GLY B C 1
ATOM 5509 O O . GLY B 1 208 ? 32.312 -13.383 -9.391 1 93.19 208 GLY B O 1
ATOM 5510 N N . ASN B 1 209 ? 34.438 -12.812 -9.141 1 90.62 209 ASN B N 1
ATOM 5511 C CA . ASN B 1 209 ? 34.344 -12.562 -7.703 1 90.62 209 ASN B CA 1
ATOM 5512 C C . ASN B 1 209 ? 33.75 -11.188 -7.41 1 90.62 209 ASN B C 1
ATOM 5514 O O . ASN B 1 209 ? 33.531 -10.844 -6.254 1 90.62 209 ASN B O 1
ATOM 5518 N N . HIS B 1 210 ? 33.438 -10.539 -8.43 1 89.44 210 HIS B N 1
ATOM 5519 C CA . HIS B 1 210 ? 32.781 -9.242 -8.211 1 89.44 210 HIS B CA 1
ATOM 5520 C C . HIS B 1 210 ? 31.344 -9.398 -7.797 1 89.44 210 HIS B C 1
ATOM 5522 O O . HIS B 1 210 ? 30.719 -8.445 -7.328 1 89.44 210 HIS B O 1
ATOM 5528 N N . ILE B 1 211 ? 30.812 -10.539 -7.988 1 91 211 ILE B N 1
ATOM 5529 C CA . ILE B 1 211 ? 29.484 -10.828 -7.48 1 91 211 ILE B CA 1
ATOM 5530 C C . ILE B 1 211 ? 29.484 -10.805 -5.953 1 91 211 ILE B C 1
ATOM 5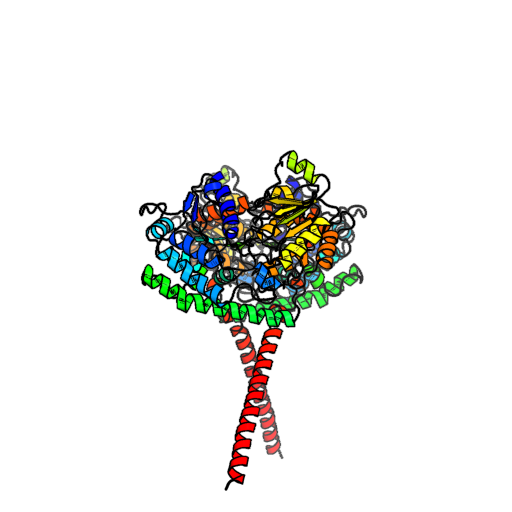532 O O . ILE B 1 211 ? 30.297 -11.492 -5.32 1 91 211 ILE B O 1
ATOM 5536 N N . PRO B 1 212 ? 28.578 -10.008 -5.375 1 89.94 212 PRO B N 1
ATOM 5537 C CA . PRO B 1 212 ? 28.594 -9.859 -3.918 1 89.94 212 PRO B CA 1
ATOM 5538 C C . PRO B 1 212 ? 28.391 -11.188 -3.189 1 89.94 212 PRO B C 1
ATOM 5540 O O . PRO B 1 212 ? 27.688 -12.07 -3.693 1 89.94 212 PRO B O 1
ATOM 5543 N N . ASN B 1 213 ? 28.906 -11.211 -1.966 1 86.81 213 ASN B N 1
ATOM 5544 C CA . ASN B 1 213 ? 28.797 -12.398 -1.125 1 86.81 213 ASN B CA 1
ATOM 5545 C C . ASN B 1 213 ? 27.375 -12.562 -0.569 1 86.81 213 ASN B C 1
ATOM 5547 O O . ASN B 1 213 ? 27 -13.648 -0.124 1 86.81 213 ASN B O 1
ATOM 5551 N N . ASP B 1 214 ? 26.656 -11.469 -0.592 1 88.75 214 ASP B N 1
ATOM 5552 C CA . ASP B 1 214 ? 25.266 -11.531 -0.134 1 88.75 214 ASP B CA 1
ATOM 5553 C C . ASP B 1 214 ? 24.312 -11.172 -1.261 1 88.75 214 ASP B C 1
ATOM 5555 O O . ASP B 1 214 ? 24.016 -9.992 -1.488 1 88.75 214 ASP B O 1
ATOM 5559 N N . LEU B 1 215 ? 23.766 -12.211 -1.865 1 91.19 215 LEU B N 1
ATOM 5560 C CA . LEU B 1 215 ? 22.844 -12.008 -2.975 1 91.19 215 LEU B CA 1
ATOM 5561 C C . LEU B 1 215 ? 21.578 -11.32 -2.498 1 91.19 215 LEU B C 1
ATOM 5563 O O . LEU B 1 215 ? 20.859 -10.711 -3.297 1 91.19 215 LEU B O 1
ATOM 5567 N N . HIS B 1 216 ? 21.328 -11.445 -1.206 1 89.38 216 HIS B N 1
ATOM 5568 C CA . HIS B 1 216 ? 20.141 -10.805 -0.641 1 89.38 216 HIS B CA 1
ATOM 5569 C C . HIS B 1 216 ? 20.219 -9.289 -0.77 1 89.38 216 HIS B C 1
ATOM 5571 O O . HIS B 1 216 ? 19.203 -8.617 -0.925 1 89.38 216 HIS B O 1
ATOM 5577 N N . SER B 1 217 ? 21.391 -8.766 -0.728 1 91.94 217 SER B N 1
ATOM 5578 C CA . SER B 1 217 ? 21.578 -7.328 -0.837 1 91.94 217 SER B CA 1
ATOM 5579 C C . SER B 1 217 ? 21.188 -6.82 -2.221 1 91.94 217 SER B C 1
ATOM 5581 O O . SER B 1 217 ? 20.719 -5.691 -2.365 1 91.94 217 SER B O 1
ATOM 5583 N N . LEU B 1 218 ? 21.344 -7.719 -3.197 1 94.94 218 LEU B N 1
ATOM 5584 C CA . LEU B 1 218 ? 20.969 -7.328 -4.547 1 94.94 218 LEU B CA 1
ATOM 5585 C C . LEU B 1 218 ? 19.453 -7.168 -4.656 1 94.94 218 LEU B C 1
ATOM 5587 O O . LEU B 1 218 ? 18.969 -6.23 -5.293 1 94.94 218 LEU B O 1
ATOM 5591 N N . THR B 1 219 ? 18.75 -8.07 -4.07 1 95.81 219 THR B N 1
ATOM 5592 C CA . THR B 1 219 ? 17.281 -8 -4.098 1 95.81 219 THR B CA 1
ATOM 5593 C C . THR B 1 219 ? 16.797 -6.777 -3.326 1 95.81 219 THR B C 1
ATOM 5595 O O . THR B 1 219 ? 15.797 -6.156 -3.707 1 95.81 219 THR B O 1
ATOM 5598 N N . ALA B 1 220 ? 17.484 -6.41 -2.238 1 95.69 220 ALA B N 1
ATOM 5599 C CA . ALA B 1 220 ? 17.109 -5.273 -1.4 1 95.69 220 ALA B CA 1
ATOM 5600 C C . ALA B 1 220 ? 17.219 -3.963 -2.174 1 95.69 220 ALA B C 1
ATOM 5602 O O . ALA B 1 220 ? 16.562 -2.979 -1.829 1 95.69 220 ALA B O 1
ATOM 5603 N N . GLU B 1 221 ? 17.969 -3.988 -3.229 1 95.69 221 GLU B N 1
ATOM 5604 C CA . GLU B 1 221 ? 18.234 -2.754 -3.963 1 95.69 221 GLU B CA 1
ATOM 5605 C C . GLU B 1 221 ? 17.234 -2.582 -5.113 1 95.69 221 GLU B C 1
ATOM 5607 O O . GLU B 1 221 ? 17.281 -1.574 -5.82 1 95.69 221 GLU B O 1
ATOM 5612 N N . VAL B 1 222 ? 16.359 -3.566 -5.32 1 97.25 222 VAL B N 1
ATOM 5613 C CA . VAL B 1 222 ? 15.336 -3.443 -6.344 1 97.25 222 VAL B CA 1
ATOM 5614 C C . VAL B 1 222 ? 14.266 -2.453 -5.891 1 97.25 222 VAL B C 1
ATOM 5616 O O . VAL B 1 222 ? 13.648 -2.633 -4.836 1 97.25 222 VAL B O 1
ATOM 5619 N N . PRO B 1 223 ? 13.969 -1.447 -6.633 1 97.06 223 PRO B N 1
ATOM 5620 C CA . PRO B 1 223 ? 13.164 -0.32 -6.148 1 97.06 223 PRO B CA 1
ATOM 5621 C C . PRO B 1 223 ? 11.664 -0.598 -6.195 1 97.06 223 PRO B C 1
ATOM 5623 O O . PRO B 1 223 ? 10.891 0.037 -5.473 1 97.06 223 PRO B O 1
ATOM 5626 N N . LEU B 1 224 ? 11.258 -1.526 -7.059 1 98 224 LEU B N 1
ATOM 5627 C CA . LEU B 1 224 ? 9.828 -1.649 -7.32 1 98 224 LEU B CA 1
ATOM 5628 C C . LEU B 1 224 ? 9.461 -3.092 -7.648 1 98 224 LEU B C 1
ATOM 5630 O O . LEU B 1 224 ? 10.211 -3.793 -8.328 1 98 224 LEU B O 1
ATOM 5634 N N . THR B 1 225 ? 8.344 -3.496 -7.145 1 98.12 225 THR B N 1
ATOM 5635 C CA . THR B 1 225 ? 7.777 -4.793 -7.496 1 98.12 225 THR B CA 1
ATOM 5636 C C . THR B 1 225 ? 6.344 -4.641 -8 1 98.12 225 THR B C 1
ATOM 5638 O O . THR B 1 225 ? 5.512 -4.016 -7.34 1 98.12 225 THR B O 1
ATOM 5641 N N . LEU B 1 226 ? 6.109 -5.121 -9.219 1 98.38 226 LEU B N 1
ATOM 5642 C CA . LEU B 1 226 ? 4.742 -5.332 -9.68 1 98.38 226 LEU B CA 1
ATOM 5643 C C . LEU B 1 226 ? 4.18 -6.637 -9.133 1 98.38 226 LEU B C 1
ATOM 5645 O O . LEU B 1 226 ? 4.648 -7.723 -9.492 1 98.38 226 LEU B O 1
ATOM 5649 N N . GLN B 1 227 ? 3.203 -6.477 -8.25 1 97.19 227 GLN B N 1
ATOM 5650 C CA . GLN B 1 227 ? 2.668 -7.617 -7.512 1 97.19 227 GLN B CA 1
ATOM 5651 C C . GLN B 1 227 ? 1.384 -8.133 -8.156 1 97.19 227 GLN B C 1
ATOM 5653 O O . GLN B 1 227 ? 0.445 -7.363 -8.383 1 97.19 227 GLN B O 1
ATOM 5658 N N . ASN B 1 228 ? 1.371 -9.438 -8.461 1 96 228 ASN B N 1
ATOM 5659 C CA . ASN B 1 228 ? 0.219 -10.07 -9.094 1 96 228 ASN B CA 1
ATOM 5660 C C . ASN B 1 228 ? -0.893 -10.344 -8.086 1 96 228 ASN B C 1
ATOM 5662 O O . ASN B 1 228 ? -1.316 -11.492 -7.922 1 96 228 ASN B O 1
ATOM 5666 N N . SER B 1 229 ? -1.381 -9.281 -7.539 1 94.56 229 SER B N 1
ATOM 5667 C CA . SER B 1 229 ? -2.424 -9.383 -6.523 1 94.56 229 SER B CA 1
ATOM 5668 C C . SER B 1 229 ? -3.402 -8.219 -6.613 1 94.56 229 SER B C 1
ATOM 5670 O O . SER B 1 229 ? -3.156 -7.25 -7.336 1 94.56 229 SER B O 1
ATOM 5672 N N . HIS B 1 230 ? -4.523 -8.391 -6.035 1 95.69 230 HIS B N 1
ATOM 5673 C CA . HIS B 1 230 ? -5.613 -7.426 -5.906 1 95.69 230 HIS B CA 1
ATOM 5674 C C . HIS B 1 230 ? -6.586 -7.84 -4.805 1 95.69 230 HIS B C 1
ATOM 5676 O O . HIS B 1 230 ? -6.762 -9.031 -4.543 1 95.69 230 HIS B O 1
ATOM 5682 N N . TYR B 1 231 ? -7.203 -6.898 -4.211 1 93.12 231 TYR B N 1
ATOM 5683 C CA . TYR B 1 231 ? -8.086 -7.223 -3.094 1 93.12 231 TYR B CA 1
ATOM 5684 C C . TYR B 1 231 ? -9.281 -8.047 -3.566 1 93.12 231 TYR B C 1
ATOM 5686 O O . TYR B 1 231 ? -9.945 -8.703 -2.762 1 93.12 231 TYR B O 1
ATOM 5694 N N . SER B 1 232 ? -9.578 -8.055 -4.82 1 95 232 SER B N 1
ATOM 5695 C CA . SER B 1 232 ? -10.719 -8.805 -5.352 1 95 232 SER B CA 1
ATOM 5696 C C . SER B 1 232 ? -10.383 -10.281 -5.5 1 95 232 SER B C 1
ATOM 5698 O O . SER B 1 232 ? -11.289 -11.117 -5.637 1 95 232 SER B O 1
ATOM 5700 N N . VAL B 1 233 ? -9.109 -10.641 -5.461 1 96.38 233 VAL B N 1
ATOM 5701 C CA . VAL B 1 233 ? -8.773 -12.039 -5.719 1 96.38 233 VAL B CA 1
ATOM 5702 C C . VAL B 1 233 ? -7.863 -12.562 -4.609 1 96.38 233 VAL B C 1
ATOM 5704 O O . VAL B 1 233 ? -7.41 -13.703 -4.66 1 96.38 233 VAL B O 1
ATOM 5707 N N . GLY B 1 234 ? -7.621 -11.812 -3.678 1 93.94 234 GLY B N 1
ATOM 5708 C CA . GLY B 1 234 ? -6.797 -12.234 -2.557 1 93.94 234 GLY B CA 1
ATOM 5709 C C . GLY B 1 234 ? -6.793 -11.242 -1.41 1 93.94 234 GLY B C 1
ATOM 5710 O O . GLY B 1 234 ? -7.262 -10.109 -1.561 1 93.94 234 GLY B O 1
ATOM 5711 N N . ASP B 1 235 ? -6.223 -11.68 -0.297 1 94.06 235 ASP B N 1
ATOM 5712 C CA . ASP B 1 235 ? -6.121 -10.812 0.874 1 94.06 235 ASP B CA 1
ATOM 5713 C C . ASP B 1 235 ? -5.117 -9.688 0.638 1 94.06 235 ASP B C 1
ATOM 5715 O O . ASP B 1 235 ? -4.102 -9.883 -0.038 1 94.06 235 ASP B O 1
ATOM 5719 N N . SER B 1 236 ? -5.457 -8.57 1.237 1 93.88 236 SER B N 1
ATOM 5720 C CA . SER B 1 236 ? -4.512 -7.457 1.216 1 93.88 236 SER B CA 1
ATOM 5721 C C . SER B 1 236 ? -3.396 -7.66 2.236 1 93.88 236 SER B C 1
ATOM 5723 O O . SER B 1 236 ? -3.643 -8.125 3.35 1 93.88 236 SER B O 1
ATOM 5725 N N . VAL B 1 237 ? -2.18 -7.355 1.81 1 94.75 237 VAL B N 1
ATOM 5726 C CA . VAL B 1 237 ? -1.005 -7.391 2.674 1 94.75 237 VAL B CA 1
ATOM 5727 C C . VAL B 1 237 ? -0.411 -5.988 2.799 1 94.75 237 VAL B C 1
ATOM 5729 O O . VAL B 1 237 ? -0.411 -5.223 1.833 1 94.75 237 VAL B O 1
ATOM 5732 N N . PRO B 1 238 ? -0.027 -5.633 3.986 1 95.25 238 PRO B N 1
ATOM 5733 C CA . PRO B 1 238 ? 0.529 -4.285 4.125 1 95.25 238 PRO B CA 1
ATOM 5734 C C . PRO B 1 238 ? 1.889 -4.133 3.447 1 95.25 238 PRO B C 1
ATOM 5736 O O . PRO B 1 238 ? 2.842 -4.832 3.807 1 95.25 238 PRO B O 1
ATOM 5739 N N . TYR B 1 239 ? 1.983 -3.246 2.461 1 96.06 239 TYR B N 1
ATOM 5740 C CA . TYR B 1 239 ? 3.217 -2.969 1.733 1 96.06 239 TYR B CA 1
ATOM 5741 C C . TYR B 1 239 ? 3.488 -1.471 1.674 1 96.06 239 TYR B C 1
ATOM 5743 O O . TYR B 1 239 ? 2.584 -0.66 1.88 1 96.06 239 TYR B O 1
ATOM 5751 N N . LEU B 1 240 ? 4.762 -1.188 1.433 1 96.56 240 LEU B N 1
ATOM 5752 C CA . LEU B 1 240 ? 5.148 0.176 1.089 1 96.56 240 LEU B CA 1
ATOM 5753 C C . LEU B 1 240 ? 4.652 0.546 -0.306 1 96.56 240 LEU B C 1
ATOM 5755 O O . LEU B 1 240 ? 4.051 -0.281 -0.995 1 96.56 240 LEU B O 1
ATOM 5759 N N . SER B 1 241 ? 4.867 1.778 -0.655 1 94.5 241 SER B N 1
ATOM 5760 C CA . SER B 1 241 ? 4.371 2.303 -1.922 1 94.5 241 SER B CA 1
ATOM 5761 C C . SER B 1 241 ? 5.102 1.677 -3.105 1 94.5 241 SER B C 1
ATOM 5763 O O . SER B 1 241 ? 4.656 1.792 -4.25 1 94.5 241 SER B O 1
ATOM 5765 N N . ASN B 1 242 ? 6.176 1.017 -2.863 1 96.69 242 ASN B N 1
ATOM 5766 C CA . ASN B 1 242 ? 6.969 0.475 -3.961 1 96.69 242 ASN B CA 1
ATOM 5767 C C . ASN B 1 242 ? 6.469 -0.901 -4.391 1 96.69 242 ASN B C 1
ATOM 5769 O O . ASN B 1 242 ? 7.07 -1.544 -5.254 1 96.69 242 ASN B O 1
ATOM 5773 N N . VAL B 1 243 ? 5.473 -1.432 -3.797 1 97.31 243 VAL B N 1
ATOM 5774 C CA . VAL B 1 243 ? 4.785 -2.637 -4.25 1 97.31 243 VAL B CA 1
ATOM 5775 C C . VAL B 1 243 ? 3.449 -2.26 -4.887 1 97.31 243 VAL B C 1
ATOM 5777 O O . VAL B 1 243 ? 2.555 -1.748 -4.211 1 97.31 243 VAL B O 1
ATOM 5780 N N . VAL B 1 244 ? 3.32 -2.516 -6.172 1 97.19 244 VAL B N 1
ATOM 5781 C CA . VAL B 1 244 ? 2.156 -2.092 -6.941 1 97.19 244 VAL B CA 1
ATOM 5782 C C . VAL B 1 244 ? 1.355 -3.314 -7.387 1 97.19 244 VAL B C 1
ATOM 5784 O O . VAL B 1 244 ? 1.873 -4.176 -8.102 1 97.19 244 VAL B O 1
ATOM 5787 N N . ASN B 1 245 ? 0.115 -3.367 -6.984 1 96.62 245 ASN B N 1
ATOM 5788 C CA . ASN B 1 245 ? -0.748 -4.496 -7.32 1 96.62 245 ASN B CA 1
ATOM 5789 C C . ASN B 1 245 ? -1.279 -4.391 -8.742 1 96.62 245 ASN B C 1
ATOM 5791 O O . ASN B 1 245 ? -1.894 -3.387 -9.109 1 96.62 245 ASN B O 1
ATOM 5795 N N . VAL B 1 246 ? -1.03 -5.465 -9.547 1 97.25 246 VAL B N 1
ATOM 5796 C CA . VAL B 1 246 ? -1.437 -5.453 -10.945 1 97.25 246 VAL B CA 1
ATOM 5797 C C . VAL B 1 246 ? -1.997 -6.816 -11.336 1 97.25 246 VAL B C 1
ATOM 5799 O O . VAL B 1 246 ? -1.628 -7.375 -12.375 1 97.25 246 VAL B O 1
ATOM 5802 N N . ALA B 1 247 ? -2.869 -7.324 -10.547 1 95.62 247 ALA B N 1
ATOM 5803 C CA . ALA B 1 247 ? -3.463 -8.633 -10.82 1 95.62 247 ALA B CA 1
ATOM 5804 C C . ALA B 1 247 ? -4.164 -8.641 -12.172 1 95.62 247 ALA B C 1
ATOM 5806 O O . ALA B 1 247 ? -4.715 -7.621 -12.602 1 95.62 247 ALA B O 1
ATOM 5807 N N . CYS B 1 248 ? -4.148 -9.773 -12.844 1 96.25 248 CYS B N 1
ATOM 5808 C CA . CYS B 1 248 ? -4.906 -10.07 -14.055 1 96.25 248 CYS B CA 1
ATOM 5809 C C . CYS B 1 248 ? -4.438 -9.195 -15.211 1 96.25 248 CYS B C 1
ATOM 5811 O O . CYS B 1 248 ? -5.254 -8.711 -16 1 96.25 248 CYS B O 1
ATOM 5813 N N . LEU B 1 249 ? -3.145 -9.039 -15.273 1 96 249 LEU B N 1
ATOM 5814 C CA . LEU B 1 249 ? -2.523 -8.312 -16.375 1 96 249 LEU B CA 1
ATOM 5815 C C . LEU B 1 249 ? -2.904 -8.922 -17.719 1 96 249 LEU B C 1
ATOM 5817 O O . LEU B 1 249 ? -3.031 -8.211 -18.703 1 96 249 LEU B O 1
ATOM 5821 N N . HIS B 1 250 ? -3.08 -10.227 -17.703 1 96.44 250 HIS B N 1
ATOM 5822 C CA . HIS B 1 250 ? -3.27 -10.969 -18.953 1 96.44 250 HIS B CA 1
ATOM 5823 C C . HIS B 1 250 ? -4.75 -11.078 -19.312 1 96.44 250 HIS B C 1
ATOM 5825 O O . HIS B 1 250 ? -5.098 -11.547 -20.391 1 96.44 250 HIS B O 1
ATOM 5831 N N . CYS B 1 251 ? -5.613 -10.648 -18.406 1 97.56 251 CYS B N 1
ATOM 5832 C CA . CYS B 1 251 ? -7.043 -10.812 -18.625 1 97.56 251 CYS B CA 1
ATOM 5833 C C . CYS B 1 251 ? -7.539 -9.859 -19.719 1 97.56 251 CYS B C 1
ATOM 5835 O O . CYS B 1 251 ? -7.031 -8.742 -19.844 1 97.56 251 CYS B O 1
ATOM 5837 N N . ARG B 1 252 ? -8.461 -10.305 -20.453 1 96 252 ARG B N 1
ATOM 5838 C CA . ARG B 1 252 ? -9.094 -9.531 -21.531 1 96 252 ARG B CA 1
ATOM 5839 C C . ARG B 1 252 ? -10.523 -9.992 -21.766 1 96 252 ARG B C 1
ATOM 5841 O O . ARG B 1 252 ? -10.898 -11.102 -21.375 1 96 252 ARG B O 1
ATOM 5848 N N . PRO B 1 253 ? -11.328 -9.141 -22.359 1 95.94 253 PRO B N 1
ATOM 5849 C CA . PRO B 1 253 ? -12.695 -9.57 -22.688 1 95.94 253 PRO B CA 1
ATOM 5850 C C . PRO B 1 253 ? -12.719 -10.75 -23.656 1 95.94 253 PRO B C 1
ATOM 5852 O O . PRO B 1 253 ? -11.789 -10.93 -24.438 1 95.94 253 PRO B O 1
ATOM 5855 N N . ALA B 1 254 ? -13.781 -11.508 -23.547 1 96.81 254 ALA B N 1
ATOM 5856 C CA . ALA B 1 254 ? -13.969 -12.664 -24.422 1 96.81 254 ALA B CA 1
ATOM 5857 C C . ALA B 1 254 ? -14.266 -12.234 -25.859 1 96.81 254 ALA B C 1
ATOM 5859 O O . ALA B 1 254 ? -15.055 -11.312 -26.078 1 96.81 254 ALA B O 1
ATOM 5860 N N . MET B 1 255 ? -13.594 -12.914 -26.781 1 95.06 255 MET B N 1
ATOM 5861 C CA . MET B 1 255 ? -13.844 -12.688 -28.188 1 95.06 255 MET B CA 1
ATOM 5862 C C . MET B 1 255 ? -14.859 -13.68 -28.734 1 95.06 255 MET B C 1
ATOM 5864 O O . MET B 1 255 ? -15.266 -14.609 -28.031 1 95.06 255 MET B O 1
ATOM 5868 N N . GLN B 1 256 ? -15.203 -13.5 -29.984 1 94.38 256 GLN B N 1
ATOM 5869 C CA . GLN B 1 256 ? -16.203 -14.359 -30.594 1 94.38 256 GLN B CA 1
ATOM 5870 C C . GLN B 1 256 ? -15.617 -15.734 -30.938 1 94.38 256 GLN B C 1
ATOM 5872 O O . GLN B 1 256 ? -14.477 -15.828 -31.391 1 94.38 256 GLN B O 1
ATOM 5877 N N . LEU B 1 257 ? -16.484 -16.766 -30.688 1 96.38 257 LEU B N 1
ATOM 5878 C CA . LEU B 1 257 ? -16.078 -18.141 -30.984 1 96.38 257 LEU B CA 1
ATOM 5879 C C . LEU B 1 257 ? -16.625 -18.578 -32.344 1 96.38 257 LEU B C 1
ATOM 5881 O O . LEU B 1 257 ? -17.484 -17.906 -32.906 1 96.38 257 LEU B O 1
ATOM 5885 N N . SER B 1 258 ? -16.062 -19.688 -32.875 1 94.88 258 SER B N 1
ATOM 5886 C CA . SER B 1 258 ? -16.562 -20.25 -34.125 1 94.88 258 SER B CA 1
ATOM 5887 C C . SER B 1 258 ? -18.016 -20.703 -34 1 94.88 258 SER B C 1
ATOM 5889 O O . SER B 1 258 ? -18.453 -21.078 -32.906 1 94.88 258 SER B O 1
ATOM 5891 N N . SER B 1 259 ? -18.703 -20.719 -35.094 1 95.12 259 SER B N 1
ATOM 5892 C CA . SER B 1 259 ? -20.109 -21.094 -35.094 1 95.12 259 SER B CA 1
ATOM 5893 C C . SER B 1 259 ? -20.281 -22.547 -34.656 1 95.12 259 SER B C 1
ATOM 5895 O O . SER B 1 259 ? -21.266 -22.875 -33.969 1 95.12 259 SER B O 1
ATOM 5897 N N . ASP B 1 260 ? -19.438 -23.328 -35 1 95.44 260 ASP B N 1
ATOM 5898 C CA . ASP B 1 260 ? -19.516 -24.734 -34.625 1 95.44 260 ASP B CA 1
ATOM 5899 C C . ASP B 1 260 ? -19.422 -24.906 -33.125 1 95.44 260 ASP B C 1
ATOM 5901 O O . ASP B 1 260 ? -20.234 -25.609 -32.531 1 95.44 260 ASP B O 1
ATOM 5905 N N . LEU B 1 261 ? -18.422 -24.297 -32.562 1 96.12 261 LEU B N 1
ATOM 5906 C CA . LEU B 1 261 ? -18.25 -24.391 -31.125 1 96.12 261 LEU B CA 1
ATOM 5907 C C . LEU B 1 261 ? -19.438 -23.766 -30.406 1 96.12 261 LEU B C 1
ATOM 5909 O O . LEU B 1 261 ? -19.906 -24.297 -29.391 1 96.12 261 LEU B O 1
ATOM 5913 N N . GLU B 1 262 ? -20 -22.719 -30.953 1 96.5 262 GLU B N 1
ATOM 5914 C CA . GLU B 1 262 ? -21.141 -22.031 -30.359 1 96.5 262 GLU B CA 1
ATOM 5915 C C . GLU B 1 262 ? -22.359 -22.969 -30.266 1 96.5 262 GLU B C 1
ATOM 5917 O O . GLU B 1 262 ? -23.078 -22.969 -29.266 1 96.5 262 GLU B O 1
ATOM 5922 N N . SER B 1 263 ? -22.5 -23.703 -31.312 1 95.94 263 SER B N 1
ATOM 5923 C CA . SER B 1 263 ? -23.625 -24.625 -31.328 1 95.94 263 SER B CA 1
ATOM 5924 C C . SER B 1 263 ? -23.484 -25.688 -30.234 1 95.94 263 SER B C 1
ATOM 5926 O O . SER B 1 263 ? -24.484 -26.062 -29.609 1 95.94 263 SER B O 1
ATOM 5928 N N . PHE B 1 264 ? -22.312 -26.094 -30.031 1 97 264 PHE B N 1
ATOM 5929 C CA . PHE B 1 264 ? -22.047 -27.109 -29.031 1 97 264 PHE B CA 1
ATOM 5930 C C . PHE B 1 264 ? -22.266 -26.547 -27.625 1 97 264 PHE B C 1
ATOM 5932 O O . PHE B 1 264 ? -22.688 -27.266 -26.719 1 97 264 PHE B O 1
ATOM 5939 N N . LEU B 1 265 ? -22.031 -25.266 -27.469 1 97.44 265 LEU B N 1
ATOM 5940 C CA . LEU B 1 265 ? -22.047 -24.641 -26.141 1 97.44 265 LEU B CA 1
ATOM 5941 C C . LEU B 1 265 ? -23.469 -24.219 -25.75 1 97.44 265 LEU B C 1
ATOM 5943 O O . LEU B 1 265 ? -23.734 -23.922 -24.594 1 97.44 265 LEU B O 1
ATOM 5947 N N . ARG B 1 266 ? -24.391 -24.172 -26.609 1 94.19 266 ARG B N 1
ATOM 5948 C CA . ARG B 1 266 ? -25.734 -23.594 -26.438 1 94.19 266 ARG B CA 1
ATOM 5949 C C . ARG B 1 266 ? -26.5 -24.312 -25.328 1 94.19 266 ARG B C 1
ATOM 5951 O O . ARG B 1 266 ? -27.328 -23.703 -24.656 1 94.19 266 ARG B O 1
ATOM 5958 N N . ARG B 1 267 ? -26.219 -25.516 -25.094 1 92.75 267 ARG B N 1
ATOM 5959 C CA . ARG B 1 267 ? -26.938 -26.312 -24.109 1 92.75 267 ARG B CA 1
ATOM 5960 C C . ARG B 1 267 ? -26.391 -26.078 -22.703 1 92.75 267 ARG B C 1
ATOM 5962 O O . ARG B 1 267 ? -26.906 -26.625 -21.734 1 92.75 267 ARG B O 1
ATOM 5969 N N . GLY B 1 268 ? -25.469 -25.25 -22.656 1 96.75 268 GLY B N 1
ATOM 5970 C CA . GLY B 1 268 ? -24.719 -25.141 -21.406 1 96.75 268 GLY B CA 1
ATOM 5971 C C . GLY B 1 268 ? -23.547 -26.094 -21.312 1 96.75 268 GLY B C 1
ATOM 5972 O O . GLY B 1 268 ? -23.609 -27.219 -21.828 1 96.75 268 GLY B O 1
ATOM 5973 N N . PHE B 1 269 ? -22.516 -25.609 -20.672 1 98.31 269 PHE B N 1
ATOM 5974 C CA . PHE B 1 269 ? -21.344 -26.469 -20.688 1 98.31 269 PHE B CA 1
ATOM 5975 C C . PHE B 1 269 ? -20.469 -26.234 -19.469 1 98.31 269 PHE B C 1
ATOM 5977 O O . PHE B 1 269 ? -20.578 -25.188 -18.812 1 98.31 269 PHE B O 1
ATOM 5984 N N . VAL B 1 270 ? -19.719 -27.25 -19.141 1 98.31 270 VAL B N 1
ATOM 5985 C CA . VAL B 1 270 ? -18.641 -27.188 -18.156 1 98.31 270 VAL B CA 1
ATOM 5986 C C . VAL B 1 270 ? -17.281 -27.203 -18.859 1 98.31 270 VAL B C 1
ATOM 5988 O O . VAL B 1 270 ? -17.062 -28 -19.766 1 98.31 270 VAL B O 1
ATOM 5991 N N . PHE B 1 271 ? -16.484 -26.25 -18.469 1 98.25 271 PHE B N 1
ATOM 5992 C CA . PHE B 1 271 ? -15.141 -26.188 -19.047 1 98.25 271 PHE B CA 1
ATOM 5993 C C . PHE B 1 271 ? -14.117 -26.797 -18.094 1 98.25 271 PHE B C 1
ATOM 5995 O O . PHE B 1 271 ? -14.023 -26.391 -16.938 1 98.25 271 PHE B O 1
ATOM 6002 N N . VAL B 1 272 ? -13.367 -27.766 -18.609 1 96.06 272 VAL B N 1
ATOM 6003 C CA . VAL B 1 272 ? -12.391 -28.469 -17.781 1 96.06 272 VAL B CA 1
ATOM 6004 C C . VAL B 1 272 ? -10.984 -28.219 -18.344 1 96.06 272 VAL B C 1
ATOM 6006 O O . VAL B 1 272 ? -10.68 -28.625 -19.469 1 96.06 272 VAL B O 1
ATOM 6009 N N . SER B 1 273 ? -10.203 -27.531 -17.5 1 92.5 273 SER B N 1
ATOM 6010 C CA . SER B 1 273 ? -8.82 -27.25 -17.875 1 92.5 273 SER B CA 1
ATOM 6011 C C . SER B 1 273 ? -7.891 -27.391 -16.672 1 92.5 273 SER B C 1
ATOM 6013 O O . SER B 1 273 ? -8.008 -26.641 -15.695 1 92.5 273 SER B O 1
ATOM 6015 N N . MET B 1 274 ? -7.023 -28.281 -16.703 1 79.06 274 MET B N 1
ATOM 6016 C CA . MET B 1 274 ? -6.098 -28.484 -15.594 1 79.06 274 MET B CA 1
ATOM 6017 C C . MET B 1 274 ? -4.77 -27.781 -15.859 1 79.06 274 MET B C 1
ATOM 6019 O O . MET B 1 274 ? -3.717 -28.25 -15.414 1 79.06 274 MET B O 1
ATOM 6023 N N . GLY B 1 275 ? -4.781 -26.766 -16.578 1 66.06 275 GLY B N 1
ATOM 6024 C CA . GLY B 1 275 ? -3.664 -25.844 -16.766 1 66.06 275 GLY B CA 1
ATOM 6025 C C . GLY B 1 275 ? -2.562 -26.422 -17.641 1 66.06 275 GLY B C 1
ATOM 6026 O O . GLY B 1 275 ? -2.688 -27.531 -18.156 1 66.06 275 GLY B O 1
ATOM 6027 N N . SER B 1 276 ? -1.537 -25.703 -17.844 1 60.28 276 SER B N 1
ATOM 6028 C CA . SER B 1 276 ? -0.423 -26.047 -18.719 1 60.28 276 SER B CA 1
ATOM 6029 C C . SER B 1 276 ? 0.559 -26.984 -18.016 1 60.28 276 SER B C 1
ATOM 6031 O O . SER B 1 276 ? 1.315 -27.703 -18.688 1 60.28 276 SER B O 1
ATOM 6033 N N . SER B 1 277 ? 0.411 -27 -16.781 1 57.78 277 SER B N 1
ATOM 6034 C CA . SER B 1 277 ? 1.428 -27.719 -16.016 1 57.78 277 SER B CA 1
ATOM 6035 C C . SER B 1 277 ? 1.06 -29.188 -15.867 1 57.78 277 SER B C 1
ATOM 6037 O O . SER B 1 277 ? 1.905 -30.016 -15.508 1 57.78 277 SER B O 1
ATOM 6039 N N . VAL B 1 278 ? -0.221 -29.422 -16.141 1 60.5 278 VAL B N 1
ATOM 6040 C CA . VAL B 1 278 ? -0.683 -30.797 -15.961 1 60.5 278 VAL B CA 1
ATOM 6041 C C . VAL B 1 278 ? -0.78 -31.5 -17.312 1 60.5 278 VAL B C 1
ATOM 6043 O O . VAL B 1 278 ? -1.522 -31.062 -18.188 1 60.5 278 VAL B O 1
ATOM 6046 N N . ARG B 1 279 ? 0.225 -32.344 -17.578 1 63.62 279 ARG B N 1
ATOM 6047 C CA . ARG B 1 279 ? 0.165 -33.156 -18.781 1 63.62 279 ARG B CA 1
ATOM 6048 C C . ARG B 1 279 ? -0.8 -34.344 -18.609 1 63.62 279 ARG B C 1
ATOM 6050 O O . ARG B 1 279 ? -0.707 -35.094 -17.641 1 63.62 279 ARG B O 1
ATOM 6057 N N . ALA B 1 280 ? -1.72 -34.25 -19.391 1 61.09 280 ALA B N 1
ATOM 6058 C CA . ALA B 1 280 ? -2.736 -35.281 -19.359 1 61.09 280 ALA B CA 1
ATOM 6059 C C . ALA B 1 280 ? -2.1 -36.688 -19.422 1 61.09 280 ALA B C 1
ATOM 6061 O O . ALA B 1 280 ? -2.633 -37.625 -18.875 1 61.09 280 ALA B O 1
ATOM 6062 N N . SER B 1 281 ? -1.074 -36.688 -20.141 1 60 281 SER B N 1
ATOM 6063 C CA . SER B 1 281 ? -0.418 -37.969 -20.281 1 60 281 SER B CA 1
ATOM 6064 C C . SER B 1 281 ? 0.027 -38.531 -18.922 1 60 281 SER B C 1
ATOM 6066 O O . SER B 1 281 ? 0.187 -39.719 -18.766 1 60 281 SER B O 1
ATOM 6068 N N . GLY B 1 282 ? 0.126 -37.625 -18.016 1 68.44 282 GLY B N 1
ATOM 6069 C CA . GLY B 1 282 ? 0.567 -38.094 -16.703 1 68.44 282 GLY B CA 1
ATOM 6070 C C . GLY B 1 282 ? -0.58 -38.344 -15.75 1 68.44 282 GLY B C 1
ATOM 6071 O O . GLY B 1 282 ? -0.365 -38.812 -14.633 1 68.44 282 GLY B O 1
ATOM 6072 N N . MET B 1 283 ? -1.675 -38.25 -16.297 1 79.69 283 MET B N 1
ATOM 6073 C CA . MET B 1 283 ? -2.828 -38.5 -15.438 1 79.69 283 MET B CA 1
ATOM 6074 C C . MET B 1 283 ? -3.072 -39.969 -15.258 1 79.69 283 MET B C 1
ATOM 6076 O O . MET B 1 283 ? -3.125 -40.719 -16.234 1 79.69 283 MET B O 1
ATOM 6080 N N . PRO B 1 284 ? -3.209 -40.312 -14.055 1 85.31 284 PRO B N 1
ATOM 6081 C CA . PRO B 1 284 ? -3.482 -41.75 -13.805 1 85.31 284 PRO B CA 1
ATOM 6082 C C . PRO B 1 284 ? -4.762 -42.219 -14.484 1 85.31 284 PRO B C 1
ATOM 6084 O O . PRO B 1 284 ? -5.75 -41.5 -14.539 1 85.31 284 PRO B O 1
ATOM 6087 N N . GLU B 1 285 ? -4.719 -43.469 -14.875 1 86.56 285 GLU B N 1
ATOM 6088 C CA . GLU B 1 285 ? -5.852 -44.062 -15.57 1 86.56 285 GLU B CA 1
ATOM 6089 C C . GLU B 1 285 ? -7.113 -44 -14.711 1 86.56 285 GLU B C 1
ATOM 6091 O O . GLU B 1 285 ? -8.211 -43.75 -15.219 1 86.56 285 GLU B O 1
ATOM 6096 N N . ALA B 1 286 ? -6.895 -44.281 -13.469 1 90.19 286 ALA B N 1
ATOM 6097 C CA . ALA B 1 286 ? -8.039 -44.281 -12.57 1 90.19 286 ALA B CA 1
ATOM 6098 C C . ALA B 1 286 ? -8.711 -42.906 -12.539 1 90.19 286 ALA B C 1
ATOM 6100 O O . ALA B 1 286 ? -9.945 -42.812 -12.516 1 90.19 286 ALA B O 1
ATOM 6101 N N . LEU B 1 287 ? -7.938 -41.969 -12.484 1 90.38 287 LEU B N 1
ATOM 6102 C CA . LEU B 1 287 ? -8.469 -40.594 -12.461 1 90.38 287 LEU B CA 1
ATOM 6103 C C . LEU B 1 287 ? -9.156 -40.25 -13.781 1 90.38 287 LEU B C 1
ATOM 6105 O O . LEU B 1 287 ? -10.219 -39.625 -13.781 1 90.38 287 LEU B O 1
ATOM 6109 N N . ARG B 1 288 ? -8.578 -40.625 -14.844 1 88.19 288 ARG B N 1
ATOM 6110 C CA . ARG B 1 288 ? -9.172 -40.406 -16.156 1 88.19 288 ARG B CA 1
ATOM 6111 C C . ARG B 1 288 ? -10.547 -41.062 -16.25 1 88.19 288 ARG B C 1
ATOM 6113 O O . ARG B 1 288 ? -11.484 -40.5 -16.812 1 88.19 288 ARG B O 1
ATOM 6120 N N . GLN B 1 289 ? -10.594 -42.219 -15.711 1 90.56 289 GLN B N 1
ATOM 6121 C CA . GLN B 1 289 ? -11.852 -42.938 -15.727 1 90.56 289 GLN B CA 1
ATOM 6122 C C . GLN B 1 289 ? -12.914 -42.219 -14.898 1 90.56 289 GLN B C 1
ATOM 6124 O O . GLN B 1 289 ? -14.094 -42.219 -15.258 1 90.56 289 GLN B O 1
ATOM 6129 N N . ILE B 1 290 ? -12.453 -41.75 -13.836 1 93.69 290 ILE B N 1
ATOM 6130 C CA . ILE B 1 290 ? -13.375 -41 -12.984 1 93.69 290 ILE B CA 1
ATOM 6131 C C . ILE B 1 290 ? -13.922 -39.781 -13.758 1 93.69 290 ILE B C 1
ATOM 6133 O O . ILE B 1 290 ? -15.133 -39.562 -13.789 1 93.69 290 ILE B O 1
ATOM 6137 N N . PHE B 1 291 ? -13.055 -39.062 -14.414 1 92.62 291 PHE B N 1
ATOM 6138 C CA . PHE B 1 291 ? -13.461 -37.906 -15.195 1 92.62 291 PHE B CA 1
ATOM 6139 C C . PHE B 1 291 ? -14.414 -38.312 -16.312 1 92.62 291 PHE B C 1
ATOM 6141 O O . PHE B 1 291 ? -15.469 -37.688 -16.484 1 92.62 291 PHE B O 1
ATOM 6148 N N . PHE B 1 292 ? -14.008 -39.344 -16.938 1 91.75 292 PHE B N 1
ATOM 6149 C CA . PHE B 1 292 ? -14.812 -39.812 -18.047 1 91.75 292 PHE B CA 1
ATOM 6150 C C . PHE B 1 292 ? -16.219 -40.219 -17.578 1 91.75 292 PHE B C 1
ATOM 6152 O O . PHE B 1 292 ? -17.203 -39.844 -18.188 1 91.75 292 PHE B O 1
ATOM 6159 N N . ALA B 1 293 ? -16.234 -40.938 -16.531 1 94.75 293 ALA B N 1
ATOM 6160 C CA . ALA B 1 293 ? -17.516 -41.406 -15.984 1 94.75 293 ALA B CA 1
ATOM 6161 C C . ALA B 1 293 ? -18.391 -40.219 -15.578 1 94.75 293 ALA B C 1
ATOM 6163 O O . ALA B 1 293 ? -19.594 -40.219 -15.852 1 94.75 293 ALA B O 1
ATOM 6164 N N . VAL B 1 294 ? -17.797 -39.281 -14.969 1 96.94 294 VAL B N 1
ATOM 6165 C CA . VAL B 1 294 ? -18.562 -38.156 -14.469 1 96.94 294 VAL B CA 1
ATOM 6166 C C . VAL B 1 294 ? -19.031 -37.281 -15.641 1 96.94 294 VAL B C 1
ATOM 6168 O O . VAL B 1 294 ? -20.203 -36.906 -15.727 1 96.94 294 VAL B O 1
ATOM 6171 N N . PHE B 1 295 ? -18.156 -36.969 -16.594 1 96.5 295 PHE B N 1
ATOM 6172 C CA . PHE B 1 295 ? -18.469 -36.062 -17.703 1 96.5 295 PHE B CA 1
ATOM 6173 C C . PHE B 1 295 ? -19.562 -36.656 -18.578 1 96.5 295 PHE B C 1
ATOM 6175 O O . PHE B 1 295 ? -20.391 -35.938 -19.125 1 96.5 295 PHE B O 1
ATOM 6182 N N . SER B 1 296 ? -19.578 -37.938 -18.672 1 94.56 296 SER B N 1
ATOM 6183 C CA . SER B 1 296 ? -20.547 -38.594 -19.531 1 94.56 296 SER B CA 1
ATOM 6184 C C . SER B 1 296 ? -21.953 -38.531 -18.938 1 94.56 296 SER B C 1
ATOM 6186 O O . SER B 1 296 ? -22.938 -38.656 -19.656 1 94.56 296 SER B O 1
ATOM 6188 N N . THR B 1 297 ? -22.016 -38.25 -17.719 1 95.31 297 THR B N 1
ATOM 6189 C CA . THR B 1 297 ? -23.328 -38.344 -17.078 1 95.31 297 THR B CA 1
ATOM 6190 C C . THR B 1 297 ? -23.844 -36.938 -16.734 1 95.31 297 THR B C 1
ATOM 6192 O O . THR B 1 297 ? -24.969 -36.812 -16.234 1 95.31 297 THR B O 1
ATOM 6195 N N . LEU B 1 298 ? -23.125 -35.969 -17.062 1 96.12 298 LEU B N 1
ATOM 6196 C CA . LEU B 1 298 ? -23.531 -34.594 -16.75 1 96.12 298 LEU B CA 1
ATOM 6197 C C . LEU B 1 298 ? -24.656 -34.156 -17.672 1 96.12 298 LEU B C 1
ATOM 6199 O O . LEU B 1 298 ? -24.688 -34.5 -18.844 1 96.12 298 LEU B O 1
ATOM 6203 N N . PRO B 1 299 ? -25.625 -33.375 -17.156 1 94.56 299 PRO B N 1
ATOM 6204 C CA . PRO B 1 299 ? -26.688 -32.844 -18 1 94.56 299 PRO B CA 1
ATOM 6205 C C . PRO B 1 299 ? -26.25 -31.656 -18.844 1 94.56 299 PRO B C 1
ATOM 6207 O O . PRO B 1 299 ? -27.078 -30.922 -19.391 1 94.56 299 PRO B O 1
ATOM 6210 N N . TYR B 1 300 ? -24.969 -31.375 -18.891 1 95.38 300 TYR B N 1
ATOM 6211 C CA . TYR B 1 300 ? -24.328 -30.312 -19.656 1 95.38 300 TYR B CA 1
ATOM 6212 C C . TYR B 1 300 ? -23.344 -30.891 -20.672 1 95.38 300 TYR B C 1
ATOM 6214 O O . TYR B 1 300 ? -22.906 -32.031 -20.547 1 95.38 300 TYR B O 1
ATOM 6222 N N . ASN B 1 301 ? -23.047 -30.078 -21.656 1 97.62 301 ASN B N 1
ATOM 6223 C CA . ASN B 1 301 ? -21.875 -30.422 -22.453 1 97.62 301 ASN B CA 1
ATOM 6224 C C . ASN B 1 301 ? -20.578 -30.172 -21.703 1 97.62 301 ASN B C 1
ATOM 6226 O O . ASN B 1 301 ? -20.562 -29.422 -20.719 1 97.62 301 ASN B O 1
ATOM 6230 N N . VAL B 1 302 ? -19.531 -30.875 -22.094 1 97.81 302 VAL B N 1
ATOM 6231 C CA . VAL B 1 302 ? -18.234 -30.734 -21.422 1 97.81 302 VAL B CA 1
ATOM 6232 C C . VAL B 1 302 ? -17.172 -30.406 -22.453 1 97.81 302 VAL B C 1
ATOM 6234 O O . VAL B 1 302 ? -17.031 -31.094 -23.469 1 97.81 302 VAL B O 1
ATOM 6237 N N . VAL B 1 303 ? -16.531 -29.297 -22.25 1 96.88 303 VAL B N 1
ATOM 6238 C CA . VAL B 1 303 ? -15.328 -28.953 -23 1 96.88 303 VAL B CA 1
ATOM 6239 C C . VAL B 1 303 ? -14.094 -29.25 -22.156 1 96.88 303 VAL B C 1
ATOM 6241 O O . VAL B 1 303 ? -13.836 -28.578 -21.156 1 96.88 303 VAL B O 1
ATOM 6244 N N . TRP B 1 304 ? -13.352 -30.25 -22.578 1 94.25 304 TRP B N 1
ATOM 6245 C CA . TRP B 1 304 ? -12.273 -30.781 -21.766 1 94.25 304 TRP B CA 1
ATOM 6246 C C . TRP B 1 304 ? -10.922 -30.625 -22.469 1 94.25 304 TRP B C 1
ATOM 6248 O O . TRP B 1 304 ? -10.688 -31.219 -23.516 1 94.25 304 TRP B O 1
ATOM 6258 N N . LYS B 1 305 ? -10.055 -29.766 -21.859 1 92.56 305 LYS B N 1
ATOM 6259 C CA . LYS B 1 305 ? -8.688 -29.656 -22.375 1 92.56 305 LYS B CA 1
ATOM 6260 C C . LYS B 1 305 ? -7.91 -30.938 -22.125 1 92.56 305 LYS B C 1
ATOM 6262 O O . LYS B 1 305 ? -7.648 -31.297 -20.969 1 92.56 305 LYS B O 1
ATOM 6267 N N . TRP B 1 306 ? -7.613 -31.609 -23.188 1 86.5 306 TRP B N 1
ATOM 6268 C CA . TRP B 1 306 ? -6.969 -32.906 -23.125 1 86.5 306 TRP B CA 1
ATOM 6269 C C . TRP B 1 306 ? -5.906 -33.031 -24.203 1 86.5 306 TRP B C 1
ATOM 6271 O O . TRP B 1 306 ? -6.219 -32.969 -25.391 1 86.5 306 TRP B O 1
ATOM 6281 N N . ASP B 1 307 ? -4.684 -33.156 -23.734 1 78.69 307 ASP B N 1
ATOM 6282 C CA . ASP B 1 307 ? -3.604 -33.281 -24.719 1 78.69 307 ASP B CA 1
ATOM 6283 C C . ASP B 1 307 ? -3.064 -34.688 -24.781 1 78.69 307 ASP B C 1
ATOM 6285 O O . ASP B 1 307 ? -1.95 -34.906 -25.266 1 78.69 307 ASP B O 1
ATOM 6289 N N . GLY B 1 308 ? -3.795 -35.625 -24.266 1 76.69 308 GLY B N 1
ATOM 6290 C CA . GLY B 1 308 ? -3.375 -37.031 -24.312 1 76.69 308 GLY B CA 1
ATOM 6291 C C . GLY B 1 308 ? -3.887 -37.75 -25.547 1 76.69 308 GLY B C 1
ATOM 6292 O O . GLY B 1 308 ? -4.266 -37.125 -26.531 1 76.69 308 GLY B O 1
ATOM 6293 N N . SER B 1 309 ? -3.676 -39.062 -25.453 1 76.44 309 SER B N 1
ATOM 6294 C CA . SER B 1 309 ? -4.113 -39.906 -26.547 1 76.44 309 SER B CA 1
ATOM 6295 C C . SER B 1 309 ? -5.629 -39.844 -26.734 1 76.44 309 SER B C 1
ATOM 6297 O O . SER B 1 309 ? -6.355 -39.5 -25.812 1 76.44 309 SER B O 1
ATOM 6299 N N . LYS B 1 310 ? -5.961 -40.125 -27.953 1 78.31 310 LYS B N 1
ATOM 6300 C CA . LYS B 1 310 ? -7.383 -40.094 -28.281 1 78.31 310 LYS B CA 1
ATOM 6301 C C . LYS B 1 310 ? -8.18 -41 -27.359 1 78.31 310 LYS B C 1
ATOM 6303 O O . LYS B 1 310 ? -7.777 -42.156 -27.109 1 78.31 310 LYS B O 1
ATOM 6308 N N . ILE B 1 311 ? -9.117 -40.406 -26.797 1 79.5 311 ILE B N 1
ATOM 6309 C CA . ILE B 1 311 ? -10.016 -41.188 -25.953 1 79.5 311 ILE B CA 1
ATOM 6310 C C . ILE B 1 311 ? -11.047 -41.906 -26.812 1 79.5 311 ILE B C 1
ATOM 6312 O O . ILE B 1 311 ? -11.758 -41.281 -27.594 1 79.5 311 ILE B O 1
ATOM 6316 N N . LYS B 1 312 ? -11.086 -43.156 -26.672 1 81.5 312 LYS B N 1
ATOM 6317 C CA . LYS B 1 312 ? -12.047 -43.938 -27.438 1 81.5 312 LYS B CA 1
ATOM 6318 C C . LYS B 1 312 ? -13.461 -43.75 -26.906 1 81.5 312 LYS B C 1
ATOM 6320 O O . LYS B 1 312 ? -13.656 -43.625 -25.688 1 81.5 312 LYS B O 1
ATOM 6325 N N . ASP B 1 313 ? -14.461 -43.75 -27.734 1 85.19 313 ASP B N 1
ATOM 6326 C CA . ASP B 1 313 ? -15.883 -43.75 -27.406 1 85.19 313 ASP B CA 1
ATOM 6327 C C . ASP B 1 313 ? -16.234 -42.531 -26.562 1 85.19 313 ASP B C 1
ATOM 6329 O O . ASP B 1 313 ? -16.906 -42.656 -25.531 1 85.19 313 ASP B O 1
ATOM 6333 N N . LEU B 1 314 ? -15.68 -41.438 -26.922 1 88.56 314 LEU B N 1
ATOM 6334 C CA . LEU B 1 314 ? -16.031 -40.188 -26.25 1 88.56 314 LEU B CA 1
ATOM 6335 C C . LEU B 1 314 ? -17.531 -39.906 -26.391 1 88.56 314 LEU B C 1
ATOM 6337 O O . LEU B 1 314 ? -18.062 -39.938 -27.516 1 88.56 314 LEU B O 1
ATOM 6341 N N . PRO B 1 315 ? -18.203 -39.75 -25.281 1 92.19 315 PRO B N 1
ATOM 6342 C CA . PRO B 1 315 ? -19.625 -39.438 -25.375 1 92.19 315 PRO B CA 1
ATOM 6343 C C . PRO B 1 315 ? -19.891 -38.188 -26.219 1 92.19 315 PRO B C 1
ATOM 6345 O O . PRO B 1 315 ? -19.016 -37.312 -26.328 1 92.19 315 PRO B O 1
ATOM 6348 N N . ALA B 1 316 ? -21.125 -37.969 -26.75 1 92.75 316 ALA B N 1
ATOM 6349 C CA . ALA B 1 316 ? -21.484 -36.875 -27.656 1 92.75 316 ALA B CA 1
ATOM 6350 C C . ALA B 1 316 ? -21.438 -35.531 -26.953 1 92.75 316 ALA B C 1
ATOM 6352 O O . ALA B 1 316 ? -21.234 -34.5 -27.578 1 92.75 316 ALA B O 1
ATOM 6353 N N . ASN B 1 317 ? -21.578 -35.562 -25.672 1 96.31 317 ASN B N 1
ATOM 6354 C CA . ASN B 1 317 ? -21.641 -34.312 -24.953 1 96.31 317 ASN B CA 1
ATOM 6355 C C . ASN B 1 317 ? -20.25 -33.844 -24.531 1 96.31 317 ASN B C 1
ATOM 6357 O O . ASN B 1 317 ? -20.109 -32.812 -23.875 1 96.31 317 ASN B O 1
ATOM 6361 N N . VAL B 1 318 ? -19.203 -34.594 -24.844 1 96.31 318 VAL B N 1
ATOM 6362 C CA . VAL B 1 318 ? -17.844 -34.25 -24.422 1 96.31 318 VAL B CA 1
ATOM 6363 C C . VAL B 1 318 ? -16.984 -33.969 -25.641 1 96.31 318 VAL B C 1
ATOM 6365 O O . VAL B 1 318 ? -16.922 -34.781 -26.578 1 96.31 318 VAL B O 1
ATOM 6368 N N . ARG B 1 319 ? -16.344 -32.812 -25.641 1 94.88 319 ARG B N 1
ATOM 6369 C CA . ARG B 1 319 ? -15.352 -32.5 -26.656 1 94.88 319 ARG B CA 1
ATOM 6370 C C . ARG B 1 319 ? -13.984 -32.25 -26.016 1 94.88 319 ARG B C 1
ATOM 6372 O O . ARG B 1 319 ? -13.891 -31.641 -24.953 1 94.88 319 ARG B O 1
ATOM 6379 N N . THR B 1 320 ? -12.953 -32.812 -26.656 1 92.69 320 THR B N 1
ATOM 6380 C CA . THR B 1 320 ? -11.594 -32.688 -26.156 1 92.69 320 THR B CA 1
ATOM 6381 C C . THR B 1 320 ? -10.688 -32.031 -27.188 1 92.69 320 THR B C 1
ATOM 6383 O O . THR B 1 320 ? -10.938 -32.125 -28.391 1 92.69 320 THR B O 1
ATOM 6386 N N . ALA B 1 321 ? -9.781 -31.25 -26.719 1 91.12 321 ALA B N 1
ATOM 6387 C CA . ALA B 1 321 ? -8.711 -30.688 -27.547 1 91.12 321 ALA B CA 1
ATOM 6388 C C . ALA B 1 321 ? -7.492 -30.344 -26.703 1 91.12 321 ALA B C 1
ATOM 6390 O O . ALA B 1 321 ? -7.605 -30.156 -25.484 1 91.12 321 ALA B O 1
ATOM 6391 N N . ALA B 1 322 ? -6.398 -30.266 -27.375 1 88.06 322 ALA B N 1
ATOM 6392 C CA . ALA B 1 322 ? -5.156 -29.938 -26.688 1 88.06 322 ALA B CA 1
ATOM 6393 C C . ALA B 1 322 ? -5.145 -28.469 -26.266 1 88.06 322 ALA B C 1
ATOM 6395 O O . ALA B 1 322 ? -4.43 -28.078 -25.328 1 88.06 322 ALA B O 1
ATOM 6396 N N . TRP B 1 323 ? -5.871 -27.719 -26.984 1 90 323 TRP B N 1
ATOM 6397 C CA . TRP B 1 323 ? -5.941 -26.297 -26.688 1 90 323 TRP B CA 1
ATOM 6398 C C . TRP B 1 323 ? -7.359 -25.766 -26.891 1 90 323 TRP B C 1
ATOM 6400 O O . TRP B 1 323 ? -8.062 -26.188 -27.812 1 90 323 TRP B O 1
ATOM 6410 N N . TRP B 1 324 ? -7.773 -24.891 -25.922 1 94.38 324 TRP B N 1
ATOM 6411 C CA . TRP B 1 324 ? -9.047 -24.188 -26.016 1 94.38 324 TRP B CA 1
ATOM 6412 C C . TRP B 1 324 ? -8.867 -22.703 -25.734 1 94.38 324 TRP B C 1
ATOM 6414 O O . TRP B 1 324 ? -7.973 -22.312 -24.984 1 94.38 324 TRP B O 1
ATOM 6424 N N . PRO B 1 325 ? -9.633 -21.828 -26.391 1 95.56 325 PRO B N 1
ATOM 6425 C CA . PRO B 1 325 ? -9.625 -20.406 -26.016 1 95.56 325 PRO B CA 1
ATOM 6426 C C . PRO B 1 325 ? -10.266 -20.172 -24.656 1 95.56 325 PRO B C 1
ATOM 6428 O O . PRO B 1 325 ? -11.43 -19.781 -24.562 1 95.56 325 PRO B O 1
ATOM 6431 N N . GLN B 1 326 ? -9.516 -20.281 -23.656 1 96.06 326 GLN B N 1
ATOM 6432 C CA . GLN B 1 326 ? -9.984 -20.375 -22.281 1 96.06 326 GLN B CA 1
ATOM 6433 C C . GLN B 1 326 ? -10.781 -19.125 -21.891 1 96.06 326 GLN B C 1
ATOM 6435 O O . GLN B 1 326 ? -11.875 -19.234 -21.328 1 96.06 326 GLN B O 1
ATOM 6440 N N . GLN B 1 327 ? -10.32 -17.922 -22.156 1 97.56 327 GLN B N 1
ATOM 6441 C CA . GLN B 1 327 ? -11 -16.719 -21.703 1 97.56 327 GLN B CA 1
ATOM 6442 C C . GLN B 1 327 ? -12.32 -16.516 -22.453 1 97.56 327 GLN B C 1
ATOM 6444 O O . GLN B 1 327 ? -13.281 -15.984 -21.891 1 97.56 327 GLN B O 1
ATOM 6449 N N . GLU B 1 328 ? -12.398 -16.969 -23.75 1 98.19 328 GLU B N 1
ATOM 6450 C CA . GLU B 1 328 ? -13.664 -16.969 -24.469 1 98.19 328 GLU B CA 1
ATOM 6451 C C . GLU B 1 328 ? -14.672 -17.906 -23.844 1 98.19 328 GLU B C 1
ATOM 6453 O O . GLU B 1 328 ? -15.859 -17.578 -23.734 1 98.19 328 GLU B O 1
ATOM 6458 N N . LEU B 1 329 ? -14.125 -19.016 -23.438 1 98.19 329 LEU B N 1
ATOM 6459 C CA . LEU B 1 329 ? -15 -20.016 -22.812 1 98.19 329 LEU B CA 1
ATOM 6460 C C . LEU B 1 329 ? -15.461 -19.562 -21.438 1 98.19 329 LEU B C 1
ATOM 6462 O O . LEU B 1 329 ? -16.641 -19.688 -21.094 1 98.19 329 LEU B O 1
ATOM 6466 N N . LEU B 1 330 ? -14.562 -19.016 -20.703 1 98.38 330 LEU B N 1
ATOM 6467 C CA . LEU B 1 330 ? -14.891 -18.547 -19.359 1 98.38 330 LEU B CA 1
ATOM 6468 C C . LEU B 1 330 ? -15.867 -17.375 -19.422 1 98.38 330 LEU B C 1
ATOM 6470 O O . LEU B 1 330 ? -16.688 -17.203 -18.516 1 98.38 330 LEU B O 1
ATOM 6474 N N . GLY B 1 331 ? -15.766 -16.594 -20.422 1 98 331 GLY B N 1
ATOM 6475 C CA . GLY B 1 331 ? -16.625 -15.43 -20.562 1 98 331 GLY B CA 1
ATOM 6476 C C . GLY B 1 331 ? -17.922 -15.719 -21.297 1 98 331 GLY B C 1
ATOM 6477 O O . GLY B 1 331 ? -18.719 -14.812 -21.531 1 98 331 GLY B O 1
ATOM 6478 N N . HIS B 1 332 ? -18.156 -16.953 -21.641 1 97.81 332 HIS B N 1
ATOM 6479 C CA . HIS B 1 332 ? -19.328 -17.328 -22.422 1 97.81 332 HIS B CA 1
ATOM 6480 C C . HIS B 1 332 ? -20.578 -17.359 -21.547 1 97.81 332 HIS B C 1
ATOM 6482 O O . HIS B 1 332 ? -20.531 -17.812 -20.391 1 97.81 332 HIS B O 1
ATOM 6488 N N . SER B 1 333 ? -21.719 -16.922 -22.062 1 96.06 333 SER B N 1
ATOM 6489 C CA . SER B 1 333 ? -22.953 -16.766 -21.281 1 96.06 333 SER B CA 1
ATOM 6490 C C . SER B 1 333 ? -23.516 -18.125 -20.859 1 96.06 333 SER B C 1
ATOM 6492 O O . SER B 1 333 ? -24.266 -18.203 -19.891 1 96.06 333 SER B O 1
ATOM 6494 N N . LYS B 1 334 ? -23.125 -19.203 -21.578 1 97.44 334 LYS B N 1
ATOM 6495 C CA . LYS B 1 334 ? -23.703 -20.516 -21.297 1 97.44 334 LYS B CA 1
ATOM 6496 C C . LYS B 1 334 ? -22.781 -21.344 -20.422 1 97.44 334 LYS B C 1
ATOM 6498 O O . LYS B 1 334 ? -23.062 -22.516 -20.141 1 97.44 334 LYS B O 1
ATOM 6503 N N . LEU B 1 335 ? -21.672 -20.766 -19.969 1 98.31 335 LEU B N 1
ATOM 6504 C CA . LEU B 1 335 ? -20.781 -21.484 -19.062 1 98.31 335 LEU B CA 1
ATOM 6505 C C . LEU B 1 335 ? -21.469 -21.797 -17.734 1 98.31 335 LEU B C 1
ATOM 6507 O O . LEU B 1 335 ? -22.047 -20.891 -17.109 1 98.31 335 LEU B O 1
ATOM 6511 N N . ARG B 1 336 ? -21.406 -23.031 -17.344 1 98.06 336 ARG B N 1
ATOM 6512 C CA . ARG B 1 336 ? -22.016 -23.422 -16.078 1 98.06 336 ARG B CA 1
ATOM 6513 C C . ARG B 1 336 ? -20.969 -23.484 -14.969 1 98.06 336 ARG B C 1
ATOM 6515 O O . ARG B 1 336 ? -21.25 -23.125 -13.828 1 98.06 336 ARG B O 1
ATOM 6522 N N . ALA B 1 337 ? -19.859 -23.984 -15.297 1 98.38 337 ALA B N 1
ATOM 6523 C CA . ALA B 1 337 ? -18.797 -24.125 -14.297 1 98.38 337 ALA B CA 1
ATOM 6524 C C . ALA B 1 337 ? -17.438 -24.281 -14.961 1 98.38 337 ALA B C 1
ATOM 6526 O O . ALA B 1 337 ? -17.344 -24.734 -16.094 1 98.38 337 ALA B O 1
ATOM 6527 N N . PHE B 1 338 ? -16.469 -23.828 -14.281 1 98.56 338 PHE B N 1
ATOM 6528 C CA . PHE B 1 338 ? -15.062 -24.031 -14.633 1 98.56 338 PHE B CA 1
ATOM 6529 C C . PHE B 1 338 ? -14.406 -25.031 -13.688 1 98.56 338 PHE B C 1
ATOM 6531 O O . PHE B 1 338 ? -14.492 -24.891 -12.469 1 98.56 338 PHE B O 1
ATOM 6538 N N . VAL B 1 339 ? -13.844 -26.078 -14.18 1 97.19 339 VAL B N 1
ATOM 6539 C CA . VAL B 1 339 ? -13.086 -27.047 -13.398 1 97.19 339 VAL B CA 1
ATOM 6540 C C . VAL B 1 339 ? -11.594 -26.891 -13.672 1 97.19 339 VAL B C 1
ATOM 6542 O O . VAL B 1 339 ? -11.148 -27.047 -14.812 1 97.19 339 VAL B O 1
ATOM 6545 N N . SER B 1 340 ? -10.836 -26.547 -12.633 1 94.81 340 SER B N 1
ATOM 6546 C CA . SER B 1 340 ? -9.43 -26.219 -12.82 1 94.81 340 SER B CA 1
ATOM 6547 C C . SER B 1 340 ? -8.586 -26.734 -11.664 1 94.81 340 SER B C 1
ATOM 6549 O O . SER B 1 340 ? -9.117 -27.094 -10.609 1 94.81 340 SER B O 1
ATOM 6551 N N . HIS B 1 341 ? -7.297 -26.828 -11.859 1 92.25 341 HIS B N 1
ATOM 6552 C CA . HIS B 1 341 ? -6.387 -27.188 -10.781 1 92.25 341 HIS B CA 1
ATOM 6553 C C . HIS B 1 341 ? -6.117 -25.984 -9.867 1 92.25 341 HIS B C 1
ATOM 6555 O O . HIS B 1 341 ? -5.543 -26.141 -8.789 1 92.25 341 HIS B O 1
ATOM 6561 N N . GLY B 1 342 ? -6.469 -24.797 -10.367 1 92.62 342 GLY B N 1
ATOM 6562 C CA . GLY B 1 342 ? -6.398 -23.656 -9.469 1 92.62 342 GLY B CA 1
ATOM 6563 C C . GLY B 1 342 ? -5.105 -22.875 -9.594 1 92.62 342 GLY B C 1
ATOM 6564 O O . GLY B 1 342 ? -4.613 -22.328 -8.609 1 92.62 342 GLY B O 1
ATOM 6565 N N . GLY B 1 343 ? -4.484 -22.875 -10.781 1 92.88 343 GLY B N 1
ATOM 6566 C CA . GLY B 1 343 ? -3.389 -21.953 -11.023 1 92.88 343 GLY B CA 1
ATOM 6567 C C . GLY B 1 343 ? -3.791 -20.5 -10.852 1 92.88 343 GLY B C 1
ATOM 6568 O O . GLY B 1 343 ? -4.949 -20.141 -11.078 1 92.88 343 GLY B O 1
ATOM 6569 N N . LEU B 1 344 ? -2.859 -19.719 -10.531 1 94.44 344 LEU B N 1
ATOM 6570 C CA . LEU B 1 344 ? -3.121 -18.312 -10.234 1 94.44 344 LEU B CA 1
ATOM 6571 C C . LEU B 1 344 ? -3.803 -17.625 -11.422 1 94.44 344 LEU B C 1
ATOM 6573 O O . LEU B 1 344 ? -4.828 -16.953 -11.25 1 94.44 344 LEU B O 1
ATOM 6577 N N . LEU B 1 345 ? -3.27 -17.797 -12.609 1 95.44 345 LEU B N 1
ATOM 6578 C CA . LEU B 1 345 ? -3.756 -17.094 -13.789 1 95.44 345 LEU B CA 1
ATOM 6579 C C . LEU B 1 345 ? -5.152 -17.578 -14.172 1 95.44 345 LEU B C 1
ATOM 6581 O O . LEU B 1 345 ? -6 -16.781 -14.578 1 95.44 345 LEU B O 1
ATOM 6585 N N . SER B 1 346 ? -5.355 -18.891 -14.023 1 95.75 346 SER B N 1
ATOM 6586 C CA . SER B 1 346 ? -6.676 -19.438 -14.312 1 95.75 346 SER B CA 1
ATOM 6587 C C . SER B 1 346 ? -7.719 -18.906 -13.328 1 95.75 346 SER B C 1
ATOM 6589 O O . SER B 1 346 ? -8.844 -18.594 -13.719 1 95.75 346 SER B O 1
ATOM 6591 N N . LEU B 1 347 ? -7.32 -18.859 -12.125 1 97.12 347 LEU B N 1
ATOM 6592 C CA . LEU B 1 347 ? -8.25 -18.344 -11.125 1 97.12 347 LEU B CA 1
ATOM 6593 C C . LEU B 1 347 ? -8.523 -16.859 -11.344 1 97.12 347 LEU B C 1
ATOM 6595 O O . LEU B 1 347 ? -9.641 -16.391 -11.133 1 97.12 347 LEU B O 1
ATOM 6599 N N . HIS B 1 348 ? -7.5 -16.094 -11.719 1 97.81 348 HIS B N 1
ATOM 6600 C CA . HIS B 1 348 ? -7.715 -14.703 -12.086 1 97.81 348 HIS B CA 1
ATOM 6601 C C . HIS B 1 348 ? -8.703 -14.578 -13.234 1 97.81 348 HIS B C 1
ATOM 6603 O O . HIS B 1 348 ? -9.602 -13.727 -13.203 1 97.81 348 HIS B O 1
ATOM 6609 N N . GLU B 1 349 ? -8.531 -15.414 -14.227 1 98 349 GLU B N 1
ATOM 6610 C CA . GLU B 1 349 ? -9.438 -15.391 -15.375 1 98 349 GLU B CA 1
ATOM 6611 C C . GLU B 1 349 ? -10.859 -15.766 -14.953 1 98 349 GLU B C 1
ATOM 6613 O O . GLU B 1 349 ? -11.828 -15.164 -15.43 1 98 349 GLU B O 1
ATOM 6618 N N . ALA B 1 350 ? -10.906 -16.766 -14.109 1 98.44 350 ALA B N 1
ATOM 6619 C CA . ALA B 1 350 ? -12.219 -17.156 -13.609 1 98.44 350 ALA B CA 1
ATOM 6620 C C . ALA B 1 350 ? -12.906 -16 -12.898 1 98.44 350 ALA B C 1
ATOM 6622 O O . ALA B 1 350 ? -14.086 -15.727 -13.133 1 98.44 350 ALA B O 1
ATOM 6623 N N . ALA B 1 351 ? -12.211 -15.328 -12.055 1 98.56 351 ALA B N 1
ATOM 6624 C CA . ALA B 1 351 ? -12.75 -14.164 -11.344 1 98.56 351 ALA B CA 1
ATOM 6625 C C . ALA B 1 351 ? -13.117 -13.055 -12.32 1 98.56 351 ALA B C 1
ATOM 6627 O O . ALA B 1 351 ? -14.195 -12.461 -12.227 1 98.56 351 ALA B O 1
ATOM 6628 N N . TYR B 1 352 ? -12.266 -12.773 -13.219 1 98.56 352 TYR B N 1
ATOM 6629 C CA . TYR B 1 352 ? -12.461 -11.703 -14.195 1 98.56 352 TYR B CA 1
ATOM 6630 C C . TYR B 1 352 ? -13.719 -11.93 -15.016 1 98.56 352 TYR B C 1
ATOM 6632 O O . TYR B 1 352 ? -14.469 -10.984 -15.281 1 98.56 352 TYR B O 1
ATOM 6640 N N . HIS B 1 353 ? -13.984 -13.172 -15.352 1 98.69 353 HIS B N 1
ATOM 6641 C CA . HIS B 1 353 ? -15.109 -13.484 -16.219 1 98.69 353 HIS B CA 1
ATOM 6642 C C . HIS B 1 353 ? -16.328 -13.914 -15.406 1 98.69 353 HIS B C 1
ATOM 6644 O O . HIS B 1 353 ? -17.375 -14.234 -15.969 1 98.69 353 HIS B O 1
ATOM 6650 N N . GLY B 1 354 ? -16.219 -13.945 -14.07 1 98.44 354 GLY B N 1
ATOM 6651 C CA . GLY B 1 354 ? -17.328 -14.289 -13.211 1 98.44 354 GLY B CA 1
ATOM 6652 C C . GLY B 1 354 ? -17.734 -15.742 -13.305 1 98.44 354 GLY B C 1
ATOM 6653 O O . GLY B 1 354 ? -18.922 -16.062 -13.297 1 98.44 354 GLY B O 1
ATOM 6654 N N . ALA B 1 355 ? -16.734 -16.625 -13.391 1 98.5 355 ALA B N 1
ATOM 6655 C CA . ALA B 1 355 ? -17.016 -18.047 -13.578 1 98.5 355 ALA B CA 1
ATOM 6656 C C . ALA B 1 355 ? -16.938 -18.797 -12.258 1 98.5 355 ALA B C 1
ATOM 6658 O O . ALA B 1 355 ? -15.883 -18.828 -11.617 1 98.5 355 ALA B O 1
ATOM 6659 N N . PRO B 1 356 ? -18.047 -19.391 -11.828 1 98.62 356 PRO B N 1
ATOM 6660 C CA . PRO B 1 356 ? -17.922 -20.281 -10.68 1 98.62 356 PRO B CA 1
ATOM 6661 C C . PRO B 1 356 ? -16.969 -21.453 -10.953 1 98.62 356 PRO B C 1
ATOM 6663 O O . PRO B 1 356 ? -17 -22.031 -12.039 1 98.62 356 PRO B O 1
ATOM 6666 N N . THR B 1 357 ? -16.188 -21.844 -9.945 1 98.69 357 THR B N 1
ATOM 6667 C CA . THR B 1 357 ? -15.055 -22.703 -10.258 1 98.69 357 THR B CA 1
ATOM 6668 C C . THR B 1 357 ? -14.953 -23.844 -9.242 1 98.69 357 THR B C 1
ATOM 6670 O O . THR B 1 357 ? -15.133 -23.625 -8.039 1 98.69 357 THR B O 1
ATOM 6673 N N . LEU B 1 358 ? -14.812 -25.031 -9.734 1 98.44 358 LEU B N 1
ATOM 6674 C CA . LEU B 1 358 ? -14.367 -26.156 -8.938 1 98.44 358 LEU B CA 1
ATOM 6675 C C . LEU B 1 358 ? -12.859 -26.359 -9.055 1 98.44 358 LEU B C 1
ATOM 6677 O O . LEU B 1 358 ? -12.336 -26.562 -10.156 1 98.44 358 LEU B O 1
ATOM 6681 N N . VAL B 1 359 ? -12.188 -26.281 -7.957 1 97.44 359 VAL B N 1
ATOM 6682 C CA . VAL B 1 359 ? -10.727 -26.297 -7.996 1 97.44 359 VAL B CA 1
ATOM 6683 C C . VAL B 1 359 ? -10.211 -27.609 -7.395 1 97.44 359 VAL B C 1
ATOM 6685 O O . VAL B 1 359 ? -10.617 -28 -6.297 1 97.44 359 VAL B O 1
ATOM 6688 N N . LEU B 1 360 ? -9.406 -28.234 -8.109 1 94.88 360 LEU B N 1
ATOM 6689 C CA . LEU B 1 360 ? -8.656 -29.406 -7.652 1 94.88 360 LEU B CA 1
ATOM 6690 C C . LEU B 1 360 ? -7.164 -29.109 -7.617 1 94.88 360 LEU B C 1
ATOM 6692 O O . LEU B 1 360 ? -6.445 -29.422 -8.57 1 94.88 360 LEU B O 1
ATOM 6696 N N . PRO B 1 361 ? -6.695 -28.578 -6.473 1 93.38 361 PRO B N 1
ATOM 6697 C CA . PRO B 1 361 ? -5.285 -28.172 -6.426 1 93.38 361 PRO B CA 1
ATOM 6698 C C . PRO B 1 361 ? -4.328 -29.359 -6.574 1 93.38 361 PRO B C 1
ATOM 6700 O O . PRO B 1 361 ? -4.602 -30.438 -6.07 1 93.38 361 PRO B O 1
ATOM 6703 N N . VAL B 1 362 ? -3.193 -29.078 -7.152 1 87.88 362 VAL B N 1
ATOM 6704 C CA . VAL B 1 362 ? -2.279 -30.172 -7.453 1 87.88 362 VAL B CA 1
ATOM 6705 C C . VAL B 1 362 ? -0.902 -29.875 -6.863 1 87.88 362 VAL B C 1
ATOM 6707 O O . VAL B 1 362 ? -0.251 -30.766 -6.309 1 87.88 362 VAL B O 1
ATOM 6710 N N . PHE B 1 363 ? -0.503 -28.594 -7.043 1 82.88 363 PHE B N 1
ATOM 6711 C CA . PHE B 1 363 ? 0.911 -28.391 -6.754 1 82.88 363 PHE B CA 1
ATOM 6712 C C . PHE B 1 363 ? 1.158 -26.969 -6.23 1 82.88 363 PHE B C 1
ATOM 6714 O O . PHE B 1 363 ? 0.517 -26.016 -6.676 1 82.88 363 PHE B O 1
ATOM 6721 N N . CYS B 1 364 ? 2.174 -26.922 -5.227 1 82.56 364 CYS B N 1
ATOM 6722 C CA . CYS B 1 364 ? 2.83 -25.703 -4.773 1 82.56 364 CYS B CA 1
ATOM 6723 C C . CYS B 1 364 ? 1.805 -24.656 -4.336 1 82.56 364 CYS B C 1
ATOM 6725 O O . CYS B 1 364 ? 1.108 -24.844 -3.336 1 82.56 364 CYS B O 1
ATOM 6727 N N . ASP B 1 365 ? 1.637 -23.625 -5.23 1 88.81 365 ASP B N 1
ATOM 6728 C CA . ASP B 1 365 ? 0.849 -22.484 -4.781 1 88.81 365 ASP B CA 1
ATOM 6729 C C . ASP B 1 365 ? -0.633 -22.672 -5.094 1 88.81 365 ASP B C 1
ATOM 6731 O O . ASP B 1 365 ? -1.466 -21.844 -4.727 1 88.81 365 ASP B O 1
ATOM 6735 N N . HIS B 1 366 ? -0.981 -23.875 -5.598 1 91.94 366 HIS B N 1
ATOM 6736 C CA . HIS B 1 366 ? -2.379 -24.109 -5.934 1 91.94 366 HIS B CA 1
ATOM 6737 C C . HIS B 1 366 ? -3.248 -24.156 -4.68 1 91.94 366 HIS B C 1
ATOM 6739 O O . HIS B 1 366 ? -4.387 -23.672 -4.695 1 91.94 366 HIS B O 1
ATOM 6745 N N . ASP B 1 367 ? -2.666 -24.703 -3.645 1 93.94 367 ASP B N 1
ATOM 6746 C CA . ASP B 1 367 ? -3.43 -24.797 -2.404 1 93.94 367 ASP B CA 1
ATOM 6747 C C . ASP B 1 367 ? -3.732 -23.422 -1.84 1 93.94 367 ASP B C 1
ATOM 6749 O O . ASP B 1 367 ? -4.863 -23.141 -1.433 1 93.94 367 ASP B O 1
ATOM 6753 N N . GLY B 1 368 ? -2.717 -22.609 -1.808 1 95.81 368 GLY B N 1
ATOM 6754 C CA . GLY B 1 368 ? -2.92 -21.25 -1.325 1 95.81 368 GLY B CA 1
ATOM 6755 C C . GLY B 1 368 ? -3.869 -20.453 -2.193 1 95.81 368 GLY B C 1
ATOM 6756 O O . GLY B 1 368 ? -4.746 -19.75 -1.68 1 95.81 368 GLY B O 1
ATOM 6757 N N . ASN B 1 369 ? -3.713 -20.547 -3.49 1 96.38 369 ASN B N 1
ATOM 6758 C CA . ASN B 1 369 ? -4.598 -19.844 -4.426 1 96.38 369 ASN B CA 1
ATOM 6759 C C . ASN B 1 369 ? -6.043 -20.312 -4.27 1 96.38 369 ASN B C 1
ATOM 6761 O O . ASN B 1 369 ? -6.961 -19.484 -4.258 1 96.38 369 ASN B O 1
ATOM 6765 N N . ALA B 1 370 ? -6.148 -21.594 -4.18 1 97.06 370 ALA B N 1
ATOM 6766 C CA . ALA B 1 370 ? -7.48 -22.172 -4.039 1 97.06 370 ALA B CA 1
ATOM 6767 C C . ALA B 1 370 ? -8.148 -21.719 -2.742 1 97.06 370 ALA B C 1
ATOM 6769 O O . ALA B 1 370 ? -9.344 -21.438 -2.717 1 97.06 370 ALA B O 1
ATOM 6770 N N . ALA B 1 371 ? -7.375 -21.656 -1.728 1 97.12 371 ALA B N 1
ATOM 6771 C CA . ALA B 1 371 ? -7.906 -21.219 -0.44 1 97.12 371 ALA B CA 1
ATOM 6772 C C . ALA B 1 371 ? -8.414 -19.781 -0.517 1 97.12 371 ALA B C 1
ATOM 6774 O O . ALA B 1 371 ? -9.453 -19.453 0.061 1 97.12 371 ALA B O 1
ATOM 6775 N N . GLN B 1 372 ? -7.68 -18.906 -1.137 1 97 372 GLN B N 1
ATOM 6776 C CA . GLN B 1 372 ? -8.109 -17.531 -1.311 1 97 372 GLN B CA 1
ATOM 6777 C C . GLN B 1 372 ? -9.414 -17.453 -2.092 1 97 372 GLN B C 1
ATOM 6779 O O . GLN B 1 372 ? -10.32 -16.703 -1.723 1 97 372 GLN B O 1
ATOM 6784 N N . ALA B 1 373 ? -9.477 -18.234 -3.16 1 98.12 373 ALA B N 1
ATOM 6785 C CA . ALA B 1 373 ? -10.664 -18.25 -4.008 1 98.12 373 ALA B CA 1
ATOM 6786 C C . ALA B 1 373 ? -11.883 -18.75 -3.236 1 98.12 373 ALA B C 1
ATOM 6788 O O . ALA B 1 373 ? -12.984 -18.219 -3.389 1 98.12 373 ALA B O 1
ATOM 6789 N N . GLU B 1 374 ? -11.633 -19.75 -2.488 1 98.25 374 GLU B N 1
ATOM 6790 C CA . GLU B 1 374 ? -12.711 -20.312 -1.672 1 98.25 374 GLU B CA 1
ATOM 6791 C C . GLU B 1 374 ? -13.195 -19.297 -0.636 1 98.25 374 GLU B C 1
ATOM 6793 O O . GLU B 1 374 ? -14.398 -19.141 -0.432 1 98.25 374 GLU B O 1
ATOM 6798 N N . LYS B 1 375 ? -12.305 -18.672 -0.011 1 97.12 375 LYS B N 1
ATOM 6799 C CA . LYS B 1 375 ? -12.641 -17.641 0.968 1 97.12 375 LYS B CA 1
ATOM 6800 C C . LYS B 1 375 ? -13.508 -16.547 0.345 1 97.12 375 LYS B C 1
ATOM 6802 O O . LYS B 1 375 ? -14.43 -16.031 0.988 1 97.12 375 LYS B O 1
ATOM 6807 N N . LEU B 1 376 ? -13.227 -16.219 -0.876 1 97.38 376 LEU B N 1
ATOM 6808 C CA . LEU B 1 376 ? -13.945 -15.164 -1.575 1 97.38 376 LEU B CA 1
ATOM 6809 C C . LEU B 1 376 ? -15.281 -15.68 -2.102 1 97.38 376 LEU B C 1
ATOM 6811 O O . LEU B 1 376 ? -16.109 -14.891 -2.574 1 97.38 376 LEU B O 1
ATOM 6815 N N . GLY B 1 377 ? -15.461 -16.969 -2.164 1 98.06 377 GLY B N 1
ATOM 6816 C CA . GLY B 1 377 ? -16.781 -17.562 -2.316 1 98.06 377 GLY B CA 1
ATOM 6817 C C . GLY B 1 377 ? -17.047 -18.062 -3.723 1 98.06 377 GLY B C 1
ATOM 6818 O O . GLY B 1 377 ? -18.062 -18.719 -3.971 1 98.06 377 GLY B O 1
ATOM 6819 N N . TYR B 1 378 ? -16.094 -17.828 -4.668 1 98.44 378 TYR B N 1
ATOM 6820 C CA . TYR B 1 378 ? -16.438 -18.156 -6.043 1 98.44 378 TYR B CA 1
ATOM 6821 C C . TYR B 1 378 ? -15.859 -19.516 -6.434 1 98.44 378 TYR B C 1
ATOM 6823 O O . TYR B 1 378 ? -16.031 -19.969 -7.57 1 98.44 378 TYR B O 1
ATOM 6831 N N . ALA B 1 379 ? -15.211 -20.219 -5.457 1 98.62 379 ALA B N 1
ATOM 6832 C CA . ALA B 1 379 ? -14.594 -21.516 -5.762 1 98.62 379 ALA B CA 1
ATOM 6833 C C . ALA B 1 379 ? -14.938 -22.547 -4.699 1 98.62 379 ALA B C 1
ATOM 6835 O O . ALA B 1 379 ? -15 -22.234 -3.51 1 98.62 379 ALA B O 1
ATOM 6836 N N . LEU B 1 380 ? -15.242 -23.688 -5.152 1 98.56 380 LEU B N 1
ATOM 6837 C CA . LEU B 1 380 ? -15.289 -24.875 -4.309 1 98.56 380 LEU B CA 1
ATOM 6838 C C . LEU B 1 380 ? -14.023 -25.719 -4.469 1 98.56 380 LEU B C 1
ATOM 6840 O O . LEU B 1 380 ? -13.594 -25.984 -5.594 1 98.56 380 LEU B O 1
ATOM 6844 N N . VAL B 1 381 ? -13.406 -26.062 -3.363 1 98.06 381 VAL B N 1
ATOM 6845 C CA . VAL B 1 381 ? -12.141 -26.781 -3.43 1 98.06 381 VAL B CA 1
ATOM 6846 C C . VAL B 1 381 ? -12.367 -28.25 -3.115 1 98.06 381 VAL B C 1
ATOM 6848 O O . VAL B 1 381 ? -13.062 -28.594 -2.152 1 98.06 381 VAL B O 1
ATOM 6851 N N . MET B 1 382 ? -11.867 -29.078 -3.973 1 96.19 382 MET B N 1
ATOM 6852 C CA . MET B 1 382 ? -11.945 -30.516 -3.805 1 96.19 382 MET B CA 1
ATOM 6853 C C . MET B 1 382 ? -10.555 -31.141 -3.727 1 96.19 382 MET B C 1
ATOM 6855 O O . MET B 1 382 ? -9.656 -30.75 -4.48 1 96.19 382 MET B O 1
ATOM 6859 N N . ASP B 1 383 ? -10.445 -32.062 -2.812 1 92.56 383 ASP B N 1
ATOM 6860 C CA . ASP B 1 383 ? -9.18 -32.75 -2.67 1 92.56 383 ASP B CA 1
ATOM 6861 C C . ASP B 1 383 ? -9.031 -33.875 -3.719 1 92.56 383 ASP B C 1
ATOM 6863 O O . ASP B 1 383 ? -9.891 -34.75 -3.826 1 92.56 383 ASP B O 1
ATOM 6867 N N . LEU B 1 384 ? -8.023 -33.812 -4.426 1 90.62 384 LEU B N 1
ATOM 6868 C CA . LEU B 1 384 ? -7.793 -34.75 -5.5 1 90.62 384 LEU B CA 1
ATOM 6869 C C . LEU B 1 384 ? -7.562 -36.156 -4.941 1 90.62 384 LEU B C 1
ATOM 6871 O O . LEU B 1 384 ? -7.949 -37.156 -5.559 1 90.62 384 LEU B O 1
ATOM 6875 N N . ALA B 1 385 ? -6.953 -36.219 -3.818 1 89.88 385 ALA B N 1
ATOM 6876 C CA . ALA B 1 385 ? -6.637 -37.5 -3.207 1 89.88 385 ALA B CA 1
ATOM 6877 C C . ALA B 1 385 ? -7.906 -38.25 -2.783 1 89.88 385 ALA B C 1
ATOM 6879 O O . ALA B 1 385 ? -7.953 -39.469 -2.803 1 89.88 385 ALA B O 1
ATOM 6880 N N . GLY B 1 386 ? -8.883 -37.531 -2.424 1 90.25 386 GLY B N 1
ATOM 6881 C CA . GLY B 1 386 ? -10.133 -38.125 -1.97 1 90.25 386 GLY B CA 1
ATOM 6882 C C . GLY B 1 386 ? -11.234 -38.062 -3.008 1 90.25 386 GLY B C 1
ATOM 6883 O O . GLY B 1 386 ? -12.414 -38.219 -2.68 1 90.25 386 GLY B O 1
ATOM 6884 N N . ILE B 1 387 ? -10.883 -37.969 -4.25 1 94.38 387 ILE B N 1
ATOM 6885 C CA . ILE B 1 387 ? -11.852 -37.781 -5.316 1 94.38 387 ILE B CA 1
ATOM 6886 C C . ILE B 1 387 ? -12.586 -39.094 -5.602 1 94.38 387 ILE B C 1
ATOM 6888 O O . ILE B 1 387 ? -12 -40.156 -5.504 1 94.38 387 ILE B O 1
ATOM 6892 N N . SER B 1 388 ? -13.859 -39.031 -5.824 1 96.19 388 SER B N 1
ATOM 6893 C CA . SER B 1 388 ? -14.711 -40.125 -6.27 1 96.19 388 SER B CA 1
ATOM 6894 C C . SER B 1 388 ? -15.68 -39.688 -7.355 1 96.19 388 SER B C 1
ATOM 6896 O O . SER B 1 388 ? -15.875 -38.469 -7.559 1 96.19 388 SER B O 1
ATOM 6898 N N . ILE B 1 389 ? -16.203 -40.656 -8.055 1 97.25 389 ILE B N 1
ATOM 6899 C CA . ILE B 1 389 ? -17.156 -40.375 -9.125 1 97.25 389 ILE B CA 1
ATOM 6900 C C . ILE B 1 389 ? -18.344 -39.594 -8.562 1 97.25 389 ILE B C 1
ATOM 6902 O O . ILE B 1 389 ? -18.734 -38.562 -9.102 1 97.25 389 ILE B O 1
ATOM 6906 N N . SER B 1 390 ? -18.812 -40.062 -7.457 1 97.38 390 SER B N 1
ATOM 6907 C CA . SER B 1 390 ? -19.984 -39.438 -6.855 1 97.38 390 SER B CA 1
ATOM 6908 C C . SER B 1 390 ? -19.672 -38.031 -6.34 1 97.38 390 SER B C 1
ATOM 6910 O O . SER B 1 390 ? -20.453 -37.094 -6.539 1 97.38 390 SER B O 1
ATOM 6912 N N . ALA B 1 391 ? -18.562 -37.906 -5.699 1 97.25 391 ALA B N 1
ATOM 6913 C CA . ALA B 1 391 ? -18.188 -36.625 -5.117 1 97.25 391 ALA B CA 1
ATOM 6914 C C . ALA B 1 391 ? -17.922 -35.562 -6.207 1 97.25 391 ALA B C 1
ATOM 6916 O O . ALA B 1 391 ? -18.359 -34.438 -6.094 1 97.25 391 ALA B O 1
ATOM 6917 N N . LEU B 1 392 ? -17.203 -35.969 -7.203 1 97.81 392 LEU B N 1
ATOM 6918 C CA . LEU B 1 392 ? -16.875 -35.062 -8.297 1 97.81 392 LEU B CA 1
ATOM 6919 C C . LEU B 1 392 ? -18.156 -34.625 -9.023 1 97.81 392 LEU B C 1
ATOM 6921 O O . LEU B 1 392 ? -18.328 -33.438 -9.312 1 97.81 392 LEU B O 1
ATOM 6925 N N . ARG B 1 393 ? -19 -35.594 -9.344 1 97.81 393 ARG B N 1
ATOM 6926 C CA . ARG B 1 393 ? -20.266 -35.25 -10.016 1 97.81 393 ARG B CA 1
ATOM 6927 C C . ARG B 1 393 ? -21.094 -34.281 -9.188 1 97.81 393 ARG B C 1
ATOM 6929 O O . ARG B 1 393 ? -21.609 -33.281 -9.703 1 97.81 393 ARG B O 1
ATOM 6936 N N . LYS B 1 394 ? -21.188 -34.625 -7.922 1 97.69 394 LYS B N 1
ATOM 6937 C CA . LYS B 1 394 ? -21.969 -33.812 -7.008 1 97.69 394 LYS B CA 1
ATOM 6938 C C . LYS B 1 394 ? -21.438 -32.375 -6.965 1 97.69 394 LYS B C 1
ATOM 6940 O O . LYS B 1 394 ? -22.203 -31.422 -7.043 1 97.69 394 LYS B O 1
ATOM 6945 N N . ASP B 1 395 ? -20.141 -32.219 -6.836 1 98.06 395 ASP B N 1
ATOM 6946 C CA . ASP B 1 395 ? -19.531 -30.891 -6.688 1 98.06 395 ASP B CA 1
ATOM 6947 C C . ASP B 1 395 ? -19.609 -30.094 -7.988 1 98.06 395 ASP B C 1
ATOM 6949 O O . ASP B 1 395 ? -19.797 -28.891 -7.965 1 98.06 395 ASP B O 1
ATOM 6953 N N . ILE B 1 396 ? -19.484 -30.766 -9.133 1 98.19 396 ILE B N 1
ATOM 6954 C CA . ILE B 1 396 ? -19.625 -30.078 -10.406 1 98.19 396 ILE B CA 1
ATOM 6955 C C . ILE B 1 396 ? -21.047 -29.547 -10.547 1 98.19 396 ILE B C 1
ATOM 6957 O O . ILE B 1 396 ? -21.25 -28.375 -10.906 1 98.19 396 ILE B O 1
ATOM 6961 N N . ILE B 1 397 ? -22.016 -30.359 -10.266 1 97.69 397 ILE B N 1
ATOM 6962 C CA . ILE B 1 397 ? -23.422 -29.969 -10.398 1 97.69 397 ILE B CA 1
ATOM 6963 C C . ILE B 1 397 ? -23.734 -28.812 -9.461 1 97.69 397 ILE B C 1
ATOM 6965 O O . ILE B 1 397 ? -24.453 -27.875 -9.828 1 97.69 397 ILE B O 1
ATOM 6969 N N . LYS B 1 398 ? -23.156 -28.906 -8.281 1 97.88 398 LYS B N 1
ATOM 6970 C CA . LYS B 1 398 ? -23.344 -27.859 -7.289 1 97.88 398 LYS B CA 1
ATOM 6971 C C . LYS B 1 398 ? -22.828 -26.516 -7.793 1 97.88 398 LYS B C 1
ATOM 6973 O O . LYS B 1 398 ? -23.531 -25.516 -7.723 1 97.88 398 LYS B O 1
ATOM 6978 N N . VAL B 1 399 ? -21.656 -26.484 -8.336 1 98.44 399 VAL B N 1
ATOM 6979 C CA . VAL B 1 399 ? -21 -25.266 -8.797 1 98.44 399 VAL B CA 1
ATOM 6980 C C . VAL B 1 399 ? -21.656 -24.797 -10.102 1 98.44 399 VAL B C 1
ATOM 6982 O O . VAL B 1 399 ? -21.656 -23.609 -10.406 1 98.44 399 VAL B O 1
ATOM 6985 N N . ALA B 1 400 ? -22.25 -25.734 -10.828 1 97.94 400 ALA B N 1
ATOM 6986 C CA . ALA B 1 400 ? -22.797 -25.438 -12.156 1 97.94 400 ALA B CA 1
ATOM 6987 C C . ALA B 1 400 ? -24.25 -24.984 -12.055 1 97.94 400 ALA B C 1
ATOM 6989 O O . ALA B 1 400 ? -24.844 -24.578 -13.055 1 97.94 400 ALA B O 1
ATOM 6990 N N . ALA B 1 401 ? -24.766 -25 -10.93 1 96.44 401 ALA B N 1
ATOM 6991 C CA . ALA B 1 401 ? -26.188 -24.688 -10.766 1 96.44 401 ALA B CA 1
ATOM 6992 C C . ALA B 1 401 ? -26.5 -23.281 -11.289 1 96.44 401 ALA B C 1
ATOM 6994 O O . ALA B 1 401 ? -25.688 -22.359 -11.133 1 96.44 401 ALA B O 1
ATOM 6995 N N . LEU B 1 402 ? -27.656 -23.109 -11.867 1 92.19 402 LEU B N 1
ATOM 6996 C CA . LEU B 1 402 ? -28.031 -21.828 -12.445 1 92.19 402 LEU B CA 1
ATOM 6997 C C . LEU B 1 402 ? -28.703 -20.938 -11.406 1 92.19 402 LEU B C 1
ATOM 6999 O O . LEU B 1 402 ? -28.531 -19.703 -11.422 1 92.19 402 LEU B O 1
ATOM 7003 N N . HIS B 1 403 ? -29.422 -21.578 -10.578 1 91.94 403 HIS B N 1
ATOM 7004 C CA . HIS B 1 403 ? -30.203 -20.812 -9.625 1 91.94 403 HIS B CA 1
ATOM 7005 C C . HIS B 1 403 ? -29.703 -21.016 -8.203 1 91.94 403 HIS B C 1
ATOM 7007 O O . HIS B 1 403 ? -29.234 -22.109 -7.855 1 91.94 403 HIS B O 1
ATOM 7013 N N . ASN B 1 404 ? -29.859 -20.031 -7.43 1 94.19 404 ASN B N 1
ATOM 7014 C CA . ASN B 1 404 ? -29.469 -20.062 -6.023 1 94.19 404 ASN B CA 1
ATOM 7015 C C . ASN B 1 404 ? -28.047 -20.562 -5.836 1 94.19 404 ASN B C 1
ATOM 7017 O O . ASN B 1 404 ? -27.781 -21.438 -5.008 1 94.19 404 ASN B O 1
ATOM 7021 N N . ASN B 1 405 ? -27.219 -20.172 -6.75 1 97.56 405 ASN B N 1
ATOM 7022 C CA . ASN B 1 405 ? -25.812 -20.562 -6.746 1 97.56 405 ASN B CA 1
ATOM 7023 C C . ASN B 1 405 ? -24.922 -19.484 -6.148 1 97.56 405 ASN B C 1
ATOM 7025 O O . ASN B 1 405 ? -24.625 -18.484 -6.805 1 97.56 405 ASN B O 1
ATOM 7029 N N . SER B 1 406 ? -24.469 -19.688 -4.898 1 98.19 406 SER B N 1
ATOM 7030 C CA . SER B 1 406 ? -23.656 -18.703 -4.195 1 98.19 406 SER B CA 1
ATOM 7031 C C . SER B 1 406 ? -22.297 -18.516 -4.867 1 98.19 406 SER B C 1
ATOM 7033 O O . SER B 1 406 ? -21.703 -17.438 -4.809 1 98.19 406 SER B O 1
ATOM 7035 N N . TYR B 1 407 ? -21.812 -19.594 -5.488 1 98.56 407 TYR B N 1
ATOM 7036 C CA . TYR B 1 407 ? -20.531 -19.484 -6.188 1 98.56 407 TYR B CA 1
ATOM 7037 C C . TYR B 1 407 ? -20.641 -18.547 -7.375 1 98.56 407 TYR B C 1
ATOM 7039 O O . TYR B 1 407 ? -19.734 -17.734 -7.609 1 98.56 407 TYR B O 1
ATOM 7047 N N . ARG B 1 408 ? -21.703 -18.656 -8.07 1 98.19 408 ARG B N 1
ATOM 7048 C CA . ARG B 1 408 ? -21.922 -17.797 -9.234 1 98.19 408 ARG B CA 1
ATOM 7049 C C . ARG B 1 408 ? -22.094 -16.344 -8.82 1 98.19 408 ARG B C 1
ATOM 7051 O O . ARG B 1 408 ? -21.547 -15.445 -9.461 1 98.19 408 ARG B O 1
ATOM 7058 N N . GLU B 1 409 ? -22.859 -16.141 -7.797 1 98.12 409 GLU B N 1
ATOM 7059 C CA . GLU B 1 409 ? -23.047 -14.781 -7.289 1 98.12 409 GLU B CA 1
ATOM 7060 C C . GLU B 1 409 ? -21.734 -14.172 -6.836 1 98.12 409 GLU B C 1
ATOM 7062 O O . GLU B 1 409 ? -21.453 -13 -7.125 1 98.12 409 GLU B O 1
ATOM 7067 N N . ALA B 1 410 ? -20.969 -14.914 -6.164 1 98.31 410 ALA B N 1
ATOM 7068 C CA . ALA B 1 410 ? -19.656 -14.445 -5.703 1 98.31 410 ALA B CA 1
ATOM 7069 C C . ALA B 1 410 ? -18.734 -14.164 -6.883 1 98.31 410 ALA B C 1
ATOM 7071 O O . ALA B 1 410 ? -17.984 -13.188 -6.875 1 98.31 410 ALA B O 1
ATOM 7072 N N . ALA B 1 411 ? -18.75 -15.047 -7.84 1 98.5 411 ALA B N 1
ATOM 7073 C CA . ALA B 1 411 ? -17.906 -14.859 -9.023 1 98.5 411 ALA B CA 1
ATOM 7074 C C . ALA B 1 411 ? -18.25 -13.562 -9.742 1 98.5 411 ALA B C 1
ATOM 7076 O O . ALA B 1 411 ? -17.359 -12.82 -10.164 1 98.5 411 ALA B O 1
ATOM 7077 N N . LYS B 1 412 ? -19.5 -13.328 -9.875 1 97.94 412 LYS B N 1
ATOM 7078 C CA . LYS B 1 412 ? -19.938 -12.094 -10.516 1 97.94 412 LYS B CA 1
ATOM 7079 C C . LYS B 1 412 ? -19.453 -10.867 -9.75 1 97.94 412 LYS B C 1
ATOM 7081 O O . LYS B 1 412 ? -19.047 -9.875 -10.352 1 97.94 412 LYS B O 1
ATOM 7086 N N . LYS B 1 413 ? -19.562 -10.984 -8.477 1 97.62 413 LYS B N 1
ATOM 7087 C CA . LYS B 1 413 ? -19.062 -9.891 -7.645 1 97.62 413 LYS B CA 1
ATOM 7088 C C . LYS B 1 413 ? -17.578 -9.656 -7.859 1 97.62 413 LYS B C 1
ATOM 7090 O O . LYS B 1 413 ? -17.125 -8.516 -7.992 1 97.62 413 LYS B O 1
ATOM 7095 N N . ARG B 1 414 ? -16.766 -10.734 -7.887 1 98 414 ARG B N 1
ATOM 7096 C CA . ARG B 1 414 ? -15.336 -10.602 -8.133 1 98 414 ARG B CA 1
ATOM 7097 C C . ARG B 1 414 ? -15.062 -9.977 -9.492 1 98 414 ARG B C 1
ATOM 7099 O O . ARG B 1 414 ? -14.172 -9.141 -9.633 1 98 414 ARG B O 1
ATOM 7106 N N . SER B 1 415 ? -15.82 -10.414 -10.445 1 98.44 415 SER B N 1
ATOM 7107 C CA . SER B 1 415 ? -15.672 -9.891 -11.797 1 98.44 415 SER B CA 1
ATOM 7108 C C . SER B 1 415 ? -15.898 -8.383 -11.844 1 98.44 415 SER B C 1
ATOM 7110 O O . SER B 1 415 ? -15.102 -7.645 -12.43 1 98.44 415 SER B O 1
ATOM 7112 N N . ALA B 1 416 ? -16.953 -7.965 -11.227 1 97.81 416 ALA B N 1
ATOM 7113 C CA . ALA B 1 416 ? -17.266 -6.539 -11.188 1 97.81 416 ALA B CA 1
ATOM 7114 C C . ALA B 1 416 ? -16.141 -5.742 -10.547 1 97.81 416 ALA B C 1
ATOM 7116 O O . ALA B 1 416 ? -15.742 -4.695 -11.055 1 97.81 416 ALA B O 1
ATOM 7117 N N . LEU B 1 417 ? -15.641 -6.215 -9.469 1 97.12 417 LEU B N 1
ATOM 7118 C CA . LEU B 1 417 ? -14.602 -5.512 -8.719 1 97.12 417 LEU B CA 1
ATOM 7119 C C . LEU B 1 417 ? -13.289 -5.508 -9.484 1 97.12 417 LEU B C 1
ATOM 7121 O O . LEU B 1 417 ? -12.57 -4.504 -9.492 1 97.12 417 LEU B O 1
ATOM 7125 N N . LEU B 1 418 ? -12.961 -6.641 -10.07 1 97 418 LEU B N 1
ATOM 7126 C CA . LEU B 1 418 ? -11.688 -6.77 -10.773 1 97 418 LEU B CA 1
ATOM 7127 C C . LEU B 1 418 ? -11.672 -5.914 -12.031 1 97 418 LEU B C 1
ATOM 7129 O O . LEU B 1 418 ? -10.609 -5.516 -12.508 1 97 418 LEU B O 1
ATOM 7133 N N . ARG B 1 419 ? -12.82 -5.609 -12.562 1 96.81 419 ARG B N 1
ATOM 7134 C CA . ARG B 1 419 ? -12.922 -4.848 -13.797 1 96.81 419 ARG B CA 1
ATOM 7135 C C . ARG B 1 419 ? -13.164 -3.369 -13.516 1 96.81 419 ARG B C 1
ATOM 7137 O O . ARG B 1 419 ? -13.047 -2.533 -14.414 1 96.81 419 ARG B O 1
ATOM 7144 N N . ASP B 1 420 ? -13.508 -3.045 -12.305 1 96.12 420 ASP B N 1
ATOM 7145 C CA . ASP B 1 420 ? -13.758 -1.666 -11.898 1 96.12 420 ASP B CA 1
ATOM 7146 C C . ASP B 1 420 ? -12.531 -1.061 -11.219 1 96.12 420 ASP B C 1
ATOM 7148 O O . ASP B 1 420 ? -12.438 -1.057 -9.984 1 96.12 420 ASP B O 1
ATOM 7152 N N . LEU B 1 421 ? -11.664 -0.496 -11.992 1 95.94 421 LEU B N 1
ATOM 7153 C CA . LEU B 1 421 ? -10.406 0.077 -11.531 1 95.94 421 LEU B CA 1
ATOM 7154 C C . LEU B 1 421 ? -10.234 1.499 -12.055 1 95.94 421 LEU B C 1
ATOM 7156 O O . LEU B 1 421 ? -10.742 1.837 -13.125 1 95.94 421 LEU B O 1
ATOM 7160 N N . PRO B 1 422 ? -9.555 2.328 -11.273 1 95.75 422 PRO B N 1
ATOM 7161 C CA . PRO B 1 422 ? -9.32 3.686 -11.766 1 95.75 422 PRO B CA 1
ATOM 7162 C C . PRO B 1 422 ? -8.367 3.719 -12.961 1 95.75 422 PRO B C 1
ATOM 7164 O O . PRO B 1 422 ? -8.43 4.641 -13.781 1 95.75 422 PRO B O 1
ATOM 7167 N N . ILE B 1 423 ? -7.465 2.807 -13.016 1 96 423 ILE B N 1
ATOM 7168 C CA . ILE B 1 423 ? -6.512 2.6 -14.102 1 96 423 ILE B CA 1
ATOM 7169 C C . ILE B 1 423 ? -6.312 1.103 -14.328 1 96 423 ILE B C 1
ATOM 7171 O O . ILE B 1 423 ? -6.18 0.333 -13.375 1 96 423 ILE B O 1
ATOM 7175 N N . GLY B 1 424 ? -6.391 0.675 -15.594 1 95.69 424 GLY B N 1
ATOM 7176 C CA . GLY B 1 424 ? -6.199 -0.736 -15.891 1 95.69 424 GLY B CA 1
ATOM 7177 C C . GLY B 1 424 ? -4.824 -1.248 -15.508 1 95.69 424 GLY B C 1
ATOM 7178 O O . GLY B 1 424 ? -3.85 -0.494 -15.516 1 95.69 424 GLY B O 1
ATOM 7179 N N . PRO B 1 425 ? -4.75 -2.518 -15.188 1 96.62 425 PRO B N 1
ATOM 7180 C CA . PRO B 1 425 ? -3.467 -3.059 -14.727 1 96.62 425 PRO B CA 1
ATOM 7181 C C . PRO B 1 425 ? -2.369 -2.936 -15.781 1 96.62 425 PRO B C 1
ATOM 7183 O O . PRO B 1 425 ? -1.211 -2.678 -15.445 1 96.62 425 PRO B O 1
ATOM 7186 N N . GLY B 1 426 ? -2.656 -3.188 -17.031 1 97 426 GLY B N 1
ATOM 7187 C CA . GLY B 1 426 ? -1.67 -3.037 -18.094 1 97 426 GLY B CA 1
ATOM 7188 C C . GLY B 1 426 ? -1.113 -1.628 -18.188 1 97 426 GLY B C 1
ATOM 7189 O O . GLY B 1 426 ? 0.1 -1.44 -18.297 1 97 426 GLY B O 1
ATOM 7190 N N . GLU B 1 427 ? -1.999 -0.688 -18.203 1 97.06 427 GLU B N 1
ATOM 7191 C CA . GLU B 1 427 ? -1.596 0.714 -18.266 1 97.06 427 GLU B CA 1
ATOM 7192 C C . GLU B 1 427 ? -0.773 1.106 -17.031 1 97.06 427 GLU B C 1
ATOM 7194 O O . GLU B 1 427 ? 0.238 1.8 -17.156 1 97.06 427 GLU B O 1
ATOM 7199 N N . LEU B 1 428 ? -1.242 0.706 -15.922 1 97.88 428 LEU B N 1
ATOM 7200 C CA . LEU B 1 428 ? -0.555 1.024 -14.672 1 97.88 428 LEU B CA 1
ATOM 7201 C C . LEU B 1 428 ? 0.853 0.438 -14.664 1 97.88 428 LEU B C 1
ATOM 7203 O O . LEU B 1 428 ? 1.816 1.131 -14.328 1 97.88 428 LEU B O 1
ATOM 7207 N N . ALA B 1 429 ? 0.955 -0.83 -14.969 1 98.5 429 ALA B N 1
ATOM 7208 C CA . ALA B 1 429 ? 2.256 -1.49 -15.008 1 98.5 429 ALA B CA 1
ATOM 7209 C C . ALA B 1 429 ? 3.191 -0.809 -16 1 98.5 429 ALA B C 1
ATOM 7211 O O . ALA B 1 429 ? 4.363 -0.577 -15.703 1 98.5 429 ALA B O 1
ATOM 7212 N N . THR B 1 430 ? 2.674 -0.518 -17.156 1 98.44 430 THR B N 1
ATOM 7213 C CA . THR B 1 430 ? 3.465 0.141 -18.188 1 98.44 430 THR B CA 1
ATOM 7214 C C . THR B 1 430 ? 3.961 1.501 -17.719 1 98.44 430 THR B C 1
ATOM 7216 O O . THR B 1 430 ? 5.125 1.852 -17.922 1 98.44 430 THR B O 1
ATOM 7219 N N . TRP B 1 431 ? 3.1 2.246 -17.094 1 98.38 431 TRP B N 1
ATOM 7220 C CA . TRP B 1 431 ? 3.477 3.557 -16.578 1 98.38 431 TRP B CA 1
ATOM 7221 C C . TRP B 1 431 ? 4.645 3.443 -15.609 1 98.38 431 TRP B C 1
ATOM 7223 O O . TRP B 1 431 ? 5.586 4.242 -15.656 1 98.38 431 TRP B O 1
ATOM 7233 N N . TRP B 1 432 ? 4.609 2.494 -14.758 1 98.38 432 TRP B N 1
ATOM 7234 C CA . TRP B 1 432 ? 5.645 2.336 -13.742 1 98.38 432 TRP B CA 1
ATOM 7235 C C . TRP B 1 432 ? 6.977 1.95 -14.375 1 98.38 432 TRP B C 1
ATOM 7237 O O . TRP B 1 432 ? 8.039 2.4 -13.938 1 98.38 432 TRP B O 1
ATOM 7247 N N . VAL B 1 433 ? 6.898 1.046 -15.359 1 98.62 433 VAL B N 1
ATOM 7248 C CA . VAL B 1 433 ? 8.125 0.704 -16.078 1 98.62 433 VAL B CA 1
ATOM 7249 C C . VAL B 1 433 ? 8.727 1.96 -16.703 1 98.62 433 VAL B C 1
ATOM 7251 O O . VAL B 1 433 ? 9.93 2.203 -16.594 1 98.62 433 VAL B O 1
ATOM 7254 N N . GLU B 1 434 ? 7.938 2.756 -17.359 1 98.31 434 GLU B N 1
ATOM 7255 C CA . GLU B 1 434 ? 8.383 4.008 -17.953 1 98.31 434 GLU B CA 1
ATOM 7256 C C . GLU B 1 434 ? 8.93 4.965 -16.906 1 98.31 434 GLU B C 1
ATOM 7258 O O . GLU B 1 434 ? 9.906 5.676 -17.156 1 98.31 434 GLU B O 1
ATOM 7263 N N . HIS B 1 435 ? 8.25 4.992 -15.766 1 98.12 435 HIS B N 1
ATOM 7264 C CA . HIS B 1 435 ? 8.68 5.844 -14.664 1 98.12 435 HIS B CA 1
ATOM 7265 C C . HIS B 1 435 ? 10.086 5.473 -14.203 1 98.12 435 HIS B C 1
ATOM 7267 O O . HIS B 1 435 ? 10.922 6.352 -13.969 1 98.12 435 HIS B O 1
ATOM 7273 N N . VAL B 1 436 ? 10.336 4.203 -14.039 1 97.75 436 VAL B N 1
ATOM 7274 C CA . VAL B 1 436 ? 11.641 3.717 -13.609 1 97.75 436 VAL B CA 1
ATOM 7275 C C . VAL B 1 436 ? 12.695 4.07 -14.656 1 97.75 436 VAL B C 1
ATOM 7277 O O . VAL B 1 436 ? 13.812 4.461 -14.312 1 97.75 436 VAL B O 1
ATOM 7280 N N . ALA B 1 437 ? 12.359 3.908 -15.906 1 97.31 437 ALA B N 1
ATOM 7281 C CA . ALA B 1 437 ? 13.273 4.281 -16.984 1 97.31 437 ALA B CA 1
ATOM 7282 C C . ALA B 1 437 ? 13.578 5.773 -16.953 1 97.31 437 ALA B C 1
ATOM 7284 O O . ALA B 1 437 ? 14.734 6.184 -17.078 1 97.31 437 ALA B O 1
ATOM 7285 N N . LYS B 1 438 ? 12.57 6.562 -16.781 1 96.88 438 LYS B N 1
ATOM 7286 C CA . LYS B 1 438 ? 12.664 8.016 -16.828 1 96.88 438 LYS B CA 1
ATOM 7287 C C . LYS B 1 438 ? 13.578 8.539 -15.719 1 96.88 438 LYS B C 1
ATOM 7289 O O . LYS B 1 438 ? 14.336 9.492 -15.93 1 96.88 438 LYS B O 1
ATOM 7294 N N . TYR B 1 439 ? 13.508 7.957 -14.547 1 96.06 439 TYR B N 1
ATOM 7295 C CA . TYR B 1 439 ? 14.234 8.477 -13.391 1 96.06 439 TYR B CA 1
ATOM 7296 C C . TYR B 1 439 ? 15.453 7.613 -13.086 1 96.06 439 TYR B C 1
ATOM 7298 O O . TYR B 1 439 ? 15.883 7.52 -11.93 1 96.06 439 TYR B O 1
ATOM 7306 N N . ASP B 1 440 ? 15.984 6.879 -14.031 1 90.62 440 ASP B N 1
ATOM 7307 C CA . ASP B 1 440 ? 17.25 6.145 -13.992 1 90.62 440 ASP B CA 1
ATOM 7308 C C . ASP B 1 440 ? 17.312 5.227 -12.773 1 90.62 440 ASP B C 1
ATOM 7310 O O . ASP B 1 440 ? 18.266 5.301 -11.984 1 90.62 440 ASP B O 1
ATOM 7314 N N . GLY B 1 441 ? 16.219 4.422 -12.602 1 89 441 GLY B N 1
ATOM 7315 C CA . GLY B 1 441 ? 16.234 3.389 -11.57 1 89 441 GLY B CA 1
ATOM 7316 C C . GLY B 1 441 ? 15.289 3.68 -10.422 1 89 441 GLY B C 1
ATOM 7317 O O . GLY B 1 441 ? 15.039 2.809 -9.586 1 89 441 GLY B O 1
ATOM 7318 N N . ALA B 1 442 ? 14.852 4.977 -10.297 1 93.88 442 ALA B N 1
ATOM 7319 C CA . ALA B 1 442 ? 13.836 5.375 -9.328 1 93.88 442 ALA B CA 1
ATOM 7320 C C . ALA B 1 442 ? 14.289 5.086 -7.898 1 93.88 442 ALA B C 1
ATOM 7322 O O . ALA B 1 442 ? 13.57 4.445 -7.129 1 93.88 442 ALA B O 1
ATOM 7323 N N . ASP B 1 443 ? 15.445 5.496 -7.527 1 93.94 443 ASP B N 1
ATOM 7324 C CA . ASP B 1 443 ? 15.992 5.32 -6.184 1 93.94 443 ASP B CA 1
ATOM 7325 C C . ASP B 1 443 ? 15.07 5.918 -5.129 1 93.94 443 ASP B C 1
ATOM 7327 O O . ASP B 1 443 ? 15.086 5.504 -3.969 1 93.94 443 ASP B O 1
ATOM 7331 N N . HIS B 1 444 ? 14.219 6.848 -5.574 1 95.19 444 HIS B N 1
ATOM 7332 C CA . HIS B 1 444 ? 13.32 7.535 -4.652 1 95.19 444 HIS B CA 1
ATOM 7333 C C . HIS B 1 444 ? 12.258 6.59 -4.117 1 95.19 444 HIS B C 1
ATOM 7335 O O . HIS B 1 444 ? 11.57 6.902 -3.139 1 95.19 444 HIS B O 1
ATOM 7341 N N . LEU B 1 445 ? 12.148 5.398 -4.676 1 96.31 445 LEU B N 1
ATOM 7342 C CA . LEU B 1 445 ? 11.148 4.438 -4.234 1 96.31 445 LEU B CA 1
ATOM 7343 C C . LEU B 1 445 ? 11.727 3.5 -3.174 1 96.31 445 LEU B C 1
ATOM 7345 O O . LEU B 1 445 ? 10.977 2.779 -2.506 1 96.31 445 LEU B O 1
ATOM 7349 N N . LYS B 1 446 ? 13.039 3.504 -2.986 1 95.5 446 LYS B N 1
ATOM 7350 C CA . LYS B 1 446 ? 13.68 2.613 -2.023 1 95.5 446 LYS B CA 1
ATOM 7351 C C . LYS B 1 446 ? 13.547 3.152 -0.602 1 95.5 446 LYS B C 1
ATOM 7353 O O . LYS B 1 446 ? 13.773 4.34 -0.358 1 95.5 446 LYS B O 1
ATOM 7358 N N . SER B 1 447 ? 13.109 2.287 0.3 1 93.81 447 SER B N 1
ATOM 7359 C CA . SER B 1 447 ? 12.961 2.684 1.696 1 93.81 447 SER B CA 1
ATOM 7360 C C . SER B 1 447 ? 14.18 2.281 2.521 1 93.81 447 SER B C 1
ATOM 7362 O O . SER B 1 447 ? 14.875 1.326 2.18 1 93.81 447 SER B O 1
ATOM 7364 N N . SER B 1 448 ? 14.391 2.992 3.586 1 93.19 448 SER B N 1
ATOM 7365 C CA . SER B 1 448 ? 15.469 2.643 4.508 1 93.19 448 SER B CA 1
ATOM 7366 C C . SER B 1 448 ? 15.141 1.377 5.289 1 93.19 448 SER B C 1
ATOM 7368 O O . SER B 1 448 ? 16.031 0.745 5.859 1 93.19 448 SER B O 1
ATOM 7370 N N . ILE B 1 449 ? 13.938 1.004 5.277 1 94.62 449 ILE B N 1
ATOM 7371 C CA . ILE B 1 449 ? 13.477 -0.173 6 1 94.62 449 ILE B CA 1
ATOM 7372 C C . ILE B 1 449 ? 14.195 -1.416 5.484 1 94.62 449 ILE B C 1
ATOM 7374 O O . ILE B 1 449 ? 14.375 -2.387 6.219 1 94.62 449 ILE B O 1
ATOM 7378 N N . ARG B 1 450 ? 14.664 -1.356 4.219 1 94.5 450 ARG B N 1
ATOM 7379 C CA . ARG B 1 450 ? 15.25 -2.533 3.584 1 94.5 450 ARG B CA 1
ATOM 7380 C C . ARG B 1 450 ? 16.516 -2.977 4.309 1 94.5 450 ARG B C 1
ATOM 7382 O O . ARG B 1 450 ? 16.953 -4.121 4.172 1 94.5 450 ARG B O 1
ATOM 7389 N N . TYR B 1 451 ? 17.062 -2.107 5.188 1 92.19 451 TYR B N 1
ATOM 7390 C CA . TYR B 1 451 ? 18.281 -2.459 5.906 1 92.19 451 TYR B CA 1
ATOM 7391 C C . TYR B 1 451 ? 18 -2.658 7.391 1 92.19 451 TYR B C 1
ATOM 7393 O O . TYR B 1 451 ? 18.906 -2.916 8.18 1 92.19 451 TYR B O 1
ATOM 7401 N N . MET B 1 452 ? 16.797 -2.523 7.711 1 93.06 452 MET B N 1
ATOM 7402 C CA . MET B 1 452 ? 16.453 -2.666 9.125 1 93.06 452 MET B CA 1
ATOM 7403 C C . MET B 1 452 ? 16.422 -4.137 9.531 1 93.06 452 MET B C 1
ATOM 7405 O O . MET B 1 452 ? 15.867 -4.973 8.82 1 93.06 452 MET B O 1
ATOM 7409 N N . SER B 1 453 ? 17.047 -4.449 10.648 1 92.5 453 SER B N 1
ATOM 7410 C CA . SER B 1 453 ? 16.984 -5.809 11.18 1 92.5 453 SER B CA 1
ATOM 7411 C C . SER B 1 453 ? 15.609 -6.09 11.781 1 92.5 453 SER B C 1
ATOM 7413 O O . SER B 1 453 ? 14.852 -5.164 12.078 1 92.5 453 SER B O 1
ATOM 7415 N N . VAL B 1 454 ? 15.32 -7.352 11.93 1 90.31 454 VAL B N 1
ATOM 7416 C CA . VAL B 1 454 ? 14.055 -7.766 12.531 1 90.31 454 VAL B CA 1
ATOM 7417 C C . VAL B 1 454 ? 13.953 -7.211 13.945 1 90.31 454 VAL B C 1
ATOM 7419 O O . VAL B 1 454 ? 12.891 -6.734 14.359 1 90.31 454 VAL B O 1
ATOM 7422 N N . PHE B 1 455 ? 15.016 -7.215 14.695 1 92.06 455 PHE B N 1
ATOM 7423 C CA . PHE B 1 455 ? 15.086 -6.746 16.078 1 92.06 455 PHE B CA 1
ATOM 7424 C C . PHE B 1 455 ? 14.781 -5.254 16.156 1 92.06 455 PHE B C 1
ATOM 7426 O O . PHE B 1 455 ? 14.102 -4.801 17.078 1 92.06 455 PHE B O 1
ATOM 7433 N N . HIS B 1 456 ? 15.297 -4.586 15.148 1 94.56 456 HIS B N 1
ATOM 7434 C CA . HIS B 1 456 ? 15.078 -3.148 15.07 1 94.56 456 HIS B CA 1
ATOM 7435 C C . HIS B 1 456 ? 13.664 -2.836 14.578 1 94.56 456 HIS B C 1
ATOM 7437 O O . HIS B 1 456 ? 12.992 -1.96 15.125 1 94.56 456 HIS B O 1
ATOM 7443 N N . TYR B 1 457 ? 13.242 -3.576 13.656 1 94.44 457 TYR B N 1
ATOM 7444 C CA . TYR B 1 457 ? 11.961 -3.318 13.016 1 94.44 457 TYR B CA 1
ATOM 7445 C C . TYR B 1 457 ? 10.812 -3.49 14 1 94.44 457 TYR B C 1
ATOM 7447 O O . TYR B 1 457 ? 9.891 -2.672 14.039 1 94.44 457 TYR B O 1
ATOM 7455 N N . TYR B 1 458 ? 10.891 -4.445 14.867 1 93.06 458 TYR B N 1
ATOM 7456 C CA . TYR B 1 458 ? 9.812 -4.699 15.82 1 93.06 458 TYR B CA 1
ATOM 7457 C C . TYR B 1 458 ? 10.133 -4.098 17.188 1 93.06 458 TYR B C 1
ATOM 7459 O O . TYR B 1 458 ? 9.445 -4.371 18.172 1 93.06 458 TYR B O 1
ATOM 7467 N N . SER B 1 459 ? 11.148 -3.32 17.328 1 95.69 459 SER B N 1
ATOM 7468 C CA . SER B 1 459 ? 11.539 -2.549 18.5 1 95.69 459 SER B CA 1
ATOM 7469 C C . SER B 1 459 ? 11.75 -3.453 19.719 1 95.69 459 SER B C 1
ATOM 7471 O O . SER B 1 459 ? 11.352 -3.109 20.828 1 95.69 459 SER B O 1
ATOM 7473 N N . VAL B 1 460 ? 12.312 -4.582 19.453 1 94.19 460 VAL B N 1
ATOM 7474 C CA . VAL B 1 460 ? 12.602 -5.496 20.547 1 94.19 460 VAL B CA 1
ATOM 7475 C C . VAL B 1 460 ? 13.633 -4.867 21.484 1 94.19 460 VAL B C 1
ATOM 7477 O O . VAL B 1 460 ? 13.531 -4.996 22.703 1 94.19 460 VAL B O 1
ATOM 7480 N N . ASP B 1 461 ? 14.617 -4.199 20.891 1 95.94 461 ASP B N 1
ATOM 7481 C CA . ASP B 1 461 ? 15.633 -3.518 21.672 1 95.94 461 ASP B CA 1
ATOM 7482 C C . ASP B 1 461 ? 15.016 -2.457 22.578 1 95.94 461 ASP B C 1
ATOM 7484 O O . ASP B 1 461 ? 15.406 -2.318 23.734 1 95.94 461 ASP B O 1
ATOM 7488 N N . VAL B 1 462 ? 14.039 -1.755 22.062 1 97.5 462 VAL B N 1
ATOM 7489 C CA . VAL B 1 462 ? 13.367 -0.708 22.828 1 97.5 462 VAL B CA 1
ATOM 7490 C C . VAL B 1 462 ? 12.562 -1.331 23.969 1 97.5 462 VAL B C 1
ATOM 7492 O O . VAL B 1 462 ? 12.578 -0.833 25.094 1 97.5 462 VAL B O 1
ATOM 7495 N N . VAL B 1 463 ? 11.867 -2.395 23.734 1 95.62 463 VAL B N 1
ATOM 7496 C CA . VAL B 1 463 ? 11.094 -3.092 24.75 1 95.62 463 VAL B CA 1
ATOM 7497 C C . VAL B 1 463 ? 12.023 -3.58 25.859 1 95.62 463 VAL B C 1
ATOM 7499 O O . VAL B 1 463 ? 11.719 -3.424 27.047 1 95.62 463 VAL B O 1
ATOM 7502 N N . LEU B 1 464 ? 13.086 -4.191 25.5 1 96.25 464 LEU B N 1
ATOM 7503 C CA . LEU B 1 464 ? 14.062 -4.68 26.469 1 96.25 464 LEU B CA 1
ATOM 7504 C C . LEU B 1 464 ? 14.594 -3.535 27.328 1 96.25 464 LEU B C 1
ATOM 7506 O O . LEU B 1 464 ? 14.812 -3.703 28.531 1 96.25 464 LEU B O 1
ATOM 7510 N N . PHE B 1 465 ? 14.875 -2.412 26.672 1 97.56 465 PHE B N 1
ATOM 7511 C CA . PHE B 1 465 ? 15.328 -1.233 27.406 1 97.56 465 PHE B CA 1
ATOM 7512 C C . PHE B 1 465 ? 14.32 -0.851 28.484 1 97.56 465 PHE B C 1
ATOM 7514 O O . PHE B 1 465 ? 14.703 -0.603 29.641 1 97.56 465 PHE B O 1
ATOM 7521 N N . TYR B 1 466 ? 13.094 -0.772 28.188 1 97.12 466 TYR B N 1
ATOM 7522 C CA . TYR B 1 466 ? 12.07 -0.38 29.141 1 97.12 466 TYR B CA 1
ATOM 7523 C C . TYR B 1 466 ? 11.922 -1.427 30.234 1 97.12 466 TYR B C 1
ATOM 7525 O O . TYR B 1 466 ? 11.703 -1.087 31.406 1 97.12 466 TYR B O 1
ATOM 7533 N N . ILE B 1 467 ? 11.977 -2.699 29.906 1 96.62 467 ILE B N 1
ATOM 7534 C CA . ILE B 1 467 ? 11.883 -3.764 30.891 1 96.62 467 ILE B CA 1
ATOM 7535 C C . ILE B 1 467 ? 13.047 -3.654 31.875 1 96.62 467 ILE B C 1
ATOM 7537 O O . ILE B 1 467 ? 12.852 -3.703 33.094 1 96.62 467 ILE B O 1
ATOM 7541 N N . LEU B 1 468 ? 14.227 -3.516 31.359 1 97.38 468 LEU B N 1
ATOM 7542 C CA . LEU B 1 468 ? 15.414 -3.402 32.188 1 97.38 468 LEU B CA 1
ATOM 7543 C C . LEU B 1 468 ? 15.336 -2.164 33.094 1 97.38 468 LEU B C 1
ATOM 7545 O O . LEU B 1 468 ? 15.734 -2.207 34.25 1 97.38 468 LEU B O 1
ATOM 7549 N N . SER B 1 469 ? 14.906 -1.053 32.5 1 97.25 469 SER B N 1
ATOM 7550 C CA . SER B 1 469 ? 14.734 0.17 33.281 1 97.25 469 SER B CA 1
ATOM 7551 C C . SER B 1 469 ? 13.742 -0.028 34.438 1 97.25 469 SER B C 1
ATOM 7553 O O . SER B 1 469 ? 13.953 0.449 35.531 1 97.25 469 SER B O 1
ATOM 7555 N N . LEU B 1 470 ? 12.688 -0.7 34.156 1 96.88 470 LEU B N 1
ATOM 7556 C CA . LEU B 1 470 ? 11.672 -0.973 35.156 1 96.88 470 LEU B CA 1
ATOM 7557 C C . LEU B 1 470 ? 12.242 -1.851 36.281 1 96.88 470 LEU B C 1
ATOM 7559 O O . LEU B 1 470 ? 11.977 -1.615 37.438 1 96.88 470 LEU B O 1
ATOM 7563 N N . ILE B 1 471 ? 12.969 -2.844 35.906 1 96.62 471 ILE B N 1
ATOM 7564 C CA . ILE B 1 471 ? 13.586 -3.732 36.875 1 96.62 471 ILE B CA 1
ATOM 7565 C C . ILE B 1 471 ? 14.531 -2.934 37.781 1 96.62 471 ILE B C 1
ATOM 7567 O O . ILE B 1 471 ? 14.547 -3.117 39 1 96.62 471 ILE B O 1
ATOM 7571 N N . LEU B 1 472 ? 15.297 -2.068 37.156 1 96.88 472 LEU B N 1
ATOM 7572 C CA . LEU B 1 472 ? 16.25 -1.255 37.938 1 96.88 472 LEU B CA 1
ATOM 7573 C C . LEU B 1 472 ? 15.516 -0.32 38.875 1 96.88 472 LEU B C 1
ATOM 7575 O O . LEU B 1 472 ? 15.977 -0.099 40 1 96.88 472 LEU B O 1
ATOM 7579 N N . ILE B 1 473 ? 14.469 0.222 38.406 1 96.44 473 ILE B N 1
ATOM 7580 C CA . ILE B 1 473 ? 13.68 1.114 39.25 1 96.44 473 ILE B CA 1
ATOM 7581 C C . ILE B 1 473 ? 13.102 0.335 40.438 1 96.44 473 ILE B C 1
ATOM 7583 O O . ILE B 1 473 ? 13.148 0.8 41.562 1 96.44 473 ILE B O 1
ATOM 7587 N N . ILE B 1 474 ? 12.562 -0.807 40.156 1 96.19 474 ILE B N 1
ATOM 7588 C CA . ILE B 1 474 ? 11.984 -1.637 41.219 1 96.19 474 ILE B CA 1
ATOM 7589 C C . ILE B 1 474 ? 13.078 -2.037 42.219 1 96.19 474 ILE B C 1
ATOM 7591 O O . ILE B 1 474 ? 12.875 -1.976 43.438 1 96.19 474 ILE B O 1
ATOM 7595 N N . TYR B 1 475 ? 14.133 -2.494 41.688 1 94.94 475 TYR B N 1
ATOM 7596 C CA . TYR B 1 475 ? 15.258 -2.867 42.531 1 94.94 475 TYR B CA 1
ATOM 7597 C C . TYR B 1 475 ? 15.719 -1.688 43.375 1 94.94 475 TYR B C 1
ATOM 7599 O O . TYR B 1 475 ? 16.016 -1.845 44.562 1 94.94 475 TYR B O 1
ATOM 7607 N N . GLY B 1 476 ? 15.844 -0.562 42.781 1 94.94 476 GLY B N 1
ATOM 7608 C CA . GLY B 1 476 ? 16.219 0.642 43.5 1 94.94 476 GLY B CA 1
ATOM 7609 C C . GLY B 1 476 ? 15.234 1.016 44.594 1 94.94 476 GLY B C 1
ATOM 7610 O O . GLY B 1 476 ? 15.633 1.385 45.688 1 94.94 476 GLY B O 1
ATOM 7611 N N . LEU B 1 477 ? 14.055 0.978 44.25 1 95.12 477 LEU B N 1
ATOM 7612 C CA . LEU B 1 477 ? 13.016 1.287 45.219 1 95.12 477 LEU B CA 1
ATOM 7613 C C . LEU B 1 477 ? 13.031 0.287 46.375 1 95.12 477 LEU B C 1
ATOM 7615 O O . LEU B 1 477 ? 12.82 0.661 47.531 1 95.12 477 LEU B O 1
ATOM 7619 N N . LYS B 1 478 ? 13.156 -0.956 46.031 1 93.69 478 LYS B N 1
ATOM 7620 C CA . LYS B 1 478 ? 13.266 -1.979 47.094 1 93.69 478 LYS B CA 1
ATOM 7621 C C . LYS B 1 478 ? 14.453 -1.712 48 1 93.69 478 LYS B C 1
ATOM 7623 O O . LYS B 1 478 ? 14.344 -1.862 49.219 1 93.69 478 LYS B O 1
ATOM 7628 N N . LYS B 1 479 ? 15.484 -1.389 47.438 1 92.94 479 LYS B N 1
ATOM 7629 C CA . LYS B 1 479 ? 16.688 -1.088 48.219 1 92.94 479 LYS B CA 1
ATOM 7630 C C . LYS B 1 479 ? 16.469 0.132 49.094 1 92.94 479 LYS B C 1
ATOM 7632 O O . LYS B 1 479 ? 16.922 0.158 50.25 1 92.94 479 LYS B O 1
ATOM 7637 N N . LEU B 1 480 ? 15.859 1.106 48.562 1 92.62 480 LEU B N 1
ATOM 7638 C CA . LEU B 1 480 ? 15.562 2.311 49.344 1 92.62 480 LEU B CA 1
ATOM 7639 C C . LEU B 1 480 ? 14.586 2.006 50.469 1 92.62 480 LEU B C 1
ATOM 7641 O O . LEU B 1 480 ? 14.719 2.551 51.562 1 92.62 480 LEU B O 1
ATOM 7645 N N . PHE B 1 481 ? 13.633 1.215 50.125 1 90.56 481 PHE B N 1
ATOM 7646 C CA . PHE B 1 481 ? 12.664 0.8 51.125 1 90.56 481 PHE B CA 1
ATOM 7647 C C . PHE B 1 481 ? 13.352 0.002 52.25 1 90.56 481 PHE B C 1
ATOM 7649 O O . PHE B 1 481 ? 13.078 0.212 53.438 1 90.56 481 PHE B O 1
ATOM 7656 N N . TRP B 1 482 ? 14.195 -0.888 51.844 1 89.62 482 TRP B N 1
ATOM 7657 C CA . TRP B 1 482 ? 14.906 -1.702 52.812 1 89.62 482 TRP B CA 1
ATOM 7658 C C . TRP B 1 482 ? 15.844 -0.844 53.656 1 89.62 482 TRP B C 1
ATOM 7660 O O . TRP B 1 482 ? 15.969 -1.052 54.875 1 89.62 482 TRP B O 1
ATOM 7670 N N . ARG B 1 483 ? 16.422 0.109 53.062 1 89.81 483 ARG B N 1
ATOM 7671 C CA . ARG B 1 483 ? 17.312 1.016 53.812 1 89.81 483 ARG B CA 1
ATOM 7672 C C . ARG B 1 483 ? 16.516 1.87 54.781 1 89.81 483 ARG B C 1
ATOM 7674 O O . ARG B 1 483 ? 16.984 2.146 55.906 1 89.81 483 ARG B O 1
ATOM 7681 N N . ALA B 1 484 ? 15.359 2.258 54.375 1 88.62 484 ALA B N 1
ATOM 7682 C CA . ALA B 1 484 ? 14.508 3.074 55.219 1 88.62 484 ALA B CA 1
ATOM 7683 C C . ALA B 1 484 ? 13.984 2.264 56.406 1 88.62 484 ALA B C 1
ATOM 7685 O O . ALA B 1 484 ? 13.883 2.775 57.531 1 88.62 484 ALA B O 1
ATOM 7686 N N . VAL B 1 485 ? 13.695 1.014 56.188 1 85.88 485 VAL B N 1
ATOM 7687 C CA . VAL B 1 485 ? 13.172 0.143 57.25 1 85.88 485 VAL B CA 1
ATOM 7688 C C . VAL B 1 485 ? 14.289 -0.244 58.219 1 85.88 485 VAL B C 1
ATOM 7690 O O . VAL B 1 485 ? 14.109 -0.212 59.438 1 85.88 485 VAL B O 1
ATOM 7693 N N . ILE B 1 486 ? 15.367 -0.57 57.656 1 80.88 486 ILE B N 1
ATOM 7694 C CA . ILE B 1 486 ? 16.484 -0.928 58.531 1 80.88 486 ILE B CA 1
ATOM 7695 C C . ILE B 1 486 ? 16.953 0.299 59.312 1 80.88 486 ILE B C 1
ATOM 7697 O O . ILE B 1 486 ? 17.297 0.199 60.5 1 80.88 486 ILE B O 1
ATOM 7701 N N . GLY B 1 487 ? 16.938 1.395 58.625 1 74.12 487 GLY B N 1
ATOM 7702 C CA . GLY B 1 487 ? 17.297 2.623 59.312 1 74.12 487 GLY B CA 1
ATOM 7703 C C . GLY B 1 487 ? 16.359 2.953 60.469 1 74.12 487 GLY B C 1
ATOM 7704 O O . GLY B 1 487 ? 16.812 3.418 61.531 1 74.12 487 GLY B O 1
ATOM 7705 N N . GLN B 1 488 ? 15.188 2.676 60.344 1 76.31 488 GLN B N 1
ATOM 7706 C CA . GLN B 1 488 ? 14.219 2.904 61.406 1 76.31 488 GLN B CA 1
ATOM 7707 C C . GLN B 1 488 ? 14.414 1.92 62.531 1 76.31 488 GLN B C 1
ATOM 7709 O O . GLN B 1 488 ? 14.289 2.287 63.719 1 76.31 488 GLN B O 1
ATOM 7714 N N . ASP B 1 489 ? 14.703 0.704 62.219 1 75.88 489 ASP B N 1
ATOM 7715 C CA . ASP B 1 489 ? 14.945 -0.3 63.25 1 75.88 489 ASP B CA 1
ATOM 7716 C C . ASP B 1 489 ? 16.188 0.038 64.062 1 75.88 489 ASP B C 1
ATOM 7718 O O . ASP B 1 489 ? 16.219 -0.144 65.25 1 75.88 489 ASP B O 1
ATOM 7722 N N . VAL B 1 490 ? 17.125 0.544 63.5 1 70.5 490 VAL B N 1
ATOM 7723 C CA . VAL B 1 490 ? 18.344 0.908 64.188 1 70.5 490 VAL B CA 1
ATOM 7724 C C . VAL B 1 490 ? 18.109 2.139 65.062 1 70.5 490 VAL B C 1
ATOM 7726 O O . VAL B 1 490 ? 18.594 2.215 66.188 1 70.5 490 VAL B O 1
ATOM 7729 N N . PHE B 1 491 ? 17.359 2.988 64.625 1 65.62 491 PHE B N 1
ATOM 7730 C CA . PHE B 1 491 ? 17.047 4.195 65.375 1 65.62 491 PHE B CA 1
ATOM 7731 C C . PHE B 1 491 ? 16.188 3.861 66.562 1 65.62 491 PHE B C 1
ATOM 7733 O O . PHE B 1 491 ? 16.391 4.418 67.625 1 65.62 491 PHE B O 1
ATOM 7740 N N . LYS B 1 492 ? 15.297 3.014 66.5 1 68 492 LYS B N 1
ATOM 7741 C CA . LYS B 1 492 ? 14.484 2.562 67.625 1 68 492 LYS B CA 1
ATOM 7742 C C . LYS B 1 492 ? 15.336 1.825 68.688 1 68 492 LYS B C 1
ATOM 7744 O O . LYS B 1 492 ? 15.141 1.995 69.875 1 68 492 LYS B O 1
ATOM 7749 N N . LYS B 1 493 ? 16.109 1.078 68.125 1 62.34 493 LYS B N 1
ATOM 7750 C CA . LYS B 1 493 ? 16.953 0.348 69.062 1 62.34 493 LYS B CA 1
ATOM 7751 C C . LYS B 1 493 ? 17.875 1.292 69.812 1 62.34 493 LYS B C 1
ATOM 7753 O O . LYS B 1 493 ? 18.203 1.06 71 1 62.34 493 LYS B O 1
ATOM 7758 N N . LYS B 1 494 ? 18.203 2.387 69.5 1 63.78 494 LYS B N 1
ATOM 7759 C CA . LYS B 1 494 ? 19.078 3.342 70.188 1 63.78 494 LYS B CA 1
ATOM 7760 C C . LYS B 1 494 ? 18.297 4.164 71.188 1 63.78 494 LYS B C 1
ATOM 7762 O O . LYS B 1 494 ? 18.875 4.648 72.188 1 63.78 494 LYS B O 1
ATOM 7767 N N . ILE B 1 495 ? 17.156 4.23 71.062 1 70.19 495 ILE B N 1
ATOM 7768 C CA . ILE B 1 495 ? 16.328 4.992 72 1 70.19 495 ILE B CA 1
ATOM 7769 C C . ILE B 1 495 ? 15.906 4.094 73.188 1 70.19 495 ILE B C 1
ATOM 7771 O O . ILE B 1 495 ? 15.836 4.543 74.312 1 70.19 495 ILE B O 1
ATOM 7775 N N . ASP B 1 496 ? 15.844 2.898 73.125 1 57.12 496 ASP B N 1
ATOM 7776 C CA . ASP B 1 496 ? 15.508 2.047 74.25 1 57.12 496 ASP B CA 1
ATOM 7777 C C . ASP B 1 496 ? 16.75 1.753 75.062 1 57.12 496 ASP B C 1
ATOM 7779 O O . ASP B 1 496 ? 16.672 1.685 76.312 1 57.12 496 ASP B O 1
#

Organism: Atta cephalotes (NCBI:txid12957)

InterPro domains:
  IPR002213 UDP-glucuronosyl/UDP-glucosyltransferase [PF00201] (29-481)
  IPR002213 UDP-glucuronosyl/UDP-glucosyltransferase [cd03784] (6-419)
  IPR035595 UDP-glycosyltransferase family, conserved site [PS00375] (323-366)
  IPR050271 UDP-glycosyltransferase [PTHR48043] (19-472)

Solvent-accessible surface area (backbone atoms only — not comparable to full-atom values): 51582 Å² total; per-residue (Å²): 60,36,40,79,61,83,49,75,72,53,48,46,57,54,40,35,49,40,44,49,36,38,76,73,71,48,90,48,46,38,35,32,53,57,84,50,67,34,51,77,60,78,33,43,65,42,57,42,64,55,26,26,51,48,46,51,60,66,52,66,74,58,38,38,57,37,26,23,43,69,68,40,76,45,67,52,70,62,58,61,47,49,46,56,38,50,48,42,49,31,41,66,71,35,61,69,49,48,39,31,70,59,14,57,87,45,36,89,88,45,73,56,62,60,40,42,32,24,37,74,62,38,59,59,59,52,57,68,42,56,88,65,80,52,29,48,34,27,38,30,72,45,58,61,64,50,66,50,52,31,39,32,36,32,73,61,52,68,52,58,47,42,43,30,65,35,72,44,52,60,84,57,52,74,67,52,45,46,53,33,51,52,51,47,50,49,50,51,51,51,50,50,47,39,42,64,69,45,30,46,55,52,48,31,72,76,75,31,80,81,55,66,90,53,62,63,59,58,49,30,65,35,26,36,33,41,32,42,38,44,65,62,69,32,83,67,56,49,33,35,80,34,54,41,69,33,40,59,43,64,60,67,83,54,64,88,75,57,69,67,60,47,62,60,37,67,74,19,24,34,41,36,43,53,60,88,83,49,56,50,71,51,47,43,66,68,57,52,48,36,50,50,58,31,58,65,66,45,94,37,25,33,44,35,55,40,66,42,75,86,69,78,85,63,48,90,49,50,45,71,32,70,69,71,68,58,56,35,51,44,47,36,91,42,51,31,26,34,36,29,27,25,48,66,67,58,47,42,44,27,30,55,43,26,32,10,27,41,25,37,43,44,54,62,52,11,30,17,43,40,34,34,35,33,73,64,36,20,30,47,79,45,58,51,51,74,62,43,51,66,56,51,43,51,51,49,52,58,43,30,39,86,65,96,30,64,28,39,55,29,6,40,52,26,13,52,51,63,71,61,59,97,63,54,36,46,60,51,53,43,48,51,54,50,48,29,42,74,55,74,36,31,67,79,48,52,55,76,53,37,74,53,48,71,54,54,46,68,35,48,63,49,52,51,49,53,52,53,51,49,50,49,49,50,51,48,49,50,50,52,49,51,50,53,51,50,51,48,52,55,53,54,61,70,71,108,61,38,40,80,59,86,49,74,72,56,48,47,57,53,42,34,49,41,44,48,37,39,77,75,71,48,89,50,47,38,33,31,54,58,84,51,67,33,50,77,61,78,34,42,65,44,59,43,65,54,26,25,50,49,45,51,59,67,51,65,72,58,38,38,58,37,26,23,44,71,68,41,76,44,67,51,71,64,59,62,46,48,46,58,39,52,48,44,49,32,42,66,71,35,61,68,50,48,40,31,69,59,13,56,88,44,35,88,88,44,73,56,63,59,39,41,30,26,37,75,63,36,60,60,59,50,57,66,43,56,88,67,82,52,28,50,34,27,38,30,73,44,58,62,63,51,67,49,50,31,38,33,38,32,70,63,53,64,51,57,48,44,43,31,64,35,72,43,53,61,85,58,52,74,66,52,44,46,51,34,51,53,50,46,50,50,51,51,51,52,50,49,47,40,43,64,69,46,29,46,55,52,50,30,74,78,77,33,81,81,54,64,91,52,63,63,58,58,48,30,67,35,24,37,33,41,32,43,37,45,65,62,69,33,84,66,57,47,33,35,79,35,55,42,68,34,39,59,43,64,59,67,84,55,62,90,76,57,69,68,60,49,62,60,36,68,72,19,21,34,40,36,42,52,60,89,83,50,53,48,72,48,47,44,66,69,57,51,48,36,50,50,57,32,58,65,67,45,95,36,24,33,43,34,55,38,67,43,76,86,68,78,86,64,49,90,49,50,45,70,32,69,70,70,67,58,56,34,52,47,47,35,91,42,53,32,26,35,38,28,27,26,47,67,67,59,47,40,44,26,30,55,43,26,32,10,27,41,26,37,42,43,54,62,53,10,30,16,42,40,34,34,35,34,73,62,37,20,32,48,79,44,61,50,51,75,62,42,51,67,57,50,43,52,52,50,53,56,42,30,39,87,64,95,27,63,26,39,56,30,6,40,51,26,13,54,52,64,69,61,60,96,61,53,37,46,59,51,54,42,48,49,54,50,47,30,42,73,54,75,34,31,67,81,47,51,55,76,53,38,75,52,47,72,54,55,46,69,37,47,62,49,51,50,49,53,52,53,51,49,50,51,49,51,52,48,49,50,50,51,50,48,50,52,51,52,50,48,53,54,53,52,61,70,70,109

Nearest PDB structures (foldseek):
  2o6l-assembly1_B  TM=9.136E-01  e=5.459E-12  Homo sapiens
  7cjx-assembly2_B  TM=9.017E-01  e=7.729E-12  Homo sapiens
  2o6l-assembly1_A  TM=9.068E-01  e=1.270E-11  Homo sapiens
  7yf5-assembly1_B  TM=8.956E-01  e=1.890E-11  Homo sapiens
  7yan-assembly2_D-2  TM=8.986E-01  e=2.812E-11  Homo sapiens